Protein 1KV4 (pdb70)

Secondary structure (DSSP, 8-state):
---SHHHHHHHHHHHHHHHHHHHHHHHHHHHHHHT--S----

CATH classification: 1.20.5.750

Solvent-accessible surface area: 4359 Å² total; per-residue (Å²): 136,196,96,81,96,139,38,100,104,89,95,34,126,66,96,30,128,35,116,142,49,121,46,96,48,68,79,54,99,120,68,133,99,169,113,122,69,202,150,202,155,154

Radius of gyration: 18.61 Å; Cα contacts (8 Å, |Δi|>4): 1; chains: 1; bounding box: 63×12×10 Å

Organism: Bombyx mori (NCBI:txid7091)

InterPro domains:
  IPR009456 Moricin family [PF06451] (4-63)
  IPR037043 Moricin domain superfamily [G3DSA:1.20.5.750] (25-66)

Sequence (42 aa):
AKIPIKAIKTVGKAVGKGLRAINIASTANDVFNFLKPKKRKAAKIPIKAIKTVGKAVGKGLRAINIASTANDVFNFLKPKKRKAAKIPIKAIKTVGKAVGKGLRAINIASTANDVFNFLKPKKRKAAKIPIKAIKTVGKAVGKGLRAINIASTANDVFNFLKPKKRKAAKIPIKAIKTVGKAVGKGLRAINIASTANDVFNFLKPKKRKAAKIPIKAIKTVGKAVGKGLRAINIASTANDVFNFLKPKKRKAAKIPIKAIKTVGKAVGKGLRAINIASTANDVFNFLKPKKRKAAKIPIKAIKTVGKAVGKGLRAINIASTANDVFNFLKPKKRKAAKIPIKAIKTVGKAVGKGLRAINIASTANDVFNFLKPKKRKAAKIPIKAIKTVGKAVGKGLRAINIASTANDVFNFLKPKKRKAAKIPIKAIKTVGKAVGKGLRAINIASTANDVFNFLKPKKRKAAKIPIKAIKTVGKAVGKGLRAINIASTANDVFNFLKPKKRKAAKIPIKAIKTVGKAVGKGLRAINIASTANDVFNFLKPKKRKAAKIPIKAIKTVGKAVGKGLRAINIASTANDVFNFLKPKKRKAAKIPIKAIKTVGKAVGKGLRAINIASTANDVFNFLKPKKRKAAKIPIKAIKTVGKAVGKGLRAINIASTANDVFNFLKPKKRKAAKIPIKAIKTVGKAVGKGLRAINIASTANDVFNFLKPKKRKAAKIPIKAIKTVGKAVGKGLRAINIASTANDVFNFLKPKKRKAAKIPIKAIKTVGKAVGKGLRAINIASTANDVFNFLKPKKRKAAKIPIKAIKTVGKAVGKGLRAINIASTANDVFNFLKPKKRKA

Foldseek 3Di:
DPCCPVVVVVVVVVCVVVVVVVVVVVCVVVVVVVCPDPPDHD

Structure (mmCIF, N/CA/C/O backbone):
data_1KV4
#
_entry.id   1KV4
#
loop_
_atom_site.group_PDB
_atom_site.id
_atom_site.type_symbol
_atom_site.label_atom_id
_atom_site.label_alt_id
_atom_site.label_comp_id
_atom_site.label_asym_id
_atom_site.label_entity_id
_atom_site.label_seq_id
_atom_site.pdbx_PDB_ins_code
_atom_site.Cartn_x
_atom_site.Cartn_y
_atom_site.Cartn_z
_atom_site.occupancy
_atom_site.B_iso_or_equiv
_atom_site.auth_seq_id
_atom_site.auth_comp_id
_atom_site.auth_asym_id
_atom_site.auth_atom_id
_atom_site.pdbx_PDB_model_num
ATOM 1 N N . ALA A 1 1 ? -31.589 6.843 0.213 1.00 0.00 1 ALA A N 1
ATOM 2 C CA . ALA A 1 1 ? -31.791 6.706 -1.252 1.00 0.00 1 ALA A CA 1
ATOM 3 C C . ALA A 1 1 ? -31.210 5.392 -1.763 1.00 0.00 1 ALA A C 1
ATOM 4 O O . ALA A 1 1 ? -30.325 4.809 -1.136 1.00 0.00 1 ALA A O 1
ATOM 13 N N . LYS A 1 2 ? -31.718 4.927 -2.900 1.00 0.00 2 LYS A N 1
ATOM 14 C CA . LYS A 1 2 ? -31.254 3.679 -3.491 1.00 0.00 2 LYS A CA 1
ATOM 15 C C . LYS A 1 2 ? -29.749 3.704 -3.730 1.00 0.00 2 LYS A C 1
ATOM 16 O O . LYS A 1 2 ? -29.290 3.968 -4.841 1.00 0.00 2 LYS A O 1
ATOM 35 N N . ILE A 1 3 ? -28.986 3.421 -2.681 1.00 0.00 3 ILE A N 1
ATOM 36 C CA . ILE A 1 3 ? -27.536 3.403 -2.774 1.00 0.00 3 ILE A CA 1
ATOM 37 C C . ILE A 1 3 ? -26.903 2.901 -1.482 1.00 0.00 3 ILE A C 1
ATOM 38 O O . ILE A 1 3 ? -26.114 3.607 -0.857 1.00 0.00 3 ILE A O 1
ATOM 54 N N . PRO A 1 4 ? -27.242 1.671 -1.064 1.00 0.00 4 PRO A N 1
ATOM 55 C CA . PRO A 1 4 ? -26.715 1.069 0.149 1.00 0.00 4 PRO A CA 1
ATOM 56 C C . PRO A 1 4 ? -25.476 0.220 -0.117 1.00 0.00 4 PRO A C 1
ATOM 57 O O . PRO A 1 4 ? -24.366 0.584 0.267 1.00 0.00 4 PRO A O 1
ATOM 68 N N . ILE A 1 5 ? -25.674 -0.913 -0.781 1.00 0.00 5 ILE A N 1
ATOM 69 C CA . ILE A 1 5 ? -24.572 -1.810 -1.102 1.00 0.00 5 ILE A CA 1
ATOM 70 C C . ILE A 1 5 ? -23.446 -1.047 -1.783 1.00 0.00 5 ILE A C 1
ATOM 71 O O . ILE A 1 5 ? -22.282 -1.161 -1.400 1.00 0.00 5 ILE A O 1
ATOM 87 N N . LYS A 1 6 ? -23.807 -0.259 -2.786 1.00 0.00 6 LYS A N 1
ATOM 88 C CA . LYS A 1 6 ? -22.834 0.539 -3.514 1.00 0.00 6 LYS A CA 1
ATOM 89 C C . LYS A 1 6 ? -22.284 1.640 -2.616 1.00 0.00 6 LYS A C 1
ATOM 90 O O . LYS A 1 6 ? -21.217 2.197 -2.876 1.00 0.00 6 LYS A O 1
ATOM 109 N N . ALA A 1 7 ? -23.023 1.942 -1.552 1.00 0.00 7 ALA A N 1
ATOM 110 C CA . ALA A 1 7 ? -22.617 2.969 -0.603 1.00 0.00 7 ALA A CA 1
ATOM 111 C C . ALA A 1 7 ? -21.510 2.457 0.305 1.00 0.00 7 ALA A C 1
ATOM 112 O O . ALA A 1 7 ? -20.492 3.123 0.498 1.00 0.00 7 ALA A O 1
ATOM 119 N N . ILE A 1 8 ? -21.712 1.265 0.851 1.00 0.00 8 ILE A N 1
ATOM 120 C CA . ILE A 1 8 ? -20.725 0.656 1.729 1.00 0.00 8 ILE A CA 1
ATOM 121 C C . ILE A 1 8 ? -19.504 0.232 0.928 1.00 0.00 8 ILE A C 1
ATOM 122 O O . ILE A 1 8 ? -18.369 0.347 1.391 1.00 0.00 8 ILE A O 1
ATOM 138 N N . LYS A 1 9 ? -19.751 -0.247 -0.286 1.00 0.00 9 LYS A N 1
ATOM 139 C CA . LYS A 1 9 ? -18.682 -0.678 -1.171 1.00 0.00 9 LYS A CA 1
ATOM 140 C C . LYS A 1 9 ? -17.857 0.517 -1.632 1.00 0.00 9 LYS A C 1
ATOM 141 O O . LYS A 1 9 ? -16.642 0.418 -1.792 1.00 0.00 9 LYS A O 1
ATOM 160 N N . THR A 1 10 ? -18.524 1.650 -1.837 1.00 0.00 10 THR A N 1
ATOM 161 C CA . THR A 1 10 ? -17.842 2.863 -2.270 1.00 0.00 10 THR A CA 1
ATOM 162 C C . THR A 1 10 ? -16.882 3.344 -1.192 1.00 0.00 10 THR A C 1
ATOM 163 O O . THR A 1 10 ? -15.731 3.681 -1.473 1.00 0.00 10 THR A O 1
ATOM 174 N N . VAL A 1 11 ? -17.356 3.356 0.048 1.00 0.00 11 VAL A N 1
ATOM 175 C CA . VAL A 1 11 ? -16.531 3.776 1.170 1.00 0.00 11 VAL A CA 1
ATOM 176 C C . VAL A 1 11 ? -15.462 2.731 1.448 1.00 0.00 11 VAL A C 1
ATOM 177 O O . VAL A 1 11 ? -14.321 3.061 1.769 1.00 0.00 11 VAL A O 1
ATOM 190 N N . GLY A 1 12 ? -15.839 1.466 1.300 1.00 0.00 12 GLY A N 1
ATOM 191 C CA . GLY A 1 12 ? -14.898 0.388 1.516 1.00 0.00 12 GLY A CA 1
ATOM 192 C C . GLY A 1 12 ? -13.761 0.449 0.521 1.00 0.00 12 GLY A C 1
ATOM 193 O O . GLY A 1 12 ? -12.637 0.045 0.818 1.00 0.00 12 GLY A O 1
ATOM 197 N N . LYS A 1 13 ? -14.059 0.971 -0.665 1.00 0.00 13 LYS A N 1
ATOM 198 C CA . LYS A 1 13 ? -13.064 1.105 -1.715 1.00 0.00 13 LYS A CA 1
ATOM 199 C C . LYS A 1 13 ? -12.077 2.215 -1.377 1.00 0.00 13 LYS A C 1
ATOM 200 O O . LYS A 1 13 ? -10.889 2.117 -1.681 1.00 0.00 13 LYS A O 1
ATOM 219 N N . ALA A 1 14 ? -12.576 3.269 -0.739 1.00 0.00 14 ALA A N 1
ATOM 220 C CA . ALA A 1 14 ? -11.729 4.391 -0.356 1.00 0.00 14 ALA A CA 1
ATOM 221 C C . ALA A 1 14 ? -10.743 3.971 0.724 1.00 0.00 14 ALA A C 1
ATOM 222 O O . ALA A 1 14 ? -9.530 4.084 0.550 1.00 0.00 14 ALA A O 1
ATOM 229 N N . VAL A 1 15 ? -11.272 3.472 1.833 1.00 0.00 15 VAL A N 1
ATOM 230 C CA . VAL A 1 15 ? -10.432 3.017 2.932 1.00 0.00 15 VAL A CA 1
ATOM 231 C C . VAL A 1 15 ? -9.551 1.861 2.477 1.00 0.00 15 VAL A C 1
ATOM 232 O O . VAL A 1 15 ? -8.443 1.673 2.979 1.00 0.00 15 VAL A O 1
ATOM 245 N N . GLY A 1 16 ? -10.053 1.092 1.515 1.00 0.00 16 GLY A N 1
ATOM 246 C CA . GLY A 1 16 ? -9.300 -0.034 0.996 1.00 0.00 16 GLY A CA 1
ATOM 247 C C . GLY A 1 16 ? -8.086 0.405 0.202 1.00 0.00 16 GLY A C 1
ATOM 248 O O . GLY A 1 16 ? -7.003 -0.160 0.351 1.00 0.00 16 GLY A O 1
ATOM 252 N N . LYS A 1 17 ? -8.263 1.420 -0.639 1.00 0.00 17 LYS A N 1
ATOM 253 C CA . LYS A 1 17 ? -7.167 1.934 -1.451 1.00 0.00 17 LYS A CA 1
ATOM 254 C C . LYS A 1 17 ? -6.296 2.881 -0.634 1.00 0.00 17 LYS A C 1
ATOM 255 O O . LYS A 1 17 ? -5.103 3.032 -0.902 1.00 0.00 17 LYS A O 1
ATOM 274 N N . GLY A 1 18 ? -6.897 3.508 0.372 1.00 0.00 18 GLY A N 1
ATOM 275 C CA . GLY A 1 18 ? -6.158 4.422 1.221 1.00 0.00 18 GLY A CA 1
ATOM 276 C C . GLY A 1 18 ? -5.223 3.688 2.157 1.00 0.00 18 GLY A C 1
ATOM 277 O O . GLY A 1 18 ? -4.050 4.043 2.284 1.00 0.00 18 GLY A O 1
ATOM 281 N N . LEU A 1 19 ? -5.741 2.652 2.808 1.00 0.00 19 LEU A N 1
ATOM 282 C CA . LEU A 1 19 ? -4.945 1.855 3.729 1.00 0.00 19 LEU A CA 1
ATOM 283 C C . LEU A 1 19 ? -3.845 1.125 2.975 1.00 0.00 19 LEU A C 1
ATOM 284 O O . LEU A 1 19 ? -2.724 0.992 3.465 1.00 0.00 19 LEU A O 1
ATOM 300 N N . ARG A 1 20 ? -4.170 0.657 1.776 1.00 0.00 20 ARG A N 1
ATOM 301 C CA . ARG A 1 20 ? -3.199 -0.052 0.961 1.00 0.00 20 ARG A CA 1
ATOM 302 C C . ARG A 1 20 ? -2.130 0.904 0.467 1.00 0.00 20 ARG A C 1
ATOM 303 O O . ARG A 1 20 ? -0.941 0.597 0.518 1.00 0.00 20 ARG A O 1
ATOM 324 N N . ALA A 1 21 ? -2.548 2.075 0.011 1.00 0.00 21 ALA A N 1
ATOM 325 C CA . ALA A 1 21 ? -1.599 3.067 -0.459 1.00 0.00 21 ALA A CA 1
ATOM 326 C C . ALA A 1 21 ? -0.527 3.280 0.595 1.00 0.00 21 ALA A C 1
ATOM 327 O O . ALA A 1 21 ? 0.645 3.479 0.279 1.00 0.00 21 ALA A O 1
ATOM 334 N N . ILE A 1 22 ? -0.930 3.205 1.858 1.00 0.00 22 ILE A N 1
ATOM 335 C CA . ILE A 1 22 ? 0.009 3.359 2.952 1.00 0.00 22 ILE A CA 1
ATOM 336 C C . ILE A 1 22 ? 0.827 2.085 3.109 1.00 0.00 22 ILE A C 1
ATOM 337 O O . ILE A 1 22 ? 1.954 2.110 3.602 1.00 0.00 22 ILE A O 1
ATOM 353 N N . ASN A 1 23 ? 0.246 0.971 2.671 1.00 0.00 23 ASN A N 1
ATOM 354 C CA . ASN A 1 23 ? 0.913 -0.321 2.744 1.00 0.00 23 ASN A CA 1
ATOM 355 C C . ASN A 1 23 ? 1.989 -0.432 1.681 1.00 0.00 23 ASN A C 1
ATOM 356 O O . ASN A 1 23 ? 3.147 -0.704 1.979 1.00 0.00 23 ASN A O 1
ATOM 367 N N . ILE A 1 24 ? 1.591 -0.210 0.439 1.00 0.00 24 ILE A N 1
ATOM 368 C CA . ILE A 1 24 ? 2.526 -0.276 -0.671 1.00 0.00 24 ILE A CA 1
ATOM 369 C C . ILE A 1 24 ? 3.621 0.745 -0.437 1.00 0.00 24 ILE A C 1
ATOM 370 O O . ILE A 1 24 ? 4.740 0.606 -0.930 1.00 0.00 24 ILE A O 1
ATOM 386 N N . ALA A 1 25 ? 3.289 1.762 0.354 1.00 0.00 25 ALA A N 1
ATOM 387 C CA . ALA A 1 25 ? 4.247 2.790 0.691 1.00 0.00 25 ALA A CA 1
ATOM 388 C C . ALA A 1 25 ? 5.066 2.355 1.899 1.00 0.00 25 ALA A C 1
ATOM 389 O O . ALA A 1 25 ? 6.191 2.814 2.100 1.00 0.00 25 ALA A O 1
ATOM 396 N N . SER A 1 26 ? 4.495 1.452 2.699 1.00 0.00 26 SER A N 1
ATOM 397 C CA . SER A 1 26 ? 5.181 0.944 3.882 1.00 0.00 26 SER A CA 1
ATOM 398 C C . SER A 1 26 ? 6.134 -0.182 3.499 1.00 0.00 26 SER A C 1
ATOM 399 O O . SER A 1 26 ? 7.239 -0.286 4.033 1.00 0.00 26 SER A O 1
ATOM 407 N N . THR A 1 27 ? 5.700 -1.016 2.560 1.00 0.00 27 THR A N 1
ATOM 408 C CA . THR A 1 27 ? 6.511 -2.128 2.088 1.00 0.00 27 THR A CA 1
ATOM 409 C C . THR A 1 27 ? 7.656 -1.611 1.230 1.00 0.00 27 THR A C 1
ATOM 410 O O . THR A 1 27 ? 8.756 -2.164 1.240 1.00 0.00 27 THR A O 1
ATOM 421 N N . ALA A 1 28 ? 7.390 -0.534 0.497 1.00 0.00 28 ALA A N 1
ATOM 422 C CA . ALA A 1 28 ? 8.398 0.072 -0.359 1.00 0.00 28 ALA A CA 1
ATOM 423 C C . ALA A 1 28 ? 9.541 0.627 0.481 1.00 0.00 28 ALA A C 1
ATOM 424 O O . ALA A 1 28 ? 10.678 0.721 0.019 1.00 0.00 28 ALA A O 1
ATOM 431 N N . ASN A 1 29 ? 9.228 0.986 1.723 1.00 0.00 29 ASN A N 1
ATOM 432 C CA . ASN A 1 29 ? 10.227 1.525 2.637 1.00 0.00 29 ASN A CA 1
ATOM 433 C C . ASN A 1 29 ? 11.209 0.439 3.058 1.00 0.00 29 ASN A C 1
ATOM 434 O O . ASN A 1 29 ? 12.357 0.419 2.612 1.00 0.00 29 ASN A O 1
ATOM 445 N N . ASP A 1 30 ? 10.749 -0.465 3.914 1.00 0.00 30 ASP A N 1
ATOM 446 C CA . ASP A 1 30 ? 11.587 -1.559 4.387 1.00 0.00 30 ASP A CA 1
ATOM 447 C C . ASP A 1 30 ? 12.305 -2.219 3.218 1.00 0.00 30 ASP A C 1
ATOM 448 O O . ASP A 1 30 ? 13.492 -2.536 3.300 1.00 0.00 30 ASP A O 1
ATOM 457 N N . VAL A 1 31 ? 11.578 -2.410 2.123 1.00 0.00 31 VAL A N 1
ATOM 458 C CA . VAL A 1 31 ? 12.144 -3.017 0.927 1.00 0.00 31 VAL A CA 1
ATOM 459 C C . VAL A 1 31 ? 13.230 -2.126 0.346 1.00 0.00 31 VAL A C 1
ATOM 460 O O . VAL A 1 31 ? 14.332 -2.581 0.038 1.00 0.00 31 VAL A O 1
ATOM 473 N N . PHE A 1 32 ? 12.906 -0.847 0.208 1.00 0.00 32 PHE A N 1
ATOM 474 C CA . PHE A 1 32 ? 13.845 0.131 -0.327 1.00 0.00 32 PHE A CA 1
ATOM 475 C C . PHE A 1 32 ? 15.177 0.059 0.412 1.00 0.00 32 PHE A C 1
ATOM 476 O O . PHE A 1 32 ? 16.211 0.478 -0.107 1.00 0.00 32 PHE A O 1
ATOM 493 N N . ASN A 1 33 ? 15.142 -0.480 1.627 1.00 0.00 33 ASN A N 1
ATOM 494 C CA . ASN A 1 33 ? 16.344 -0.612 2.442 1.00 0.00 33 ASN A CA 1
ATOM 495 C C . ASN A 1 33 ? 16.785 -2.072 2.530 1.00 0.00 33 ASN A C 1
ATOM 496 O O . ASN A 1 33 ? 17.876 -2.373 3.014 1.00 0.00 33 ASN A O 1
ATOM 507 N N . PHE A 1 34 ? 15.929 -2.974 2.058 1.00 0.00 34 PHE A N 1
ATOM 508 C CA . PHE A 1 34 ? 16.227 -4.403 2.083 1.00 0.00 34 PHE A CA 1
ATOM 509 C C . PHE A 1 34 ? 17.282 -4.758 1.040 1.00 0.00 34 PHE A C 1
ATOM 510 O O . PHE A 1 34 ? 18.095 -5.659 1.247 1.00 0.00 34 PHE A O 1
ATOM 527 N N . LEU A 1 35 ? 17.264 -4.045 -0.081 1.00 0.00 35 LEU A N 1
ATOM 528 C CA . LEU A 1 35 ? 18.221 -4.287 -1.154 1.00 0.00 35 LEU A CA 1
ATOM 529 C C . LEU A 1 35 ? 19.464 -3.419 -0.981 1.00 0.00 35 LEU A C 1
ATOM 530 O O . LEU A 1 35 ? 20.070 -2.982 -1.959 1.00 0.00 35 LEU A O 1
ATOM 546 N N . LYS A 1 36 ? 19.840 -3.178 0.271 1.00 0.00 36 LYS A N 1
ATOM 547 C CA . LYS A 1 36 ? 21.013 -2.368 0.577 1.00 0.00 36 LYS A CA 1
ATOM 548 C C . LYS A 1 36 ? 22.027 -3.169 1.386 1.00 0.00 36 LYS A C 1
ATOM 549 O O . LYS A 1 36 ? 22.208 -2.937 2.581 1.00 0.00 36 LYS A O 1
ATOM 568 N N . PRO A 1 37 ? 22.702 -4.127 0.733 1.00 0.00 37 PRO A N 1
ATOM 569 C CA . PRO A 1 37 ? 23.709 -4.978 1.377 1.00 0.00 37 PRO A CA 1
ATOM 570 C C . PRO A 1 37 ? 24.794 -4.166 2.078 1.00 0.00 37 PRO A C 1
ATOM 571 O O . PRO A 1 37 ? 24.793 -2.936 2.027 1.00 0.00 37 PRO A O 1
ATOM 582 N N . LYS A 1 38 ? 25.719 -4.862 2.734 1.00 0.00 38 LYS A N 1
ATOM 583 C CA . LYS A 1 38 ? 26.810 -4.203 3.447 1.00 0.00 38 LYS A CA 1
ATOM 584 C C . LYS A 1 38 ? 27.766 -3.523 2.473 1.00 0.00 38 LYS A C 1
ATOM 585 O O . LYS A 1 38 ? 28.619 -2.733 2.878 1.00 0.00 38 LYS A O 1
ATOM 604 N N . LYS A 1 39 ? 27.620 -3.838 1.189 1.00 0.00 39 LYS A N 1
ATOM 605 C CA . LYS A 1 39 ? 28.474 -3.259 0.159 1.00 0.00 39 LYS A CA 1
ATOM 606 C C . LYS A 1 39 ? 28.832 -1.816 0.495 1.00 0.00 39 LYS A C 1
ATOM 607 O O . LYS A 1 39 ? 29.958 -1.522 0.895 1.00 0.00 39 LYS A O 1
ATOM 626 N N . ARG A 1 40 ? 27.865 -0.921 0.331 1.00 0.00 40 ARG A N 1
ATOM 627 C CA . ARG A 1 40 ? 28.077 0.492 0.617 1.00 0.00 40 ARG A CA 1
ATOM 628 C C . ARG A 1 40 ? 28.862 1.156 -0.512 1.00 0.00 40 ARG A C 1
ATOM 629 O O . ARG A 1 40 ? 28.397 2.118 -1.122 1.00 0.00 40 ARG A O 1
ATOM 650 N N . LYS A 1 41 ? 30.053 0.634 -0.783 1.00 0.00 41 LYS A N 1
ATOM 651 C CA . LYS A 1 41 ? 30.902 1.175 -1.838 1.00 0.00 41 LYS A CA 1
ATOM 652 C C . LYS A 1 41 ? 30.357 0.811 -3.215 1.00 0.00 41 LYS A C 1
ATOM 653 O O . LYS A 1 41 ? 30.293 -0.364 -3.577 1.00 0.00 41 LYS A O 1
ATOM 672 N N . ALA A 1 42 ? 29.966 1.826 -3.979 1.00 0.00 42 ALA A N 1
ATOM 673 C CA . ALA A 1 42 ? 29.428 1.612 -5.317 1.00 0.00 42 ALA A CA 1
ATOM 674 C C . ALA A 1 42 ? 28.233 0.665 -5.287 1.00 0.00 42 ALA A C 1
ATOM 675 O O . ALA A 1 42 ? 27.311 0.899 -4.477 1.00 0.00 42 ALA A O 1
ATOM 683 N N . ALA A 1 1 ? 29.790 -7.089 2.902 1.00 0.00 1 ALA A N 2
ATOM 684 C CA . ALA A 1 1 ? 29.353 -6.051 1.932 1.00 0.00 1 ALA A CA 2
ATOM 685 C C . ALA A 1 1 ? 27.833 -5.948 1.893 1.00 0.00 1 ALA A C 2
ATOM 686 O O . ALA A 1 1 ? 27.192 -6.424 0.955 1.00 0.00 1 ALA A O 2
ATOM 695 N N . LYS A 1 2 ? 27.262 -5.327 2.919 1.00 0.00 2 LYS A N 2
ATOM 696 C CA . LYS A 1 2 ? 25.816 -5.163 3.004 1.00 0.00 2 LYS A CA 2
ATOM 697 C C . LYS A 1 2 ? 25.452 -3.996 3.917 1.00 0.00 2 LYS A C 2
ATOM 698 O O . LYS A 1 2 ? 24.726 -4.167 4.896 1.00 0.00 2 LYS A O 2
ATOM 717 N N . I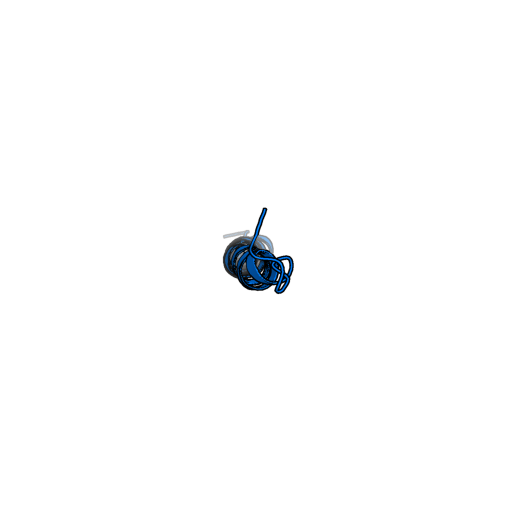LE A 1 3 ? 25.957 -2.808 3.593 1.00 0.00 3 ILE A N 2
ATOM 718 C CA . ILE A 1 3 ? 25.673 -1.621 4.397 1.00 0.00 3 ILE A CA 2
ATOM 719 C C . ILE A 1 3 ? 25.359 -0.393 3.537 1.00 0.00 3 ILE A C 2
ATOM 720 O O . ILE A 1 3 ? 24.348 0.271 3.761 1.00 0.00 3 ILE A O 2
ATOM 736 N N . PRO A 1 4 ? 26.217 -0.055 2.551 1.00 0.00 4 PRO A N 2
ATOM 737 C CA . PRO A 1 4 ? 26.017 1.098 1.688 1.00 0.00 4 PRO A CA 2
ATOM 738 C C . PRO A 1 4 ? 25.377 0.731 0.355 1.00 0.00 4 PRO A C 2
ATOM 739 O O . PRO A 1 4 ? 24.185 0.949 0.144 1.00 0.00 4 PRO A O 2
ATOM 750 N N . ILE A 1 5 ? 26.173 0.171 -0.544 1.00 0.00 5 ILE A N 2
ATOM 751 C CA . ILE A 1 5 ? 25.677 -0.230 -1.850 1.00 0.00 5 ILE A CA 2
ATOM 752 C C . ILE A 1 5 ? 24.287 -0.832 -1.727 1.00 0.00 5 ILE A C 2
ATOM 753 O O . ILE A 1 5 ? 23.312 -0.298 -2.255 1.00 0.00 5 ILE A O 2
ATOM 769 N N . LYS A 1 6 ? 24.211 -1.947 -1.016 1.00 0.00 6 LYS A N 2
ATOM 770 C CA . LYS A 1 6 ? 22.947 -2.638 -0.802 1.00 0.00 6 LYS A CA 2
ATOM 771 C C . LYS A 1 6 ? 21.920 -1.699 -0.181 1.00 0.00 6 LYS A C 2
ATOM 772 O O . LYS A 1 6 ? 20.714 -1.917 -0.295 1.00 0.00 6 LYS A O 2
ATOM 791 N N . ALA A 1 7 ? 22.407 -0.652 0.476 1.00 0.00 7 ALA A N 2
ATOM 792 C CA . ALA A 1 7 ? 21.531 0.319 1.113 1.00 0.00 7 ALA A CA 2
ATOM 793 C C . ALA A 1 7 ? 20.847 1.200 0.077 1.00 0.00 7 ALA A C 2
ATOM 794 O O . ALA A 1 7 ? 19.655 1.486 0.180 1.00 0.00 7 ALA A O 2
ATOM 801 N N . ILE A 1 8 ? 21.610 1.629 -0.922 1.00 0.00 8 ILE A N 2
ATOM 802 C CA . ILE A 1 8 ? 21.076 2.480 -1.977 1.00 0.00 8 ILE A CA 2
ATOM 803 C C . ILE A 1 8 ? 20.082 1.722 -2.849 1.00 0.00 8 ILE A C 2
ATOM 804 O O . ILE A 1 8 ? 19.108 2.295 -3.336 1.00 0.00 8 ILE A O 2
ATOM 820 N N . LYS A 1 9 ? 20.323 0.429 -3.032 1.00 0.00 9 LYS A N 2
ATOM 821 C CA . LYS A 1 9 ? 19.434 -0.400 -3.833 1.00 0.00 9 LYS A CA 2
ATOM 822 C C . LYS A 1 9 ? 18.191 -0.752 -3.029 1.00 0.00 9 LYS A C 2
ATOM 823 O O . LYS A 1 9 ? 17.071 -0.708 -3.539 1.00 0.00 9 LYS A O 2
ATOM 842 N N . THR A 1 10 ? 18.401 -1.086 -1.761 1.00 0.00 10 THR A N 2
ATOM 843 C CA . THR A 1 10 ? 17.304 -1.433 -0.868 1.00 0.00 10 THR A CA 2
ATOM 844 C C . THR A 1 10 ? 16.387 -0.234 -0.650 1.00 0.00 10 THR A C 2
ATOM 845 O O . THR A 1 10 ? 15.178 -0.390 -0.478 1.00 0.00 10 THR A O 2
ATOM 856 N N . VAL A 1 11 ? 16.967 0.963 -0.663 1.00 0.00 11 VAL A N 2
ATOM 857 C CA . VAL A 1 11 ? 16.195 2.185 -0.472 1.00 0.00 11 VAL A CA 2
ATOM 858 C C . VAL A 1 11 ? 15.277 2.428 -1.664 1.00 0.00 11 VAL A C 2
ATOM 859 O O . VAL A 1 11 ? 14.103 2.765 -1.501 1.00 0.00 11 VAL A O 2
ATOM 872 N N . GLY A 1 12 ? 15.819 2.246 -2.861 1.00 0.00 12 GLY A N 2
ATOM 873 C CA . GLY A 1 12 ? 15.037 2.438 -4.068 1.00 0.00 12 GLY A CA 2
ATOM 874 C C . GLY A 1 12 ? 13.834 1.519 -4.122 1.00 0.00 12 GLY A C 2
ATOM 875 O O . GLY A 1 12 ? 12.793 1.875 -4.675 1.00 0.00 12 GLY A O 2
ATOM 879 N N . LYS A 1 13 ? 13.979 0.332 -3.543 1.00 0.00 13 LYS A N 2
ATOM 880 C CA . LYS A 1 13 ? 12.895 -0.644 -3.524 1.00 0.00 13 LYS A CA 2
ATOM 881 C C . LYS A 1 13 ? 11.890 -0.311 -2.427 1.00 0.00 13 LYS A C 2
ATOM 882 O O . LYS A 1 13 ? 10.704 -0.618 -2.544 1.00 0.00 13 LYS A O 2
ATOM 901 N N . ALA A 1 14 ? 12.373 0.319 -1.361 1.00 0.00 14 ALA A N 2
ATOM 902 C CA . ALA A 1 14 ? 11.516 0.694 -0.244 1.00 0.00 14 ALA A CA 2
ATOM 903 C C . ALA A 1 14 ? 10.652 1.898 -0.595 1.00 0.00 14 ALA A C 2
ATOM 904 O O . ALA A 1 14 ? 9.518 2.014 -0.133 1.00 0.00 14 ALA A O 2
ATOM 911 N N . VAL A 1 15 ? 11.191 2.790 -1.418 1.00 0.00 15 VAL A N 2
ATOM 912 C CA . VAL A 1 15 ? 10.458 3.979 -1.832 1.00 0.00 15 VAL A CA 2
ATOM 913 C C . VAL A 1 15 ? 9.376 3.614 -2.839 1.00 0.00 15 VAL A C 2
ATOM 914 O O . VAL A 1 15 ? 8.258 4.128 -2.782 1.00 0.00 15 VAL A O 2
ATOM 927 N N . GLY A 1 16 ? 9.713 2.712 -3.753 1.00 0.00 16 GLY A N 2
ATOM 928 C CA . GLY A 1 16 ? 8.759 2.279 -4.755 1.00 0.00 16 GLY A CA 2
ATOM 929 C C . GLY A 1 16 ? 7.625 1.474 -4.152 1.00 0.00 16 GLY A C 2
ATOM 930 O O . GLY A 1 16 ? 6.475 1.597 -4.573 1.00 0.00 16 GLY A O 2
ATOM 934 N N . LYS A 1 17 ? 7.950 0.652 -3.158 1.00 0.00 17 LYS A N 2
ATOM 935 C CA . LYS A 1 17 ? 6.947 -0.171 -2.493 1.00 0.00 17 LYS A CA 2
ATOM 936 C C . LYS A 1 17 ? 6.221 0.629 -1.421 1.00 0.00 17 LYS A C 2
ATOM 937 O O . LYS A 1 17 ? 5.011 0.492 -1.241 1.00 0.00 17 LYS A O 2
ATOM 956 N N . GLY A 1 18 ? 6.966 1.473 -0.717 1.00 0.00 18 GLY A N 2
ATOM 957 C CA . GLY A 1 18 ? 6.373 2.291 0.321 1.00 0.00 18 GLY A CA 2
ATOM 958 C C . GLY A 1 18 ? 5.276 3.180 -0.225 1.00 0.00 18 GLY A C 2
ATOM 959 O O . GLY A 1 18 ? 4.258 3.404 0.430 1.00 0.00 18 GLY A O 2
ATOM 963 N N . LEU A 1 19 ? 5.485 3.679 -1.439 1.00 0.00 19 LEU A N 2
ATOM 964 C CA . LEU A 1 19 ? 4.511 4.542 -2.091 1.00 0.00 19 LEU A CA 2
ATOM 965 C C . LEU A 1 19 ? 3.296 3.740 -2.530 1.00 0.00 19 LEU A C 2
ATOM 966 O O . LEU A 1 19 ? 2.162 4.038 -2.145 1.00 0.00 19 LEU A O 2
ATOM 982 N N . ARG A 1 20 ? 3.539 2.724 -3.346 1.00 0.00 20 ARG A N 2
ATOM 983 C CA . ARG A 1 20 ? 2.464 1.885 -3.846 1.00 0.00 20 ARG A CA 2
ATOM 984 C C . ARG A 1 20 ? 1.713 1.223 -2.699 1.00 0.00 20 ARG A C 2
ATOM 985 O O . ARG A 1 20 ? 0.539 0.878 -2.830 1.00 0.00 20 ARG A O 2
ATOM 1006 N N . ALA A 1 21 ? 2.394 1.051 -1.570 1.00 0.00 21 ALA A N 2
ATOM 1007 C CA . ALA A 1 21 ? 1.779 0.437 -0.404 1.00 0.00 21 ALA A CA 2
ATOM 1008 C C . ALA A 1 21 ? 0.819 1.409 0.264 1.00 0.00 21 ALA A C 2
ATOM 1009 O O . ALA A 1 21 ? -0.208 1.009 0.810 1.00 0.00 21 ALA A O 2
ATOM 1016 N N . ILE A 1 22 ? 1.144 2.693 0.199 1.00 0.00 22 ILE A N 2
ATOM 1017 C CA . ILE A 1 22 ? 0.283 3.710 0.776 1.00 0.00 22 ILE A CA 2
ATOM 1018 C C . ILE A 1 22 ? -0.979 3.838 -0.062 1.00 0.00 22 ILE A C 2
ATOM 1019 O O . ILE A 1 22 ? -2.011 4.317 0.409 1.00 0.00 22 ILE A O 2
ATOM 1035 N N . ASN A 1 23 ? -0.882 3.393 -1.313 1.00 0.00 23 ASN A N 2
ATOM 1036 C CA . ASN A 1 23 ? -2.007 3.439 -2.234 1.00 0.00 23 ASN A CA 2
ATOM 1037 C C . ASN A 1 23 ? -3.047 2.400 -1.854 1.00 0.00 23 ASN A C 2
ATOM 1038 O O . ASN A 1 23 ? -4.167 2.734 -1.476 1.00 0.00 23 ASN A O 2
ATOM 1049 N N . ILE A 1 24 ? -2.661 1.136 -1.950 1.00 0.00 24 ILE A N 2
ATOM 1050 C CA . ILE A 1 24 ? -3.560 0.054 -1.607 1.00 0.00 24 ILE A CA 2
ATOM 1051 C C . ILE A 1 24 ? -4.063 0.268 -0.195 1.00 0.00 24 ILE A C 2
ATOM 1052 O O . ILE A 1 24 ? -5.115 -0.241 0.194 1.00 0.00 24 ILE A O 2
ATOM 1068 N N . ALA A 1 25 ? -3.303 1.053 0.564 1.00 0.00 25 ALA A N 2
ATOM 1069 C CA . ALA A 1 25 ? -3.667 1.365 1.923 1.00 0.00 25 ALA A CA 2
ATOM 1070 C C . ALA A 1 25 ? -4.634 2.540 1.952 1.00 0.00 25 ALA A C 2
ATOM 1071 O O . ALA A 1 25 ? -5.438 2.672 2.875 1.00 0.00 25 ALA A O 2
ATOM 1078 N N . SER A 1 26 ? -4.560 3.392 0.929 1.00 0.00 26 SER A N 2
ATOM 1079 C CA . SER A 1 26 ? -5.446 4.548 0.848 1.00 0.00 26 SER A CA 2
ATOM 1080 C C . SER A 1 26 ? -6.726 4.190 0.103 1.00 0.00 26 SER A C 2
ATOM 1081 O O . SER A 1 26 ? -7.747 4.864 0.239 1.00 0.00 26 SER A O 2
ATOM 1089 N N . THR A 1 27 ? -6.665 3.115 -0.672 1.00 0.00 27 THR A N 2
ATOM 1090 C CA . THR A 1 27 ? -7.817 2.650 -1.427 1.00 0.00 27 THR A CA 2
ATOM 1091 C C . THR A 1 27 ? -8.687 1.759 -0.550 1.00 0.00 27 THR A C 2
ATOM 1092 O O . THR A 1 27 ? -9.905 1.708 -0.710 1.00 0.00 27 THR A O 2
ATOM 1103 N N . ALA A 1 28 ? -8.048 1.066 0.388 1.00 0.00 28 ALA A N 2
ATOM 1104 C CA . ALA A 1 28 ? -8.762 0.187 1.301 1.00 0.00 28 ALA A CA 2
ATOM 1105 C C . ALA A 1 28 ? -9.714 0.986 2.179 1.00 0.00 28 ALA A C 2
ATOM 1106 O O . ALA A 1 28 ? -10.789 0.508 2.541 1.00 0.00 28 ALA A O 2
ATOM 1113 N N . ASN A 1 29 ? -9.319 2.212 2.512 1.00 0.00 29 ASN A N 2
ATOM 1114 C CA . ASN A 1 29 ? -10.152 3.074 3.342 1.00 0.00 29 ASN A CA 2
ATOM 1115 C C . ASN A 1 29 ? -11.263 3.701 2.511 1.00 0.00 29 ASN A C 2
ATOM 1116 O O . ASN A 1 29 ? -12.447 3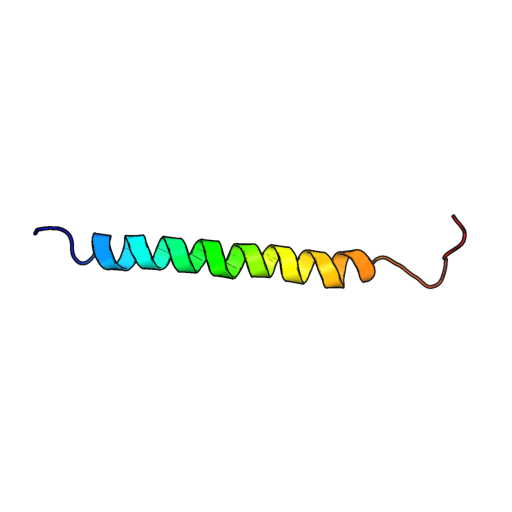.540 2.811 1.00 0.00 29 ASN A O 2
ATOM 1127 N N . ASP A 1 30 ? -10.874 4.409 1.459 1.00 0.00 30 ASP A N 2
ATOM 1128 C CA . ASP A 1 30 ? -11.839 5.052 0.577 1.00 0.00 30 ASP A CA 2
ATOM 1129 C C . ASP A 1 30 ? -12.875 4.040 0.102 1.00 0.00 30 ASP A C 2
ATOM 1130 O O . ASP A 1 30 ? -14.052 4.363 -0.050 1.00 0.00 30 ASP A O 2
ATOM 1139 N N . VAL A 1 31 ? -12.425 2.808 -0.116 1.00 0.00 31 VAL A N 2
ATOM 1140 C CA . VAL A 1 31 ? -13.308 1.736 -0.555 1.00 0.00 31 VAL A CA 2
ATOM 1141 C C . VAL A 1 31 ? -14.359 1.450 0.508 1.00 0.00 31 VAL A C 2
ATOM 1142 O O . VAL A 1 31 ? -15.561 1.528 0.254 1.00 0.00 31 VAL A O 2
ATOM 1155 N N . PHE A 1 32 ? -13.887 1.121 1.701 1.00 0.00 32 PHE A N 2
ATOM 1156 C CA . PHE A 1 32 ? -14.768 0.822 2.823 1.00 0.00 32 PHE A CA 2
ATOM 1157 C C . PHE A 1 32 ? -15.966 1.762 2.845 1.00 0.00 32 PHE A C 2
ATOM 1158 O O . PHE A 1 32 ? -17.085 1.353 3.155 1.00 0.00 32 PHE A O 2
ATOM 1175 N N . ASN A 1 33 ? -15.720 3.023 2.523 1.00 0.00 33 ASN A N 2
ATOM 1176 C CA . ASN A 1 33 ? -16.773 4.029 2.514 1.00 0.00 33 ASN A CA 2
ATOM 1177 C C . ASN A 1 33 ? -17.685 3.877 1.299 1.00 0.00 33 ASN A C 2
ATOM 1178 O O . ASN A 1 33 ? -18.908 3.944 1.418 1.00 0.00 33 ASN A O 2
ATOM 1189 N N . PHE A 1 34 ? -17.084 3.679 0.132 1.00 0.00 34 PHE A N 2
ATOM 1190 C CA . PHE A 1 34 ? -17.845 3.527 -1.103 1.00 0.00 34 PHE A CA 2
ATOM 1191 C C . PHE A 1 34 ? -18.723 2.281 -1.059 1.00 0.00 34 PHE A C 2
ATOM 1192 O O . PHE A 1 34 ? -19.848 2.285 -1.559 1.00 0.00 34 PHE A O 2
ATOM 1209 N N . LEU A 1 35 ? -18.200 1.217 -0.463 1.00 0.00 35 LEU A N 2
ATOM 1210 C CA . LEU A 1 35 ? -18.936 -0.038 -0.357 1.00 0.00 35 LEU A CA 2
ATOM 1211 C C . LEU A 1 35 ? -19.029 -0.496 1.094 1.00 0.00 35 LEU A C 2
ATOM 1212 O O . LEU A 1 35 ? -18.631 -1.611 1.431 1.00 0.00 35 LEU A O 2
ATOM 1228 N N . LYS A 1 36 ? -19.556 0.372 1.950 1.00 0.00 36 LYS A N 2
ATOM 1229 C CA . LYS A 1 36 ? -19.702 0.061 3.364 1.00 0.00 36 LYS A CA 2
ATOM 1230 C C . LYS A 1 36 ? -20.915 -0.834 3.598 1.00 0.00 36 LYS A C 2
ATOM 1231 O O . LYS A 1 36 ? -20.782 -1.974 4.041 1.00 0.00 36 LYS A O 2
ATOM 1250 N N . PRO A 1 37 ? -22.115 -0.323 3.305 1.00 0.00 37 PRO A N 2
ATOM 1251 C CA . PRO A 1 37 ? -23.356 -1.070 3.485 1.00 0.00 37 PRO A CA 2
ATOM 1252 C C . PRO A 1 37 ? -23.652 -1.996 2.311 1.00 0.00 37 PRO A C 2
ATOM 1253 O O . PRO A 1 37 ? -24.734 -1.949 1.727 1.00 0.00 37 PRO A O 2
ATOM 1264 N N . LYS A 1 38 ? -22.682 -2.839 1.973 1.00 0.00 38 LYS A N 2
ATOM 1265 C CA . LYS A 1 38 ? -22.836 -3.778 0.869 1.00 0.00 38 LYS A CA 2
ATOM 1266 C C . LYS A 1 38 ? -24.159 -4.529 0.975 1.00 0.00 38 LYS A C 2
ATOM 1267 O O . LYS A 1 38 ? -24.677 -5.039 -0.019 1.00 0.00 38 LYS A O 2
ATOM 1286 N N . LYS A 1 39 ? -24.700 -4.596 2.187 1.00 0.00 39 LYS A N 2
ATOM 1287 C CA . LYS A 1 39 ? -25.961 -5.288 2.424 1.00 0.00 39 LYS A CA 2
ATOM 1288 C C . LYS A 1 39 ? -27.142 -4.471 1.910 1.00 0.00 39 LYS A C 2
ATOM 1289 O O . LYS A 1 39 ? -28.127 -5.027 1.424 1.00 0.00 39 LYS A O 2
ATOM 1308 N N . ARG A 1 40 ? -27.042 -3.150 2.022 1.00 0.00 40 ARG A N 2
ATOM 1309 C CA . ARG A 1 40 ? -28.110 -2.268 1.568 1.00 0.00 40 ARG A CA 2
ATOM 1310 C C . ARG A 1 40 ? -29.420 -2.604 2.275 1.00 0.00 40 ARG A C 2
ATOM 1311 O O . ARG A 1 40 ? -29.480 -3.535 3.077 1.00 0.00 40 ARG A O 2
ATOM 1332 N N . LYS A 1 41 ? -30.468 -1.843 1.973 1.00 0.00 41 LYS A N 2
ATOM 1333 C CA . LYS A 1 41 ? -31.774 -2.068 2.583 1.00 0.00 41 LYS A CA 2
ATOM 1334 C C . LYS A 1 41 ? -32.897 -1.668 1.633 1.00 0.00 41 LYS A C 2
ATOM 1335 O O . LYS A 1 41 ? -33.764 -2.478 1.305 1.00 0.00 41 LYS A O 2
ATOM 1354 N N . ALA A 1 42 ? -32.876 -0.414 1.196 1.00 0.00 42 ALA A N 2
ATOM 1355 C CA . ALA A 1 42 ? -33.895 0.094 0.287 1.00 0.00 42 ALA A CA 2
ATOM 1356 C C . ALA A 1 42 ? -35.270 -0.458 0.643 1.00 0.00 42 ALA A C 2
ATOM 1357 O O . ALA A 1 42 ? -35.875 0.043 1.614 1.00 0.00 42 ALA A O 2
ATOM 1365 N N . ALA A 1 1 ? -32.643 5.168 3.034 1.00 0.00 1 ALA A N 3
ATOM 1366 C CA . ALA A 1 1 ? -32.024 3.917 3.541 1.00 0.00 1 ALA A CA 3
ATOM 1367 C C . ALA A 1 1 ? -32.595 2.697 2.828 1.00 0.00 1 ALA A C 3
ATOM 1368 O O . ALA A 1 1 ? -33.657 2.193 3.192 1.00 0.00 1 ALA A O 3
ATOM 1377 N N . LYS A 1 2 ? -31.882 2.226 1.810 1.00 0.00 2 LYS A N 3
ATOM 1378 C CA . LYS A 1 2 ? -32.317 1.064 1.044 1.00 0.00 2 LYS A CA 3
ATOM 1379 C C . LYS A 1 2 ? -31.454 -0.154 1.370 1.00 0.00 2 LYS A C 3
ATOM 1380 O O . LYS A 1 2 ? -31.681 -0.830 2.374 1.00 0.00 2 LYS A O 3
ATOM 1399 N N . ILE A 1 3 ? -30.466 -0.432 0.523 1.00 0.00 3 ILE A N 3
ATOM 1400 C CA . ILE A 1 3 ? -29.581 -1.567 0.734 1.00 0.00 3 ILE A CA 3
ATOM 1401 C C . ILE A 1 3 ? -28.156 -1.255 0.277 1.00 0.00 3 ILE A C 3
ATOM 1402 O O . ILE A 1 3 ? -27.497 -2.095 -0.336 1.00 0.00 3 ILE A O 3
ATOM 1418 N N . PRO A 1 4 ? -27.659 -0.039 0.566 1.00 0.00 4 PRO A N 3
ATOM 1419 C CA . PRO A 1 4 ? -26.309 0.375 0.177 1.00 0.00 4 PRO A CA 3
ATOM 1420 C C . PRO A 1 4 ? -25.238 -0.123 1.144 1.00 0.00 4 PRO A C 3
ATOM 1421 O O . PRO A 1 4 ? -24.047 -0.098 0.834 1.00 0.00 4 PRO A O 3
ATOM 1432 N N . ILE A 1 5 ? -25.669 -0.566 2.320 1.00 0.00 5 ILE A N 3
ATOM 1433 C CA . ILE A 1 5 ? -24.748 -1.062 3.338 1.00 0.00 5 ILE A CA 3
ATOM 1434 C C . ILE A 1 5 ? -23.567 -1.805 2.719 1.00 0.00 5 ILE A C 3
ATOM 1435 O O . ILE A 1 5 ? -22.459 -1.277 2.637 1.00 0.00 5 ILE A O 3
ATOM 1451 N N . LYS A 1 6 ? -23.809 -3.038 2.293 1.00 0.00 6 LYS A N 3
ATOM 1452 C CA . LYS A 1 6 ? -22.766 -3.863 1.691 1.00 0.00 6 LYS A CA 3
ATOM 1453 C C . LYS A 1 6 ? -21.877 -3.048 0.755 1.00 0.00 6 LYS A C 3
ATOM 1454 O O . LYS A 1 6 ? -20.702 -3.365 0.573 1.00 0.00 6 LYS A O 3
ATOM 1473 N N . ALA A 1 7 ? -22.441 -2.004 0.158 1.00 0.00 7 ALA A N 3
ATOM 1474 C CA . ALA A 1 7 ? -21.688 -1.159 -0.762 1.00 0.00 7 ALA A CA 3
ATOM 1475 C C . ALA A 1 7 ? -20.690 -0.279 -0.019 1.00 0.00 7 ALA A C 3
ATOM 1476 O O . ALA A 1 7 ? -19.538 -0.147 -0.432 1.00 0.00 7 ALA A O 3
ATOM 1483 N N . ILE A 1 8 ? -21.137 0.321 1.077 1.00 0.00 8 ILE A N 3
ATOM 1484 C CA . ILE A 1 8 ? -20.281 1.186 1.872 1.00 0.00 8 ILE A CA 3
ATOM 1485 C C . ILE A 1 8 ? -19.164 0.389 2.535 1.00 0.00 8 ILE A C 3
ATOM 1486 O O . ILE A 1 8 ? -18.114 0.937 2.872 1.00 0.00 8 ILE A O 3
ATOM 1502 N N . LYS A 1 9 ? -19.391 -0.908 2.715 1.00 0.00 9 LYS A N 3
ATOM 1503 C CA . LYS A 1 9 ? -18.395 -1.774 3.332 1.00 0.00 9 LYS A CA 3
ATOM 1504 C C . LYS A 1 9 ? -17.255 -2.056 2.364 1.00 0.00 9 LYS A C 3
ATOM 1505 O O . LYS A 1 9 ? -16.083 -1.998 2.734 1.00 0.00 9 LYS A O 3
ATOM 1524 N N . THR A 1 10 ? -17.605 -2.351 1.118 1.00 0.00 10 THR A N 3
ATOM 1525 C CA . THR A 1 10 ? -16.606 -2.630 0.096 1.00 0.00 10 THR A CA 3
ATOM 1526 C C . THR A 1 10 ? -15.818 -1.369 -0.228 1.00 0.00 10 THR A C 3
ATOM 1527 O O . THR A 1 10 ? -14.635 -1.430 -0.564 1.00 0.00 10 THR A O 3
ATOM 1538 N N . VAL A 1 11 ? -16.483 -0.225 -0.116 1.00 0.00 11 VAL A N 3
ATOM 1539 C CA . VAL A 1 11 ? -15.849 1.055 -0.389 1.00 0.00 11 VAL A CA 3
ATOM 1540 C C . VAL A 1 11 ? -14.796 1.369 0.662 1.00 0.00 11 VAL A C 3
ATOM 1541 O O . VAL A 1 11 ? -13.676 1.765 0.337 1.00 0.00 11 VAL A O 3
ATOM 1554 N N . GLY A 1 12 ? -15.159 1.182 1.924 1.00 0.00 12 GLY A N 3
ATOM 1555 C CA . GLY A 1 12 ? -14.228 1.442 3.002 1.00 0.00 12 GLY A CA 3
ATOM 1556 C C . GLY A 1 12 ? -12.972 0.606 2.875 1.00 0.00 12 GLY A C 3
ATOM 1557 O O . GLY A 1 12 ? -11.874 1.064 3.194 1.00 0.00 12 GLY A O 3
ATOM 1561 N N . LYS A 1 13 ? -13.135 -0.623 2.397 1.00 0.00 13 LYS A N 3
ATOM 1562 C CA . LYS A 1 13 ? -12.007 -1.528 2.218 1.00 0.00 13 LYS A CA 3
ATOM 1563 C C . LYS A 1 13 ? -11.286 -1.230 0.910 1.00 0.00 13 LYS A C 3
ATOM 1564 O O . LYS A 1 13 ? -10.103 -1.537 0.757 1.00 0.00 13 LYS A O 3
ATOM 1583 N N . ALA A 1 14 ? -12.005 -0.626 -0.032 1.00 0.00 14 ALA A N 3
ATOM 1584 C CA . ALA A 1 14 ? -11.429 -0.283 -1.324 1.00 0.00 14 ALA A CA 3
ATOM 1585 C C . ALA A 1 14 ? -10.427 0.853 -1.183 1.00 0.00 14 ALA A C 3
ATOM 1586 O O . ALA A 1 14 ? -9.324 0.793 -1.726 1.00 0.00 14 ALA A O 3
ATOM 1593 N N . VAL A 1 15 ? -10.813 1.883 -0.438 1.00 0.00 15 VAL A N 3
ATOM 1594 C CA . VAL A 1 15 ? -9.942 3.024 -0.212 1.00 0.00 15 VAL A CA 3
ATOM 1595 C C . VAL A 1 15 ? -8.775 2.626 0.680 1.00 0.00 15 VAL A C 3
ATOM 1596 O O . VAL A 1 15 ? -7.651 3.095 0.500 1.00 0.00 15 VAL A O 3
ATOM 1609 N N . GLY A 1 16 ? -9.052 1.746 1.638 1.00 0.00 16 GLY A N 3
ATOM 1610 C CA . GLY A 1 16 ? -8.017 1.283 2.542 1.00 0.00 16 GLY A CA 3
ATOM 1611 C C . GLY A 1 16 ? -6.993 0.415 1.839 1.00 0.00 16 GLY A C 3
ATOM 1612 O O . GLY A 1 16 ? -5.800 0.487 2.134 1.00 0.00 16 GLY A O 3
ATOM 1616 N N . LYS A 1 17 ? -7.460 -0.405 0.902 1.00 0.00 17 LYS A N 3
ATOM 1617 C CA . LYS A 1 17 ? -6.575 -1.285 0.152 1.00 0.00 17 LYS A CA 3
ATOM 1618 C C . LYS A 1 17 ? -5.677 -0.477 -0.777 1.00 0.00 17 LYS A C 3
ATOM 1619 O O . LYS A 1 17 ? -4.513 -0.819 -0.983 1.00 0.00 17 LYS A O 3
ATOM 1638 N N . GLY A 1 18 ? -6.224 0.601 -1.328 1.00 0.00 18 GLY A N 3
ATOM 1639 C CA . GLY A 1 18 ? -5.456 1.446 -2.221 1.00 0.00 18 GLY A CA 3
ATOM 1640 C C . GLY A 1 18 ? -4.273 2.085 -1.521 1.00 0.00 18 GLY A C 3
ATOM 1641 O O . GLY A 1 18 ? -3.164 2.109 -2.055 1.00 0.00 18 GLY A O 3
ATOM 1645 N N . LEU A 1 19 ? -4.512 2.597 -0.318 1.00 0.00 19 LEU A N 3
ATOM 1646 C CA . LEU A 1 19 ? -3.461 3.234 0.466 1.00 0.00 19 LEU A CA 3
ATOM 1647 C C . LEU A 1 19 ? -2.348 2.241 0.771 1.00 0.00 19 LEU A C 3
ATOM 1648 O O . LEU A 1 19 ? -1.160 2.544 0.628 1.00 0.00 19 LEU A O 3
ATOM 1664 N N . ARG A 1 20 ? -2.745 1.047 1.185 1.00 0.00 20 ARG A N 3
ATOM 1665 C CA . ARG A 1 20 ? -1.792 0.006 1.505 1.00 0.00 20 ARG A CA 3
ATOM 1666 C C . ARG A 1 20 ? -0.959 -0.315 0.277 1.00 0.00 20 ARG A C 3
ATOM 1667 O O . ARG A 1 20 ? 0.267 -0.395 0.348 1.00 0.00 20 ARG A O 3
ATOM 1688 N N . ALA A 1 21 ? -1.627 -0.490 -0.854 1.00 0.00 21 ALA A N 3
ATOM 1689 C CA . ALA A 1 21 ? -0.936 -0.791 -2.095 1.00 0.00 21 ALA A CA 3
ATOM 1690 C C . ALA A 1 21 ? 0.128 0.258 -2.362 1.00 0.00 21 ALA A C 3
ATOM 1691 O O . ALA A 1 21 ? 1.171 -0.028 -2.947 1.00 0.00 21 ALA A O 3
ATOM 1698 N N . ILE A 1 22 ? -0.135 1.475 -1.907 1.00 0.00 22 ILE A N 3
ATOM 1699 C CA . ILE A 1 22 ? 0.811 2.560 -2.077 1.00 0.00 22 ILE A CA 3
ATOM 1700 C C . ILE A 1 22 ? 1.933 2.429 -1.059 1.00 0.00 22 ILE A C 3
ATOM 1701 O O . ILE A 1 22 ? 2.997 3.028 -1.213 1.00 0.00 22 ILE A O 3
ATOM 1717 N N . ASN A 1 23 ? 1.699 1.621 -0.023 1.00 0.00 23 ASN A N 3
ATOM 1718 C CA . ASN A 1 23 ? 2.713 1.406 0.999 1.00 0.00 23 ASN A CA 3
ATOM 1719 C C . ASN A 1 23 ? 3.663 0.308 0.567 1.00 0.00 23 ASN A C 3
ATOM 1720 O O . ASN A 1 23 ? 4.874 0.512 0.483 1.00 0.00 23 ASN A O 3
ATOM 1731 N N . ILE A 1 24 ? 3.102 -0.848 0.263 1.00 0.00 24 ILE A N 3
ATOM 1732 C CA . ILE A 1 24 ? 3.893 -1.962 -0.198 1.00 0.00 24 ILE A CA 3
ATOM 1733 C C . ILE A 1 24 ? 4.707 -1.497 -1.386 1.00 0.00 24 ILE A C 3
ATOM 1734 O O . ILE A 1 24 ? 5.800 -1.999 -1.655 1.00 0.00 24 ILE A O 3
ATOM 1750 N N . ALA A 1 25 ? 4.163 -0.499 -2.079 1.00 0.00 25 ALA A N 3
ATOM 1751 C CA . ALA A 1 25 ? 4.830 0.079 -3.222 1.00 0.00 25 ALA A CA 3
ATOM 1752 C C . ALA A 1 25 ? 5.857 1.100 -2.755 1.00 0.00 25 ALA A C 3
ATOM 1753 O O . ALA A 1 25 ? 6.904 1.277 -3.378 1.00 0.00 25 ALA A O 3
ATOM 1760 N N . SER A 1 26 ? 5.553 1.758 -1.636 1.00 0.00 26 SER A N 3
ATOM 1761 C CA . SER A 1 26 ? 6.453 2.750 -1.065 1.00 0.00 26 SER A CA 3
ATOM 1762 C C . SER A 1 26 ? 7.695 2.067 -0.509 1.00 0.00 26 SER A C 3
ATOM 1763 O O . SER A 1 26 ? 8.800 2.606 -0.578 1.00 0.00 26 SER A O 3
ATOM 1771 N N . THR A 1 27 ? 7.503 0.868 0.028 1.00 0.00 27 THR A N 3
ATOM 1772 C CA . THR A 1 27 ? 8.602 0.094 0.583 1.00 0.00 27 THR A CA 3
ATOM 1773 C C . THR A 1 27 ? 9.516 -0.388 -0.535 1.00 0.00 27 THR A C 3
ATOM 1774 O O . THR A 1 27 ? 10.740 -0.356 -0.412 1.00 0.00 27 THR A O 3
ATOM 1785 N N . ALA A 1 28 ? 8.906 -0.825 -1.632 1.00 0.00 28 ALA A N 3
ATOM 1786 C CA . ALA A 1 28 ? 9.659 -1.305 -2.782 1.00 0.00 28 ALA A CA 3
ATOM 1787 C C . ALA A 1 28 ? 10.632 -0.240 -3.272 1.00 0.00 28 ALA A C 3
ATOM 1788 O O . ALA A 1 28 ? 11.745 -0.549 -3.697 1.00 0.00 28 ALA A O 3
ATOM 1795 N N . ASN A 1 29 ? 10.207 1.018 -3.205 1.00 0.00 29 ASN A N 3
ATOM 1796 C CA . ASN A 1 29 ? 11.048 2.128 -3.636 1.00 0.00 29 ASN A CA 3
ATOM 1797 C C . ASN A 1 29 ? 12.320 2.186 -2.803 1.00 0.00 29 ASN A C 3
ATOM 1798 O O . ASN A 1 29 ? 13.418 1.951 -3.308 1.00 0.00 29 ASN A O 3
ATOM 1809 N N . ASP A 1 30 ? 12.164 2.488 -1.521 1.00 0.00 30 ASP A N 3
ATOM 1810 C CA . ASP A 1 30 ? 13.301 2.563 -0.616 1.00 0.00 30 ASP A CA 3
ATOM 1811 C C . ASP A 1 30 ? 14.193 1.340 -0.792 1.00 0.00 30 ASP A C 3
ATOM 1812 O O . ASP A 1 30 ? 15.409 1.412 -0.614 1.00 0.00 30 ASP A O 3
ATOM 1821 N N . VAL A 1 31 ? 13.576 0.219 -1.155 1.00 0.00 31 VAL A N 3
ATOM 1822 C CA . VAL A 1 31 ? 14.307 -1.023 -1.370 1.00 0.00 31 VAL A CA 3
ATOM 1823 C C . VAL A 1 31 ? 15.147 -0.935 -2.637 1.00 0.00 31 VAL A C 3
ATOM 1824 O O . VAL A 1 31 ? 16.371 -1.064 -2.596 1.00 0.00 31 VAL A O 3
ATOM 1837 N N . PHE A 1 32 ? 14.479 -0.708 -3.760 1.00 0.00 32 PHE A N 3
ATOM 1838 C CA . PHE A 1 32 ? 15.159 -0.594 -5.043 1.00 0.00 32 PHE A CA 3
ATOM 1839 C C . PHE A 1 32 ? 16.379 0.311 -4.921 1.00 0.00 32 PHE A C 3
ATOM 1840 O O . PHE A 1 32 ? 17.397 0.094 -5.579 1.00 0.00 32 PHE A O 3
ATOM 1857 N N . ASN A 1 33 ? 16.269 1.325 -4.070 1.00 0.00 33 ASN A N 3
ATOM 1858 C CA . ASN A 1 33 ? 17.361 2.265 -3.852 1.00 0.00 33 ASN A CA 3
ATOM 1859 C C . ASN A 1 33 ? 18.401 1.673 -2.907 1.00 0.00 33 ASN A C 3
ATOM 1860 O O . ASN A 1 33 ? 19.573 2.050 -2.940 1.00 0.00 33 ASN A O 3
ATOM 1871 N N . PHE A 1 34 ? 17.963 0.742 -2.066 1.00 0.00 34 PHE A N 3
ATOM 1872 C CA . PHE A 1 34 ? 18.851 0.092 -1.111 1.00 0.00 34 PHE A CA 3
ATOM 1873 C C . PHE A 1 34 ? 19.909 -0.737 -1.832 1.00 0.00 34 PHE A C 3
ATOM 1874 O O . PHE A 1 34 ? 21.031 -0.888 -1.350 1.00 0.00 34 PHE A O 3
ATOM 1891 N N . LEU A 1 35 ? 19.539 -1.277 -2.990 1.00 0.00 35 LEU A N 3
ATOM 1892 C CA . LEU A 1 35 ? 20.451 -2.097 -3.778 1.00 0.00 35 LEU A CA 3
ATOM 1893 C C . LEU A 1 35 ? 21.281 -1.240 -4.731 1.00 0.00 35 LEU A C 3
ATOM 1894 O O . LEU A 1 35 ? 21.939 -1.761 -5.633 1.00 0.00 35 LEU A O 3
ATOM 1910 N N . LYS A 1 36 ? 21.253 0.073 -4.525 1.00 0.00 36 LYS A N 3
ATOM 1911 C CA . LYS A 1 36 ? 22.010 0.992 -5.367 1.00 0.00 36 LYS A CA 3
ATOM 1912 C C . LYS A 1 36 ? 23.413 1.198 -4.815 1.00 0.00 36 LYS A C 3
ATOM 1913 O O . LYS A 1 36 ? 24.406 0.927 -5.491 1.00 0.00 36 LYS A O 3
ATOM 1932 N N . PRO A 1 37 ? 23.510 1.686 -3.572 1.00 0.00 37 PRO A N 3
ATOM 1933 C CA . PRO A 1 37 ? 24.785 1.938 -2.914 1.00 0.00 37 PRO A CA 3
ATOM 1934 C C . PRO A 1 37 ? 25.286 0.725 -2.137 1.00 0.00 37 PRO A C 3
ATOM 1935 O O . PRO A 1 37 ? 25.968 0.864 -1.122 1.00 0.00 37 PRO A O 3
ATOM 1946 N N . LYS A 1 38 ? 24.941 -0.464 -2.620 1.00 0.00 38 LYS A N 3
ATOM 1947 C CA . LYS A 1 38 ? 25.352 -1.701 -1.970 1.00 0.00 38 LYS A CA 3
ATOM 1948 C C . LYS A 1 38 ? 24.701 -1.840 -0.598 1.00 0.00 38 LYS A C 3
ATOM 1949 O O . LYS A 1 38 ? 23.783 -2.640 -0.414 1.00 0.00 38 LYS A O 3
ATOM 1968 N N . LYS A 1 39 ? 25.181 -1.058 0.360 1.00 0.00 39 LYS A N 3
ATOM 1969 C CA . LYS A 1 39 ? 24.646 -1.093 1.716 1.00 0.00 39 LYS A CA 3
ATOM 1970 C C . LYS A 1 39 ? 23.629 0.024 1.931 1.00 0.00 39 LYS A C 3
ATOM 1971 O O . LYS A 1 39 ? 22.423 -0.223 1.974 1.00 0.00 39 LYS A O 3
ATOM 1990 N N . ARG A 1 40 ? 24.120 1.252 2.060 1.00 0.00 40 ARG A N 3
ATOM 1991 C CA . ARG A 1 40 ? 23.249 2.404 2.264 1.00 0.00 40 ARG A CA 3
ATOM 1992 C C . ARG A 1 40 ? 24.066 3.685 2.403 1.00 0.00 40 ARG A C 3
ATOM 1993 O O . ARG A 1 40 ? 23.716 4.581 3.171 1.00 0.00 40 ARG A O 3
ATOM 2014 N N . LYS A 1 41 ? 25.155 3.765 1.646 1.00 0.00 41 LYS A N 3
ATOM 2015 C CA . LYS A 1 41 ? 26.024 4.935 1.674 1.00 0.00 41 LYS A CA 3
ATOM 2016 C C . LYS A 1 41 ? 26.899 4.934 2.922 1.00 0.00 41 LYS A C 3
ATOM 2017 O O . LYS A 1 41 ? 27.117 5.977 3.539 1.00 0.00 41 LYS A O 3
ATOM 2036 N N . ALA A 1 42 ? 27.398 3.758 3.288 1.00 0.00 42 ALA A N 3
ATOM 2037 C CA . ALA A 1 42 ? 28.251 3.624 4.463 1.00 0.00 42 ALA A CA 3
ATOM 2038 C C . ALA A 1 42 ? 29.271 4.755 4.531 1.00 0.00 42 ALA A C 3
ATOM 2039 O O . ALA A 1 42 ? 29.158 5.597 5.448 1.00 0.00 42 ALA A O 3
ATOM 2047 N N . ALA A 1 1 ? -32.573 6.559 -0.235 1.00 0.00 1 ALA A N 4
ATOM 2048 C CA . ALA A 1 1 ? -31.157 6.323 0.152 1.00 0.00 1 ALA A CA 4
ATOM 2049 C C . ALA A 1 1 ? -30.907 4.848 0.445 1.00 0.00 1 ALA A C 4
ATOM 2050 O O . ALA A 1 1 ? -30.715 4.457 1.597 1.00 0.00 1 ALA A O 4
ATOM 2059 N N . LYS A 1 2 ? -30.907 4.033 -0.605 1.00 0.00 2 LYS A N 4
ATOM 2060 C CA . LYS A 1 2 ? -30.677 2.600 -0.464 1.00 0.00 2 LYS A CA 4
ATOM 2061 C C . LYS A 1 2 ? -29.353 2.199 -1.102 1.00 0.00 2 LYS A C 4
ATOM 2062 O O . LYS A 1 2 ? -28.757 1.185 -0.739 1.00 0.00 2 LYS A O 4
ATOM 2081 N N . ILE A 1 3 ? -28.900 3.000 -2.060 1.00 0.00 3 ILE A N 4
ATOM 2082 C CA . ILE A 1 3 ? -27.649 2.729 -2.755 1.00 0.00 3 ILE A CA 4
ATOM 2083 C C . ILE A 1 3 ? -26.458 3.317 -2.007 1.00 0.00 3 ILE A C 4
ATOM 2084 O O . ILE A 1 3 ? -25.423 2.666 -1.859 1.00 0.00 3 ILE A O 4
ATOM 2100 N N . PRO A 1 4 ? -26.587 4.564 -1.531 1.00 0.00 4 PRO A N 4
ATOM 2101 C CA . PRO A 1 4 ? -25.517 5.248 -0.799 1.00 0.00 4 PRO A CA 4
ATOM 2102 C C . PRO A 1 4 ? -24.909 4.381 0.298 1.00 0.00 4 PRO A C 4
ATOM 2103 O O . PRO A 1 4 ? -23.716 4.475 0.585 1.00 0.00 4 PRO A O 4
ATOM 2114 N N . ILE A 1 5 ? -25.732 3.535 0.906 1.00 0.00 5 ILE A N 4
ATOM 2115 C CA . ILE A 1 5 ? -25.263 2.652 1.966 1.00 0.00 5 ILE A CA 4
ATOM 2116 C C . ILE A 1 5 ? -24.400 1.536 1.397 1.00 0.00 5 ILE A C 4
ATOM 2117 O O . ILE A 1 5 ? -23.306 1.267 1.892 1.00 0.00 5 ILE A O 4
ATOM 2133 N N . LYS A 1 6 ? -24.897 0.896 0.348 1.00 0.00 6 LYS A N 4
ATOM 2134 C CA . LYS A 1 6 ? -24.169 -0.185 -0.299 1.00 0.00 6 LYS A CA 4
ATOM 2135 C C . LYS A 1 6 ? -22.975 0.371 -1.065 1.00 0.00 6 LYS A C 4
ATOM 2136 O O . LYS A 1 6 ? -22.040 -0.358 -1.397 1.00 0.00 6 LYS A O 4
ATOM 2155 N N . ALA A 1 7 ? -23.014 1.674 -1.337 1.00 0.00 7 ALA A N 4
ATOM 2156 C CA . ALA A 1 7 ? -21.936 2.337 -2.057 1.00 0.00 7 ALA A CA 4
ATOM 2157 C C . ALA A 1 7 ? -20.755 2.609 -1.135 1.00 0.00 7 ALA A C 4
ATOM 2158 O O . ALA A 1 7 ? -19.598 2.451 -1.529 1.00 0.00 7 ALA A O 4
ATOM 2165 N N . ILE A 1 8 ? -21.052 3.011 0.096 1.00 0.00 8 ILE A N 4
ATOM 2166 C CA . ILE A 1 8 ? -20.011 3.294 1.075 1.00 0.00 8 ILE A CA 4
ATOM 2167 C C . ILE A 1 8 ? -19.287 2.012 1.464 1.00 0.00 8 ILE A C 4
ATOM 2168 O O . ILE A 1 8 ? -18.074 2.008 1.677 1.00 0.00 8 ILE A O 4
ATOM 2184 N N . LYS A 1 9 ? -20.044 0.924 1.545 1.00 0.00 9 LYS A N 4
ATOM 2185 C CA . LYS A 1 9 ? -19.483 -0.373 1.896 1.00 0.00 9 LYS A CA 4
ATOM 2186 C C . LYS A 1 9 ? -18.492 -0.829 0.833 1.00 0.00 9 LYS A C 4
ATOM 2187 O O . LYS A 1 9 ? -17.396 -1.294 1.148 1.00 0.00 9 LYS A O 4
ATOM 2206 N N . THR A 1 10 ? -18.883 -0.683 -0.428 1.00 0.00 10 THR A N 4
ATOM 2207 C CA . THR A 1 10 ? -18.025 -1.073 -1.540 1.00 0.00 10 THR A CA 4
ATOM 2208 C C . THR A 1 10 ? -16.681 -0.363 -1.446 1.00 0.00 10 THR A C 4
ATOM 2209 O O . THR A 1 10 ? -15.635 -0.954 -1.715 1.00 0.00 10 THR A O 4
ATOM 2220 N N . VAL A 1 11 ? -16.716 0.906 -1.051 1.00 0.00 11 VAL A N 4
ATOM 2221 C CA . VAL A 1 11 ? -15.496 1.688 -0.907 1.00 0.00 11 VAL A CA 4
ATOM 2222 C C . VAL A 1 11 ? -14.582 1.054 0.132 1.00 0.00 11 VAL A C 4
ATOM 2223 O O . VAL A 1 11 ? -13.395 0.839 -0.115 1.00 0.00 11 VAL A O 4
ATOM 2236 N N . GLY A 1 12 ? -15.148 0.745 1.292 1.00 0.00 12 GLY A N 4
ATOM 2237 C CA . GLY A 1 12 ? -14.372 0.124 2.346 1.00 0.00 12 GLY A CA 4
ATOM 2238 C C . GLY A 1 12 ? -13.591 -1.067 1.834 1.00 0.00 12 GLY A C 4
ATOM 2239 O O . GLY A 1 12 ? -12.476 -1.331 2.285 1.00 0.00 12 GLY A O 4
ATOM 2243 N N . LYS A 1 13 ? -14.178 -1.781 0.878 1.00 0.00 13 LYS A N 4
ATOM 2244 C CA . LYS A 1 13 ? -13.530 -2.945 0.289 1.00 0.00 13 LYS A CA 4
ATOM 2245 C C . LYS A 1 13 ? -12.343 -2.516 -0.565 1.00 0.00 13 LYS A C 4
ATOM 2246 O O . LYS A 1 13 ? -11.292 -3.157 -0.553 1.00 0.00 13 LYS A O 4
ATOM 2265 N N . ALA A 1 14 ? -12.514 -1.418 -1.297 1.00 0.00 14 ALA A N 4
ATOM 2266 C CA . ALA A 1 14 ? -11.451 -0.896 -2.146 1.00 0.00 14 ALA A CA 4
ATOM 2267 C C . ALA A 1 14 ? -10.279 -0.427 -1.297 1.00 0.00 14 ALA A C 4
ATOM 2268 O O . ALA A 1 14 ? -9.136 -0.821 -1.523 1.00 0.00 14 ALA A O 4
ATOM 2275 N N . VAL A 1 15 ? -10.576 0.403 -0.305 1.00 0.00 15 VAL A N 4
ATOM 2276 C CA . VAL A 1 15 ? -9.548 0.909 0.592 1.00 0.00 15 VAL A CA 4
ATOM 2277 C C . VAL A 1 15 ? -8.839 -0.251 1.279 1.00 0.00 15 VAL A C 4
ATOM 2278 O O . VAL A 1 15 ? -7.671 -0.149 1.653 1.00 0.00 15 VAL A O 4
ATOM 2291 N N . GLY A 1 16 ? -9.558 -1.362 1.428 1.00 0.00 16 GLY A N 4
ATOM 2292 C CA . GLY A 1 16 ? -8.987 -2.539 2.054 1.00 0.00 16 GLY A CA 4
ATOM 2293 C C . GLY A 1 16 ? -7.941 -3.191 1.175 1.00 0.00 16 GLY A C 4
ATOM 2294 O O . GLY A 1 16 ? -6.793 -3.361 1.587 1.00 0.00 16 GLY A O 4
ATOM 2298 N N . LYS A 1 17 ? -8.331 -3.542 -0.048 1.00 0.00 17 LYS A N 4
ATOM 2299 C CA . LYS A 1 17 ? -7.405 -4.158 -0.985 1.00 0.00 17 LYS A CA 4
ATOM 2300 C C . LYS A 1 17 ? -6.260 -3.197 -1.276 1.00 0.00 17 LYS A C 4
ATOM 2301 O O . LYS A 1 17 ? -5.141 -3.616 -1.574 1.00 0.00 17 LYS A O 4
ATOM 2320 N N . GLY A 1 18 ? -6.548 -1.903 -1.166 1.00 0.00 18 GLY A N 4
ATOM 2321 C CA . GLY A 1 18 ? -5.533 -0.895 -1.396 1.00 0.00 18 GLY A CA 4
ATOM 2322 C C . GLY A 1 18 ? -4.507 -0.877 -0.283 1.00 0.00 18 GLY A C 4
ATOM 2323 O O . GLY A 1 18 ? -3.350 -0.518 -0.498 1.00 0.00 18 GLY A O 4
ATOM 2327 N N . LEU A 1 19 ? -4.935 -1.283 0.910 1.00 0.00 19 LEU A N 4
ATOM 2328 C CA . LEU A 1 19 ? -4.049 -1.333 2.064 1.00 0.00 19 LEU A CA 4
ATOM 2329 C C . LEU A 1 19 ? -3.024 -2.440 1.870 1.00 0.00 19 LEU A C 4
ATOM 2330 O O . LEU A 1 19 ? -1.822 -2.231 2.035 1.00 0.00 19 LEU A O 4
ATOM 2346 N N . ARG A 1 20 ? -3.516 -3.615 1.500 1.00 0.00 20 ARG A N 4
ATOM 2347 C CA . ARG A 1 20 ? -2.652 -4.758 1.259 1.00 0.00 20 ARG A CA 4
ATOM 2348 C C . ARG A 1 20 ? -1.502 -4.341 0.355 1.00 0.00 20 ARG A C 4
ATOM 2349 O O . ARG A 1 20 ? -0.332 -4.469 0.715 1.00 0.00 20 ARG A O 4
ATOM 2370 N N . ALA A 1 21 ? -1.847 -3.831 -0.818 1.00 0.00 21 ALA A N 4
ATOM 2371 C CA . ALA A 1 21 ? -0.848 -3.383 -1.775 1.00 0.00 21 ALA A CA 4
ATOM 2372 C C . ALA A 1 21 ? 0.151 -2.450 -1.108 1.00 0.00 21 ALA A C 4
ATOM 2373 O O . ALA A 1 21 ? 1.344 -2.485 -1.404 1.00 0.00 21 ALA A O 4
ATOM 2380 N N . ILE A 1 22 ? -0.342 -1.628 -0.192 1.00 0.00 22 ILE A N 4
ATOM 2381 C CA . ILE A 1 22 ? 0.511 -0.703 0.533 1.00 0.00 22 ILE A CA 4
ATOM 2382 C C . ILE A 1 22 ? 1.416 -1.469 1.485 1.00 0.00 22 ILE A C 4
ATOM 2383 O O . ILE A 1 22 ? 2.399 -0.934 1.998 1.00 0.00 22 ILE A O 4
ATOM 2399 N N . ASN A 1 23 ? 1.074 -2.732 1.713 1.00 0.00 23 ASN A N 4
ATOM 2400 C CA . ASN A 1 23 ? 1.845 -3.588 2.595 1.00 0.00 23 ASN A CA 4
ATOM 2401 C C . ASN A 1 23 ? 3.084 -4.102 1.884 1.00 0.00 23 ASN A C 4
ATOM 2402 O O . ASN A 1 23 ? 4.211 -3.782 2.262 1.00 0.00 23 ASN A O 4
ATOM 2413 N N . ILE A 1 24 ? 2.866 -4.880 0.836 1.00 0.00 24 ILE A N 4
ATOM 2414 C CA . ILE A 1 24 ? 3.970 -5.408 0.063 1.00 0.00 24 ILE A CA 4
ATOM 2415 C C . ILE A 1 24 ? 4.745 -4.243 -0.522 1.00 0.00 24 ILE A C 4
ATOM 2416 O O . ILE A 1 24 ? 5.931 -4.354 -0.838 1.00 0.00 24 ILE A O 4
ATOM 2432 N N . ALA A 1 25 ? 4.060 -3.106 -0.625 1.00 0.00 25 ALA A N 4
ATOM 2433 C CA . ALA A 1 25 ? 4.668 -1.895 -1.127 1.00 0.00 25 ALA A CA 4
ATOM 2434 C C . ALA A 1 25 ? 5.387 -1.178 0.007 1.00 0.00 25 ALA A C 4
ATOM 2435 O O . ALA A 1 25 ? 6.334 -0.425 -0.219 1.00 0.00 25 ALA A O 4
ATOM 2442 N N . SER A 1 26 ? 4.933 -1.432 1.237 1.00 0.00 26 SER A N 4
ATOM 2443 C CA . SER A 1 26 ? 5.541 -0.819 2.413 1.00 0.00 26 SER A CA 4
ATOM 2444 C C . SER A 1 26 ? 6.864 -1.496 2.740 1.00 0.00 26 SER A C 4
ATOM 2445 O O . SER A 1 26 ? 7.762 -0.885 3.320 1.00 0.00 26 SER A O 4
ATOM 2453 N N . THR A 1 27 ? 6.982 -2.760 2.350 1.00 0.00 27 THR A N 4
ATOM 2454 C CA . THR A 1 27 ? 8.200 -3.520 2.584 1.00 0.00 27 THR A CA 4
ATOM 2455 C C . THR A 1 27 ? 9.159 -3.326 1.417 1.00 0.00 27 THR A C 4
ATOM 2456 O O . THR A 1 27 ? 10.375 -3.446 1.566 1.00 0.00 27 THR A O 4
ATOM 2467 N N . ALA A 1 28 ? 8.593 -3.017 0.255 1.00 0.00 28 ALA A N 4
ATOM 2468 C CA . ALA A 1 28 ? 9.382 -2.795 -0.947 1.00 0.00 28 ALA A CA 4
ATOM 2469 C C . ALA A 1 28 ? 10.055 -1.427 -0.915 1.00 0.00 28 ALA A C 4
ATOM 2470 O O . ALA A 1 28 ? 11.124 -1.240 -1.496 1.00 0.00 28 ALA A O 4
ATOM 2477 N N . ASN A 1 29 ? 9.429 -0.469 -0.231 1.00 0.00 29 ASN A N 4
ATOM 2478 C CA . ASN A 1 29 ? 9.990 0.874 -0.135 1.00 0.00 29 ASN A CA 4
ATOM 2479 C C . ASN A 1 29 ? 11.225 0.872 0.759 1.00 0.00 29 ASN A C 4
ATOM 2480 O O . ASN A 1 29 ? 12.247 1.475 0.428 1.00 0.00 29 ASN A O 4
ATOM 2491 N N . ASP A 1 30 ? 11.129 0.175 1.884 1.00 0.00 30 ASP A N 4
ATOM 2492 C CA . ASP A 1 30 ? 12.244 0.079 2.817 1.00 0.00 30 ASP A CA 4
ATOM 2493 C C . ASP A 1 30 ? 13.398 -0.669 2.167 1.00 0.00 30 ASP A C 4
ATOM 2494 O O . ASP A 1 30 ? 14.560 -0.281 2.295 1.00 0.00 30 ASP A O 4
ATOM 2503 N N . VAL A 1 31 ? 13.060 -1.734 1.451 1.00 0.00 31 VAL A N 4
ATOM 2504 C CA . VAL A 1 31 ? 14.051 -2.537 0.753 1.00 0.00 31 VAL A CA 4
ATOM 2505 C C . VAL A 1 31 ? 14.739 -1.702 -0.315 1.00 0.00 31 VAL A C 4
ATOM 2506 O O . VAL A 1 31 ? 15.966 -1.679 -0.419 1.00 0.00 31 VAL A O 4
ATOM 2519 N N . PHE A 1 32 ? 13.925 -1.011 -1.101 1.00 0.00 32 PHE A N 4
ATOM 2520 C CA . PHE A 1 32 ? 14.422 -0.154 -2.169 1.00 0.00 32 PHE A CA 4
ATOM 2521 C C . PHE A 1 32 ? 15.572 0.715 -1.677 1.00 0.00 32 PHE A C 4
ATOM 2522 O O . PHE A 1 32 ? 16.568 0.900 -2.375 1.00 0.00 32 PHE A O 4
ATOM 2539 N N . ASN A 1 33 ? 15.422 1.250 -0.471 1.00 0.00 33 ASN A N 4
ATOM 2540 C CA . ASN A 1 33 ? 16.445 2.105 0.119 1.00 0.00 33 ASN A CA 4
ATOM 2541 C C . ASN A 1 33 ? 17.532 1.276 0.796 1.00 0.00 33 ASN A C 4
ATOM 2542 O O . ASN A 1 33 ? 18.699 1.668 0.820 1.00 0.00 33 ASN A O 4
ATOM 2553 N N . PHE A 1 34 ? 17.142 0.133 1.352 1.00 0.00 34 PHE A N 4
ATOM 2554 C CA . PHE A 1 34 ? 18.085 -0.746 2.036 1.00 0.00 34 PHE A CA 4
ATOM 2555 C C . PHE A 1 34 ? 19.202 -1.199 1.100 1.00 0.00 34 PHE A C 4
ATOM 2556 O O . PHE A 1 34 ? 20.239 -1.686 1.550 1.00 0.00 34 PHE A O 4
ATOM 2573 N N . LEU A 1 35 ? 18.986 -1.039 -0.202 1.00 0.00 35 LEU A N 4
ATOM 2574 C CA . LEU A 1 35 ? 19.984 -1.437 -1.191 1.00 0.00 35 LEU A CA 4
ATOM 2575 C C . LEU A 1 35 ? 19.712 -0.781 -2.540 1.00 0.00 35 LEU A C 4
ATOM 2576 O O . LEU A 1 35 ? 18.974 -1.319 -3.365 1.00 0.00 35 LEU A O 4
ATOM 2592 N N . LYS A 1 36 ? 20.312 0.385 -2.758 1.00 0.00 36 LYS A N 4
ATOM 2593 C CA . LYS A 1 36 ? 20.132 1.111 -4.009 1.00 0.00 36 LYS A CA 4
ATOM 2594 C C . LYS A 1 36 ? 21.470 1.392 -4.687 1.00 0.00 36 LYS A C 4
ATOM 2595 O O . LYS A 1 36 ? 21.744 0.867 -5.767 1.00 0.00 36 LYS A O 4
ATOM 2614 N N . PRO A 1 37 ? 22.322 2.227 -4.074 1.00 0.00 37 PRO A N 4
ATOM 2615 C CA . PRO A 1 37 ? 23.625 2.568 -4.638 1.00 0.00 37 PRO A CA 4
ATOM 2616 C C . PRO A 1 37 ? 24.704 1.555 -4.271 1.00 0.00 37 PRO A C 4
ATOM 2617 O O . PRO A 1 37 ? 24.416 0.508 -3.692 1.00 0.00 37 PRO A O 4
ATOM 2628 N N . LYS A 1 38 ? 25.947 1.876 -4.611 1.00 0.00 38 LYS A N 4
ATOM 2629 C CA . LYS A 1 38 ? 27.072 0.996 -4.316 1.00 0.00 38 LYS A CA 4
ATOM 2630 C C . LYS A 1 38 ? 28.122 1.716 -3.475 1.00 0.00 38 LYS A C 4
ATOM 2631 O O . LYS A 1 38 ? 29.198 1.177 -3.215 1.00 0.00 38 LYS A O 4
ATOM 2650 N N . LYS A 1 39 ? 27.804 2.935 -3.053 1.00 0.00 39 LYS A N 4
ATOM 2651 C CA . LYS A 1 39 ? 28.723 3.726 -2.243 1.00 0.00 39 LYS A CA 4
ATOM 2652 C C . LYS A 1 39 ? 28.987 3.048 -0.904 1.00 0.00 39 LYS A C 4
ATOM 2653 O O . LYS A 1 39 ? 30.058 2.481 -0.684 1.00 0.00 39 LYS A O 4
ATOM 2672 N N . ARG A 1 40 ? 28.006 3.109 -0.011 1.00 0.00 40 ARG A N 4
ATOM 2673 C CA . ARG A 1 40 ? 28.134 2.499 1.307 1.00 0.00 40 ARG A CA 4
ATOM 2674 C C . ARG A 1 40 ? 29.079 3.308 2.190 1.00 0.00 40 ARG A C 4
ATOM 2675 O O . ARG A 1 40 ? 30.145 3.735 1.748 1.00 0.00 40 ARG A O 4
ATOM 2696 N N . LYS A 1 41 ? 28.680 3.515 3.440 1.00 0.00 41 LYS A N 4
ATOM 2697 C CA . LYS A 1 41 ? 29.490 4.273 4.385 1.00 0.00 41 LYS A CA 4
ATOM 2698 C C . LYS A 1 41 ? 30.795 3.545 4.693 1.00 0.00 41 LYS A C 4
ATOM 2699 O O . LYS A 1 41 ? 31.750 4.145 5.186 1.00 0.00 41 LYS A O 4
ATOM 2718 N N . ALA A 1 42 ? 30.828 2.249 4.400 1.00 0.00 42 ALA A N 4
ATOM 2719 C CA . ALA A 1 42 ? 32.018 1.442 4.647 1.00 0.00 42 ALA A CA 4
ATOM 2720 C C . ALA A 1 42 ? 33.233 2.023 3.935 1.00 0.00 42 ALA A C 4
ATOM 2721 O O . ALA A 1 42 ? 33.114 2.353 2.736 1.00 0.00 42 ALA A O 4
ATOM 2729 N N . ALA A 1 1 ? 27.881 5.006 -5.882 1.00 0.00 1 ALA A N 5
ATOM 2730 C CA . ALA A 1 1 ? 27.392 3.619 -5.669 1.00 0.00 1 ALA A CA 5
ATOM 2731 C C . ALA A 1 1 ? 28.432 2.782 -4.934 1.00 0.00 1 ALA A C 5
ATOM 2732 O O . ALA A 1 1 ? 29.177 2.018 -5.549 1.00 0.00 1 ALA A O 5
ATOM 2741 N N . LYS A 1 2 ? 28.482 2.934 -3.614 1.00 0.00 2 LYS A N 5
ATOM 2742 C CA . LYS A 1 2 ? 29.436 2.195 -2.795 1.00 0.00 2 LYS A CA 5
ATOM 2743 C C . LYS A 1 2 ? 28.998 2.161 -1.334 1.00 0.00 2 LYS A C 5
ATOM 2744 O O . LYS A 1 2 ? 28.839 1.092 -0.745 1.00 0.00 2 LYS A O 5
ATOM 2763 N N . ILE A 1 3 ? 28.823 3.339 -0.747 1.00 0.00 3 ILE A N 5
ATOM 2764 C CA . ILE A 1 3 ? 28.423 3.441 0.651 1.00 0.00 3 ILE A CA 5
ATOM 2765 C C . ILE A 1 3 ? 26.902 3.416 0.826 1.00 0.00 3 ILE A C 5
ATOM 2766 O O . ILE A 1 3 ? 26.372 2.559 1.532 1.00 0.00 3 ILE A O 5
ATOM 2782 N N . PRO A 1 4 ? 26.177 4.365 0.205 1.00 0.00 4 PRO A N 5
ATOM 2783 C CA . PRO A 1 4 ? 24.714 4.446 0.325 1.00 0.00 4 PRO A CA 5
ATOM 2784 C C . PRO A 1 4 ? 23.988 3.257 -0.297 1.00 0.00 4 PRO A C 5
ATOM 2785 O O . PRO A 1 4 ? 22.819 3.013 0.004 1.00 0.00 4 PRO A O 5
ATOM 2796 N N . ILE A 1 5 ? 24.671 2.522 -1.168 1.00 0.00 5 ILE A N 5
ATOM 2797 C CA . ILE A 1 5 ? 24.060 1.371 -1.821 1.00 0.00 5 ILE A CA 5
ATOM 2798 C C . ILE A 1 5 ? 23.334 0.489 -0.813 1.00 0.00 5 ILE A C 5
ATOM 2799 O O . ILE A 1 5 ? 22.104 0.473 -0.757 1.00 0.00 5 ILE A O 5
ATOM 2815 N N . LYS A 1 6 ? 24.104 -0.245 -0.021 1.00 0.00 6 LYS A N 5
ATOM 2816 C CA . LYS A 1 6 ? 23.540 -1.135 0.987 1.00 0.00 6 LYS A CA 5
ATOM 2817 C C . LYS A 1 6 ? 22.513 -0.404 1.845 1.00 0.00 6 LYS A C 5
ATOM 2818 O O . LYS A 1 6 ? 21.632 -1.026 2.439 1.00 0.00 6 LYS A O 5
ATOM 2837 N N . ALA A 1 7 ? 22.629 0.918 1.905 1.00 0.00 7 ALA A N 5
ATOM 2838 C CA . ALA A 1 7 ? 21.707 1.729 2.690 1.00 0.00 7 ALA A CA 5
ATOM 2839 C C . ALA A 1 7 ? 20.351 1.830 2.003 1.00 0.00 7 ALA A C 5
ATOM 2840 O O . ALA A 1 7 ? 19.307 1.704 2.643 1.00 0.00 7 ALA A O 5
ATOM 2847 N N . ILE A 1 8 ? 20.377 2.053 0.695 1.00 0.00 8 ILE A N 5
ATOM 2848 C CA . ILE A 1 8 ? 19.152 2.166 -0.086 1.00 0.00 8 ILE A CA 5
ATOM 2849 C C . ILE A 1 8 ? 18.402 0.841 -0.113 1.00 0.00 8 ILE A C 5
ATOM 2850 O O . ILE A 1 8 ? 17.189 0.805 -0.318 1.00 0.00 8 ILE A O 5
ATOM 2866 N N . LYS A 1 9 ? 19.133 -0.247 0.104 1.00 0.00 9 LYS A N 5
ATOM 2867 C CA . LYS A 1 9 ? 18.537 -1.576 0.114 1.00 0.00 9 LYS A CA 5
ATOM 2868 C C . LYS A 1 9 ? 17.747 -1.799 1.397 1.00 0.00 9 LYS A C 5
ATOM 2869 O O . LYS A 1 9 ? 16.612 -2.270 1.367 1.00 0.00 9 LYS A O 5
ATOM 2888 N N . THR A 1 10 ? 18.358 -1.452 2.522 1.00 0.00 10 THR A N 5
ATOM 2889 C CA . THR A 1 10 ? 17.715 -1.610 3.820 1.00 0.00 10 THR A CA 5
ATOM 2890 C C . THR A 1 10 ? 16.475 -0.730 3.922 1.00 0.00 10 THR A C 5
ATOM 2891 O O . THR A 1 10 ? 15.458 -1.139 4.481 1.00 0.00 10 THR A O 5
ATOM 2902 N N . VAL A 1 11 ? 16.562 0.475 3.372 1.00 0.00 11 VAL A N 5
ATOM 2903 C CA . VAL A 1 11 ? 15.438 1.399 3.398 1.00 0.00 11 VAL A CA 5
ATOM 2904 C C . VAL A 1 11 ? 14.387 0.984 2.377 1.00 0.00 11 VAL A C 5
ATOM 2905 O O . VAL A 1 11 ? 13.206 1.299 2.520 1.00 0.00 11 VAL A O 5
ATOM 2918 N N . GLY A 1 12 ? 14.827 0.261 1.353 1.00 0.00 12 GLY A N 5
ATOM 2919 C CA . GLY A 1 12 ? 13.913 -0.201 0.331 1.00 0.00 12 GLY A CA 5
ATOM 2920 C C . GLY A 1 12 ? 13.019 -1.311 0.841 1.00 0.00 12 GLY A C 5
ATOM 2921 O O . GLY A 1 12 ? 11.900 -1.490 0.359 1.00 0.00 12 GLY A O 5
ATOM 2925 N N . LYS A 1 13 ? 13.515 -2.058 1.825 1.00 0.00 13 LYS A N 5
ATOM 2926 C CA . LYS A 1 13 ? 12.752 -3.155 2.405 1.00 0.00 13 LYS A CA 5
ATOM 2927 C C . LYS A 1 13 ? 11.826 -2.649 3.503 1.00 0.00 13 LYS A C 5
ATOM 2928 O O . LYS A 1 13 ? 10.709 -3.144 3.661 1.00 0.00 13 LYS A O 5
ATOM 2947 N N . ALA A 1 14 ? 12.288 -1.658 4.258 1.00 0.00 14 ALA A N 5
ATOM 2948 C CA . ALA A 1 14 ? 11.485 -1.093 5.333 1.00 0.00 14 ALA A CA 5
ATOM 2949 C C . ALA A 1 14 ? 10.435 -0.151 4.771 1.00 0.00 14 ALA A C 5
ATOM 2950 O O . ALA A 1 14 ? 9.256 -0.242 5.110 1.00 0.00 14 ALA A O 5
ATOM 2957 N N . VAL A 1 15 ? 10.869 0.741 3.895 1.00 0.00 15 VAL A N 5
ATOM 2958 C CA . VAL A 1 15 ? 9.962 1.686 3.268 1.00 0.00 15 VAL A CA 5
ATOM 2959 C C . VAL A 1 15 ? 9.167 0.995 2.170 1.00 0.00 15 VAL A C 5
ATOM 2960 O O . VAL A 1 15 ? 8.101 1.462 1.769 1.00 0.00 15 VAL A O 5
ATOM 2973 N N . GLY A 1 16 ? 9.690 -0.134 1.697 1.00 0.00 16 GLY A N 5
ATOM 2974 C CA . GLY A 1 16 ? 9.013 -0.885 0.661 1.00 0.00 16 GLY A CA 5
ATOM 2975 C C . GLY A 1 16 ? 7.881 -1.723 1.216 1.00 0.00 16 GLY A C 5
ATOM 2976 O O . GLY A 1 16 ? 6.880 -1.956 0.538 1.00 0.00 16 GLY A O 5
ATOM 2980 N N . LYS A 1 17 ? 8.037 -2.174 2.459 1.00 0.00 17 LYS A N 5
ATOM 2981 C CA . LYS A 1 17 ? 7.016 -2.987 3.104 1.00 0.00 17 LYS A CA 5
ATOM 2982 C C . LYS A 1 17 ? 5.840 -2.127 3.544 1.00 0.00 17 LYS A C 5
ATOM 2983 O O . LYS A 1 17 ? 4.682 -2.494 3.346 1.00 0.00 17 LYS A O 5
ATOM 3002 N N . GLY A 1 18 ? 6.141 -0.976 4.130 1.00 0.00 18 GLY A N 5
ATOM 3003 C CA . GLY A 1 18 ? 5.090 -0.083 4.571 1.00 0.00 18 GLY A CA 5
ATOM 3004 C C . GLY A 1 18 ? 4.301 0.469 3.404 1.00 0.00 18 GLY A C 5
ATOM 3005 O O . GLY A 1 18 ? 3.090 0.677 3.500 1.00 0.00 18 GLY A O 5
ATOM 3009 N N . LEU A 1 19 ? 4.994 0.700 2.294 1.00 0.00 19 LEU A N 5
ATOM 3010 C CA . LEU A 1 19 ? 4.364 1.226 1.091 1.00 0.00 19 LEU A CA 5
ATOM 3011 C C . LEU A 1 19 ? 3.319 0.254 0.562 1.00 0.00 19 LEU A C 5
ATOM 3012 O O . LEU A 1 19 ? 2.210 0.655 0.210 1.00 0.00 19 LEU A O 5
ATOM 3028 N N . ARG A 1 20 ? 3.674 -1.024 0.512 1.00 0.00 20 ARG A N 5
ATOM 3029 C CA . ARG A 1 20 ? 2.750 -2.037 0.028 1.00 0.00 20 ARG A CA 5
ATOM 3030 C C . ARG A 1 20 ? 1.518 -2.090 0.913 1.00 0.00 20 ARG A C 5
ATOM 3031 O O . ARG A 1 20 ? 0.388 -1.996 0.435 1.00 0.00 20 ARG A O 5
ATOM 3052 N N . ALA A 1 21 ? 1.736 -2.222 2.210 1.00 0.00 21 ALA A N 5
ATOM 3053 C CA . ALA A 1 21 ? 0.631 -2.265 3.149 1.00 0.00 21 ALA A CA 5
ATOM 3054 C C . ALA A 1 21 ? -0.334 -1.125 2.862 1.00 0.00 21 ALA A C 5
ATOM 3055 O O . ALA A 1 21 ? -1.538 -1.242 3.091 1.00 0.00 21 ALA A O 5
ATOM 3062 N N . ILE A 1 22 ? 0.203 -0.025 2.340 1.00 0.00 22 ILE A N 5
ATOM 3063 C CA . ILE A 1 22 ? -0.613 1.129 2.002 1.00 0.00 22 ILE A CA 5
ATOM 3064 C C . ILE A 1 22 ? -1.321 0.906 0.670 1.00 0.00 22 ILE A C 5
ATOM 3065 O O . ILE A 1 22 ? -2.383 1.477 0.417 1.00 0.00 22 ILE A O 5
ATOM 3081 N N . ASN A 1 23 ? -0.737 0.058 -0.176 1.00 0.00 23 ASN A N 5
ATOM 3082 C CA . ASN A 1 23 ? -1.329 -0.244 -1.467 1.00 0.00 23 ASN A CA 5
ATOM 3083 C C . ASN A 1 23 ? -2.434 -1.249 -1.299 1.00 0.00 23 ASN A C 5
ATOM 3084 O O . ASN A 1 23 ? -3.552 -1.066 -1.781 1.00 0.00 23 ASN A O 5
ATOM 3095 N N . ILE A 1 24 ? -2.115 -2.292 -0.577 1.00 0.00 24 ILE A N 5
ATOM 3096 C CA . ILE A 1 24 ? -3.071 -3.325 -0.292 1.00 0.00 24 ILE A CA 5
ATOM 3097 C C . ILE A 1 24 ? -4.274 -2.691 0.381 1.00 0.00 24 ILE A C 5
ATOM 3098 O O . ILE A 1 24 ? -5.416 -3.112 0.191 1.00 0.00 24 ILE A O 5
ATOM 3114 N N . ALA A 1 25 ? -3.993 -1.653 1.156 1.00 0.00 25 ALA A N 5
ATOM 3115 C CA . ALA A 1 25 ? -5.027 -0.925 1.851 1.00 0.00 25 ALA A CA 5
ATOM 3116 C C . ALA A 1 25 ? -5.670 0.089 0.917 1.00 0.00 25 ALA A C 5
ATOM 3117 O O . ALA A 1 25 ? -6.759 0.595 1.185 1.00 0.00 25 ALA A O 5
ATOM 3124 N N . SER A 1 26 ? -4.985 0.378 -0.189 1.00 0.00 26 SER A N 5
ATOM 3125 C CA . SER A 1 26 ? -5.490 1.330 -1.170 1.00 0.00 26 SER A CA 5
ATOM 3126 C C . SER A 1 26 ? -6.404 0.636 -2.172 1.00 0.00 26 SER A C 5
ATOM 3127 O O . SER A 1 26 ? -7.322 1.248 -2.718 1.00 0.00 26 SER A O 5
ATOM 3135 N N . THR A 1 27 ? -6.150 -0.647 -2.406 1.00 0.00 27 THR A N 5
ATOM 3136 C CA . THR A 1 27 ? -6.955 -1.425 -3.339 1.00 0.00 27 THR A CA 5
ATOM 3137 C C . THR A 1 27 ? -8.258 -1.864 -2.682 1.00 0.00 27 THR A C 5
ATOM 3138 O O . THR A 1 27 ? -9.303 -1.928 -3.331 1.00 0.00 27 THR A O 5
ATOM 3149 N N . ALA A 1 28 ? -8.188 -2.161 -1.388 1.00 0.00 28 ALA A N 5
ATOM 3150 C CA . ALA A 1 28 ? -9.363 -2.589 -0.639 1.00 0.00 28 ALA A CA 5
ATOM 3151 C C . ALA A 1 28 ? -10.325 -1.425 -0.425 1.00 0.00 28 ALA A C 5
ATOM 3152 O O . ALA A 1 28 ? -11.530 -1.623 -0.269 1.00 0.00 28 ALA A O 5
ATOM 3159 N N . ASN A 1 29 ? -9.784 -0.210 -0.421 1.00 0.00 29 ASN A N 5
ATOM 3160 C CA . ASN A 1 29 ? -10.595 0.985 -0.227 1.00 0.00 29 ASN A CA 5
ATOM 3161 C C . ASN A 1 29 ? -11.553 1.183 -1.395 1.00 0.00 29 ASN A C 5
ATOM 3162 O O . ASN A 1 29 ? -12.769 1.249 -1.211 1.00 0.00 29 ASN A O 5
ATOM 3173 N N . ASP A 1 30 ? -10.997 1.272 -2.596 1.00 0.00 30 ASP A N 5
ATOM 3174 C CA . ASP A 1 30 ? -11.801 1.456 -3.798 1.00 0.00 30 ASP A CA 5
ATOM 3175 C C . ASP A 1 30 ? -12.778 0.298 -3.969 1.00 0.00 30 ASP A C 5
ATOM 3176 O O . ASP A 1 30 ? -13.864 0.463 -4.524 1.00 0.00 30 ASP A O 5
ATOM 3185 N N . VAL A 1 31 ? -12.385 -0.873 -3.478 1.00 0.00 31 VAL A N 5
ATOM 3186 C CA . VAL A 1 31 ? -13.225 -2.060 -3.565 1.00 0.00 31 VAL A CA 5
ATOM 3187 C C . VAL A 1 31 ? -14.377 -1.980 -2.575 1.00 0.00 31 VAL A C 5
ATOM 3188 O O . VAL A 1 31 ? -15.534 -2.207 -2.929 1.00 0.00 31 VAL A O 5
ATOM 3201 N N . PHE A 1 32 ? -14.051 -1.649 -1.332 1.00 0.00 32 PHE A N 5
ATOM 3202 C CA . PHE A 1 32 ? -15.058 -1.529 -0.285 1.00 0.00 32 PHE A CA 5
ATOM 3203 C C . PHE A 1 32 ? -16.020 -0.393 -0.602 1.00 0.00 32 PHE A C 5
ATOM 3204 O O . PHE A 1 32 ? -17.126 -0.330 -0.065 1.00 0.00 32 PHE A O 5
ATOM 3221 N N . ASN A 1 33 ? -15.589 0.502 -1.484 1.00 0.00 33 ASN A N 5
ATOM 3222 C CA . ASN A 1 33 ? -16.406 1.639 -1.883 1.00 0.00 33 ASN A CA 5
ATOM 3223 C C . ASN A 1 33 ? -17.276 1.280 -3.083 1.00 0.00 33 ASN A C 5
ATOM 3224 O O . ASN A 1 33 ? -18.390 1.784 -3.228 1.00 0.00 33 ASN A O 5
ATOM 3235 N N . PHE A 1 34 ? -16.760 0.404 -3.940 1.00 0.00 34 PHE A N 5
ATOM 3236 C CA . PHE A 1 34 ? -17.492 -0.024 -5.126 1.00 0.00 34 PHE A CA 5
ATOM 3237 C C . PHE A 1 34 ? -18.659 -0.925 -4.742 1.00 0.00 34 PHE A C 5
ATOM 3238 O O . PHE A 1 34 ? -19.654 -1.012 -5.461 1.00 0.00 34 PHE A O 5
ATOM 3255 N N . LEU A 1 35 ? -18.531 -1.593 -3.600 1.00 0.00 35 LEU A N 5
ATOM 3256 C CA . LEU A 1 35 ? -19.576 -2.487 -3.116 1.00 0.00 35 LEU A CA 5
ATOM 3257 C C . LEU A 1 35 ? -20.713 -1.697 -2.477 1.00 0.00 35 LEU A C 5
ATOM 3258 O O . LEU A 1 35 ? -21.710 -1.397 -3.134 1.00 0.00 35 LEU A O 5
ATOM 3274 N N . LYS A 1 36 ? -20.542 -1.365 -1.194 1.00 0.00 36 LYS A N 5
ATOM 3275 C CA . LYS A 1 36 ? -21.534 -0.605 -0.428 1.00 0.00 36 LYS A CA 5
ATOM 3276 C C . LYS A 1 36 ? -22.907 -0.624 -1.092 1.00 0.00 36 LYS A C 5
ATOM 3277 O O . LYS A 1 36 ? -23.411 0.411 -1.529 1.00 0.00 36 LYS A O 5
ATOM 3296 N N . PRO A 1 37 ? -23.531 -1.807 -1.171 1.00 0.00 37 PRO A N 5
ATOM 3297 C CA . PRO A 1 37 ? -24.854 -1.966 -1.782 1.00 0.00 37 PRO A CA 5
ATOM 3298 C C . PRO A 1 37 ? -25.913 -1.129 -1.074 1.00 0.00 37 PRO A C 5
ATOM 3299 O O . PRO A 1 37 ? -26.262 -1.395 0.076 1.00 0.00 37 PRO A O 5
ATOM 3310 N N . LYS A 1 38 ? -26.417 -0.113 -1.767 1.00 0.00 38 LYS A N 5
ATOM 3311 C CA . LYS A 1 38 ? -27.431 0.766 -1.200 1.00 0.00 38 LYS A CA 5
ATOM 3312 C C . LYS A 1 38 ? -26.867 1.544 -0.015 1.00 0.00 38 LYS A C 5
ATOM 3313 O O . LYS A 1 38 ? -27.537 1.717 1.003 1.00 0.00 38 LYS A O 5
ATOM 3332 N N . LYS A 1 39 ? -25.630 2.009 -0.156 1.00 0.00 39 LYS A N 5
ATOM 3333 C CA . LYS A 1 39 ? -24.971 2.767 0.902 1.00 0.00 39 LYS A CA 5
ATOM 3334 C C . LYS A 1 39 ? -25.266 2.161 2.270 1.00 0.00 39 LYS A C 5
ATOM 3335 O O . LYS A 1 39 ? -25.344 2.872 3.272 1.00 0.00 39 LYS A O 5
ATOM 3354 N N . ARG A 1 40 ? -25.430 0.842 2.303 1.00 0.00 40 ARG A N 5
ATOM 3355 C CA . ARG A 1 40 ? -25.717 0.138 3.547 1.00 0.00 40 ARG A CA 5
ATOM 3356 C C . ARG A 1 40 ? -27.138 0.425 4.020 1.00 0.00 40 ARG A C 5
ATOM 3357 O O . ARG A 1 40 ? -27.951 -0.488 4.164 1.00 0.00 40 ARG A O 5
ATOM 3378 N N . LYS A 1 41 ? -27.432 1.699 4.258 1.00 0.00 41 LYS A N 5
ATOM 3379 C CA . LYS A 1 41 ? -28.757 2.104 4.713 1.00 0.00 41 LYS A CA 5
ATOM 3380 C C . LYS A 1 41 ? -29.241 3.338 3.957 1.00 0.00 41 LYS A C 5
ATOM 3381 O O . LYS A 1 41 ? -30.272 3.919 4.295 1.00 0.00 41 LYS A O 5
ATOM 3400 N N . ALA A 1 42 ? -28.489 3.733 2.934 1.00 0.00 42 ALA A N 5
ATOM 3401 C CA . ALA A 1 42 ? -28.841 4.897 2.131 1.00 0.00 42 ALA A CA 5
ATOM 3402 C C . ALA A 1 42 ? -28.912 4.542 0.650 1.00 0.00 42 ALA A C 5
ATOM 3403 O O . ALA A 1 42 ? -29.831 3.787 0.267 1.00 0.00 42 ALA A O 5
ATOM 3411 N N . ALA A 1 1 ? -31.525 -3.282 4.752 1.00 0.00 1 ALA A N 6
ATOM 3412 C CA . ALA A 1 1 ? -31.963 -3.613 3.371 1.00 0.00 1 ALA A CA 6
ATOM 3413 C C . ALA A 1 1 ? -31.620 -2.488 2.402 1.00 0.00 1 ALA A C 6
ATOM 3414 O O . ALA A 1 1 ? -32.503 -1.911 1.768 1.00 0.00 1 ALA A O 6
ATOM 3423 N N . LYS A 1 2 ? -30.332 -2.181 2.288 1.00 0.00 2 LYS A N 6
ATOM 3424 C CA . LYS A 1 2 ? -29.877 -1.124 1.392 1.00 0.00 2 LYS A CA 6
ATOM 3425 C C . LYS A 1 2 ? -29.337 -1.709 0.092 1.00 0.00 2 LYS A C 6
ATOM 3426 O O . LYS A 1 2 ? -28.742 -2.787 0.082 1.00 0.00 2 LYS A O 6
ATOM 3445 N N . ILE A 1 3 ? -29.553 -0.992 -1.005 1.00 0.00 3 ILE A N 6
ATOM 3446 C CA . ILE A 1 3 ? -29.094 -1.437 -2.314 1.00 0.00 3 ILE A CA 6
ATOM 3447 C C . ILE A 1 3 ? -27.675 -0.955 -2.608 1.00 0.00 3 ILE A C 6
ATOM 3448 O O . ILE A 1 3 ? -26.857 -1.701 -3.147 1.00 0.00 3 ILE A O 6
ATOM 3464 N N . PRO A 1 4 ? -27.365 0.306 -2.265 1.00 0.00 4 PRO A N 6
ATOM 3465 C CA . PRO A 1 4 ? -26.044 0.887 -2.501 1.00 0.00 4 PRO A CA 6
ATOM 3466 C C . PRO A 1 4 ? -25.033 0.518 -1.419 1.00 0.00 4 PRO A C 6
ATOM 3467 O O . PRO A 1 4 ? -23.860 0.882 -1.506 1.00 0.00 4 PRO A O 6
ATOM 3478 N N . ILE A 1 5 ? -25.490 -0.203 -0.400 1.00 0.00 5 ILE A N 6
ATOM 3479 C CA . ILE A 1 5 ? -24.614 -0.613 0.693 1.00 0.00 5 ILE A CA 6
ATOM 3480 C C . ILE A 1 5 ? -23.381 -1.336 0.165 1.00 0.00 5 ILE A C 6
ATOM 3481 O O . ILE A 1 5 ? -22.279 -1.168 0.686 1.00 0.00 5 ILE A O 6
ATOM 3497 N N . LYS A 1 6 ? -23.574 -2.139 -0.875 1.00 0.00 6 LYS A N 6
ATOM 3498 C CA . LYS A 1 6 ? -22.475 -2.883 -1.477 1.00 0.00 6 LYS A CA 6
ATOM 3499 C C . LYS A 1 6 ? -21.577 -1.954 -2.286 1.00 0.00 6 LYS A C 6
ATOM 3500 O O . LYS A 1 6 ? -20.367 -2.164 -2.373 1.00 0.00 6 LYS A O 6
ATOM 3519 N N . ALA A 1 7 ? -22.178 -0.923 -2.873 1.00 0.00 7 ALA A N 6
ATOM 3520 C CA . ALA A 1 7 ? -21.432 0.041 -3.672 1.00 0.00 7 ALA A CA 6
ATOM 3521 C C . ALA A 1 7 ? -20.580 0.943 -2.787 1.00 0.00 7 ALA A C 6
ATOM 3522 O O . ALA A 1 7 ? -19.472 1.329 -3.160 1.00 0.00 7 ALA A O 6
ATOM 3529 N N . ILE A 1 8 ? -21.103 1.273 -1.611 1.00 0.00 8 ILE A N 6
ATOM 3530 C CA . ILE A 1 8 ? -20.388 2.126 -0.670 1.00 0.00 8 ILE A CA 6
ATOM 3531 C C . ILE A 1 8 ? -19.207 1.383 -0.057 1.00 0.00 8 ILE A C 6
ATOM 3532 O O . ILE A 1 8 ? -18.161 1.972 0.217 1.00 0.00 8 ILE A O 6
ATOM 3548 N N . LYS A 1 9 ? -19.384 0.084 0.153 1.00 0.00 9 LYS A N 6
ATOM 3549 C CA . LYS A 1 9 ? -18.337 -0.748 0.732 1.00 0.00 9 LYS A CA 6
ATOM 3550 C C . LYS A 1 9 ? -17.230 -1.010 -0.282 1.00 0.00 9 LYS A C 6
ATOM 3551 O O . LYS A 1 9 ? -16.072 -1.208 0.085 1.00 0.00 9 LYS A O 6
ATOM 3570 N N . THR A 1 10 ? -17.594 -1.011 -1.560 1.00 0.00 10 THR A N 6
ATOM 3571 C CA . THR A 1 10 ? -16.631 -1.249 -2.628 1.00 0.00 10 THR A CA 6
ATOM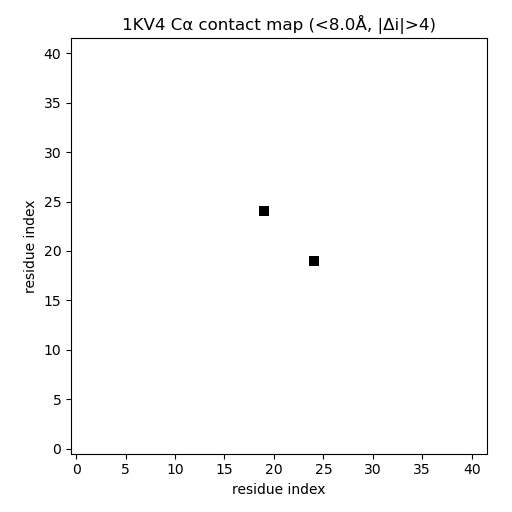 3572 C C . THR A 1 10 ? -15.724 -0.039 -2.824 1.00 0.00 10 THR A C 6
ATOM 3573 O O . THR A 1 10 ? -14.547 -0.180 -3.153 1.00 0.00 10 THR A O 6
ATOM 3584 N N . VAL A 1 11 ? -16.279 1.151 -2.621 1.00 0.00 11 VAL A N 6
ATOM 3585 C CA . VAL A 1 11 ? -15.516 2.382 -2.775 1.00 0.00 11 VAL A CA 6
ATOM 3586 C C . VAL A 1 11 ? -14.535 2.558 -1.618 1.00 0.00 11 VAL A C 6
ATOM 3587 O O . VAL A 1 11 ? -13.435 3.081 -1.795 1.00 0.00 11 VAL A O 6
ATOM 3600 N N . GLY A 1 12 ? -14.947 2.115 -0.436 1.00 0.00 12 GLY A N 6
ATOM 3601 C CA . GLY A 1 12 ? -14.101 2.227 0.737 1.00 0.00 12 GLY A CA 6
ATOM 3602 C C . GLY A 1 12 ? -12.924 1.268 0.706 1.00 0.00 12 GLY A C 6
ATOM 3603 O O . GLY A 1 12 ? -11.842 1.591 1.196 1.00 0.00 12 GLY A O 6
ATOM 3607 N N . LYS A 1 13 ? -13.133 0.087 0.132 1.00 0.00 13 LYS A N 6
ATOM 3608 C CA . LYS A 1 13 ? -12.075 -0.916 0.046 1.00 0.00 13 LYS A CA 6
ATOM 3609 C C . LYS A 1 13 ? -11.103 -0.593 -1.084 1.00 0.00 13 LYS A C 6
ATOM 3610 O O . LYS A 1 13 ? -9.918 -0.919 -1.008 1.00 0.00 13 LYS A O 6
ATOM 3629 N N . ALA A 1 14 ? -11.607 0.051 -2.133 1.00 0.00 14 ALA A N 6
ATOM 3630 C CA . ALA A 1 14 ? -10.774 0.416 -3.273 1.00 0.00 14 ALA A CA 6
ATOM 3631 C C . ALA A 1 14 ? -9.809 1.534 -2.906 1.00 0.00 14 ALA A C 6
ATOM 3632 O O . ALA A 1 14 ? -8.616 1.462 -3.202 1.00 0.00 14 ALA A O 6
ATOM 3639 N N . VAL A 1 15 ? -10.331 2.564 -2.255 1.00 0.00 15 VAL A N 6
ATOM 3640 C CA . VAL A 1 15 ? -9.514 3.697 -1.840 1.00 0.00 15 VAL A CA 6
ATOM 3641 C C . VAL A 1 15 ? -8.613 3.312 -0.674 1.00 0.00 15 VAL A C 6
ATOM 3642 O O . VAL A 1 15 ? -7.560 3.915 -0.461 1.00 0.00 15 VAL A O 6
ATOM 3655 N N . GLY A 1 16 ? -9.035 2.300 0.076 1.00 0.00 16 GLY A N 6
ATOM 3656 C CA . GLY A 1 16 ? -8.258 1.842 1.211 1.00 0.00 16 GLY A CA 6
ATOM 3657 C C . GLY A 1 16 ? -7.100 0.959 0.796 1.00 0.00 16 GLY A C 6
ATOM 3658 O O . GLY A 1 16 ? -6.079 0.900 1.482 1.00 0.00 16 GLY A O 6
ATOM 3662 N N . LYS A 1 17 ? -7.255 0.272 -0.332 1.00 0.00 17 LYS A N 6
ATOM 3663 C CA . LYS A 1 17 ? -6.208 -0.608 -0.835 1.00 0.00 17 LYS A CA 6
ATOM 3664 C C . LYS A 1 17 ? -5.194 0.179 -1.654 1.00 0.00 17 LYS A C 6
ATOM 3665 O O . LYS A 1 17 ? -3.992 -0.080 -1.589 1.00 0.00 17 LYS A O 6
ATOM 3684 N N . GLY A 1 18 ? -5.685 1.148 -2.419 1.00 0.00 18 GLY A N 6
ATOM 3685 C CA . GLY A 1 18 ? -4.807 1.966 -3.232 1.00 0.00 18 GLY A CA 6
ATOM 3686 C C . GLY A 1 18 ? -3.871 2.807 -2.388 1.00 0.00 18 GLY A C 6
ATOM 3687 O O . GLY A 1 18 ? -2.689 2.939 -2.700 1.00 0.00 18 GLY A O 6
ATOM 3691 N N . LEU A 1 19 ? -4.402 3.372 -1.309 1.00 0.00 19 LEU A N 6
ATOM 3692 C CA . LEU A 1 19 ? -3.608 4.199 -0.409 1.00 0.00 19 LEU A CA 6
ATOM 3693 C C . LEU A 1 19 ? -2.723 3.328 0.474 1.00 0.00 19 LEU A C 6
ATOM 3694 O O . LEU A 1 19 ? -1.547 3.627 0.681 1.00 0.00 19 LEU A O 6
ATOM 3710 N N . ARG A 1 20 ? -3.297 2.247 0.990 1.00 0.00 20 ARG A N 6
ATOM 3711 C CA . ARG A 1 20 ? -2.558 1.331 1.848 1.00 0.00 20 ARG A CA 6
ATOM 3712 C C . ARG A 1 20 ? -1.415 0.680 1.081 1.00 0.00 20 ARG A C 6
ATOM 3713 O O . ARG A 1 20 ? -0.280 0.635 1.555 1.00 0.00 20 ARG A O 6
ATOM 3734 N N . ALA A 1 21 ? -1.723 0.182 -0.110 1.00 0.00 21 ALA A N 6
ATOM 3735 C CA . ALA A 1 21 ? -0.721 -0.462 -0.947 1.00 0.00 21 ALA A CA 6
ATOM 3736 C C . ALA A 1 21 ? 0.377 0.521 -1.324 1.00 0.00 21 ALA A C 6
ATOM 3737 O O . ALA A 1 21 ? 1.552 0.161 -1.387 1.00 0.00 21 ALA A O 6
ATOM 3744 N N . ILE A 1 22 ? -0.004 1.772 -1.550 1.00 0.00 22 ILE A N 6
ATOM 3745 C CA . ILE A 1 22 ? 0.964 2.800 -1.890 1.00 0.00 22 ILE A CA 6
ATOM 3746 C C . ILE A 1 22 ? 1.833 3.096 -0.679 1.00 0.00 22 ILE A C 6
ATOM 3747 O O . ILE A 1 22 ? 2.931 3.638 -0.802 1.00 0.00 22 ILE A O 6
ATOM 3763 N N . ASN A 1 23 ? 1.332 2.718 0.492 1.00 0.00 23 ASN A N 6
ATOM 3764 C CA . ASN A 1 23 ? 2.057 2.919 1.733 1.00 0.00 23 ASN A CA 6
ATOM 3765 C C . ASN A 1 23 ? 3.150 1.876 1.860 1.00 0.00 23 ASN A C 6
ATOM 3766 O O . ASN A 1 23 ? 4.338 2.189 1.837 1.00 0.00 23 ASN A O 6
ATOM 3777 N N . ILE A 1 24 ? 2.728 0.630 1.971 1.00 0.00 24 ILE A N 6
ATOM 3778 C CA . ILE A 1 24 ? 3.655 -0.472 2.074 1.00 0.00 24 ILE A CA 6
ATOM 3779 C C . ILE A 1 24 ? 4.605 -0.424 0.896 1.00 0.00 24 ILE A C 6
ATOM 3780 O O . ILE A 1 24 ? 5.718 -0.951 0.947 1.00 0.00 24 ILE A O 6
ATOM 3796 N N . ALA A 1 25 ? 4.157 0.240 -0.166 1.00 0.00 25 ALA A N 6
ATOM 3797 C CA . ALA A 1 25 ? 4.961 0.385 -1.358 1.00 0.00 25 ALA A CA 6
ATOM 3798 C C . ALA A 1 25 ? 5.825 1.635 -1.268 1.00 0.00 25 ALA A C 6
ATOM 3799 O O . ALA A 1 25 ? 6.874 1.725 -1.905 1.00 0.00 25 ALA A O 6
ATOM 3806 N N . SER A 1 26 ? 5.380 2.597 -0.462 1.00 0.00 26 SER A N 6
ATOM 3807 C CA . SER A 1 26 ? 6.123 3.838 -0.281 1.00 0.00 26 SER A CA 6
ATOM 3808 C C . SER A 1 26 ? 7.213 3.654 0.766 1.00 0.00 26 SER A C 6
ATOM 3809 O O . SER A 1 26 ? 8.291 4.241 0.669 1.00 0.00 26 SER A O 6
ATOM 3817 N N . THR A 1 27 ? 6.925 2.825 1.763 1.00 0.00 27 THR A N 6
ATOM 3818 C CA . THR A 1 27 ? 7.879 2.549 2.826 1.00 0.00 27 THR A CA 6
ATOM 3819 C C . THR A 1 27 ? 8.964 1.603 2.329 1.00 0.00 27 THR A C 6
ATOM 3820 O O . THR A 1 27 ? 10.135 1.744 2.681 1.00 0.00 27 THR A O 6
ATOM 3831 N N . ALA A 1 28 ? 8.564 0.641 1.504 1.00 0.00 28 ALA A N 6
ATOM 3832 C CA . ALA A 1 28 ? 9.501 -0.325 0.952 1.00 0.00 28 ALA A CA 6
ATOM 3833 C C . ALA A 1 28 ? 10.463 0.343 -0.025 1.00 0.00 28 ALA A C 6
ATOM 3834 O O . ALA A 1 28 ? 11.564 -0.153 -0.262 1.00 0.00 28 ALA A O 6
ATOM 3841 N N . ASN A 1 29 ? 10.043 1.474 -0.589 1.00 0.00 29 ASN A N 6
ATOM 3842 C CA . ASN A 1 29 ? 10.876 2.205 -1.537 1.00 0.00 29 ASN A CA 6
ATOM 3843 C C . ASN A 1 29 ? 11.992 2.948 -0.805 1.00 0.00 29 ASN A C 6
ATOM 3844 O O . ASN A 1 29 ? 13.175 2.713 -1.052 1.00 0.00 29 ASN A O 6
ATOM 3855 N N . ASP A 1 30 ? 11.604 3.837 0.101 1.00 0.00 30 ASP A N 6
ATOM 3856 C CA . ASP A 1 30 ? 12.567 4.607 0.878 1.00 0.00 30 ASP A CA 6
ATOM 3857 C C . ASP A 1 30 ? 13.461 3.672 1.682 1.00 0.00 30 ASP A C 6
ATOM 3858 O O . ASP A 1 30 ? 14.659 3.914 1.834 1.00 0.00 30 ASP A O 6
ATOM 3867 N N . VAL A 1 31 ? 12.867 2.596 2.184 1.00 0.00 31 VAL A N 6
ATOM 3868 C CA . VAL A 1 31 ? 13.601 1.607 2.960 1.00 0.00 31 VAL A CA 6
ATOM 3869 C C . VAL A 1 31 ? 14.510 0.790 2.055 1.00 0.00 31 VAL A C 6
ATOM 3870 O O . VAL A 1 31 ? 15.679 0.563 2.364 1.00 0.00 31 VAL A O 6
ATOM 3883 N N . PHE A 1 32 ? 13.957 0.355 0.929 1.00 0.00 32 PHE A N 6
ATOM 3884 C CA . PHE A 1 32 ? 14.707 -0.435 -0.038 1.00 0.00 32 PHE A CA 6
ATOM 3885 C C . PHE A 1 32 ? 16.018 0.255 -0.394 1.00 0.00 32 PHE A C 6
ATOM 3886 O O . PHE A 1 32 ? 17.015 -0.401 -0.699 1.00 0.00 32 PHE A O 6
ATOM 3903 N N . ASN A 1 33 ? 16.010 1.583 -0.350 1.00 0.00 33 ASN A N 6
ATOM 3904 C CA . ASN A 1 33 ? 17.199 2.366 -0.663 1.00 0.00 33 ASN A CA 6
ATOM 3905 C C . ASN A 1 33 ? 18.171 2.360 0.512 1.00 0.00 33 ASN A C 6
ATOM 3906 O O . ASN A 1 33 ? 19.382 2.234 0.330 1.00 0.00 33 ASN A O 6
ATOM 3917 N N . PHE A 1 34 ? 17.629 2.490 1.718 1.00 0.00 34 PHE A N 6
ATOM 3918 C CA . PHE A 1 34 ? 18.443 2.492 2.927 1.00 0.00 34 PHE A CA 6
ATOM 3919 C C . PHE A 1 34 ? 18.800 1.067 3.342 1.00 0.00 34 PHE A C 6
ATOM 3920 O O . PHE A 1 34 ? 19.416 0.849 4.385 1.00 0.00 34 PHE A O 6
ATOM 3937 N N . LEU A 1 35 ? 18.408 0.099 2.517 1.00 0.00 35 LEU A N 6
ATOM 3938 C CA . LEU A 1 35 ? 18.684 -1.305 2.794 1.00 0.00 35 LEU A CA 6
ATOM 3939 C C . LEU A 1 35 ? 18.968 -2.064 1.501 1.00 0.00 35 LEU A C 6
ATOM 3940 O O . LEU A 1 35 ? 18.204 -2.945 1.106 1.00 0.00 35 LEU A O 6
ATOM 3956 N N . LYS A 1 36 ? 20.069 -1.711 0.843 1.00 0.00 36 LYS A N 6
ATOM 3957 C CA . LYS A 1 36 ? 20.452 -2.354 -0.410 1.00 0.00 36 LYS A CA 6
ATOM 3958 C C . LYS A 1 36 ? 21.788 -3.080 -0.273 1.00 0.00 36 LYS A C 6
ATOM 3959 O O . LYS A 1 36 ? 22.752 -2.764 -0.970 1.00 0.00 36 LYS A O 6
ATOM 3978 N N . PRO A 1 37 ? 21.857 -4.071 0.629 1.00 0.00 37 PRO A N 6
ATOM 3979 C CA . PRO A 1 37 ? 23.073 -4.849 0.858 1.00 0.00 37 PRO A CA 6
ATOM 3980 C C . PRO A 1 37 ? 23.800 -5.191 -0.437 1.00 0.00 37 PRO A C 6
ATOM 3981 O O . PRO A 1 37 ? 25.019 -5.050 -0.534 1.00 0.00 37 PRO A O 6
ATOM 3992 N N . LYS A 1 38 ? 23.042 -5.645 -1.426 1.00 0.00 38 LYS A N 6
ATOM 3993 C CA . LYS A 1 38 ? 23.607 -6.014 -2.719 1.00 0.00 38 LYS A CA 6
ATOM 3994 C C . LYS A 1 38 ? 24.657 -5.007 -3.171 1.00 0.00 38 LYS A C 6
ATOM 3995 O O . LYS A 1 38 ? 25.706 -5.382 -3.694 1.00 0.00 38 LYS A O 6
ATOM 4014 N N . LYS A 1 39 ? 24.365 -3.727 -2.975 1.00 0.00 39 LYS A N 6
ATOM 4015 C CA . LYS A 1 39 ? 25.282 -2.666 -3.372 1.00 0.00 39 LYS A CA 6
ATOM 4016 C C . LYS A 1 39 ? 25.834 -1.931 -2.154 1.00 0.00 39 LYS A C 6
ATOM 4017 O O . LYS A 1 39 ? 26.853 -1.246 -2.240 1.00 0.00 39 LYS A O 6
ATOM 4036 N N . ARG A 1 40 ? 25.155 -2.078 -1.022 1.00 0.00 40 ARG A N 6
ATOM 4037 C CA . ARG A 1 40 ? 25.577 -1.428 0.213 1.00 0.00 40 ARG A CA 6
ATOM 4038 C C . ARG A 1 40 ? 26.827 -2.092 0.783 1.00 0.00 40 ARG A C 6
ATOM 4039 O O . ARG A 1 40 ? 26.765 -3.201 1.314 1.00 0.00 40 ARG A O 6
ATOM 4060 N N . LYS A 1 41 ? 27.961 -1.407 0.670 1.00 0.00 41 LYS A N 6
ATOM 4061 C CA . LYS A 1 41 ? 29.225 -1.932 1.175 1.00 0.00 41 LYS A CA 6
ATOM 4062 C C . LYS A 1 41 ? 29.338 -1.725 2.682 1.00 0.00 41 LYS A C 6
ATOM 4063 O O . LYS A 1 41 ? 29.629 -0.623 3.146 1.00 0.00 41 LYS A O 6
ATOM 4082 N N . ALA A 1 42 ? 29.110 -2.792 3.440 1.00 0.00 42 ALA A N 6
ATOM 4083 C CA . ALA A 1 42 ? 29.191 -2.725 4.894 1.00 0.00 42 ALA A CA 6
ATOM 4084 C C . ALA A 1 42 ? 30.569 -3.156 5.385 1.00 0.00 42 ALA A C 6
ATOM 4085 O O . ALA A 1 42 ? 30.635 -4.074 6.229 1.00 0.00 42 ALA A O 6
ATOM 4093 N N . ALA A 1 1 ? 31.799 5.028 4.961 1.00 0.00 1 ALA A N 7
ATOM 4094 C CA . ALA A 1 1 ? 30.928 3.888 4.574 1.00 0.00 1 ALA A CA 7
ATOM 4095 C C . ALA A 1 1 ? 30.847 2.855 5.692 1.00 0.00 1 ALA A C 7
ATOM 4096 O O . ALA A 1 1 ? 31.810 2.136 5.958 1.00 0.00 1 ALA A O 7
ATOM 4105 N N . LYS A 1 2 ? 29.691 2.783 6.344 1.00 0.00 2 LYS A N 7
ATOM 4106 C CA . LYS A 1 2 ? 29.482 1.838 7.429 1.00 0.00 2 LYS A CA 7
ATOM 4107 C C . LYS A 1 2 ? 28.265 0.962 7.155 1.00 0.00 2 LYS A C 7
ATOM 4108 O O . LYS A 1 2 ? 27.204 1.151 7.751 1.00 0.00 2 LYS A O 7
ATOM 4127 N N . ILE A 1 3 ? 28.423 0.005 6.247 1.00 0.00 3 ILE A N 7
ATOM 4128 C CA . ILE A 1 3 ? 27.336 -0.895 5.891 1.00 0.00 3 ILE A CA 7
ATOM 4129 C C . ILE A 1 3 ? 26.152 -0.113 5.336 1.00 0.00 3 ILE A C 7
ATOM 4130 O O . ILE A 1 3 ? 25.021 -0.258 5.801 1.00 0.00 3 ILE A O 7
ATOM 4146 N N . PRO A 1 4 ? 26.410 0.739 4.333 1.00 0.00 4 PRO A N 7
ATOM 4147 C CA . PRO A 1 4 ? 25.378 1.569 3.700 1.00 0.00 4 PRO A CA 7
ATOM 4148 C C . PRO A 1 4 ? 24.412 0.757 2.845 1.00 0.00 4 PRO A C 7
ATOM 4149 O O . PRO A 1 4 ? 23.356 1.252 2.447 1.00 0.00 4 PRO A O 7
ATOM 4160 N N . ILE A 1 5 ? 24.775 -0.489 2.561 1.00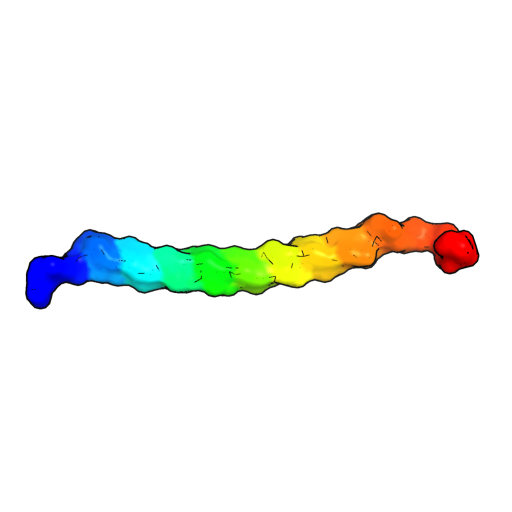 0.00 5 ILE A N 7
ATOM 4161 C CA . ILE A 1 5 ? 23.930 -1.357 1.749 1.00 0.00 5 ILE A CA 7
ATOM 4162 C C . ILE A 1 5 ? 22.483 -1.287 2.214 1.00 0.00 5 ILE A C 7
ATOM 4163 O O . ILE A 1 5 ? 21.567 -1.117 1.408 1.00 0.00 5 ILE A O 7
ATOM 4179 N N . LYS A 1 6 ? 22.285 -1.415 3.520 1.00 0.00 6 LYS A N 7
ATOM 4180 C CA . LYS A 1 6 ? 20.948 -1.361 4.097 1.00 0.00 6 LYS A CA 7
ATOM 4181 C C . LYS A 1 6 ? 20.271 -0.037 3.757 1.00 0.00 6 LYS A C 7
ATOM 4182 O O . LYS A 1 6 ? 19.046 0.076 3.801 1.00 0.00 6 LYS A O 7
ATOM 4201 N N . ALA A 1 7 ? 21.080 0.961 3.413 1.00 0.00 7 ALA A N 7
ATOM 4202 C CA . ALA A 1 7 ? 20.562 2.278 3.060 1.00 0.00 7 ALA A CA 7
ATOM 4203 C C . ALA A 1 7 ? 19.899 2.251 1.690 1.00 0.00 7 ALA A C 7
ATOM 4204 O O . ALA A 1 7 ? 18.766 2.704 1.526 1.00 0.00 7 ALA A O 7
ATOM 4211 N N . ILE A 1 8 ? 20.613 1.713 0.709 1.00 0.00 8 ILE A N 7
ATOM 4212 C CA . ILE A 1 8 ? 20.097 1.620 -0.651 1.00 0.00 8 ILE A CA 7
ATOM 4213 C C . ILE A 1 8 ? 18.833 0.769 -0.696 1.00 0.00 8 ILE A C 7
ATOM 4214 O O . ILE A 1 8 ? 17.961 0.978 -1.539 1.00 0.00 8 ILE A O 7
ATOM 4230 N N . LYS A 1 9 ? 18.740 -0.189 0.221 1.00 0.00 9 LYS A N 7
ATOM 4231 C CA . LYS A 1 9 ? 17.581 -1.070 0.291 1.00 0.00 9 LYS A CA 7
ATOM 4232 C C . LYS A 1 9 ? 16.355 -0.303 0.770 1.00 0.00 9 LYS A C 7
ATOM 4233 O O . LYS A 1 9 ? 15.249 -0.496 0.264 1.00 0.00 9 LYS A O 7
ATOM 4252 N N . THR A 1 10 ? 16.561 0.574 1.746 1.00 0.00 10 THR A N 7
ATOM 4253 C CA . THR A 1 10 ? 15.474 1.377 2.289 1.00 0.00 10 THR A CA 7
ATOM 4254 C C . THR A 1 10 ? 14.843 2.227 1.194 1.00 0.00 10 THR A C 7
ATOM 4255 O O . THR A 1 10 ? 13.623 2.378 1.136 1.00 0.00 10 THR A O 7
ATOM 4266 N N . VAL A 1 11 ? 15.683 2.771 0.321 1.00 0.00 11 VAL A N 7
ATOM 4267 C CA . VAL A 1 11 ? 15.207 3.594 -0.782 1.00 0.00 11 VAL A CA 7
ATOM 4268 C C . VAL A 1 11 ? 14.421 2.749 -1.771 1.00 0.00 11 VAL A C 7
ATOM 4269 O O . VAL A 1 11 ? 13.269 3.049 -2.085 1.00 0.00 11 VAL A O 7
ATOM 4282 N N . GLY A 1 12 ? 15.048 1.681 -2.244 1.00 0.00 12 GLY A N 7
ATOM 4283 C CA . GLY A 1 12 ? 14.390 0.792 -3.178 1.00 0.00 12 GLY A CA 7
ATOM 4284 C C . GLY A 1 12 ? 13.135 0.190 -2.583 1.00 0.00 12 GLY A C 7
ATOM 4285 O O . GLY A 1 12 ? 12.223 -0.211 -3.306 1.00 0.00 12 GLY A O 7
ATOM 4289 N N . LYS A 1 13 ? 13.087 0.136 -1.254 1.00 0.00 13 LYS A N 7
ATOM 4290 C CA . LYS A 1 13 ? 11.934 -0.411 -0.553 1.00 0.00 13 LYS A CA 7
ATOM 4291 C C . LYS A 1 13 ? 10.853 0.650 -0.394 1.00 0.00 13 LYS A C 7
ATOM 4292 O O . LYS A 1 13 ? 9.666 0.335 -0.312 1.00 0.00 13 LYS A O 7
ATOM 4311 N N . ALA A 1 14 ? 11.271 1.913 -0.360 1.00 0.00 14 ALA A N 7
ATOM 4312 C CA . ALA A 1 14 ? 10.334 3.020 -0.221 1.00 0.00 14 ALA A CA 7
ATOM 4313 C C . ALA A 1 14 ? 9.525 3.200 -1.497 1.00 0.00 14 ALA A C 7
ATOM 4314 O O . ALA A 1 14 ? 8.294 3.203 -1.472 1.00 0.00 14 ALA A O 7
ATOM 4321 N N . VAL A 1 15 ? 10.228 3.337 -2.614 1.00 0.00 15 VAL A N 7
ATOM 4322 C CA . VAL A 1 15 ? 9.582 3.503 -3.908 1.00 0.00 15 VAL A CA 7
ATOM 4323 C C . VAL A 1 15 ? 8.842 2.232 -4.300 1.00 0.00 15 VAL A C 7
ATOM 4324 O O . VAL A 1 15 ? 7.797 2.283 -4.950 1.00 0.00 15 VAL A O 7
ATOM 4337 N N . GLY A 1 16 ? 9.388 1.093 -3.889 1.00 0.00 16 GLY A N 7
ATOM 4338 C CA . GLY A 1 16 ? 8.764 -0.179 -4.194 1.00 0.00 16 GLY A CA 7
ATOM 4339 C C . GLY A 1 16 ? 7.523 -0.420 -3.358 1.00 0.00 16 GLY A C 7
ATOM 4340 O O . GLY A 1 16 ? 6.601 -1.111 -3.789 1.00 0.00 16 GLY A O 7
ATOM 4344 N N . LYS A 1 17 ? 7.498 0.160 -2.161 1.00 0.00 17 LYS A N 7
ATOM 4345 C CA . LYS A 1 17 ? 6.356 0.012 -1.266 1.00 0.00 17 LYS A CA 7
ATOM 4346 C C . LYS A 1 17 ? 5.256 1.000 -1.639 1.00 0.00 17 LYS A C 7
ATOM 4347 O O . LYS A 1 17 ? 4.069 0.690 -1.546 1.00 0.00 17 LYS A O 7
ATOM 4366 N N . GLY A 1 18 ? 5.664 2.191 -2.065 1.00 0.00 18 GLY A N 7
ATOM 4367 C CA . GLY A 1 18 ? 4.707 3.210 -2.449 1.00 0.00 18 GLY A CA 7
ATOM 4368 C C . GLY A 1 18 ? 3.870 2.798 -3.643 1.00 0.00 18 GLY A C 7
ATOM 4369 O O . GLY A 1 18 ? 2.664 3.041 -3.678 1.00 0.00 18 GLY A O 7
ATOM 4373 N N . LEU A 1 19 ? 4.509 2.168 -4.625 1.00 0.00 19 LEU A N 7
ATOM 4374 C CA . LEU A 1 19 ? 3.811 1.718 -5.822 1.00 0.00 19 LEU A CA 7
ATOM 4375 C C . LEU A 1 19 ? 2.943 0.506 -5.507 1.00 0.00 19 LEU A C 7
ATOM 4376 O O . LEU A 1 19 ? 1.774 0.436 -5.900 1.00 0.00 19 LEU A O 7
ATOM 4392 N N . ARG A 1 20 ? 3.510 -0.441 -4.774 1.00 0.00 20 ARG A N 7
ATOM 4393 C CA . ARG A 1 20 ? 2.775 -1.632 -4.399 1.00 0.00 20 ARG A CA 7
ATOM 4394 C C . ARG A 1 20 ? 1.574 -1.239 -3.560 1.00 0.00 20 ARG A C 7
ATOM 4395 O O . ARG A 1 20 ? 0.446 -1.642 -3.843 1.00 0.00 20 ARG A O 7
ATOM 4416 N N . ALA A 1 21 ? 1.815 -0.439 -2.532 1.00 0.00 21 ALA A N 7
ATOM 4417 C CA . ALA A 1 21 ? 0.739 0.012 -1.665 1.00 0.00 21 ALA A CA 7
ATOM 4418 C C . ALA A 1 21 ? -0.343 0.675 -2.493 1.00 0.00 21 ALA A C 7
ATOM 4419 O O . ALA A 1 21 ? -1.534 0.527 -2.219 1.00 0.00 21 ALA A O 7
ATOM 4426 N N . ILE A 1 22 ? 0.083 1.384 -3.529 1.00 0.00 22 ILE A N 7
ATOM 4427 C CA . ILE A 1 22 ? -0.846 2.046 -4.423 1.00 0.00 22 ILE A CA 7
ATOM 4428 C C . ILE A 1 22 ? -1.565 1.005 -5.274 1.00 0.00 22 ILE A C 7
ATOM 4429 O O . ILE A 1 22 ? -2.547 1.313 -5.950 1.00 0.00 22 ILE A O 7
ATOM 4445 N N . ASN A 1 23 ? -1.071 -0.235 -5.233 1.00 0.00 23 ASN A N 7
ATOM 4446 C CA . ASN A 1 23 ? -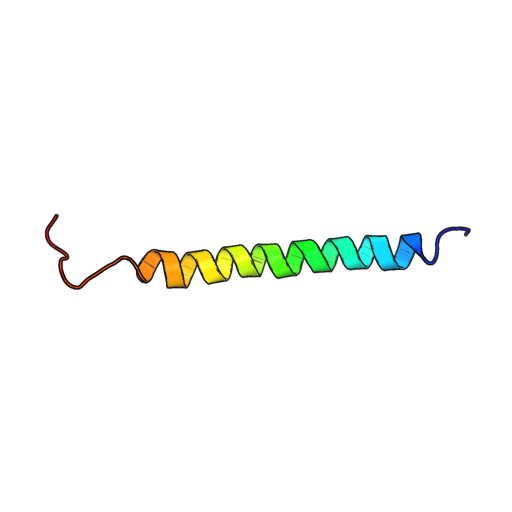1.677 -1.316 -5.998 1.00 0.00 23 ASN A CA 7
ATOM 4447 C C . ASN A 1 23 ? -2.906 -1.857 -5.288 1.00 0.00 23 ASN A C 7
ATOM 4448 O O . ASN A 1 23 ? -4.017 -1.794 -5.816 1.00 0.00 23 ASN A O 7
ATOM 4459 N N . ILE A 1 24 ? -2.711 -2.364 -4.080 1.00 0.00 24 ILE A N 7
ATOM 4460 C CA . ILE A 1 24 ? -3.819 -2.880 -3.305 1.00 0.00 24 ILE A CA 7
ATOM 4461 C C . ILE A 1 24 ? -4.764 -1.737 -3.004 1.00 0.00 24 ILE A C 7
ATOM 4462 O O . ILE A 1 24 ? -5.963 -1.929 -2.799 1.00 0.00 24 ILE A O 7
ATOM 4478 N N . ALA A 1 25 ? -4.200 -0.533 -3.016 1.00 0.00 25 ALA A N 7
ATOM 4479 C CA . ALA A 1 25 ? -4.963 0.671 -2.784 1.00 0.00 25 ALA A CA 7
ATOM 4480 C C . ALA A 1 25 ? -5.670 1.073 -4.068 1.00 0.00 25 ALA A C 7
ATOM 4481 O O . ALA A 1 25 ? -6.739 1.683 -4.038 1.00 0.00 25 ALA A O 7
ATOM 4488 N N . SER A 1 26 ? -5.066 0.713 -5.201 1.00 0.00 26 SER A N 7
ATOM 4489 C CA . SER A 1 26 ? -5.647 1.023 -6.499 1.00 0.00 26 SER A CA 7
ATOM 4490 C C . SER A 1 26 ? -6.844 0.122 -6.767 1.00 0.00 26 SER A C 7
ATOM 4491 O O . SER A 1 26 ? -7.921 0.594 -7.130 1.00 0.00 26 SER A O 7
ATOM 4499 N N . THR A 1 27 ? -6.652 -1.179 -6.568 1.00 0.00 27 THR A N 7
ATOM 4500 C CA . THR A 1 27 ? -7.724 -2.144 -6.769 1.00 0.00 27 THR A CA 7
ATOM 4501 C C . THR A 1 27 ? -8.816 -1.933 -5.730 1.00 0.00 27 THR A C 7
ATOM 4502 O O . THR A 1 27 ? -9.993 -2.192 -5.983 1.00 0.00 27 THR A O 7
ATOM 4513 N N . ALA A 1 28 ? -8.414 -1.450 -4.558 1.00 0.00 28 ALA A N 7
ATOM 4514 C CA . ALA A 1 28 ? -9.353 -1.190 -3.479 1.00 0.00 28 ALA A CA 7
ATOM 4515 C C . ALA A 1 28 ? -10.311 -0.071 -3.864 1.00 0.00 28 ALA A C 7
ATOM 4516 O O . ALA A 1 28 ? -11.429 0.007 -3.357 1.00 0.00 28 ALA A O 7
ATOM 4523 N N . ASN A 1 29 ? -9.864 0.794 -4.771 1.00 0.00 29 ASN A N 7
ATOM 4524 C CA . ASN A 1 29 ? -10.686 1.908 -5.230 1.00 0.00 29 ASN A CA 7
ATOM 4525 C C . ASN A 1 29 ? -12.028 1.409 -5.748 1.00 0.00 29 ASN A C 7
ATOM 4526 O O . ASN A 1 29 ? -13.048 1.517 -5.068 1.00 0.00 29 ASN A O 7
ATOM 4537 N N . ASP A 1 30 ? -12.020 0.859 -6.956 1.00 0.00 30 ASP A N 7
ATOM 4538 C CA . ASP A 1 30 ? -13.237 0.340 -7.565 1.00 0.00 30 ASP A CA 7
ATOM 4539 C C . ASP A 1 30 ? -14.058 -0.444 -6.548 1.00 0.00 30 ASP A C 7
ATOM 4540 O O . ASP A 1 30 ? -15.287 -0.408 -6.567 1.00 0.00 30 ASP A O 7
ATOM 4549 N N . VAL A 1 31 ? -13.367 -1.149 -5.659 1.00 0.00 31 VAL A N 7
ATOM 4550 C CA . VAL A 1 31 ? -14.030 -1.939 -4.630 1.00 0.00 31 VAL A CA 7
ATOM 4551 C C . VAL A 1 31 ? -14.785 -1.042 -3.658 1.00 0.00 31 VAL A C 7
ATOM 4552 O O . VAL A 1 31 ? -15.948 -1.289 -3.340 1.00 0.00 31 VAL A O 7
ATOM 4565 N N . PHE A 1 32 ? -14.112 0.003 -3.193 1.00 0.00 32 PHE A N 7
ATOM 4566 C CA . PHE A 1 32 ? -14.710 0.949 -2.257 1.00 0.00 32 PHE A CA 7
ATOM 4567 C C . PHE A 1 32 ? -15.903 1.658 -2.891 1.00 0.00 32 PHE A C 7
ATOM 4568 O O . PHE A 1 32 ? -16.854 2.030 -2.204 1.00 0.00 32 PHE A O 7
ATOM 4585 N N . ASN A 1 33 ? -15.843 1.839 -4.207 1.00 0.00 33 ASN A N 7
ATOM 4586 C CA . ASN A 1 33 ? -16.917 2.501 -4.941 1.00 0.00 33 ASN A CA 7
ATOM 4587 C C . ASN A 1 33 ? -17.984 1.498 -5.372 1.00 0.00 33 ASN A C 7
ATOM 4588 O O . ASN A 1 33 ? -19.040 1.881 -5.875 1.00 0.00 33 ASN A O 7
ATOM 4599 N N . PHE A 1 34 ? -17.699 0.214 -5.178 1.00 0.00 34 PHE A N 7
ATOM 4600 C CA . PHE A 1 34 ? -18.635 -0.841 -5.553 1.00 0.00 34 PHE A CA 7
ATOM 4601 C C . PHE A 1 34 ? -19.634 -1.117 -4.432 1.00 0.00 34 PHE A C 7
ATOM 4602 O O . PHE A 1 34 ? -20.794 -1.440 -4.688 1.00 0.00 34 PHE A O 7
ATOM 4619 N N . LEU A 1 35 ? -19.176 -0.991 -3.190 1.00 0.00 35 LEU A N 7
ATOM 4620 C CA . LEU A 1 35 ? -20.031 -1.232 -2.032 1.00 0.00 35 LEU A CA 7
ATOM 4621 C C . LEU A 1 35 ? -19.948 -0.079 -1.036 1.00 0.00 35 LEU A C 7
ATOM 4622 O O . LEU A 1 35 ? -19.280 -0.180 -0.008 1.00 0.00 35 LEU A O 7
ATOM 4638 N N . LYS A 1 36 ? -20.634 1.014 -1.348 1.00 0.00 36 LYS A N 7
ATOM 4639 C CA . LYS A 1 36 ? -20.641 2.188 -0.481 1.00 0.00 36 LYS A CA 7
ATOM 4640 C C . LYS A 1 36 ? -22.068 2.584 -0.111 1.00 0.00 36 LYS A C 7
ATOM 4641 O O . LYS A 1 36 ? -22.449 3.750 -0.219 1.00 0.00 36 LYS A O 7
ATOM 4660 N N . PRO A 1 37 ? -22.876 1.608 0.331 1.00 0.00 37 PRO A N 7
ATOM 4661 C CA . PRO A 1 37 ? -24.269 1.846 0.721 1.00 0.00 37 PRO A CA 7
ATOM 4662 C C . PRO A 1 37 ? -24.385 2.573 2.057 1.00 0.00 37 PRO A C 7
ATOM 4663 O O . PRO A 1 37 ? -25.279 3.397 2.248 1.00 0.00 37 PRO A O 7
ATOM 4674 N N . LYS A 1 38 ? -23.476 2.261 2.975 1.00 0.00 38 LYS A N 7
ATOM 4675 C CA . LYS A 1 38 ? -23.466 2.881 4.300 1.00 0.00 38 LYS A CA 7
ATOM 4676 C C . LYS A 1 38 ? -24.415 2.163 5.256 1.00 0.00 38 LYS A C 7
ATOM 4677 O O . LYS A 1 38 ? -24.080 1.933 6.418 1.00 0.00 38 LYS A O 7
ATOM 4696 N N . LYS A 1 39 ? -25.597 1.816 4.756 1.00 0.00 39 LYS A N 7
ATOM 4697 C CA . LYS A 1 39 ? -26.608 1.125 5.552 1.00 0.00 39 LYS A CA 7
ATOM 4698 C C . LYS A 1 39 ? -25.973 0.247 6.628 1.00 0.00 39 LYS A C 7
ATOM 4699 O O . LYS A 1 39 ? -26.261 0.399 7.815 1.00 0.00 39 LYS A O 7
ATOM 4718 N N . ARG A 1 40 ? -25.113 -0.672 6.204 1.00 0.00 40 ARG A N 7
ATOM 4719 C CA . ARG A 1 40 ? -24.442 -1.577 7.130 1.00 0.00 40 ARG A CA 7
ATOM 4720 C C . ARG A 1 40 ? -23.023 -1.104 7.434 1.00 0.00 40 ARG A C 7
ATOM 4721 O O . ARG A 1 40 ? -22.288 -0.695 6.536 1.00 0.00 40 ARG A O 7
ATOM 4742 N N . LYS A 1 41 ? -22.643 -1.170 8.708 1.00 0.00 41 LYS A N 7
ATOM 4743 C CA . LYS A 1 41 ? -21.310 -0.756 9.131 1.00 0.00 41 LYS A CA 7
ATOM 4744 C C . LYS A 1 41 ? -20.289 -1.844 8.816 1.00 0.00 41 LYS A C 7
ATOM 4745 O O . LYS A 1 41 ? -19.883 -2.605 9.694 1.00 0.00 41 LYS A O 7
ATOM 4764 N N . ALA A 1 42 ? -19.885 -1.915 7.551 1.00 0.00 42 ALA A N 7
ATOM 4765 C CA . ALA A 1 42 ? -18.917 -2.911 7.108 1.00 0.00 42 ALA A CA 7
ATOM 4766 C C . ALA A 1 42 ? -17.491 -2.485 7.441 1.00 0.00 42 ALA A C 7
ATOM 4767 O O . ALA A 1 42 ? -16.634 -2.534 6.534 1.00 0.00 42 ALA A O 7
ATOM 4775 N N . ALA A 1 1 ? -28.940 -7.375 -2.566 1.00 0.00 1 ALA A N 8
ATOM 4776 C CA . ALA A 1 1 ? -28.497 -6.025 -3.003 1.00 0.00 1 ALA A CA 8
ATOM 4777 C C . ALA A 1 1 ? -29.693 -5.146 -3.358 1.00 0.00 1 ALA A C 8
ATOM 4778 O O . ALA A 1 1 ? -30.806 -5.640 -3.538 1.00 0.00 1 ALA A O 8
ATOM 4787 N N . LYS A 1 2 ? -29.458 -3.841 -3.456 1.00 0.00 2 LYS A N 8
ATOM 4788 C CA . LYS A 1 2 ? -30.520 -2.898 -3.790 1.00 0.00 2 LYS A CA 8
ATOM 4789 C C . LYS A 1 2 ? -29.973 -1.704 -4.568 1.00 0.00 2 LYS A C 8
ATOM 4790 O O . LYS A 1 2 ? -30.085 -1.651 -5.793 1.00 0.00 2 LYS A O 8
ATOM 4809 N N . ILE A 1 3 ? -29.385 -0.745 -3.856 1.00 0.00 3 ILE A N 8
ATOM 4810 C CA . ILE A 1 3 ? -28.833 0.442 -4.501 1.00 0.00 3 ILE A CA 8
ATOM 4811 C C . ILE A 1 3 ? -27.702 1.065 -3.681 1.00 0.00 3 ILE A C 8
ATOM 4812 O O . ILE A 1 3 ? -26.546 1.067 -4.106 1.00 0.00 3 ILE A O 8
ATOM 4828 N N . PRO A 1 4 ? -28.022 1.616 -2.498 1.00 0.00 4 PRO A N 8
ATOM 4829 C CA . PRO A 1 4 ? -27.030 2.260 -1.625 1.00 0.00 4 PRO A CA 8
ATOM 4830 C C . PRO A 1 4 ? -26.000 1.284 -1.060 1.00 0.00 4 PRO A C 8
ATOM 4831 O O . PRO A 1 4 ? -24.946 1.698 -0.577 1.00 0.00 4 PRO A O 8
ATOM 4842 N N . ILE A 1 5 ? -26.306 -0.007 -1.117 1.00 0.00 5 ILE A N 8
ATOM 4843 C CA . ILE A 1 5 ? -25.403 -1.026 -0.605 1.00 0.00 5 ILE A CA 8
ATOM 4844 C C . ILE A 1 5 ? -24.018 -0.903 -1.227 1.00 0.00 5 ILE A C 8
ATOM 4845 O O . ILE A 1 5 ? -23.005 -0.995 -0.535 1.00 0.00 5 ILE A O 8
ATOM 4861 N N . LYS A 1 6 ? -23.983 -0.690 -2.535 1.00 0.00 6 LYS A N 8
ATOM 4862 C CA . LYS A 1 6 ? -22.723 -0.549 -3.251 1.00 0.00 6 LYS A CA 8
ATOM 4863 C C . LYS A 1 6 ? -22.006 0.729 -2.828 1.00 0.00 6 LYS A C 8
ATOM 4864 O O . LYS A 1 6 ? -20.810 0.892 -3.068 1.00 0.00 6 LYS A O 8
ATOM 4883 N N . ALA A 1 7 ? -22.749 1.631 -2.193 1.00 0.00 7 ALA A N 8
ATOM 4884 C CA . ALA A 1 7 ? -22.189 2.894 -1.732 1.00 0.00 7 ALA A CA 8
ATOM 4885 C C . ALA A 1 7 ? -21.380 2.697 -0.457 1.00 0.00 7 ALA A C 8
ATOM 4886 O O . ALA A 1 7 ? -20.257 3.186 -0.339 1.00 0.00 7 ALA A O 8
ATOM 4893 N N . ILE A 1 8 ? -21.958 1.970 0.492 1.00 0.00 8 ILE A N 8
ATOM 4894 C CA . ILE A 1 8 ? -21.289 1.698 1.757 1.00 0.00 8 ILE A CA 8
ATOM 4895 C C . ILE A 1 8 ? -20.063 0.820 1.538 1.00 0.00 8 ILE A C 8
ATOM 4896 O O . ILE A 1 8 ? -19.061 0.947 2.242 1.00 0.00 8 ILE A O 8
ATOM 4912 N N . LYS A 1 9 ? -20.148 -0.067 0.550 1.00 0.00 9 LYS A N 8
ATOM 4913 C CA . LYS A 1 9 ? -19.043 -0.962 0.228 1.00 0.00 9 LYS A CA 8
ATOM 4914 C C . LYS A 1 9 ? -17.882 -0.183 -0.375 1.00 0.00 9 LYS A C 8
ATOM 4915 O O . LYS A 1 9 ? -16.718 -0.453 -0.081 1.00 0.00 9 LYS A O 8
ATOM 4934 N N . THR A 1 10 ? -18.210 0.791 -1.217 1.00 0.00 10 THR A N 8
ATOM 4935 C CA . THR A 1 10 ? -17.196 1.617 -1.859 1.00 0.00 10 THR A CA 8
ATOM 4936 C C . THR A 1 10 ? -16.389 2.376 -0.814 1.00 0.00 10 THR A C 8
ATOM 4937 O O . THR A 1 10 ? -15.174 2.532 -0.945 1.00 0.00 10 THR A O 8
ATOM 4948 N N . VAL A 1 11 ? -17.071 2.841 0.227 1.00 0.00 11 VAL A N 8
ATOM 4949 C CA . VAL A 1 11 ? -16.416 3.576 1.300 1.00 0.00 11 VAL A CA 8
ATOM 4950 C C . VAL A 1 11 ? -15.541 2.647 2.129 1.00 0.00 11 VAL A C 8
ATOM 4951 O O . VAL A 1 11 ? -14.432 3.009 2.524 1.00 0.00 11 VAL A O 8
ATOM 4964 N N . GLY A 1 12 ? -16.041 1.442 2.375 1.00 0.00 12 GLY A N 8
ATOM 4965 C CA . GLY A 1 12 ? -15.284 0.471 3.139 1.00 0.00 12 GLY A CA 8
ATOM 4966 C C . GLY A 1 12 ? -14.071 -0.013 2.374 1.00 0.00 12 GLY A C 8
ATOM 4967 O O . GLY A 1 12 ? -13.052 -0.373 2.964 1.00 0.00 12 GLY A O 8
ATOM 4971 N N . LYS A 1 13 ? -14.183 -0.009 1.049 1.00 0.00 13 LYS A N 8
ATOM 4972 C CA . LYS A 1 13 ? -13.092 -0.437 0.186 1.00 0.00 13 LYS A CA 8
ATOM 4973 C C . LYS A 1 13 ? -12.111 0.707 -0.034 1.00 0.00 13 LYS A C 8
ATOM 4974 O O . LYS A 1 13 ? -10.923 0.485 -0.266 1.00 0.00 13 LYS A O 8
ATOM 4993 N N . ALA A 1 14 ? -12.617 1.936 0.046 1.00 0.00 14 ALA A N 8
ATOM 4994 C CA . ALA A 1 14 ? -11.783 3.115 -0.138 1.00 0.00 14 ALA A CA 8
ATOM 4995 C C . ALA A 1 14 ? -10.867 3.318 1.060 1.00 0.00 14 ALA A C 8
ATOM 4996 O O . ALA A 1 14 ? -9.669 3.555 0.908 1.00 0.00 14 ALA A O 8
ATOM 5003 N N . VAL A 1 15 ? -11.439 3.212 2.252 1.00 0.00 15 VAL A N 8
ATOM 5004 C CA . VAL A 1 15 ? -10.675 3.369 3.482 1.00 0.00 15 VAL A CA 8
ATOM 5005 C C . VAL A 1 15 ? -9.715 2.200 3.661 1.00 0.00 15 VAL A C 8
ATOM 5006 O O . VAL A 1 15 ? -8.605 2.362 4.172 1.00 0.00 15 VAL A O 8
ATOM 5019 N N . GLY A 1 16 ? -10.150 1.021 3.226 1.00 0.00 16 GLY A N 8
ATOM 5020 C CA . GLY A 1 16 ? -9.322 -0.163 3.336 1.00 0.00 16 GLY A CA 8
ATOM 5021 C C . GLY A 1 16 ? -8.139 -0.127 2.389 1.00 0.00 16 GLY A C 8
ATOM 5022 O O . GLY A 1 16 ? -7.052 -0.594 2.728 1.00 0.00 16 GLY A O 8
ATOM 5026 N N . LYS A 1 17 ? -8.348 0.433 1.200 1.00 0.00 17 LYS A N 8
ATOM 5027 C CA . LYS A 1 17 ? -7.283 0.527 0.209 1.00 0.00 17 LYS A CA 8
ATOM 5028 C C . LYS A 1 17 ? -6.250 1.566 0.631 1.00 0.00 17 LYS A C 8
ATOM 5029 O O . LYS A 1 17 ? -5.073 1.464 0.281 1.00 0.00 17 LYS A O 8
ATOM 5048 N N . GLY A 1 18 ? -6.695 2.560 1.393 1.00 0.00 18 GLY A N 8
ATOM 5049 C CA . GLY A 1 18 ? -5.792 3.594 1.859 1.00 0.00 18 GLY A CA 8
ATOM 5050 C C . GLY A 1 18 ? -4.752 3.042 2.810 1.00 0.00 18 GLY A C 8
ATOM 5051 O O . GLY A 1 18 ? -3.549 3.170 2.573 1.00 0.00 18 GLY A O 8
ATOM 5055 N N . LEU A 1 19 ? -5.215 2.415 3.886 1.00 0.00 19 LEU A N 8
ATOM 5056 C CA . LEU A 1 19 ? -4.313 1.830 4.866 1.00 0.00 19 LEU A CA 8
ATOM 5057 C C . LEU A 1 19 ? -3.349 0.867 4.181 1.00 0.00 19 LEU A C 8
ATOM 5058 O O . LEU A 1 19 ? -2.168 0.798 4.527 1.00 0.00 19 LEU A O 8
ATOM 5074 N N . ARG A 1 20 ? -3.861 0.129 3.202 1.00 0.00 20 ARG A N 8
ATOM 5075 C CA . ARG A 1 20 ? -3.043 -0.823 2.465 1.00 0.00 20 ARG A CA 8
ATOM 5076 C C . ARG A 1 20 ? -2.003 -0.089 1.631 1.00 0.00 20 ARG A C 8
ATOM 5077 O O . ARG A 1 20 ? -0.870 -0.544 1.487 1.00 0.00 20 ARG A O 8
ATOM 5098 N N . ALA A 1 21 ? -2.384 1.063 1.100 1.00 0.00 21 ALA A N 8
ATOM 5099 C CA . ALA A 1 21 ? -1.464 1.859 0.306 1.00 0.00 21 ALA A CA 8
ATOM 5100 C C . ALA A 1 21 ? -0.324 2.354 1.183 1.00 0.00 21 ALA A C 8
ATOM 5101 O O . ALA A 1 21 ? 0.741 2.726 0.691 1.00 0.00 21 ALA A O 8
ATOM 5108 N N . ILE A 1 22 ? -0.553 2.337 2.494 1.00 0.00 22 ILE A N 8
ATOM 5109 C CA . ILE A 1 22 ? 0.455 2.763 3.450 1.00 0.00 22 ILE A CA 8
ATOM 5110 C C . ILE A 1 22 ? 1.463 1.649 3.686 1.00 0.00 22 ILE A C 8
ATOM 5111 O O . ILE A 1 22 ? 2.663 1.898 3.815 1.00 0.00 22 ILE A O 8
ATOM 5127 N N . ASN A 1 23 ? 0.976 0.410 3.721 1.00 0.00 23 ASN A N 8
ATOM 5128 C CA . ASN A 1 23 ? 1.854 -0.728 3.921 1.00 0.00 23 ASN A CA 8
ATOM 5129 C C . ASN A 1 23 ? 2.591 -1.027 2.647 1.00 0.00 23 ASN A C 8
ATOM 5130 O O . ASN A 1 23 ? 3.810 -1.197 2.633 1.00 0.00 23 ASN A O 8
ATOM 5141 N N . ILE A 1 24 ? 1.842 -1.043 1.575 1.00 0.00 24 ILE A N 8
ATOM 5142 C CA . ILE A 1 24 ? 2.405 -1.267 0.273 1.00 0.00 24 ILE A CA 8
ATOM 5143 C C . ILE A 1 24 ? 3.494 -0.236 0.048 1.00 0.00 24 ILE A C 8
ATOM 5144 O O . ILE A 1 24 ? 4.514 -0.503 -0.587 1.00 0.00 24 ILE A O 8
ATOM 5160 N N . ALA A 1 25 ? 3.264 0.943 0.612 1.00 0.00 25 ALA A N 8
ATOM 5161 C CA . ALA A 1 25 ? 4.217 2.024 0.519 1.00 0.00 25 ALA A CA 8
ATOM 5162 C C . ALA A 1 25 ? 5.380 1.755 1.459 1.00 0.00 25 ALA A C 8
ATOM 5163 O O . ALA A 1 25 ? 6.476 2.288 1.287 1.00 0.00 25 ALA A O 8
ATOM 5170 N N . SER A 1 26 ? 5.127 0.907 2.455 1.00 0.00 26 SER A N 8
ATOM 5171 C CA . SER A 1 26 ? 6.145 0.542 3.429 1.00 0.00 26 SER A CA 8
ATOM 5172 C C . SER A 1 26 ? 7.076 -0.520 2.855 1.00 0.00 26 SER A C 8
ATOM 5173 O O . SER A 1 26 ? 8.264 -0.559 3.173 1.00 0.00 26 SER A O 8
ATOM 5181 N N . THR A 1 27 ? 6.525 -1.379 2.001 1.00 0.00 27 THR A N 8
ATOM 5182 C CA . THR A 1 27 ? 7.302 -2.441 1.375 1.00 0.00 27 THR A CA 8
ATOM 5183 C C . THR A 1 27 ? 8.221 -1.875 0.297 1.00 0.00 27 THR A C 8
ATOM 5184 O O . THR A 1 27 ? 9.316 -2.388 0.069 1.00 0.00 27 THR A O 8
ATOM 5195 N N . ALA A 1 28 ? 7.769 -0.810 -0.360 1.00 0.00 28 ALA A N 8
ATOM 5196 C CA . ALA A 1 28 ? 8.555 -0.170 -1.410 1.00 0.00 28 ALA A CA 8
ATOM 5197 C C . ALA A 1 28 ? 9.772 0.535 -0.826 1.00 0.00 28 ALA A C 8
ATOM 5198 O O . ALA A 1 28 ? 10.838 0.563 -1.441 1.00 0.00 28 ALA A O 8
ATOM 5205 N N . ASN A 1 29 ? 9.612 1.099 0.367 1.00 0.00 29 ASN A N 8
ATOM 5206 C CA . ASN A 1 29 ? 10.710 1.796 1.025 1.00 0.00 29 ASN A CA 8
ATOM 5207 C C . ASN A 1 29 ? 11.824 0.817 1.367 1.00 0.00 29 ASN A C 8
ATOM 5208 O O . ASN A 1 29 ? 13.004 1.136 1.238 1.00 0.00 29 ASN A O 8
ATOM 5219 N N . ASP A 1 30 ? 11.438 -0.383 1.788 1.00 0.00 30 ASP A N 8
ATOM 5220 C CA . ASP A 1 30 ? 12.405 -1.417 2.131 1.00 0.00 30 ASP A CA 8
ATOM 5221 C C . ASP A 1 30 ? 13.104 -1.915 0.873 1.00 0.00 30 ASP A C 8
ATOM 5222 O O . ASP A 1 30 ? 14.252 -2.356 0.915 1.00 0.00 30 ASP A O 8
ATOM 5231 N N . VAL A 1 31 ? 12.398 -1.827 -0.249 1.00 0.00 31 VAL A N 8
ATOM 5232 C CA . VAL A 1 31 ? 12.936 -2.250 -1.533 1.00 0.00 31 VAL A CA 8
ATOM 5233 C C . VAL A 1 31 ? 13.961 -1.244 -2.035 1.00 0.00 31 VAL A C 8
ATOM 5234 O O . VAL A 1 31 ? 15.103 -1.594 -2.343 1.00 0.00 31 VAL A O 8
ATOM 5247 N N . PHE A 1 32 ? 13.541 0.010 -2.105 1.00 0.00 32 PHE A N 8
ATOM 5248 C CA . PHE A 1 32 ? 14.408 1.087 -2.559 1.00 0.00 32 PHE A CA 8
ATOM 5249 C C . PHE A 1 32 ? 15.620 1.225 -1.642 1.00 0.00 32 PHE A C 8
ATOM 5250 O O . PHE A 1 32 ? 16.669 1.717 -2.055 1.00 0.00 32 PHE A O 8
ATOM 5267 N N . ASN A 1 33 ? 15.469 0.781 -0.396 1.00 0.00 33 ASN A N 8
ATOM 5268 C CA . ASN A 1 33 ? 16.556 0.849 0.575 1.00 0.00 33 ASN A CA 8
ATOM 5269 C C . ASN A 1 33 ? 17.543 -0.290 0.356 1.00 0.00 33 ASN A C 8
ATOM 5270 O O . ASN A 1 33 ? 18.756 -0.085 0.356 1.00 0.00 33 ASN A O 8
ATOM 5281 N N . PHE A 1 34 ? 17.015 -1.490 0.162 1.00 0.00 34 PHE A N 8
ATOM 5282 C CA . PHE A 1 34 ? 17.851 -2.659 -0.067 1.00 0.00 34 PHE A CA 8
ATOM 5283 C C . PHE A 1 34 ? 18.802 -2.403 -1.232 1.00 0.00 34 PHE A C 8
ATOM 5284 O O . PHE A 1 34 ? 19.900 -2.958 -1.288 1.00 0.00 34 PHE A O 8
ATOM 5301 N N . LEU A 1 35 ? 18.368 -1.555 -2.159 1.00 0.00 35 LEU A N 8
ATOM 5302 C CA . LEU A 1 35 ? 19.172 -1.216 -3.327 1.00 0.00 35 LEU A CA 8
ATOM 5303 C C . LEU A 1 35 ? 19.903 0.111 -3.130 1.00 0.00 35 LEU A C 8
ATOM 5304 O O . LEU A 1 35 ? 20.740 0.496 -3.947 1.00 0.00 35 LEU A O 8
ATOM 5320 N N . LYS A 1 36 ? 19.581 0.807 -2.043 1.00 0.00 36 LYS A N 8
ATOM 5321 C CA . LYS A 1 36 ? 20.208 2.092 -1.742 1.00 0.00 36 LYS A CA 8
ATOM 5322 C C . LYS A 1 36 ? 21.718 1.951 -1.612 1.00 0.00 36 LYS A C 8
ATOM 5323 O O . LYS A 1 36 ? 22.477 2.710 -2.215 1.00 0.00 36 LYS A O 8
ATOM 5342 N N . PRO A 1 37 ? 22.171 0.979 -0.816 1.00 0.00 37 PRO A N 8
ATOM 5343 C CA . PRO A 1 37 ? 23.595 0.740 -0.598 1.00 0.00 37 PRO A CA 8
ATOM 5344 C C . PRO A 1 37 ? 24.241 -0.027 -1.746 1.00 0.00 37 PRO A C 8
ATOM 5345 O O . PRO A 1 37 ? 24.261 -1.258 -1.751 1.00 0.00 37 PRO A O 8
ATOM 5356 N N . LYS A 1 38 ? 24.770 0.710 -2.717 1.00 0.00 38 LYS A N 8
ATOM 5357 C CA . LYS A 1 38 ? 25.421 0.103 -3.873 1.00 0.00 38 LYS A CA 8
ATOM 5358 C C . LYS A 1 38 ? 26.755 -0.520 -3.481 1.00 0.00 38 LYS A C 8
ATOM 5359 O O . LYS A 1 38 ? 27.330 -1.306 -4.235 1.00 0.00 38 LYS A O 8
ATOM 5378 N N . LYS A 1 39 ? 27.242 -0.166 -2.297 1.00 0.00 39 LYS A N 8
ATOM 5379 C CA . LYS A 1 39 ? 28.509 -0.691 -1.803 1.00 0.00 39 LYS A CA 8
ATOM 5380 C C . LYS A 1 39 ? 28.278 -1.817 -0.801 1.00 0.00 39 LYS A C 8
ATOM 5381 O O . LYS A 1 39 ? 29.215 -2.509 -0.403 1.00 0.00 39 LYS A O 8
ATOM 5400 N N . ARG A 1 40 ? 27.024 -1.998 -0.399 1.00 0.00 40 ARG A N 8
ATOM 5401 C CA . ARG A 1 40 ? 26.669 -3.042 0.553 1.00 0.00 40 ARG A CA 8
ATOM 5402 C C . ARG A 1 40 ? 27.143 -2.684 1.958 1.00 0.00 40 ARG A C 8
ATOM 5403 O O . ARG A 1 40 ? 26.334 -2.439 2.852 1.00 0.00 40 ARG A O 8
ATOM 5424 N N . LYS A 1 41 ? 28.459 -2.652 2.145 1.00 0.00 41 LYS A N 8
ATOM 5425 C CA . LYS A 1 41 ? 29.038 -2.321 3.441 1.00 0.00 41 LYS A CA 8
ATOM 5426 C C . LYS A 1 41 ? 28.228 -1.230 4.134 1.00 0.00 41 LYS A C 8
ATOM 5427 O O . LYS A 1 41 ? 27.830 -0.248 3.507 1.00 0.00 41 LYS A O 8
ATOM 5446 N N . ALA A 1 42 ? 27.988 -1.407 5.429 1.00 0.00 42 ALA A N 8
ATOM 5447 C CA . ALA A 1 42 ? 27.226 -0.435 6.204 1.00 0.00 42 ALA A CA 8
ATOM 5448 C C . ALA A 1 42 ? 26.671 -1.063 7.479 1.00 0.00 42 ALA A C 8
ATOM 5449 O O . ALA A 1 42 ? 27.401 -1.084 8.492 1.00 0.00 42 ALA A O 8
ATOM 5457 N N . ALA A 1 1 ? 34.646 -1.145 3.993 1.00 0.00 1 ALA A N 9
ATOM 5458 C CA . ALA A 1 1 ? 33.356 -0.436 4.194 1.00 0.00 1 ALA A CA 9
ATOM 5459 C C . ALA A 1 1 ? 32.278 -0.991 3.269 1.00 0.00 1 ALA A C 9
ATOM 5460 O O . ALA A 1 1 ? 32.558 -1.375 2.134 1.00 0.00 1 ALA A O 9
ATOM 5469 N N . LYS A 1 2 ? 31.045 -1.030 3.763 1.00 0.00 2 LYS A N 9
ATOM 5470 C CA . LYS A 1 2 ? 29.926 -1.539 2.979 1.00 0.00 2 LYS A CA 9
ATOM 5471 C C . LYS A 1 2 ? 28.602 -1.271 3.686 1.00 0.00 2 LYS A C 9
ATOM 5472 O O . LYS A 1 2 ? 27.736 -2.143 3.759 1.00 0.00 2 LYS A O 9
ATOM 5491 N N . ILE A 1 3 ? 28.456 -0.061 4.211 1.00 0.00 3 ILE A N 9
ATOM 5492 C CA . ILE A 1 3 ? 27.244 0.326 4.919 1.00 0.00 3 ILE A CA 9
ATOM 5493 C C . ILE A 1 3 ? 26.233 1.046 4.016 1.00 0.00 3 ILE A C 9
ATOM 5494 O O . ILE A 1 3 ? 25.028 0.954 4.250 1.00 0.00 3 ILE A O 9
ATOM 5510 N N . PRO A 1 4 ? 26.688 1.784 2.979 1.00 0.00 4 PRO A N 9
ATOM 5511 C CA . PRO A 1 4 ? 25.778 2.508 2.087 1.00 0.00 4 PRO A CA 9
ATOM 5512 C C . PRO A 1 4 ? 25.074 1.599 1.086 1.00 0.00 4 PRO A C 9
ATOM 5513 O O . PRO A 1 4 ? 23.989 1.922 0.604 1.00 0.00 4 PRO A O 9
ATOM 5524 N N . ILE A 1 5 ? 25.685 0.460 0.776 1.00 0.00 5 ILE A N 9
ATOM 5525 C CA . ILE A 1 5 ? 25.091 -0.482 -0.166 1.00 0.00 5 ILE A CA 9
ATOM 5526 C C . ILE A 1 5 ? 23.743 -0.967 0.342 1.00 0.00 5 ILE A C 9
ATOM 5527 O O . ILE A 1 5 ? 22.701 -0.676 -0.245 1.00 0.00 5 ILE A O 9
ATOM 5543 N N . LYS A 1 6 ? 23.774 -1.704 1.443 1.00 0.00 6 LYS A N 9
ATOM 5544 C CA . LYS A 1 6 ? 22.556 -2.228 2.045 1.00 0.00 6 LYS A CA 9
ATOM 5545 C C . LYS A 1 6 ? 21.612 -1.089 2.406 1.00 0.00 6 LYS A C 9
ATOM 5546 O O . LYS A 1 6 ? 20.405 -1.285 2.548 1.00 0.00 6 LYS A O 9
ATOM 5565 N N . ALA A 1 7 ? 22.176 0.106 2.550 1.00 0.00 7 ALA A N 9
ATOM 5566 C CA . ALA A 1 7 ? 21.395 1.287 2.893 1.00 0.00 7 ALA A CA 9
ATOM 5567 C C . ALA A 1 7 ? 20.629 1.805 1.682 1.00 0.00 7 ALA A C 9
ATOM 5568 O O . ALA A 1 7 ? 19.452 2.152 1.780 1.00 0.00 7 ALA A O 9
ATOM 5575 N N . ILE A 1 8 ? 21.307 1.853 0.543 1.00 0.00 8 ILE A N 9
ATOM 5576 C CA . ILE A 1 8 ? 20.698 2.327 -0.693 1.00 0.00 8 ILE A CA 9
ATOM 5577 C C . ILE A 1 8 ? 19.637 1.352 -1.190 1.00 0.00 8 ILE A C 9
ATOM 5578 O O . ILE A 1 8 ? 18.696 1.742 -1.882 1.00 0.00 8 ILE A O 9
ATOM 5594 N N . LYS A 1 9 ? 19.792 0.083 -0.829 1.00 0.00 9 LYS A N 9
ATOM 5595 C CA . LYS A 1 9 ? 18.843 -0.946 -1.235 1.00 0.00 9 LYS A CA 9
ATOM 5596 C C . LYS A 1 9 ? 17.558 -0.838 -0.424 1.00 0.00 9 LYS A C 9
ATOM 5597 O O . LYS A 1 9 ? 16.460 -1.011 -0.953 1.00 0.00 9 LYS A O 9
ATOM 5616 N N . THR A 1 10 ? 17.705 -0.544 0.862 1.00 0.00 10 THR A N 9
ATOM 5617 C CA . THR A 1 10 ? 16.558 -0.402 1.747 1.00 0.00 10 THR A CA 9
ATOM 5618 C C . THR A 1 10 ? 15.746 0.831 1.364 1.00 0.00 10 THR A C 9
ATOM 5619 O O . THR A 1 10 ? 14.515 0.795 1.338 1.00 0.00 10 THR A O 9
ATOM 5630 N N . VAL A 1 11 ? 16.445 1.917 1.054 1.00 0.00 11 VAL A N 9
ATOM 5631 C CA . VAL A 1 11 ? 15.795 3.154 0.660 1.00 0.00 11 VAL A CA 9
ATOM 5632 C C . VAL A 1 11 ? 15.097 2.984 -0.680 1.00 0.00 11 VAL A C 9
ATOM 5633 O O . VAL A 1 11 ? 13.951 3.400 -0.855 1.00 0.00 11 VAL A O 9
ATOM 5646 N N . GLY A 1 12 ? 15.791 2.352 -1.619 1.00 0.00 12 GLY A N 9
ATOM 5647 C CA . GLY A 1 12 ? 15.217 2.117 -2.927 1.00 0.00 12 GLY A CA 9
ATOM 5648 C C . GLY A 1 12 ? 13.982 1.250 -2.840 1.00 0.00 12 GLY A C 9
ATOM 5649 O O . GLY A 1 12 ? 13.004 1.469 -3.555 1.00 0.00 12 GLY A O 9
ATOM 5653 N N . LYS A 1 13 ? 14.023 0.269 -1.943 1.00 0.00 13 LYS A N 9
ATOM 5654 C CA . LYS A 1 13 ? 12.895 -0.629 -1.743 1.00 0.00 13 LYS A CA 9
ATOM 5655 C C . LYS A 1 13 ? 11.780 0.097 -1.003 1.00 0.00 13 LYS A C 9
ATOM 5656 O O . LYS A 1 13 ? 10.608 -0.268 -1.107 1.00 0.00 13 LYS A O 9
ATOM 5675 N N . ALA A 1 14 ? 12.155 1.137 -0.263 1.00 0.00 14 ALA A N 9
ATOM 5676 C CA . ALA A 1 14 ? 11.190 1.928 0.487 1.00 0.00 14 ALA A CA 9
ATOM 5677 C C . ALA A 1 14 ? 10.308 2.730 -0.459 1.00 0.00 14 ALA A C 9
ATOM 5678 O O . ALA A 1 14 ? 9.081 2.656 -0.398 1.00 0.00 14 ALA A O 9
ATOM 5685 N N . VAL A 1 15 ? 10.948 3.488 -1.341 1.00 0.00 15 VAL A N 9
ATOM 5686 C CA . VAL A 1 15 ? 10.230 4.301 -2.313 1.00 0.00 15 VAL A CA 9
ATOM 5687 C C . VAL A 1 15 ? 9.327 3.430 -3.177 1.00 0.00 15 VAL A C 9
ATOM 5688 O O . VAL A 1 15 ? 8.223 3.832 -3.546 1.00 0.00 15 VAL A O 9
ATOM 5701 N N . GLY A 1 16 ? 9.802 2.228 -3.488 1.00 0.00 16 GLY A N 9
ATOM 5702 C CA . GLY A 1 16 ? 9.023 1.310 -4.297 1.00 0.00 16 GLY A CA 9
ATOM 5703 C C . GLY A 1 16 ? 7.797 0.809 -3.562 1.00 0.00 16 GLY A C 9
ATOM 5704 O O . GLY A 1 16 ? 6.734 0.631 -4.158 1.00 0.00 16 GLY A O 9
ATOM 5708 N N . LYS A 1 17 ? 7.946 0.589 -2.258 1.00 0.00 17 LYS A N 9
ATOM 5709 C CA . LYS A 1 17 ? 6.844 0.116 -1.430 1.00 0.00 17 LYS A CA 9
ATOM 5710 C C . LYS A 1 17 ? 5.862 1.247 -1.156 1.00 0.00 17 LYS A C 9
ATOM 5711 O O . LYS A 1 17 ? 4.658 1.023 -1.043 1.00 0.00 17 LYS A O 9
ATOM 5730 N N . GLY A 1 18 ? 6.385 2.466 -1.061 1.00 0.00 18 GLY A N 9
ATOM 5731 C CA . GLY A 1 18 ? 5.537 3.615 -0.815 1.00 0.00 18 GLY A CA 9
ATOM 5732 C C . GLY A 1 18 ? 4.550 3.830 -1.942 1.00 0.00 18 GLY A C 9
ATOM 5733 O O . GLY A 1 18 ? 3.352 3.989 -1.709 1.00 0.00 18 GLY A O 9
ATOM 5737 N N . LEU A 1 19 ? 5.056 3.818 -3.171 1.00 0.00 19 LEU A N 9
ATOM 5738 C CA . LEU A 1 19 ? 4.214 3.995 -4.345 1.00 0.00 19 LEU A CA 9
ATOM 5739 C C . LEU A 1 19 ? 3.167 2.889 -4.406 1.00 0.00 19 LEU A C 9
ATOM 5740 O O . LEU A 1 19 ? 1.970 3.147 -4.560 1.00 0.00 19 LEU A O 9
ATOM 5756 N N . ARG A 1 20 ? 3.626 1.652 -4.271 1.00 0.00 20 ARG A N 9
ATOM 5757 C CA . ARG A 1 20 ? 2.726 0.513 -4.301 1.00 0.00 20 ARG A CA 9
ATOM 5758 C C . ARG A 1 20 ? 1.727 0.613 -3.161 1.00 0.00 20 ARG A C 9
ATOM 5759 O O . ARG A 1 20 ? 0.573 0.204 -3.293 1.00 0.00 20 ARG A O 9
ATOM 5780 N N . ALA A 1 21 ? 2.175 1.178 -2.045 1.00 0.00 21 ALA A N 9
ATOM 5781 C CA . ALA A 1 21 ? 1.314 1.353 -0.888 1.00 0.00 21 ALA A CA 9
ATOM 5782 C C . ALA A 1 21 ? 0.119 2.211 -1.266 1.00 0.00 21 ALA A C 9
ATOM 5783 O O . ALA A 1 21 ? -0.986 2.012 -0.767 1.00 0.00 21 ALA A O 9
ATOM 5790 N N . ILE A 1 22 ? 0.341 3.150 -2.177 1.00 0.00 22 ILE A N 9
ATOM 5791 C CA . ILE A 1 22 ? -0.732 4.007 -2.645 1.00 0.00 22 ILE A CA 9
ATOM 5792 C C . ILE A 1 22 ? -1.658 3.193 -3.533 1.00 0.00 22 ILE A C 9
ATOM 5793 O O . ILE A 1 22 ? -2.842 3.499 -3.670 1.00 0.00 22 ILE A O 9
ATOM 5809 N N . ASN A 1 23 ? -1.099 2.137 -4.122 1.00 0.00 23 ASN A N 9
ATOM 5810 C CA . ASN A 1 23 ? -1.859 1.250 -4.987 1.00 0.00 23 ASN A CA 9
ATOM 5811 C C . ASN A 1 23 ? -2.808 0.401 -4.164 1.00 0.00 23 ASN A C 9
ATOM 5812 O O . ASN A 1 23 ? -4.029 0.513 -4.281 1.00 0.00 23 ASN A O 9
ATOM 5823 N N . ILE A 1 24 ? -2.233 -0.430 -3.315 1.00 0.00 24 ILE A N 9
ATOM 5824 C CA . ILE A 1 24 ? -3.015 -1.279 -2.450 1.00 0.00 24 ILE A CA 9
ATOM 5825 C C . ILE A 1 24 ? -3.975 -0.411 -1.664 1.00 0.00 24 ILE A C 9
ATOM 5826 O O . ILE A 1 24 ? -5.012 -0.872 -1.186 1.00 0.00 24 ILE A O 9
ATOM 5842 N N . ALA A 1 25 ? -3.621 0.867 -1.558 1.00 0.00 25 ALA A N 9
ATOM 5843 C CA . ALA A 1 25 ? -4.444 1.824 -0.861 1.00 0.00 25 ALA A CA 9
ATOM 5844 C C . ALA A 1 25 ? -5.537 2.324 -1.790 1.00 0.00 25 ALA A C 9
ATOM 5845 O O . ALA A 1 25 ? -6.636 2.663 -1.353 1.00 0.00 25 ALA A O 9
ATOM 5852 N N . SER A 1 26 ? -5.227 2.348 -3.087 1.00 0.00 26 SER A N 9
ATOM 5853 C CA . SER A 1 26 ? -6.190 2.786 -4.088 1.00 0.00 26 SER A CA 9
ATOM 5854 C C . SER A 1 26 ? -7.235 1.702 -4.311 1.00 0.00 26 SER A C 9
ATOM 5855 O O . SER A 1 26 ? -8.394 1.990 -4.612 1.00 0.00 26 SER A O 9
ATOM 5863 N N . THR A 1 27 ? -6.817 0.451 -4.148 1.00 0.00 27 THR A N 9
ATOM 5864 C CA . THR A 1 27 ? -7.717 -0.681 -4.316 1.00 0.00 27 THR A CA 9
ATOM 5865 C C . THR A 1 27 ? -8.708 -0.738 -3.163 1.00 0.00 27 THR A C 9
ATOM 5866 O O . THR A 1 27 ? -9.897 -0.990 -3.361 1.00 0.00 27 THR A O 9
ATOM 5877 N N . ALA A 1 28 ? -8.208 -0.490 -1.957 1.00 0.00 28 ALA A N 9
ATOM 5878 C CA . ALA A 1 28 ? -9.047 -0.500 -0.768 1.00 0.00 28 ALA A CA 9
ATOM 5879 C C . ALA A 1 28 ? -10.198 0.487 -0.916 1.00 0.00 28 ALA A C 9
ATOM 5880 O O . ALA A 1 28 ? -11.272 0.293 -0.348 1.00 0.00 28 ALA A O 9
ATOM 5887 N N . ASN A 1 29 ? -9.967 1.546 -1.688 1.00 0.00 29 ASN A N 9
ATOM 5888 C CA . ASN A 1 29 ? -10.989 2.560 -1.914 1.00 0.00 29 ASN A CA 9
ATOM 5889 C C . ASN A 1 29 ? -12.250 1.928 -2.488 1.00 0.00 29 ASN A C 9
ATOM 5890 O O . ASN A 1 29 ? -13.276 1.837 -1.813 1.00 0.00 29 ASN A O 9
ATOM 5901 N N . ASP A 1 30 ? -12.164 1.487 -3.736 1.00 0.00 30 ASP A N 9
ATOM 5902 C CA . ASP A 1 30 ? -13.296 0.856 -4.402 1.00 0.00 30 ASP A CA 9
ATOM 5903 C C . ASP A 1 30 ? -13.893 -0.233 -3.519 1.00 0.00 30 ASP A C 9
ATOM 5904 O O . ASP A 1 30 ? -15.106 -0.434 -3.499 1.00 0.00 30 ASP A O 9
ATOM 5913 N N . VAL A 1 31 ? -13.031 -0.926 -2.783 1.00 0.00 31 VAL A N 9
ATOM 5914 C CA . VAL A 1 31 ? -13.475 -1.987 -1.889 1.00 0.00 31 VAL A CA 9
ATOM 5915 C C . VAL A 1 31 ? -14.343 -1.418 -0.776 1.00 0.00 31 VAL A C 9
ATOM 5916 O O . VAL A 1 31 ? -15.408 -1.952 -0.466 1.00 0.00 31 VAL A O 9
ATOM 5929 N N . PHE A 1 32 ? -13.880 -0.323 -0.185 1.00 0.00 32 PHE A N 9
ATOM 5930 C CA . PHE A 1 32 ? -14.610 0.336 0.890 1.00 0.00 32 PHE A CA 9
ATOM 5931 C C . PHE A 1 32 ? -16.039 0.640 0.455 1.00 0.00 32 PHE A C 9
ATOM 5932 O O . PHE A 1 32 ? -16.965 0.617 1.264 1.00 0.00 32 PHE A O 9
ATOM 5949 N N . ASN A 1 33 ? -16.207 0.918 -0.834 1.00 0.00 33 ASN A N 9
ATOM 5950 C CA . ASN A 1 33 ? -17.521 1.220 -1.387 1.00 0.00 33 ASN A CA 9
ATOM 5951 C C . ASN A 1 33 ? -18.330 -0.058 -1.578 1.00 0.00 33 ASN A C 9
ATOM 5952 O O . ASN A 1 33 ? -19.534 -0.089 -1.322 1.00 0.00 33 ASN A O 9
ATOM 5963 N N . PHE A 1 34 ? -17.657 -1.111 -2.030 1.00 0.00 34 PHE A N 9
ATOM 5964 C CA . PHE A 1 34 ? -18.307 -2.397 -2.259 1.00 0.00 34 PHE A CA 9
ATOM 5965 C C . PHE A 1 34 ? -18.716 -3.042 -0.938 1.00 0.00 34 PHE A C 9
ATOM 5966 O O . PHE A 1 34 ? -19.480 -4.008 -0.919 1.00 0.00 34 PHE A O 9
ATOM 5983 N N . LEU A 1 35 ? -18.209 -2.500 0.164 1.00 0.00 35 LEU A N 9
ATOM 5984 C CA . LEU A 1 35 ? -18.530 -3.021 1.488 1.00 0.00 35 LEU A CA 9
ATOM 5985 C C . LEU A 1 35 ? -19.725 -2.283 2.087 1.00 0.00 35 LEU A C 9
ATOM 5986 O O . LEU A 1 35 ? -20.096 -2.511 3.238 1.00 0.00 35 LEU A O 9
ATOM 6002 N N . LYS A 1 36 ? -20.325 -1.396 1.297 1.00 0.00 36 LYS A N 9
ATOM 6003 C CA . LYS A 1 36 ? -21.476 -0.623 1.746 1.00 0.00 36 LYS A CA 9
ATOM 6004 C C . LYS A 1 36 ? -22.684 -0.882 0.853 1.00 0.00 36 LYS A C 9
ATOM 6005 O O . LYS A 1 36 ? -23.084 -0.022 0.068 1.00 0.00 36 LYS A O 9
ATOM 6024 N N . PRO A 1 37 ? -23.283 -2.075 0.966 1.00 0.00 37 PRO A N 9
ATOM 6025 C CA . PRO A 1 37 ? -24.454 -2.454 0.172 1.00 0.00 37 PRO A CA 9
ATOM 6026 C C . PRO A 1 37 ? -25.560 -1.407 0.245 1.00 0.00 37 PRO A C 9
ATOM 6027 O O . PRO A 1 37 ? -25.535 -0.524 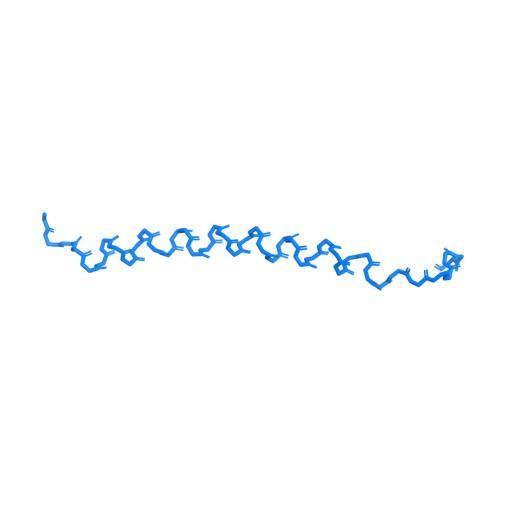1.101 1.00 0.00 37 PRO A O 9
ATOM 6038 N N . LYS A 1 38 ? -26.529 -1.511 -0.659 1.00 0.00 38 LYS A N 9
ATOM 6039 C CA . LYS A 1 38 ? -27.642 -0.569 -0.694 1.00 0.00 38 LYS A CA 9
ATOM 6040 C C . LYS A 1 38 ? -28.236 -0.375 0.698 1.00 0.00 38 LYS A C 9
ATOM 6041 O O . LYS A 1 38 ? -28.785 0.682 1.007 1.00 0.00 38 LYS A O 9
ATOM 6060 N N . LYS A 1 39 ? -28.124 -1.403 1.533 1.00 0.00 39 LYS A N 9
ATOM 6061 C CA . LYS A 1 39 ? -28.651 -1.346 2.891 1.00 0.00 39 LYS A CA 9
ATOM 6062 C C . LYS A 1 39 ? -27.521 -1.236 3.910 1.00 0.00 39 LYS A C 9
ATOM 6063 O O . LYS A 1 39 ? -27.521 -1.926 4.929 1.00 0.00 39 LYS A O 9
ATOM 6082 N N . ARG A 1 40 ? -26.559 -0.364 3.627 1.00 0.00 40 ARG A N 9
ATOM 6083 C CA . ARG A 1 40 ? -25.422 -0.165 4.520 1.00 0.00 40 ARG A CA 9
ATOM 6084 C C . ARG A 1 40 ? -25.869 0.425 5.853 1.00 0.00 40 ARG A C 9
ATOM 6085 O O . ARG A 1 40 ? -26.346 1.558 5.913 1.00 0.00 40 ARG A O 9
ATOM 6106 N N . LYS A 1 41 ? -25.710 -0.350 6.922 1.00 0.00 41 LYS A N 9
ATOM 6107 C CA . LYS A 1 41 ? -26.096 0.100 8.254 1.00 0.00 41 LYS A CA 9
ATOM 6108 C C . LYS A 1 41 ? -25.002 0.967 8.869 1.00 0.00 41 LYS A C 9
ATOM 6109 O O . LYS A 1 41 ? -23.949 1.173 8.266 1.00 0.00 41 LYS A O 9
ATOM 6128 N N . ALA A 1 42 ? -25.259 1.475 10.070 1.00 0.00 42 ALA A N 9
ATOM 6129 C CA . ALA A 1 42 ? -24.293 2.321 10.760 1.00 0.00 42 ALA A CA 9
ATOM 6130 C C . ALA A 1 42 ? -24.291 3.732 10.181 1.00 0.00 42 ALA A C 9
ATOM 6131 O O . ALA A 1 42 ? -25.136 4.012 9.306 1.00 0.00 42 ALA A O 9
ATOM 6139 N N . ALA A 1 1 ? 33.761 1.067 0.446 1.00 0.00 1 ALA A N 10
ATOM 6140 C CA . ALA A 1 1 ? 33.279 2.450 0.194 1.00 0.00 1 ALA A CA 10
ATOM 6141 C C . ALA A 1 1 ? 32.741 2.593 -1.225 1.00 0.00 1 ALA A C 10
ATOM 6142 O O . ALA A 1 1 ? 33.098 3.526 -1.944 1.00 0.00 1 ALA A O 10
ATOM 6151 N N . LYS A 1 2 ? 31.881 1.660 -1.622 1.00 0.00 2 LYS A N 10
ATOM 6152 C CA . LYS A 1 2 ? 31.292 1.678 -2.952 1.00 0.00 2 LYS A CA 10
ATOM 6153 C C . LYS A 1 2 ? 29.878 2.246 -2.911 1.00 0.00 2 LYS A C 10
ATOM 6154 O O . LYS A 1 2 ? 29.061 1.969 -3.789 1.00 0.00 2 LYS A O 10
ATOM 6173 N N . ILE A 1 3 ? 29.594 3.041 -1.884 1.00 0.00 3 ILE A N 10
ATOM 6174 C CA . ILE A 1 3 ? 28.278 3.644 -1.726 1.00 0.00 3 ILE A CA 10
ATOM 6175 C C . ILE A 1 3 ? 27.210 2.568 -1.561 1.00 0.00 3 ILE A C 10
ATOM 6176 O O . ILE A 1 3 ? 26.209 2.553 -2.276 1.00 0.00 3 ILE A O 10
ATOM 6192 N N . PRO A 1 4 ? 27.417 1.648 -0.607 1.00 0.00 4 PRO A N 10
ATOM 6193 C CA . PRO A 1 4 ? 26.476 0.557 -0.340 1.00 0.00 4 PRO A CA 10
ATOM 6194 C C . PRO A 1 4 ? 25.134 1.062 0.177 1.00 0.00 4 PRO A C 10
ATOM 6195 O O . PRO A 1 4 ? 24.112 0.391 0.038 1.00 0.00 4 PRO A O 10
ATOM 6206 N N . ILE A 1 5 ? 25.142 2.251 0.772 1.00 0.00 5 ILE A N 10
ATOM 6207 C CA . ILE A 1 5 ? 23.923 2.843 1.305 1.00 0.00 5 ILE A CA 10
ATOM 6208 C C . ILE A 1 5 ? 22.733 2.539 0.404 1.00 0.00 5 ILE A C 10
ATOM 6209 O O . ILE A 1 5 ? 21.839 1.776 0.772 1.00 0.00 5 ILE A O 10
ATOM 6225 N N . LYS A 1 6 ? 22.730 3.139 -0.779 1.00 0.00 6 LYS A N 10
ATOM 6226 C CA . LYS A 1 6 ? 21.650 2.934 -1.737 1.00 0.00 6 LYS A CA 10
ATOM 6227 C C . LYS A 1 6 ? 21.183 1.482 -1.722 1.00 0.00 6 LYS A C 10
ATOM 6228 O O . LYS A 1 6 ? 19.996 1.200 -1.888 1.00 0.00 6 LYS A O 10
ATOM 6247 N N . ALA A 1 7 ? 22.123 0.566 -1.518 1.00 0.00 7 ALA A N 10
ATOM 6248 C CA . ALA A 1 7 ? 21.807 -0.855 -1.477 1.00 0.00 7 ALA A CA 10
ATOM 6249 C C . ALA A 1 7 ? 20.862 -1.167 -0.324 1.00 0.00 7 ALA A C 10
ATOM 6250 O O . ALA A 1 7 ? 19.797 -1.752 -0.520 1.00 0.00 7 ALA A O 10
ATOM 6257 N N . ILE A 1 8 ? 21.259 -0.765 0.877 1.00 0.00 8 ILE A N 10
ATOM 6258 C CA . ILE A 1 8 ? 20.448 -0.995 2.066 1.00 0.00 8 ILE A CA 10
ATOM 6259 C C . ILE A 1 8 ? 19.096 -0.305 1.937 1.00 0.00 8 ILE A C 10
ATOM 6260 O O . ILE A 1 8 ? 18.158 -0.609 2.674 1.00 0.00 8 ILE A O 10
ATOM 6276 N N . LYS A 1 9 ? 19.003 0.624 0.991 1.00 0.00 9 LYS A N 10
ATOM 6277 C CA . LYS A 1 9 ? 17.764 1.357 0.758 1.00 0.00 9 LYS A CA 10
ATOM 6278 C C . LYS A 1 9 ? 16.815 0.549 -0.117 1.00 0.00 9 LYS A C 10
ATOM 6279 O O . LYS A 1 9 ? 15.596 0.639 0.027 1.00 0.00 9 LYS A O 10
ATOM 6298 N N . THR A 1 10 ? 17.381 -0.244 -1.021 1.00 0.00 10 THR A N 10
ATOM 6299 C CA . THR A 1 10 ? 16.583 -1.072 -1.916 1.00 0.00 10 THR A CA 10
ATOM 6300 C C . THR A 1 10 ? 15.936 -2.217 -1.150 1.00 0.00 10 THR A C 10
ATOM 6301 O O . THR A 1 10 ? 14.807 -2.611 -1.439 1.00 0.00 10 THR A O 10
ATOM 6312 N N . VAL A 1 11 ? 16.653 -2.738 -0.164 1.00 0.00 11 VAL A N 10
ATOM 6313 C CA . VAL A 1 11 ? 16.139 -3.826 0.652 1.00 0.00 11 VAL A CA 10
ATOM 6314 C C . VAL A 1 11 ? 15.102 -3.299 1.632 1.00 0.00 11 VAL A C 10
ATOM 6315 O O . VAL A 1 11 ? 14.031 -3.883 1.805 1.00 0.00 11 VAL A O 10
ATOM 6328 N N . GLY A 1 12 ? 15.434 -2.183 2.264 1.00 0.00 12 GLY A N 10
ATOM 6329 C CA . GLY A 1 12 ? 14.534 -1.569 3.219 1.00 0.00 12 GLY A CA 10
ATOM 6330 C C . GLY A 1 12 ? 13.289 -1.002 2.563 1.00 0.00 12 GLY A C 10
ATOM 6331 O O . GLY A 1 12 ? 12.226 -0.950 3.182 1.00 0.00 12 GLY A O 10
ATOM 6335 N N . LYS A 1 13 ? 13.415 -0.578 1.307 1.00 0.00 13 LYS A N 10
ATOM 6336 C CA . LYS A 1 13 ? 12.282 -0.017 0.580 1.00 0.00 13 LYS A CA 10
ATOM 6337 C C . LYS A 1 13 ? 11.365 -1.125 0.071 1.00 0.00 13 LYS A C 10
ATOM 6338 O O . LYS A 1 13 ? 10.160 -0.925 -0.081 1.00 0.00 13 LYS A O 10
ATOM 6357 N N . ALA A 1 14 ? 11.943 -2.294 -0.185 1.00 0.00 14 ALA A N 10
ATOM 6358 C CA . ALA A 1 14 ? 11.174 -3.434 -0.670 1.00 0.00 14 ALA A CA 10
ATOM 6359 C C . ALA A 1 14 ? 10.274 -3.984 0.427 1.00 0.00 14 ALA A C 10
ATOM 6360 O O . ALA A 1 14 ? 9.083 -4.212 0.214 1.00 0.00 14 ALA A O 10
ATOM 6367 N N . VAL A 1 15 ? 10.852 -4.187 1.604 1.00 0.00 15 VAL A N 10
ATOM 6368 C CA . VAL A 1 15 ? 10.107 -4.703 2.744 1.00 0.00 15 VAL A CA 10
ATOM 6369 C C . VAL A 1 15 ? 9.076 -3.688 3.220 1.00 0.00 15 VAL A C 10
ATOM 6370 O O . VAL A 1 15 ? 8.015 -4.054 3.725 1.00 0.00 15 VAL A O 10
ATOM 6383 N N . GLY A 1 16 ? 9.393 -2.409 3.049 1.00 0.00 16 GLY A N 10
ATOM 6384 C CA . GLY A 1 16 ? 8.481 -1.360 3.458 1.00 0.00 16 GLY A CA 10
ATOM 6385 C C . GLY A 1 16 ? 7.288 -1.249 2.532 1.00 0.00 16 GLY A C 10
ATOM 6386 O O . GLY A 1 16 ? 6.174 -0.964 2.973 1.00 0.00 16 GLY A O 10
ATOM 6390 N N . LYS A 1 17 ? 7.523 -1.479 1.244 1.00 0.00 17 LYS A N 10
ATOM 6391 C CA . LYS A 1 17 ? 6.460 -1.408 0.250 1.00 0.00 17 LYS A CA 10
ATOM 6392 C C . LYS A 1 17 ? 5.510 -2.590 0.387 1.00 0.00 17 LYS A C 10
ATOM 6393 O O . LYS A 1 17 ? 4.299 -2.449 0.220 1.00 0.00 17 LYS A O 10
ATOM 6412 N N . GLY A 1 18 ? 6.066 -3.755 0.698 1.00 0.00 18 GLY A N 10
ATOM 6413 C CA . GLY A 1 18 ? 5.249 -4.942 0.858 1.00 0.00 18 GLY A CA 10
ATOM 6414 C C . GLY A 1 18 ? 4.268 -4.808 2.004 1.00 0.00 18 GLY A C 10
ATOM 6415 O O . GLY A 1 18 ? 3.088 -5.132 1.865 1.00 0.00 18 GLY A O 10
ATOM 6419 N N . LEU A 1 19 ? 4.759 -4.323 3.141 1.00 0.00 19 LEU A N 10
ATOM 6420 C CA . LEU A 1 19 ? 3.920 -4.141 4.317 1.00 0.00 19 LEU A CA 10
ATOM 6421 C C . LEU A 1 19 ? 2.772 -3.183 4.013 1.00 0.00 19 LEU A C 10
ATOM 6422 O O . LEU A 1 19 ? 1.637 -3.403 4.438 1.00 0.00 19 LEU A O 10
ATOM 6438 N N . ARG A 1 20 ? 3.074 -2.123 3.272 1.00 0.00 20 ARG A N 10
ATOM 6439 C CA . ARG A 1 20 ? 2.063 -1.138 2.911 1.00 0.00 20 ARG A CA 10
ATOM 6440 C C . ARG A 1 20 ? 0.991 -1.770 2.036 1.00 0.00 20 ARG A C 10
ATOM 6441 O O . ARG A 1 20 ? -0.196 -1.486 2.190 1.00 0.00 20 ARG A O 10
ATOM 6462 N N . ALA A 1 21 ? 1.408 -2.644 1.130 1.00 0.00 21 ALA A N 10
ATOM 6463 C CA . ALA A 1 21 ? 0.461 -3.319 0.260 1.00 0.00 21 ALA A CA 10
ATOM 6464 C C . ALA A 1 21 ? -0.571 -4.052 1.101 1.00 0.00 21 ALA A C 10
ATOM 6465 O O . ALA A 1 21 ? -1.751 -4.109 0.756 1.00 0.00 21 ALA A O 10
ATOM 6472 N N . ILE A 1 22 ? -0.120 -4.589 2.227 1.00 0.00 22 ILE A N 10
ATOM 6473 C CA . ILE A 1 22 ? -1.011 -5.289 3.135 1.00 0.00 22 ILE A CA 10
ATOM 6474 C C . ILE A 1 22 ? -1.860 -4.281 3.897 1.00 0.00 22 ILE A C 10
ATOM 6475 O O . ILE A 1 22 ? -2.927 -4.613 4.414 1.00 0.00 22 ILE A O 10
ATOM 6491 N N . ASN A 1 23 ? -1.377 -3.039 3.953 1.00 0.00 23 ASN A N 10
ATOM 6492 C CA . ASN A 1 23 ? -2.090 -1.971 4.639 1.00 0.00 23 ASN A CA 10
ATOM 6493 C C . ASN A 1 23 ? -3.243 -1.468 3.792 1.00 0.00 23 ASN A C 10
ATOM 6494 O O . ASN A 1 23 ? -4.395 -1.499 4.214 1.00 0.00 23 ASN A O 10
ATOM 6505 N N . ILE A 1 24 ? -2.927 -1.024 2.586 1.00 0.00 24 ILE A N 10
ATOM 6506 C CA . ILE A 1 24 ? -3.951 -0.543 1.682 1.00 0.00 24 ILE A CA 10
ATOM 6507 C C . ILE A 1 24 ? -4.915 -1.679 1.403 1.00 0.00 24 ILE A C 10
ATOM 6508 O O . ILE A 1 24 ? -6.062 -1.465 1.009 1.00 0.00 24 ILE A O 10
ATOM 6524 N N . ALA A 1 25 ? -4.437 -2.898 1.646 1.00 0.00 25 ALA A N 10
ATOM 6525 C CA . ALA A 1 25 ? -5.247 -4.080 1.461 1.00 0.00 25 ALA A CA 10
ATOM 6526 C C . ALA A 1 25 ? -6.119 -4.299 2.687 1.00 0.00 25 ALA A C 10
ATOM 6527 O O . ALA A 1 25 ? -7.199 -4.881 2.600 1.00 0.00 25 ALA A O 10
ATOM 6534 N N . SER A 1 26 ? -5.644 -3.814 3.837 1.00 0.00 26 SER A N 10
ATOM 6535 C CA . SER A 1 26 ? -6.395 -3.951 5.079 1.00 0.00 26 SER A CA 10
ATOM 6536 C C . SER A 1 26 ? -7.332 -2.763 5.272 1.00 0.00 26 SER A C 10
ATOM 6537 O O . SER A 1 26 ? -8.346 -2.863 5.962 1.00 0.00 26 SER A O 10
ATOM 6545 N N . THR A 1 27 ? -6.988 -1.643 4.646 1.00 0.00 27 THR A N 10
ATOM 6546 C CA . THR A 1 27 ? -7.796 -0.435 4.733 1.00 0.00 27 THR A CA 10
ATOM 6547 C C . THR A 1 27 ? -8.882 -0.451 3.665 1.00 0.00 27 THR A C 10
ATOM 6548 O O . THR A 1 27 ? -9.950 0.136 3.839 1.00 0.00 27 THR A O 10
ATOM 6559 N N . ALA A 1 28 ? -8.601 -1.137 2.561 1.00 0.00 28 ALA A N 10
ATOM 6560 C CA . ALA A 1 28 ? -9.553 -1.244 1.466 1.00 0.00 28 ALA A CA 10
ATOM 6561 C C . ALA A 1 28 ? -10.665 -2.225 1.815 1.00 0.00 28 ALA A C 10
ATOM 6562 O O . ALA A 1 28 ? -11.761 -2.161 1.260 1.00 0.00 28 ALA A O 10
ATOM 6569 N N . ASN A 1 29 ? -10.374 -3.133 2.742 1.00 0.00 29 ASN A N 10
ATOM 6570 C CA . ASN A 1 29 ? -11.352 -4.126 3.168 1.00 0.00 29 ASN A CA 10
ATOM 6571 C C . ASN A 1 29 ? -12.607 -3.452 3.710 1.00 0.00 29 ASN A C 10
ATOM 6572 O O . ASN A 1 29 ? -13.657 -3.461 3.066 1.00 0.00 29 ASN A O 10
ATOM 6583 N N . ASP A 1 30 ? -12.490 -2.866 4.894 1.00 0.00 30 ASP A N 10
ATOM 6584 C CA . ASP A 1 30 ? -13.616 -2.183 5.520 1.00 0.00 30 ASP A CA 10
ATOM 6585 C C . ASP A 1 30 ? -14.373 -1.349 4.493 1.00 0.00 30 ASP A C 10
ATOM 6586 O O . ASP A 1 30 ? -15.598 -1.234 4.550 1.00 0.00 30 ASP A O 10
ATOM 6595 N N . VAL A 1 31 ? -13.633 -0.771 3.553 1.00 0.00 31 VAL A N 10
ATOM 6596 C CA . VAL A 1 31 ? -14.226 0.052 2.507 1.00 0.00 31 VAL A CA 10
ATOM 6597 C C . VAL A 1 31 ? -15.037 -0.797 1.538 1.00 0.00 31 VAL A C 10
ATOM 6598 O O . VAL A 1 31 ? -16.195 -0.498 1.249 1.00 0.00 31 VAL A O 10
ATOM 6611 N N . PHE A 1 32 ? -14.418 -1.859 1.041 1.00 0.00 32 PHE A N 10
ATOM 6612 C CA . PHE A 1 32 ? -15.076 -2.760 0.103 1.00 0.00 32 PHE A CA 10
ATOM 6613 C C . PHE A 1 32 ? -16.465 -3.141 0.603 1.00 0.00 32 PHE A C 10
ATOM 6614 O O . PHE A 1 32 ? -17.348 -3.482 -0.184 1.00 0.00 32 PHE A O 10
ATOM 6631 N N . ASN A 1 33 ? -16.650 -3.078 1.918 1.00 0.00 33 ASN A N 10
ATOM 6632 C CA . ASN A 1 33 ? -17.930 -3.415 2.530 1.00 0.00 33 ASN A CA 10
ATOM 6633 C C . ASN A 1 33 ? -18.821 -2.182 2.637 1.00 0.00 33 ASN A C 10
ATOM 6634 O O . ASN A 1 33 ? -20.047 -2.282 2.583 1.00 0.00 33 ASN A O 10
ATOM 6645 N N . PHE A 1 34 ? -18.195 -1.020 2.794 1.00 0.00 34 PHE A N 10
ATOM 6646 C CA . PHE A 1 34 ? -18.927 0.235 2.917 1.00 0.00 34 PHE A CA 10
ATOM 6647 C C . PHE A 1 34 ? -19.691 0.555 1.637 1.00 0.00 34 PHE A C 10
ATOM 6648 O O . PHE A 1 34 ? -20.828 1.026 1.682 1.00 0.00 34 PHE A O 10
ATOM 6665 N N . LEU A 1 35 ? -19.060 0.299 0.498 1.00 0.00 35 LEU A N 10
ATOM 6666 C CA . LEU A 1 35 ? -19.682 0.564 -0.794 1.00 0.00 35 LEU A CA 10
ATOM 6667 C C . LEU A 1 35 ? -20.023 -0.734 -1.516 1.00 0.00 35 LEU A C 10
ATOM 6668 O O . LEU A 1 35 ? -19.759 -0.880 -2.710 1.00 0.00 35 LEU A O 10
ATOM 6684 N N . LYS A 1 36 ? -20.616 -1.674 -0.787 1.00 0.00 36 LYS A N 10
ATOM 6685 C CA . LYS A 1 36 ? -20.997 -2.957 -1.362 1.00 0.00 36 LYS A CA 10
ATOM 6686 C C . LYS A 1 36 ? -21.739 -2.760 -2.674 1.00 0.00 36 LYS A C 10
ATOM 6687 O O . LYS A 1 36 ? -21.445 -3.412 -3.675 1.00 0.00 36 LYS A O 10
ATOM 6706 N N . PRO A 1 37 ? -22.715 -1.850 -2.677 1.00 0.00 37 PRO A N 10
ATOM 6707 C CA . PRO A 1 37 ? -23.513 -1.552 -3.857 1.00 0.00 37 PRO A CA 10
ATOM 6708 C C . PRO A 1 37 ? -22.818 -0.559 -4.789 1.00 0.00 37 PRO A C 10
ATOM 6709 O O . PRO A 1 37 ? -22.006 -0.951 -5.627 1.00 0.00 37 PRO A O 10
ATOM 6720 N N . LYS A 1 38 ? -23.133 0.725 -4.642 1.00 0.00 38 LYS A N 10
ATOM 6721 C CA . LYS A 1 38 ? -22.527 1.756 -5.474 1.00 0.00 38 LYS A CA 10
ATOM 6722 C C . LYS A 1 38 ? -22.967 3.144 -5.025 1.00 0.00 38 LYS A C 10
ATOM 6723 O O . LYS A 1 38 ? -23.305 3.995 -5.846 1.00 0.00 38 LYS A O 10
ATOM 6742 N N . LYS A 1 39 ? -22.958 3.366 -3.715 1.00 0.00 39 LYS A N 10
ATOM 6743 C CA . LYS A 1 39 ? -23.354 4.652 -3.153 1.00 0.00 39 LYS A CA 10
ATOM 6744 C C . LYS A 1 39 ? -24.790 4.998 -3.533 1.00 0.00 39 LYS A C 10
ATOM 6745 O O . LYS A 1 39 ? -25.181 6.166 -3.522 1.00 0.00 39 LYS A O 10
ATOM 6764 N N . ARG A 1 40 ? -25.572 3.977 -3.869 1.00 0.00 40 ARG A N 10
ATOM 6765 C CA . ARG A 1 40 ? -26.966 4.175 -4.252 1.00 0.00 40 ARG A CA 10
ATOM 6766 C C . ARG A 1 40 ? -27.070 4.970 -5.549 1.00 0.00 40 ARG A C 10
ATOM 6767 O O . ARG A 1 40 ? -28.155 5.399 -5.940 1.00 0.00 40 ARG A O 10
ATOM 6788 N N . LYS A 1 41 ? -25.934 5.163 -6.213 1.00 0.00 41 LYS A N 10
ATOM 6789 C CA . LYS A 1 41 ? -25.901 5.907 -7.466 1.00 0.00 41 LYS A CA 10
ATOM 6790 C C . LYS A 1 41 ? -26.773 5.233 -8.520 1.00 0.00 41 LYS A C 10
ATOM 6791 O O . LYS A 1 41 ? -27.345 4.170 -8.280 1.00 0.00 41 LYS A O 10
ATOM 6810 N N . ALA A 1 42 ? -26.870 5.858 -9.688 1.00 0.00 42 ALA A N 10
ATOM 6811 C CA . ALA A 1 42 ? -27.673 5.318 -10.778 1.00 0.00 42 ALA A CA 10
ATOM 6812 C C . ALA A 1 42 ? -27.004 5.562 -12.126 1.00 0.00 42 ALA A C 10
ATOM 6813 O O . ALA A 1 42 ? -26.202 4.704 -12.551 1.00 0.00 42 ALA A O 10
ATOM 6821 N N . ALA A 1 1 ? 31.568 -4.520 -2.902 1.00 0.00 1 ALA A N 11
ATOM 6822 C CA . ALA A 1 1 ? 30.229 -4.691 -2.278 1.00 0.00 1 ALA A CA 11
ATOM 6823 C C . ALA A 1 1 ? 30.166 -4.003 -0.920 1.00 0.00 1 ALA A C 11
ATOM 6824 O O . ALA A 1 1 ? 29.987 -4.655 0.109 1.00 0.00 1 ALA A O 11
ATOM 6833 N N . LYS A 1 2 ? 30.313 -2.682 -0.921 1.00 0.00 2 LYS A N 11
ATOM 6834 C CA . LYS A 1 2 ? 30.270 -1.910 0.314 1.00 0.00 2 LYS A CA 11
ATOM 6835 C C . LYS A 1 2 ? 28.914 -2.054 0.999 1.00 0.00 2 LYS A C 11
ATOM 6836 O O . LYS A 1 2 ? 28.077 -2.852 0.578 1.00 0.00 2 LYS A O 11
ATOM 6855 N N . ILE A 1 3 ? 28.706 -1.278 2.056 1.00 0.00 3 ILE A N 11
ATOM 6856 C CA . ILE A 1 3 ? 27.455 -1.319 2.802 1.00 0.00 3 ILE A CA 11
ATOM 6857 C C . ILE A 1 3 ? 26.386 -0.436 2.161 1.00 0.00 3 ILE A C 11
ATOM 6858 O O . ILE A 1 3 ? 25.216 -0.815 2.097 1.00 0.00 3 ILE A O 11
ATOM 6874 N N . PRO A 1 4 ? 26.770 0.759 1.680 1.00 0.00 4 PRO A N 11
ATOM 6875 C CA . PRO A 1 4 ? 25.836 1.694 1.049 1.00 0.00 4 PRO A CA 11
ATOM 6876 C C . PRO A 1 4 ? 24.842 1.004 0.124 1.00 0.00 4 PRO A C 11
ATOM 6877 O O . PRO A 1 4 ? 23.640 1.014 0.376 1.00 0.00 4 PRO A O 11
ATOM 6888 N N . ILE A 1 5 ? 25.352 0.413 -0.947 1.00 0.00 5 ILE A N 11
ATOM 6889 C CA . ILE A 1 5 ? 24.510 -0.280 -1.919 1.00 0.00 5 ILE A CA 11
ATOM 6890 C C . ILE A 1 5 ? 23.295 -0.919 -1.255 1.00 0.00 5 ILE A C 11
ATOM 6891 O O . ILE A 1 5 ? 22.160 -0.503 -1.485 1.00 0.00 5 ILE A O 11
ATOM 6907 N N . LYS A 1 6 ? 23.542 -1.932 -0.436 1.00 0.00 6 LYS A N 11
ATOM 6908 C CA . LYS A 1 6 ? 22.466 -2.633 0.258 1.00 0.00 6 LYS A CA 11
ATOM 6909 C C . LYS A 1 6 ? 21.644 -1.665 1.104 1.00 0.00 6 LYS A C 11
ATOM 6910 O O . LYS A 1 6 ? 20.452 -1.878 1.325 1.00 0.00 6 LYS A O 11
ATOM 6929 N N . ALA A 1 7 ? 22.288 -0.601 1.573 1.00 0.00 7 ALA A N 11
ATOM 6930 C CA . ALA A 1 7 ? 21.615 0.400 2.392 1.00 0.00 7 ALA A CA 11
ATOM 6931 C C . ALA A 1 7 ? 20.653 1.237 1.555 1.00 0.00 7 ALA A C 11
ATOM 6932 O O . ALA A 1 7 ? 19.594 1.642 2.033 1.00 0.00 7 ALA A O 11
ATOM 6939 N N . ILE A 1 8 ? 21.025 1.490 0.303 1.00 0.00 8 ILE A N 11
ATOM 6940 C CA . ILE A 1 8 ? 20.188 2.275 -0.594 1.00 0.00 8 ILE A CA 11
ATOM 6941 C C . ILE A 1 8 ? 19.033 1.436 -1.127 1.00 0.00 8 ILE A C 11
ATOM 6942 O O . ILE A 1 8 ? 17.968 1.961 -1.453 1.00 0.00 8 ILE A O 11
ATOM 6958 N N . LYS A 1 9 ? 19.250 0.128 -1.205 1.00 0.00 9 LYS A N 11
ATOM 6959 C CA . LYS A 1 9 ? 18.227 -0.788 -1.688 1.00 0.00 9 LYS A CA 11
ATOM 6960 C C . LYS A 1 9 ? 17.153 -0.991 -0.626 1.00 0.00 9 LYS A C 11
ATOM 6961 O O . LYS A 1 9 ? 15.991 -1.247 -0.942 1.00 0.00 9 LYS A O 11
ATOM 6980 N N . THR A 1 10 ? 17.550 -0.866 0.636 1.00 0.00 10 THR A N 11
ATOM 6981 C CA . THR A 1 10 ? 16.621 -1.026 1.746 1.00 0.00 10 THR A CA 11
ATOM 6982 C C . THR A 1 10 ? 15.710 0.190 1.850 1.00 0.00 10 THR A C 11
ATOM 6983 O O . THR A 1 10 ? 14.501 0.061 2.045 1.00 0.00 10 THR A O 11
ATOM 6994 N N . VAL A 1 11 ? 16.300 1.370 1.705 1.00 0.00 11 VAL A N 11
ATOM 6995 C CA . VAL A 1 11 ? 15.545 2.613 1.769 1.00 0.00 11 VAL A CA 11
ATOM 6996 C C . VAL A 1 11 ? 14.669 2.762 0.535 1.00 0.00 11 VAL A C 11
ATOM 6997 O O . VAL A 1 11 ? 13.503 3.145 0.629 1.00 0.00 11 VAL A O 11
ATOM 7010 N N . GLY A 1 12 ? 15.235 2.435 -0.621 1.00 0.00 12 GLY A N 11
ATOM 7011 C CA . GLY A 1 12 ? 14.485 2.519 -1.856 1.00 0.00 12 GLY A CA 11
ATOM 7012 C C . GLY A 1 12 ? 13.360 1.508 -1.885 1.00 0.00 12 GLY A C 11
ATOM 7013 O O . GLY A 1 12 ? 12.305 1.752 -2.474 1.00 0.00 12 GLY A O 11
ATOM 7017 N N . LYS A 1 13 ? 13.584 0.372 -1.231 1.00 0.00 13 LYS A N 11
ATOM 7018 C CA . LYS A 1 13 ? 12.584 -0.683 -1.164 1.00 0.00 13 LYS A CA 11
ATOM 7019 C C . LYS A 1 13 ? 11.561 -0.373 -0.078 1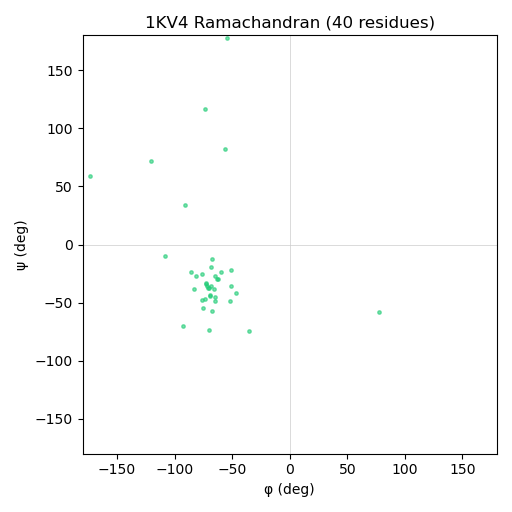.00 0.00 13 LYS A C 11
ATOM 7020 O O . LYS A 1 13 ? 10.424 -0.842 -0.130 1.00 0.00 13 LYS A O 11
ATOM 7039 N N . ALA A 1 14 ? 11.971 0.427 0.903 1.00 0.00 14 ALA A N 11
ATOM 7040 C CA . ALA A 1 14 ? 11.085 0.806 1.996 1.00 0.00 14 ALA A CA 11
ATOM 7041 C C . ALA A 1 14 ? 10.007 1.760 1.501 1.00 0.00 14 ALA A C 11
ATOM 7042 O O . ALA A 1 14 ? 8.816 1.539 1.720 1.00 0.00 14 ALA A O 11
ATOM 7049 N N . VAL A 1 15 ? 10.437 2.815 0.821 1.00 0.00 15 VAL A N 11
ATOM 7050 C CA . VAL A 1 15 ? 9.514 3.799 0.278 1.00 0.00 15 VAL A CA 11
ATOM 7051 C C . VAL A 1 15 ? 8.622 3.160 -0.776 1.00 0.00 15 VAL A C 11
ATOM 7052 O O . VAL A 1 15 ? 7.436 3.474 -0.879 1.00 0.00 15 VAL A O 11
ATOM 7065 N N . GLY A 1 16 ? 9.203 2.250 -1.552 1.00 0.00 16 GLY A N 11
ATOM 7066 C CA . GLY A 1 16 ? 8.451 1.565 -2.583 1.00 0.00 16 GLY A CA 11
ATOM 7067 C C . GLY A 1 16 ? 7.358 0.688 -2.005 1.00 0.00 16 GLY A C 11
ATOM 7068 O O . GLY A 1 16 ? 6.280 0.564 -2.585 1.00 0.00 16 GLY A O 11
ATOM 7072 N N . LYS A 1 17 ? 7.636 0.085 -0.852 1.00 0.00 17 LYS A N 11
ATOM 7073 C CA . LYS A 1 17 ? 6.666 -0.779 -0.190 1.00 0.00 17 LYS A CA 11
ATOM 7074 C C . LYS A 1 17 ? 5.620 0.054 0.541 1.00 0.00 17 LYS A C 11
ATOM 7075 O O . LYS A 1 17 ? 4.421 -0.201 0.434 1.00 0.00 17 LYS A O 11
ATOM 7094 N N . GLY A 1 18 ? 6.085 1.057 1.276 1.00 0.00 18 GLY A N 11
ATOM 7095 C CA . GLY A 1 18 ? 5.178 1.922 2.007 1.00 0.00 18 GLY A CA 11
ATOM 7096 C C . GLY A 1 18 ? 4.197 2.619 1.088 1.00 0.00 18 GLY A C 11
ATOM 7097 O O . GLY A 1 18 ? 3.012 2.732 1.401 1.00 0.00 18 GLY A O 11
ATOM 7101 N N . LEU A 1 19 ? 4.694 3.081 -0.055 1.00 0.00 19 LEU A N 11
ATOM 7102 C CA . LEU A 1 19 ? 3.856 3.764 -1.032 1.00 0.00 19 LEU A CA 11
ATOM 7103 C C . LEU A 1 19 ? 2.836 2.799 -1.620 1.00 0.00 19 LEU A C 11
ATOM 7104 O O . LEU A 1 19 ? 1.648 3.111 -1.720 1.00 0.00 19 LEU A O 11
ATOM 7120 N N . ARG A 1 20 ? 3.310 1.622 -2.006 1.00 0.00 20 ARG A N 11
ATOM 7121 C CA . ARG A 1 20 ? 2.446 0.605 -2.582 1.00 0.00 20 ARG A CA 11
ATOM 7122 C C . ARG A 1 20 ? 1.309 0.262 -1.629 1.00 0.00 20 ARG A C 11
ATOM 7123 O O . ARG A 1 20 ? 0.153 0.143 -2.036 1.00 0.00 20 ARG A O 11
ATOM 7144 N N . ALA A 1 21 ? 1.646 0.103 -0.357 1.00 0.00 21 ALA A N 11
ATOM 7145 C CA . ALA A 1 21 ? 0.656 -0.230 0.656 1.00 0.00 21 ALA A CA 11
ATOM 7146 C C . ALA A 1 21 ? -0.396 0.865 0.783 1.00 0.00 21 ALA A C 11
ATOM 7147 O O . ALA A 1 21 ? -1.560 0.589 1.069 1.00 0.00 21 ALA A O 11
ATOM 7154 N N . ILE A 1 22 ? 0.011 2.108 0.556 1.00 0.00 22 ILE A N 11
ATOM 7155 C CA . ILE A 1 22 ? -0.915 3.227 0.632 1.00 0.00 22 ILE A CA 11
ATOM 7156 C C . ILE A 1 22 ? -1.844 3.211 -0.570 1.00 0.00 22 ILE A C 11
ATOM 7157 O O . ILE A 1 22 ? -2.926 3.798 -0.546 1.00 0.00 22 ILE A O 11
ATOM 7173 N N . ASN A 1 23 ? -1.412 2.523 -1.619 1.00 0.00 23 ASN A N 11
ATOM 7174 C CA . ASN A 1 23 ? -2.199 2.411 -2.834 1.00 0.00 23 ASN A CA 11
ATOM 7175 C C . ASN A 1 23 ? -3.279 1.363 -2.650 1.00 0.00 23 ASN A C 11
ATOM 7176 O O . ASN A 1 23 ? -4.470 1.666 -2.672 1.00 0.00 23 ASN A O 11
ATOM 7187 N N . ILE A 1 24 ? -2.844 0.130 -2.442 1.00 0.00 24 ILE A N 11
ATOM 7188 C CA . ILE A 1 24 ? -3.774 -0.960 -2.225 1.00 0.00 24 ILE A CA 11
ATOM 7189 C C . ILE A 1 24 ? -4.634 -0.620 -1.023 1.00 0.00 24 ILE A C 11
ATOM 7190 O O . ILE A 1 24 ? -5.740 -1.135 -0.860 1.00 0.00 24 ILE A O 11
ATOM 7206 N N . ALA A 1 25 ? -4.116 0.283 -0.192 1.00 0.00 25 ALA A N 11
ATOM 7207 C CA . ALA A 1 25 ? -4.833 0.726 0.979 1.00 0.00 25 ALA A CA 11
ATOM 7208 C C . ALA A 1 25 ? -5.809 1.827 0.595 1.00 0.00 25 ALA A C 11
ATOM 7209 O O . ALA A 1 25 ? -6.835 2.019 1.248 1.00 0.00 25 ALA A O 11
ATOM 7216 N N . SER A 1 26 ? -5.488 2.540 -0.485 1.00 0.00 26 SER A N 11
ATOM 7217 C CA . SER A 1 26 ? -6.351 3.611 -0.966 1.00 0.00 26 SER A CA 11
ATOM 7218 C C . SER A 1 26 ? -7.466 3.039 -1.831 1.00 0.00 26 SER A C 11
ATOM 7219 O O . SER A 1 26 ? -8.629 3.417 -1.692 1.00 0.00 26 SER A O 11
ATOM 7227 N N . THR A 1 27 ? -7.105 2.112 -2.711 1.00 0.00 27 THR A N 11
ATOM 7228 C CA . THR A 1 27 ? -8.078 1.473 -3.583 1.00 0.00 27 THR A CA 11
ATOM 7229 C C . THR A 1 27 ? -8.931 0.501 -2.781 1.00 0.00 27 THR A C 11
ATOM 7230 O O . THR A 1 27 ? -10.081 0.232 -3.126 1.00 0.00 27 THR A O 11
ATOM 7241 N N . ALA A 1 28 ? -8.356 -0.014 -1.698 1.00 0.00 28 ALA A N 11
ATOM 7242 C CA . ALA A 1 28 ? -9.057 -0.950 -0.832 1.00 0.00 28 ALA A CA 11
ATOM 7243 C C . ALA A 1 28 ? -10.194 -0.253 -0.096 1.00 0.00 28 ALA A C 11
ATOM 7244 O O . ALA A 1 28 ? -11.191 -0.879 0.260 1.00 0.00 28 ALA A O 11
ATOM 7251 N N . ASN A 1 29 ? -10.039 1.050 0.126 1.00 0.00 29 ASN A N 11
ATOM 7252 C CA . ASN A 1 29 ? -11.060 1.827 0.816 1.00 0.00 29 ASN A CA 11
ATOM 7253 C C . ASN A 1 29 ? -12.409 1.678 0.123 1.00 0.00 29 ASN A C 11
ATOM 7254 O O . ASN A 1 29 ? -13.329 1.059 0.658 1.00 0.00 29 ASN A O 11
ATOM 7265 N N . ASP A 1 30 ? -12.517 2.243 -1.072 1.00 0.00 30 ASP A N 11
ATOM 7266 C CA . ASP A 1 30 ? -13.753 2.167 -1.842 1.00 0.00 30 ASP A CA 11
ATOM 7267 C C . ASP A 1 30 ? -14.280 0.739 -1.865 1.00 0.00 30 ASP A C 11
ATOM 7268 O O . ASP A 1 30 ? -15.472 0.501 -1.677 1.00 0.00 30 ASP A O 11
ATOM 7277 N N . VAL A 1 31 ? -13.378 -0.209 -2.087 1.00 0.00 31 VAL A N 11
ATOM 7278 C CA . VAL A 1 31 ? -13.746 -1.618 -2.123 1.00 0.00 31 VAL A CA 11
ATOM 7279 C C . VAL A 1 31 ? -14.357 -2.043 -0.794 1.00 0.00 31 VAL A C 11
ATOM 7280 O O . VAL A 1 31 ? -15.302 -2.830 -0.751 1.00 0.00 31 VAL A O 11
ATOM 7293 N N . PHE A 1 32 ? -13.804 -1.508 0.287 1.00 0.00 32 PHE A N 11
ATOM 7294 C CA . PHE A 1 32 ? -14.279 -1.816 1.630 1.00 0.00 32 PHE A CA 11
ATOM 7295 C C . PHE A 1 32 ? -15.695 -1.289 1.839 1.00 0.00 32 PHE A C 11
ATOM 7296 O O . PHE A 1 32 ? -16.423 -1.767 2.709 1.00 0.00 32 PHE A O 11
ATOM 7313 N N . ASN A 1 33 ? -16.078 -0.301 1.038 1.00 0.00 33 ASN A N 11
ATOM 7314 C CA . ASN A 1 33 ? -17.406 0.291 1.137 1.00 0.00 33 ASN A CA 11
ATOM 7315 C C . ASN A 1 33 ? -18.391 -0.424 0.217 1.00 0.00 33 ASN A C 11
ATOM 7316 O O . ASN A 1 33 ? -19.602 -0.377 0.430 1.00 0.00 33 ASN A O 11
ATOM 7327 N N . PHE A 1 34 ? -17.862 -1.083 -0.809 1.00 0.00 34 PHE A N 11
ATOM 7328 C CA . PHE A 1 34 ? -18.693 -1.805 -1.764 1.00 0.00 34 PHE A CA 11
ATOM 7329 C C . PHE A 1 34 ? -19.174 -3.130 -1.181 1.00 0.00 34 PHE A C 11
ATOM 7330 O O . PHE A 1 34 ? -20.238 -3.629 -1.545 1.00 0.00 34 PHE A O 11
ATOM 7347 N N . LEU A 1 35 ? -18.384 -3.696 -0.274 1.00 0.00 35 LEU A N 11
ATOM 7348 C CA . LEU A 1 35 ? -18.735 -4.964 0.355 1.00 0.00 35 LEU A CA 11
ATOM 7349 C C . LEU A 1 35 ? -19.571 -4.737 1.614 1.00 0.00 35 LEU A C 11
ATOM 7350 O O . LEU A 1 35 ? -20.020 -5.689 2.251 1.00 0.00 35 LEU A O 11
ATOM 7366 N N . LYS A 1 36 ? -19.772 -3.471 1.971 1.00 0.00 36 LYS A N 11
ATOM 7367 C CA . LYS A 1 36 ? -20.545 -3.128 3.154 1.00 0.00 36 LYS A CA 11
ATOM 7368 C C . LYS A 1 36 ? -21.673 -2.150 2.810 1.00 0.00 36 LYS A C 11
ATOM 7369 O O . LYS A 1 36 ? -21.726 -1.030 3.319 1.00 0.00 36 LYS A O 11
ATOM 7388 N N . PRO A 1 37 ? -22.593 -2.570 1.927 1.00 0.00 37 PRO A N 11
ATOM 7389 C CA . PRO A 1 37 ? -23.724 -1.749 1.502 1.00 0.00 37 PRO A CA 11
ATOM 7390 C C . PRO A 1 37 ? -24.924 -1.891 2.434 1.00 0.00 37 PRO A C 11
ATOM 7391 O O . PRO A 1 37 ? -26.068 -1.961 1.985 1.00 0.00 37 PRO A O 11
ATOM 7402 N N . LYS A 1 38 ? -24.651 -1.942 3.733 1.00 0.00 38 LYS A N 11
ATOM 7403 C CA . LYS A 1 38 ? -25.701 -2.088 4.735 1.00 0.00 38 LYS A CA 11
ATOM 7404 C C . LYS A 1 38 ? -26.799 -1.041 4.557 1.00 0.00 38 LYS A C 11
ATOM 7405 O O . LYS A 1 38 ? -27.915 -1.217 5.044 1.00 0.00 38 LYS A O 11
ATOM 7424 N N . LYS A 1 39 ? -26.481 0.049 3.866 1.00 0.00 39 LYS A N 11
ATOM 7425 C CA . LYS A 1 39 ? -27.454 1.114 3.645 1.00 0.00 39 LYS A CA 11
ATOM 7426 C C . LYS A 1 39 ? -27.410 1.624 2.209 1.00 0.00 39 LYS A C 11
ATOM 7427 O O . LYS A 1 39 ? -28.093 2.588 1.865 1.00 0.00 39 LYS A O 11
ATOM 7446 N N . ARG A 1 40 ? -26.607 0.976 1.374 1.00 0.00 40 ARG A N 11
ATOM 7447 C CA . ARG A 1 40 ? -26.486 1.376 -0.022 1.00 0.00 40 ARG A CA 11
ATOM 7448 C C . ARG A 1 40 ? -26.260 2.881 -0.134 1.00 0.00 40 ARG A C 11
ATOM 7449 O O . ARG A 1 40 ? -26.065 3.565 0.871 1.00 0.00 40 ARG A O 11
ATOM 7470 N N . LYS A 1 41 ? -26.288 3.389 -1.361 1.00 0.00 41 LYS A N 11
ATOM 7471 C CA . LYS A 1 41 ? -26.087 4.813 -1.604 1.00 0.00 41 LYS A CA 11
ATOM 7472 C C . LYS A 1 41 ? -26.847 5.654 -0.584 1.00 0.00 41 LYS A C 11
ATOM 7473 O O . LYS A 1 41 ? -26.274 6.530 0.064 1.00 0.00 41 LYS A O 11
ATOM 7492 N N . ALA A 1 42 ? -28.142 5.384 -0.448 1.00 0.00 42 ALA A N 11
ATOM 7493 C CA . ALA A 1 42 ? -28.982 6.118 0.491 1.00 0.00 42 ALA A CA 11
ATOM 7494 C C . ALA A 1 42 ? -28.785 7.622 0.342 1.00 0.00 42 ALA A C 11
ATOM 7495 O O . ALA A 1 42 ? -28.773 8.323 1.376 1.00 0.00 42 ALA A O 11
ATOM 7503 N N . ALA A 1 1 ? 29.818 10.452 1.248 1.00 0.00 1 ALA A N 12
ATOM 7504 C CA . ALA A 1 1 ? 29.769 9.187 0.470 1.00 0.00 1 ALA A CA 12
ATOM 7505 C C . ALA A 1 1 ? 30.895 8.245 0.885 1.00 0.00 1 ALA A C 12
ATOM 7506 O O . ALA A 1 1 ? 32.049 8.432 0.498 1.00 0.00 1 ALA A O 12
ATOM 7515 N N . LYS A 1 2 ? 30.553 7.231 1.674 1.00 0.00 2 LYS A N 12
ATOM 7516 C CA . LYS A 1 2 ? 31.536 6.260 2.140 1.00 0.00 2 LYS A CA 12
ATOM 7517 C C . LYS A 1 2 ? 30.899 4.887 2.340 1.00 0.00 2 LYS A C 12
ATOM 7518 O O . LYS A 1 2 ? 31.482 3.864 1.982 1.00 0.00 2 LYS A O 12
ATOM 7537 N N . ILE A 1 3 ? 29.698 4.872 2.912 1.00 0.00 3 ILE A N 12
ATOM 7538 C CA . ILE A 1 3 ? 28.984 3.622 3.156 1.00 0.00 3 ILE A CA 12
ATOM 7539 C C . ILE A 1 3 ? 27.486 3.864 3.297 1.00 0.00 3 ILE A C 12
ATOM 7540 O O . ILE A 1 3 ? 26.862 3.418 4.259 1.00 0.00 3 ILE A O 12
ATOM 7556 N N . PRO A 1 4 ? 26.890 4.578 2.331 1.00 0.00 4 PRO A N 12
ATOM 7557 C CA . PRO A 1 4 ? 25.461 4.886 2.341 1.00 0.00 4 PRO A CA 12
ATOM 7558 C C . PRO A 1 4 ? 24.611 3.720 1.843 1.00 0.00 4 PRO A C 12
ATOM 7559 O O . PRO A 1 4 ? 23.384 3.810 1.797 1.00 0.00 4 PRO A O 12
ATOM 7570 N N . ILE A 1 5 ? 25.269 2.627 1.472 1.00 0.00 5 ILE A N 12
ATOM 7571 C CA . ILE A 1 5 ? 24.568 1.447 0.980 1.00 0.00 5 ILE A CA 12
ATOM 7572 C C . ILE A 1 5 ? 23.464 1.030 1.942 1.00 0.00 5 ILE A C 12
ATOM 7573 O O . ILE A 1 5 ? 22.279 1.107 1.617 1.00 0.00 5 ILE A O 12
ATOM 7589 N N . LYS A 1 6 ? 23.862 0.593 3.129 1.00 0.00 6 LYS A N 12
ATOM 7590 C CA . LYS A 1 6 ? 22.909 0.166 4.146 1.00 0.00 6 LYS A CA 12
ATOM 7591 C C . LYS A 1 6 ? 21.708 1.106 4.189 1.00 0.00 6 LYS A C 12
ATOM 7592 O O . LYS A 1 6 ? 20.593 0.690 4.504 1.00 0.00 6 LYS A O 12
ATOM 7611 N N . ALA A 1 7 ? 21.942 2.374 3.864 1.00 0.00 7 ALA A N 12
ATOM 7612 C CA . ALA A 1 7 ? 20.877 3.368 3.860 1.00 0.00 7 ALA A CA 12
ATOM 7613 C C . ALA A 1 7 ? 19.857 3.060 2.773 1.00 0.00 7 ALA A C 12
ATOM 7614 O O . ALA A 1 7 ? 18.649 3.142 2.996 1.00 0.00 7 ALA A O 12
ATOM 7621 N N . ILE A 1 8 ? 20.353 2.696 1.596 1.00 0.00 8 ILE A N 12
ATOM 7622 C CA . ILE A 1 8 ? 19.487 2.363 0.474 1.00 0.00 8 ILE A CA 12
ATOM 7623 C C . ILE A 1 8 ? 18.725 1.074 0.752 1.00 0.00 8 ILE A C 12
ATOM 7624 O O . ILE A 1 8 ? 17.679 0.816 0.155 1.00 0.00 8 ILE A O 12
ATOM 7640 N N . LYS A 1 9 ? 19.254 0.271 1.670 1.00 0.00 9 LYS A N 12
ATOM 7641 C CA . LYS A 1 9 ? 18.621 -0.988 2.038 1.00 0.00 9 LYS A CA 12
ATOM 7642 C C . LYS A 1 9 ? 17.363 -0.731 2.857 1.00 0.00 9 LYS A C 12
ATOM 7643 O O . LYS A 1 9 ? 16.315 -1.327 2.610 1.00 0.00 9 LYS A O 12
ATOM 7662 N N . THR A 1 10 ? 17.473 0.171 3.825 1.00 0.00 10 THR A N 12
ATOM 7663 C CA . THR A 1 10 ? 16.339 0.519 4.671 1.00 0.00 10 THR A CA 12
ATOM 7664 C C . THR A 1 10 ? 15.269 1.219 3.847 1.00 0.00 10 THR A C 12
ATOM 7665 O O . THR A 1 10 ? 14.083 0.905 3.949 1.00 0.00 10 THR A O 12
ATOM 7676 N N . VAL A 1 11 ? 15.702 2.159 3.016 1.00 0.00 11 VAL A N 12
ATOM 7677 C CA . VAL A 1 11 ? 14.788 2.892 2.155 1.00 0.00 11 VAL A CA 12
ATOM 7678 C C . VAL A 1 11 ? 14.180 1.951 1.126 1.00 0.00 11 VAL A C 12
ATOM 7679 O O . VAL A 1 11 ? 12.985 2.009 0.836 1.00 0.00 11 VAL A O 12
ATOM 7692 N N . GLY A 1 12 ? 15.021 1.075 0.591 1.00 0.00 12 GLY A N 12
ATOM 7693 C CA . GLY A 1 12 ? 14.565 0.111 -0.390 1.00 0.00 12 GLY A CA 12
ATOM 7694 C C . GLY A 1 12 ? 13.470 -0.780 0.161 1.00 0.00 12 GLY A C 12
ATOM 7695 O O . GLY A 1 12 ? 12.493 -1.071 -0.529 1.00 0.00 12 GLY A O 12
ATOM 7699 N N . LYS A 1 13 ? 13.629 -1.204 1.413 1.00 0.00 13 LYS A N 12
ATOM 7700 C CA . LYS A 1 13 ? 12.637 -2.056 2.058 1.00 0.00 13 LYS A CA 12
ATOM 7701 C C . LYS A 1 13 ? 11.287 -1.353 2.095 1.00 0.00 13 LYS A C 12
ATOM 7702 O O . LYS A 1 13 ? 10.248 -1.960 1.836 1.00 0.00 13 LYS A O 12
ATOM 7721 N N . ALA A 1 14 ? 11.315 -0.060 2.405 1.00 0.00 14 ALA A N 12
ATOM 7722 C CA . ALA A 1 14 ? 10.100 0.739 2.461 1.00 0.00 14 ALA A CA 12
ATOM 7723 C C . ALA A 1 14 ? 9.503 0.892 1.068 1.00 0.00 14 ALA A C 12
ATOM 7724 O O . ALA A 1 14 ? 8.289 1.021 0.909 1.00 0.00 14 ALA A O 12
ATOM 7731 N N . VAL A 1 15 ? 10.370 0.864 0.061 1.00 0.00 15 VAL A N 12
ATOM 7732 C CA . VAL A 1 15 ? 9.937 0.986 -1.324 1.00 0.00 15 VAL A CA 12
ATOM 7733 C C . VAL A 1 15 ? 9.151 -0.248 -1.744 1.00 0.00 15 VAL A C 12
ATOM 7734 O O . VAL A 1 15 ? 8.156 -0.152 -2.462 1.00 0.00 15 VAL A O 12
ATOM 7747 N N . GLY A 1 16 ? 9.602 -1.408 -1.279 1.00 0.00 16 GLY A N 12
ATOM 7748 C CA . GLY A 1 16 ? 8.927 -2.649 -1.604 1.00 0.00 16 GLY A CA 12
ATOM 7749 C C . GLY A 1 16 ? 7.522 -2.689 -1.043 1.00 0.00 16 GLY A C 12
ATOM 7750 O O . GLY A 1 16 ? 6.577 -3.064 -1.738 1.00 0.00 16 GLY A O 12
ATOM 7754 N N . LYS A 1 17 ? 7.382 -2.291 0.217 1.00 0.00 17 LYS A N 12
ATOM 7755 C CA . LYS A 1 17 ? 6.081 -2.271 0.870 1.00 0.00 17 LYS A CA 12
ATOM 7756 C C . LYS A 1 17 ? 5.190 -1.207 0.239 1.00 0.00 17 LYS A C 12
ATOM 7757 O O . LYS A 1 17 ? 3.963 -1.285 0.310 1.00 0.00 17 LYS A O 12
ATOM 7776 N N . GLY A 1 18 ? 5.820 -0.214 -0.384 1.00 0.00 18 GLY A N 12
ATOM 7777 C CA . GLY A 1 18 ? 5.075 0.851 -1.026 1.00 0.00 18 GLY A CA 12
ATOM 7778 C C . GLY A 1 18 ? 4.254 0.349 -2.195 1.00 0.00 18 GLY A C 12
ATOM 7779 O O . GLY A 1 18 ? 3.050 0.591 -2.266 1.00 0.00 18 GLY A O 12
ATOM 7783 N N . LEU A 1 19 ? 4.906 -0.362 -3.111 1.00 0.00 19 LEU A N 12
ATOM 7784 C CA . LEU A 1 19 ? 4.222 -0.906 -4.277 1.00 0.00 19 LEU A CA 12
ATOM 7785 C C . LEU A 1 19 ? 3.140 -1.890 -3.844 1.00 0.00 19 LEU A C 12
ATOM 7786 O O . LEU A 1 19 ? 2.055 -1.939 -4.426 1.00 0.00 19 LEU A O 12
ATOM 7802 N N . ARG A 1 20 ? 3.436 -2.661 -2.803 1.00 0.00 20 ARG A N 12
ATOM 7803 C CA . ARG A 1 20 ? 2.482 -3.627 -2.284 1.00 0.00 20 ARG A CA 12
ATOM 7804 C C . ARG A 1 20 ? 1.374 -2.904 -1.535 1.00 0.00 20 ARG A C 12
ATOM 7805 O O . ARG A 1 20 ? 0.260 -3.410 -1.405 1.00 0.00 20 ARG A O 12
ATOM 7826 N N . ALA A 1 21 ? 1.684 -1.701 -1.062 1.00 0.00 21 ALA A N 12
ATOM 7827 C CA . ALA A 1 21 ? 0.707 -0.897 -0.349 1.00 0.00 21 ALA A CA 12
ATOM 7828 C C . ALA A 1 21 ? -0.393 -0.467 -1.304 1.00 0.00 21 ALA A C 12
ATOM 7829 O O . ALA A 1 21 ? -1.562 -0.401 -0.934 1.00 0.00 21 ALA A O 12
ATOM 7836 N N . ILE A 1 22 ? -0.013 -0.208 -2.550 1.00 0.00 22 ILE A N 12
ATOM 7837 C CA . ILE A 1 22 ? -0.978 0.173 -3.565 1.00 0.00 22 ILE A CA 12
ATOM 7838 C C . ILE A 1 22 ? -1.830 -1.037 -3.906 1.00 0.00 22 ILE A C 12
ATOM 7839 O O . ILE A 1 22 ? -3.019 -0.922 -4.201 1.00 0.00 22 ILE A O 12
ATOM 7855 N N . ASN A 1 23 ? -1.198 -2.204 -3.842 1.00 0.00 23 ASN A N 12
ATOM 7856 C CA . ASN A 1 23 ? -1.870 -3.464 -4.120 1.00 0.00 23 ASN A CA 12
ATOM 7857 C C . ASN A 1 23 ? -2.963 -3.717 -3.102 1.00 0.00 23 ASN A C 12
ATOM 7858 O O . ASN A 1 23 ? -4.144 -3.788 -3.438 1.00 0.00 23 ASN A O 12
ATOM 7869 N N . ILE A 1 24 ? -2.556 -3.828 -1.852 1.00 0.00 24 ILE A N 12
ATOM 7870 C CA . ILE A 1 24 ? -3.495 -4.041 -0.779 1.00 0.00 24 ILE A CA 12
ATOM 7871 C C . ILE A 1 24 ? -4.573 -2.983 -0.879 1.00 0.00 24 ILE A C 12
ATOM 7872 O O . ILE A 1 24 ? -5.701 -3.170 -0.423 1.00 0.00 24 ILE A O 12
ATOM 7888 N N . ALA A 1 25 ? -4.207 -1.870 -1.510 1.00 0.00 25 ALA A N 12
ATOM 7889 C CA . ALA A 1 25 ? -5.125 -0.775 -1.710 1.00 0.00 25 ALA A CA 12
ATOM 7890 C C . ALA A 1 25 ? -6.060 -1.098 -2.863 1.00 0.00 25 ALA A C 12
ATOM 7891 O O . ALA A 1 25 ? -7.220 -0.687 -2.874 1.00 0.00 25 ALA A O 12
ATOM 7898 N N . SER A 1 26 ? -5.547 -1.859 -3.829 1.00 0.00 26 SER A N 12
ATOM 7899 C CA . SER A 1 26 ? -6.344 -2.258 -4.980 1.00 0.00 26 SER A CA 12
ATOM 7900 C C . SER A 1 26 ? -7.398 -3.271 -4.556 1.00 0.00 26 SER A C 12
ATOM 7901 O O . SER A 1 26 ? -8.525 -3.257 -5.052 1.00 0.00 26 SER A O 12
ATOM 7909 N N . THR A 1 27 ? -7.028 -4.138 -3.619 1.00 0.00 27 THR A N 12
ATOM 7910 C CA . THR A 1 27 ? -7.948 -5.145 -3.110 1.00 0.00 27 THR A CA 12
ATOM 7911 C C . THR A 1 27 ? -9.043 -4.478 -2.290 1.00 0.00 27 THR A C 12
ATOM 7912 O O . THR A 1 27 ? -10.221 -4.811 -2.416 1.00 0.00 27 THR A O 12
ATOM 7923 N N . ALA A 1 28 ? -8.643 -3.520 -1.461 1.00 0.00 28 ALA A N 12
ATOM 7924 C CA . ALA A 1 28 ? -9.589 -2.788 -0.632 1.00 0.00 28 ALA A CA 12
ATOM 7925 C C . ALA A 1 28 ? -10.678 -2.173 -1.499 1.00 0.00 28 ALA A C 12
ATOM 7926 O O . ALA A 1 28 ? -11.801 -1.955 -1.045 1.00 0.00 28 ALA A O 12
ATOM 7933 N N . ASN A 1 29 ? -10.337 -1.907 -2.758 1.00 0.00 29 ASN A N 12
ATOM 7934 C CA . ASN A 1 29 ? -11.289 -1.331 -3.697 1.00 0.00 29 ASN A CA 12
ATOM 7935 C C . ASN A 1 29 ? -12.395 -2.332 -3.996 1.00 0.00 29 ASN A C 12
ATOM 7936 O O . ASN A 1 29 ? -13.579 -2.046 -3.810 1.00 0.00 29 ASN A O 12
ATOM 7947 N N . ASP A 1 30 ? -11.997 -3.517 -4.442 1.00 0.00 30 ASP A N 12
ATOM 7948 C CA . ASP A 1 30 ? -12.950 -4.572 -4.746 1.00 0.00 30 ASP A CA 12
ATOM 7949 C C . ASP A 1 30 ? -13.827 -4.833 -3.530 1.00 0.00 30 ASP A C 12
ATOM 7950 O O . ASP A 1 30 ? -15.021 -5.104 -3.654 1.00 0.00 30 ASP A O 12
ATOM 7959 N N . VAL A 1 31 ? -13.222 -4.729 -2.350 1.00 0.00 31 VAL A N 12
ATOM 7960 C CA . VAL A 1 31 ? -13.942 -4.931 -1.101 1.00 0.00 31 VAL A CA 12
ATOM 7961 C C . VAL A 1 31 ? -15.148 -4.007 -1.039 1.00 0.00 31 VAL A C 12
ATOM 7962 O O . VAL A 1 31 ? -16.248 -4.421 -0.674 1.00 0.00 31 VAL A O 12
ATOM 7975 N N . PHE A 1 32 ? -14.931 -2.752 -1.416 1.00 0.00 32 PHE A N 12
ATOM 7976 C CA . PHE A 1 32 ? -15.998 -1.762 -1.423 1.00 0.00 32 PHE A CA 12
ATOM 7977 C C . PHE A 1 32 ? -17.135 -2.225 -2.324 1.00 0.00 32 PHE A C 12
ATOM 7978 O O . PHE A 1 32 ? -18.310 -2.040 -2.010 1.00 0.00 32 PHE A O 12
ATOM 7995 N N . ASN A 1 33 ? -16.769 -2.837 -3.445 1.00 0.00 33 ASN A N 12
ATOM 7996 C CA . ASN A 1 33 ? -17.751 -3.341 -4.397 1.00 0.00 33 ASN A CA 12
ATOM 7997 C C . ASN A 1 33 ? -18.465 -4.566 -3.835 1.00 0.00 33 ASN A C 12
ATOM 7998 O O . ASN A 1 33 ? -19.537 -4.944 -4.307 1.00 0.00 33 ASN A O 12
ATOM 8009 N N . PHE A 1 34 ? -17.864 -5.179 -2.819 1.00 0.00 34 PHE A N 12
ATOM 8010 C CA . PHE A 1 34 ? -18.443 -6.358 -2.186 1.00 0.00 34 PHE A CA 12
ATOM 8011 C C . PHE A 1 34 ? -19.473 -5.953 -1.138 1.00 0.00 34 PHE A C 12
ATOM 8012 O O . PHE A 1 34 ? -20.384 -6.717 -0.819 1.00 0.00 34 PHE A O 12
ATOM 8029 N N . LEU A 1 35 ? -19.322 -4.743 -0.610 1.00 0.00 35 LEU A N 12
ATOM 8030 C CA . LEU A 1 35 ? -20.240 -4.228 0.399 1.00 0.00 35 LEU A CA 12
ATOM 8031 C C . LEU A 1 35 ? -21.189 -3.204 -0.210 1.00 0.00 35 LEU A C 12
ATOM 8032 O O . LEU A 1 35 ? -22.408 -3.311 -0.068 1.00 0.00 35 LEU A O 12
ATOM 8048 N N . LYS A 1 36 ? -20.616 -2.219 -0.894 1.00 0.00 36 LYS A N 12
ATOM 8049 C CA . LYS A 1 36 ? -21.394 -1.164 -1.541 1.00 0.00 36 LYS A CA 12
ATOM 8050 C C . LYS A 1 36 ? -22.686 -0.882 -0.782 1.00 0.00 36 LYS A C 12
ATOM 8051 O O . LYS A 1 36 ? -23.709 -1.523 -1.019 1.00 0.00 36 LYS A O 12
ATOM 8070 N N . PRO A 1 37 ? -22.654 0.089 0.142 1.00 0.00 37 PRO A N 12
ATOM 8071 C CA . PRO A 1 37 ? -23.827 0.460 0.937 1.00 0.00 37 PRO A CA 12
ATOM 8072 C C . PRO A 1 37 ? -24.988 0.925 0.063 1.00 0.00 37 PRO A C 12
ATOM 8073 O O . PRO A 1 37 ? -25.036 0.626 -1.131 1.00 0.00 37 PRO A O 12
ATOM 8084 N N . LYS A 1 38 ? -25.924 1.652 0.664 1.00 0.00 38 LYS A N 12
ATOM 8085 C CA . LYS A 1 38 ? -27.086 2.152 -0.061 1.00 0.00 38 LYS A CA 12
ATOM 8086 C C . LYS A 1 38 ? -26.785 3.489 -0.733 1.00 0.00 38 LYS A C 12
ATOM 8087 O O . LYS A 1 38 ? -27.613 4.400 -0.722 1.00 0.00 38 LYS A O 12
ATOM 8106 N N . LYS A 1 39 ? -25.598 3.597 -1.319 1.00 0.00 39 LYS A N 12
ATOM 8107 C CA . LYS A 1 39 ? -25.187 4.820 -2.001 1.00 0.00 39 LYS A CA 12
ATOM 8108 C C . LYS A 1 39 ? -25.583 6.055 -1.199 1.00 0.00 39 LYS A C 12
ATOM 8109 O O . LYS A 1 39 ? -26.280 6.937 -1.702 1.00 0.00 39 LYS A O 12
ATOM 8128 N N . ARG A 1 40 ? -25.133 6.112 0.049 1.00 0.00 40 ARG A N 12
ATOM 8129 C CA . ARG A 1 40 ? -25.439 7.239 0.922 1.00 0.00 40 ARG A CA 12
ATOM 8130 C C . ARG A 1 40 ? -24.395 7.367 2.028 1.00 0.00 40 ARG A C 12
ATOM 8131 O O . ARG A 1 40 ? -24.652 7.966 3.072 1.00 0.00 40 ARG A O 12
ATOM 8152 N N . LYS A 1 41 ? -23.217 6.798 1.790 1.00 0.00 41 LYS A N 12
ATOM 8153 C CA . LYS A 1 41 ? -22.132 6.845 2.763 1.00 0.00 41 LYS A CA 12
ATOM 8154 C C . LYS A 1 41 ? -20.861 7.404 2.131 1.00 0.00 41 LYS A C 12
ATOM 8155 O O . LYS A 1 41 ? -19.830 6.733 2.093 1.00 0.00 41 LYS A O 12
ATOM 8174 N N . ALA A 1 42 ? -20.942 8.634 1.637 1.00 0.00 42 ALA A N 12
ATOM 8175 C CA . ALA A 1 42 ? -19.797 9.280 1.006 1.00 0.00 42 ALA A CA 12
ATOM 8176 C C . ALA A 1 42 ? -20.060 10.764 0.776 1.00 0.00 42 ALA A C 12
ATOM 8177 O O . ALA A 1 42 ? -19.269 11.589 1.280 1.00 0.00 42 ALA A O 12
ATOM 8185 N N . ALA A 1 1 ? 30.327 3.760 0.841 1.00 0.00 1 ALA A N 13
ATOM 8186 C CA . ALA A 1 1 ? 29.217 2.827 1.167 1.00 0.00 1 ALA A CA 13
ATOM 8187 C C . ALA A 1 1 ? 28.984 1.837 0.031 1.00 0.00 1 ALA A C 13
ATOM 8188 O O . ALA A 1 1 ? 27.900 1.790 -0.551 1.00 0.00 1 ALA A O 13
ATOM 8197 N N . LYS A 1 2 ? 30.007 1.046 -0.280 1.00 0.00 2 LYS A N 13
ATOM 8198 C CA . LYS A 1 2 ? 29.910 0.057 -1.348 1.00 0.00 2 LYS A CA 13
ATOM 8199 C C . LYS A 1 2 ? 29.725 -1.347 -0.779 1.00 0.00 2 LYS A C 13
ATOM 8200 O O . LYS A 1 2 ? 29.497 -2.301 -1.522 1.00 0.00 2 LYS A O 13
ATOM 8219 N N . ILE A 1 3 ? 29.825 -1.468 0.542 1.00 0.00 3 ILE A N 13
ATOM 8220 C CA . ILE A 1 3 ? 29.666 -2.759 1.201 1.00 0.00 3 ILE A CA 13
ATOM 8221 C C . ILE A 1 3 ? 28.194 -3.067 1.453 1.00 0.00 3 ILE A C 13
ATOM 8222 O O . ILE A 1 3 ? 27.733 -4.185 1.216 1.00 0.00 3 ILE A O 13
ATOM 8238 N N . PRO A 1 4 ? 27.435 -2.073 1.939 1.00 0.00 4 PRO A N 13
ATOM 8239 C CA . PRO A 1 4 ? 26.011 -2.230 2.227 1.00 0.00 4 PRO A CA 13
ATOM 8240 C C . PRO A 1 4 ? 25.139 -2.028 0.992 1.00 0.00 4 PRO A C 13
ATOM 8241 O O . PRO A 1 4 ? 23.942 -1.761 1.103 1.00 0.00 4 PRO A O 13
ATOM 8252 N N . ILE A 1 5 ? 25.744 -2.157 -0.183 1.00 0.00 5 ILE A N 13
ATOM 8253 C CA . ILE A 1 5 ? 25.024 -1.987 -1.435 1.00 0.00 5 ILE A CA 13
ATOM 8254 C C . ILE A 1 5 ? 23.669 -2.684 -1.391 1.00 0.00 5 ILE A C 13
ATOM 8255 O O . ILE A 1 5 ? 22.650 -2.061 -1.094 1.00 0.00 5 ILE A O 13
ATOM 8271 N N . LYS A 1 6 ? 23.665 -3.978 -1.689 1.00 0.00 6 LYS A N 13
ATOM 8272 C CA . LYS A 1 6 ? 22.434 -4.758 -1.684 1.00 0.00 6 LYS A CA 13
ATOM 8273 C C . LYS A 1 6 ? 21.509 -4.300 -0.562 1.00 0.00 6 LYS A C 13
ATOM 8274 O O . LYS A 1 6 ? 20.286 -4.354 -0.690 1.00 0.00 6 LYS A O 13
ATOM 8293 N N . ALA A 1 7 ? 22.102 -3.844 0.536 1.00 0.00 7 ALA A N 13
ATOM 8294 C CA . ALA A 1 7 ? 21.334 -3.371 1.681 1.00 0.00 7 ALA A CA 13
ATOM 8295 C C . ALA A 1 7 ? 20.508 -2.144 1.317 1.00 0.00 7 ALA A C 13
ATOM 8296 O O . ALA A 1 7 ? 19.300 -2.104 1.547 1.00 0.00 7 ALA A O 13
ATOM 8303 N N . ILE A 1 8 ? 21.170 -1.146 0.748 1.00 0.00 8 ILE A N 13
ATOM 8304 C CA . ILE A 1 8 ? 20.507 0.084 0.349 1.00 0.00 8 ILE A CA 13
ATOM 8305 C C . ILE A 1 8 ? 19.408 -0.189 -0.671 1.00 0.00 8 ILE A C 13
ATOM 8306 O O . ILE A 1 8 ? 18.479 0.604 -0.825 1.00 0.00 8 ILE A O 13
ATOM 8322 N N . LYS A 1 9 ? 19.520 -1.318 -1.363 1.00 0.00 9 LYS A N 13
ATOM 8323 C CA . LYS A 1 9 ? 18.534 -1.698 -2.366 1.00 0.00 9 LYS A CA 13
ATOM 8324 C C . LYS A 1 9 ? 17.262 -2.213 -1.704 1.00 0.00 9 LYS A C 13
ATOM 8325 O O . LYS A 1 9 ? 16.154 -1.837 -2.085 1.00 0.00 9 LYS A O 13
ATOM 8344 N N . THR A 1 10 ? 17.432 -3.073 -0.709 1.00 0.00 10 THR A N 13
ATOM 8345 C CA . THR A 1 10 ? 16.300 -3.639 0.012 1.00 0.00 10 THR A CA 13
ATOM 8346 C C . THR A 1 10 ? 15.559 -2.559 0.789 1.00 0.00 10 THR A C 13
ATOM 8347 O O . THR A 1 10 ? 14.373 -2.699 1.089 1.00 0.00 10 THR A O 13
ATOM 8358 N N . VAL A 1 11 ? 16.261 -1.477 1.106 1.00 0.00 11 VAL A N 13
ATOM 8359 C CA . VAL A 1 11 ? 15.661 -0.373 1.840 1.00 0.00 11 VAL A CA 13
ATOM 8360 C C . VAL A 1 11 ? 14.756 0.443 0.931 1.00 0.00 11 VAL A C 13
ATOM 8361 O O . VAL A 1 11 ? 13.620 0.757 1.287 1.00 0.00 11 VAL A O 13
ATOM 8374 N N . GLY A 1 12 ? 15.263 0.770 -0.250 1.00 0.00 12 GLY A N 13
ATOM 8375 C CA . GLY A 1 12 ? 14.483 1.533 -1.203 1.00 0.00 12 GLY A CA 13
ATOM 8376 C C . GLY A 1 12 ? 13.209 0.811 -1.586 1.00 0.00 12 GLY A C 13
ATOM 8377 O O . GLY A 1 12 ? 12.169 1.436 -1.799 1.00 0.00 12 GLY A O 13
ATOM 8381 N N . LYS A 1 13 ? 13.290 -0.513 -1.663 1.00 0.00 13 LYS A N 13
ATOM 8382 C CA . LYS A 1 13 ? 12.135 -1.329 -2.011 1.00 0.00 13 LYS A CA 13
ATOM 8383 C C . LYS A 1 13 ? 11.221 -1.501 -0.805 1.00 0.00 13 LYS A C 13
ATOM 8384 O O . LYS A 1 13 ? 10.014 -1.699 -0.950 1.00 0.00 13 LYS A O 13
ATOM 8403 N N . ALA A 1 14 ? 11.802 -1.418 0.388 1.00 0.00 14 ALA A N 13
ATOM 8404 C CA . ALA A 1 14 ? 11.034 -1.558 1.617 1.00 0.00 14 ALA A CA 13
ATOM 8405 C C . ALA A 1 14 ? 10.075 -0.389 1.786 1.00 0.00 14 ALA A C 13
ATOM 8406 O O . ALA A 1 14 ? 8.877 -0.578 2.000 1.00 0.00 14 ALA A O 13
ATOM 8413 N N . VAL A 1 15 ? 10.610 0.819 1.675 1.00 0.00 15 VAL A N 13
ATOM 8414 C CA . VAL A 1 15 ? 9.806 2.022 1.801 1.00 0.00 15 VAL A CA 13
ATOM 8415 C C . VAL A 1 15 ? 8.769 2.085 0.688 1.00 0.00 15 VAL A C 13
ATOM 8416 O O . VAL A 1 15 ? 7.640 2.529 0.897 1.00 0.00 15 VAL A O 13
ATOM 8429 N N . GLY A 1 16 ? 9.163 1.627 -0.495 1.00 0.00 16 GLY A N 13
ATOM 8430 C CA . GLY A 1 16 ? 8.259 1.629 -1.628 1.00 0.00 16 GLY A CA 13
ATOM 8431 C C . GLY A 1 16 ? 7.060 0.731 -1.403 1.00 0.00 16 GLY A C 13
ATOM 8432 O O . GLY A 1 16 ? 5.969 1.003 -1.906 1.00 0.00 16 GLY A O 13
ATOM 8436 N N . LYS A 1 17 ? 7.262 -0.341 -0.642 1.00 0.00 17 LYS A N 13
ATOM 8437 C CA . LYS A 1 17 ? 6.188 -1.281 -0.347 1.00 0.00 17 LYS A CA 13
ATOM 8438 C C . LYS A 1 17 ? 5.136 -0.638 0.548 1.00 0.00 17 LYS A C 13
ATOM 8439 O O . LYS A 1 17 ? 3.938 -0.718 0.275 1.00 0.00 17 LYS A O 13
ATOM 8458 N N . GLY A 1 18 ? 5.593 0.005 1.616 1.00 0.00 18 GLY A N 13
ATOM 8459 C CA . GLY A 1 18 ? 4.679 0.659 2.534 1.00 0.00 18 GLY A CA 13
ATOM 8460 C C . GLY A 1 18 ? 3.749 1.624 1.825 1.00 0.00 18 GLY A C 13
ATOM 8461 O O . GLY A 1 18 ? 2.541 1.626 2.067 1.00 0.00 18 GLY A O 13
ATOM 8465 N N . LEU A 1 19 ? 4.314 2.443 0.944 1.00 0.00 19 LEU A N 13
ATOM 8466 C CA . LEU A 1 19 ? 3.532 3.416 0.190 1.00 0.00 19 LEU A CA 13
ATOM 8467 C C . LEU A 1 19 ? 2.539 2.710 -0.726 1.00 0.00 19 LEU A C 13
ATOM 8468 O O . LEU A 1 19 ? 1.358 3.060 -0.776 1.00 0.00 19 LEU A O 13
ATOM 8484 N N . ARG A 1 20 ? 3.029 1.710 -1.446 1.00 0.00 20 ARG A N 13
ATOM 8485 C CA . ARG A 1 20 ? 2.194 0.945 -2.361 1.00 0.00 20 ARG A CA 13
ATOM 8486 C C . ARG A 1 20 ? 1.012 0.323 -1.628 1.00 0.00 20 ARG A C 13
ATOM 8487 O O . ARG A 1 20 ? -0.081 0.200 -2.181 1.00 0.00 20 ARG A O 13
ATOM 8508 N N . ALA A 1 21 ? 1.237 -0.071 -0.381 1.00 0.00 21 ALA A N 13
ATOM 8509 C CA . ALA A 1 21 ? 0.184 -0.680 0.419 1.00 0.00 21 ALA A CA 13
ATOM 8510 C C . ALA A 1 21 ? -0.933 0.316 0.688 1.00 0.00 21 ALA A C 13
ATOM 8511 O O . ALA A 1 21 ? -2.114 -0.026 0.622 1.00 0.00 21 ALA A O 13
ATOM 8518 N N . ILE A 1 22 ? -0.555 1.557 0.965 1.00 0.00 22 ILE A N 13
ATOM 8519 C CA . ILE A 1 22 ? -1.531 2.604 1.213 1.00 0.00 22 ILE A CA 13
ATOM 8520 C C . ILE A 1 22 ? -2.310 2.882 -0.062 1.00 0.00 22 ILE A C 13
ATOM 8521 O O . ILE A 1 22 ? -3.411 3.429 -0.030 1.00 0.00 22 ILE A O 13
ATOM 8537 N N . ASN A 1 23 ? -1.717 2.492 -1.186 1.00 0.00 23 ASN A N 13
ATOM 8538 C CA . ASN A 1 23 ? -2.331 2.684 -2.489 1.00 0.00 23 ASN A CA 13
ATOM 8539 C C . ASN A 1 23 ? -3.583 1.837 -2.620 1.00 0.00 23 ASN A C 13
ATOM 8540 O O . ASN A 1 23 ? -4.690 2.356 -2.767 1.00 0.00 23 ASN A O 13
ATOM 8551 N N . ILE A 1 24 ? -3.396 0.528 -2.557 1.00 0.00 24 ILE A N 13
ATOM 8552 C CA . ILE A 1 24 ? -4.510 -0.388 -2.662 1.00 0.00 24 ILE A CA 13
ATOM 8553 C C . ILE A 1 24 ? -5.546 -0.008 -1.629 1.00 0.00 24 ILE A C 13
ATOM 8554 O O . ILE A 1 24 ? -6.744 -0.236 -1.804 1.00 0.00 24 ILE A O 13
ATOM 8570 N N . ALA A 1 25 ? -5.063 0.608 -0.557 1.00 0.00 25 ALA A N 13
ATOM 8571 C CA . ALA A 1 25 ? -5.930 1.059 0.504 1.00 0.00 25 ALA A CA 13
ATOM 8572 C C . ALA A 1 25 ? -6.623 2.346 0.086 1.00 0.00 25 ALA A C 13
ATOM 8573 O O . ALA A 1 25 ? -7.731 2.645 0.533 1.00 0.00 25 ALA A O 13
ATOM 8580 N N . SER A 1 26 ? -5.963 3.101 -0.791 1.00 0.00 26 SER A N 13
ATOM 8581 C CA . SER A 1 26 ? -6.520 4.353 -1.287 1.00 0.00 26 SER A CA 13
ATOM 8582 C C . SER A 1 26 ? -7.705 4.076 -2.203 1.00 0.00 26 SER A C 13
ATOM 8583 O O . SER A 1 26 ? -8.745 4.726 -2.103 1.00 0.00 26 SER A O 13
ATOM 8591 N N . THR A 1 27 ? -7.543 3.098 -3.090 1.00 0.00 27 THR A N 13
ATOM 8592 C CA . THR A 1 27 ? -8.606 2.727 -4.015 1.00 0.00 27 THR A CA 13
ATOM 8593 C C . THR A 1 27 ? -9.841 2.279 -3.246 1.00 0.00 27 THR A C 13
ATOM 8594 O O . THR A 1 27 ? -10.965 2.654 -3.578 1.00 0.00 27 THR A O 13
ATOM 8605 N N . ALA A 1 28 ? -9.620 1.479 -2.209 1.00 0.00 28 ALA A N 13
ATOM 8606 C CA . ALA A 1 28 ? -10.713 0.985 -1.382 1.00 0.00 28 ALA A CA 13
ATOM 8607 C C . ALA A 1 28 ? -11.524 2.144 -0.815 1.00 0.00 28 ALA A C 13
ATOM 8608 O O . ALA A 1 28 ? -12.689 1.982 -0.453 1.00 0.00 28 ALA A O 13
ATOM 8615 N N . ASN A 1 29 ? -10.899 3.316 -0.746 1.00 0.00 29 ASN A N 13
ATOM 8616 C CA . ASN A 1 29 ? -11.564 4.506 -0.228 1.00 0.00 29 ASN A CA 13
ATOM 8617 C C . ASN A 1 29 ? -12.619 5.001 -1.207 1.00 0.00 29 ASN A C 13
ATOM 8618 O O . ASN A 1 29 ? -13.803 5.076 -0.875 1.00 0.00 29 ASN A O 13
ATOM 8629 N N . ASP A 1 30 ? -12.185 5.329 -2.417 1.00 0.00 30 ASP A N 13
ATOM 8630 C CA . ASP A 1 30 ? -13.098 5.807 -3.448 1.00 0.00 30 ASP A CA 13
ATOM 8631 C C . ASP A 1 30 ? -14.210 4.791 -3.678 1.00 0.00 30 ASP A C 13
ATOM 8632 O O . ASP A 1 30 ? -15.373 5.151 -3.862 1.00 0.00 30 ASP A O 13
ATOM 8641 N N . VAL A 1 31 ? -13.838 3.516 -3.652 1.00 0.00 31 VAL A N 13
ATOM 8642 C CA . VAL A 1 31 ? -14.793 2.433 -3.843 1.00 0.00 31 VAL A CA 13
ATOM 8643 C C . VAL A 1 31 ? -15.749 2.348 -2.663 1.00 0.00 31 VAL A C 13
ATOM 8644 O O . VAL A 1 31 ? -16.966 2.266 -2.835 1.00 0.00 31 VAL A O 13
ATOM 8657 N N . PHE A 1 32 ? -15.185 2.373 -1.464 1.00 0.00 32 PHE A N 13
ATOM 8658 C CA . PHE A 1 32 ? -15.975 2.304 -0.242 1.00 0.00 32 PHE A CA 13
ATOM 8659 C C . PHE A 1 32 ? -16.956 3.469 -0.168 1.00 0.00 32 PHE A C 13
ATOM 8660 O O . PHE A 1 32 ? -18.066 3.328 0.346 1.00 0.00 32 PHE A O 13
ATOM 8677 N N . ASN A 1 33 ? -16.539 4.618 -0.686 1.00 0.00 33 ASN A N 13
ATOM 8678 C CA . ASN A 1 33 ? -17.381 5.807 -0.680 1.00 0.00 33 ASN A CA 13
ATOM 8679 C C . ASN A 1 33 ? -18.517 5.673 -1.688 1.00 0.00 33 ASN A C 13
ATOM 8680 O O . ASN A 1 33 ? -19.577 6.276 -1.528 1.00 0.00 33 ASN A O 13
ATOM 8691 N N . PHE A 1 34 ? -18.286 4.877 -2.728 1.00 0.00 34 PHE A N 13
ATOM 8692 C CA . PHE A 1 34 ? -19.289 4.662 -3.765 1.00 0.00 34 PHE A CA 13
ATOM 8693 C C . PHE A 1 34 ? -20.408 3.752 -3.266 1.00 0.00 34 PHE A C 13
ATOM 8694 O O . PHE A 1 34 ? -21.555 3.869 -3.698 1.00 0.00 34 PHE A O 13
ATOM 8711 N N . LEU A 1 35 ? -20.070 2.846 -2.352 1.00 0.00 35 LEU A N 13
ATOM 8712 C CA . LEU A 1 35 ? -21.051 1.919 -1.796 1.00 0.00 35 LEU A CA 13
ATOM 8713 C C . LEU A 1 35 ? -20.871 1.771 -0.293 1.00 0.00 35 LEU A C 13
ATOM 8714 O O . LEU A 1 35 ? -20.246 0.823 0.182 1.00 0.00 35 LEU A O 13
ATOM 8730 N N . LYS A 1 36 ? -21.428 2.715 0.447 1.00 0.00 36 LYS A N 13
ATOM 8731 C CA . LYS A 1 36 ? -21.340 2.701 1.903 1.00 0.00 36 LYS A CA 13
ATOM 8732 C C . LYS A 1 36 ? -22.729 2.639 2.530 1.00 0.00 36 LYS A C 13
ATOM 8733 O O . LYS A 1 36 ? -23.109 3.511 3.311 1.00 0.00 36 LYS A O 13
ATOM 8752 N N . PRO A 1 37 ? -23.508 1.602 2.188 1.00 0.00 37 PRO A N 13
ATOM 8753 C CA . PRO A 1 37 ? -24.863 1.422 2.713 1.00 0.00 37 PRO A CA 13
ATOM 8754 C C . PRO A 1 37 ? -24.870 0.890 4.143 1.00 0.00 37 PRO A C 13
ATOM 8755 O O . PRO A 1 37 ? -23.840 0.457 4.660 1.00 0.00 37 PRO A O 13
ATOM 8766 N N . LYS A 1 38 ? -26.038 0.925 4.774 1.00 0.00 38 LYS A N 13
ATOM 8767 C CA . LYS A 1 38 ? -26.184 0.445 6.144 1.00 0.00 38 LYS A CA 13
ATOM 8768 C C . LYS A 1 38 ? -26.299 -1.076 6.177 1.00 0.00 38 LYS A C 13
ATOM 8769 O O . LYS A 1 38 ? -26.231 -1.691 7.241 1.00 0.00 38 LYS A O 13
ATOM 8788 N N . LYS A 1 39 ? -26.474 -1.677 5.004 1.00 0.00 39 LYS A N 13
ATOM 8789 C CA . LYS A 1 39 ? -26.600 -3.127 4.897 1.00 0.00 39 LYS A CA 13
ATOM 8790 C C . LYS A 1 39 ? -25.268 -3.766 4.513 1.00 0.00 39 LYS A C 13
ATOM 8791 O O . LYS A 1 39 ? -25.173 -4.985 4.366 1.00 0.00 39 LYS A O 13
ATOM 8810 N N . ARG A 1 40 ? -24.240 -2.938 4.347 1.00 0.00 40 ARG A N 13
ATOM 8811 C CA . ARG A 1 40 ? -22.918 -3.427 3.976 1.00 0.00 40 ARG A CA 13
ATOM 8812 C C . ARG A 1 40 ? -22.928 -3.980 2.555 1.00 0.00 40 ARG A C 13
ATOM 8813 O O . ARG A 1 40 ? -23.987 -4.265 1.997 1.00 0.00 40 ARG A O 13
ATOM 8834 N N . LYS A 1 41 ? -21.743 -4.129 1.973 1.00 0.00 41 LYS A N 13
ATOM 8835 C CA . LYS A 1 41 ? -21.621 -4.649 0.616 1.00 0.00 41 LYS A CA 13
ATOM 8836 C C . LYS A 1 41 ? -22.203 -3.667 -0.396 1.00 0.00 41 LYS A C 13
ATOM 8837 O O . LYS A 1 41 ? -22.626 -2.568 -0.036 1.00 0.00 41 LYS A O 13
ATOM 8856 N N . ALA A 1 42 ? -22.221 -4.068 -1.663 1.00 0.00 42 ALA A N 13
ATOM 8857 C CA . ALA A 1 42 ? -22.752 -3.221 -2.723 1.00 0.00 42 ALA A CA 13
ATOM 8858 C C . ALA A 1 42 ? -24.148 -2.715 -2.375 1.00 0.00 42 ALA A C 13
ATOM 8859 O O . ALA A 1 42 ? -25.114 -3.492 -2.530 1.00 0.00 42 ALA A O 13
ATOM 8867 N N . ALA A 1 1 ? -33.064 2.549 -3.574 1.00 0.00 1 ALA A N 14
ATOM 8868 C CA . ALA A 1 1 ? -32.731 1.109 -3.428 1.00 0.00 1 ALA A CA 14
ATOM 8869 C C . ALA A 1 1 ? -32.022 0.843 -2.106 1.00 0.00 1 ALA A C 14
ATOM 8870 O O . ALA A 1 1 ? -31.796 1.759 -1.315 1.00 0.00 1 ALA A O 14
ATOM 8879 N N . LYS A 1 2 ? -31.670 -0.416 -1.876 1.00 0.00 2 LYS A N 14
ATOM 8880 C CA . LYS A 1 2 ? -30.981 -0.809 -0.653 1.00 0.00 2 LYS A CA 14
ATOM 8881 C C . LYS A 1 2 ? -29.655 -1.492 -0.972 1.00 0.00 2 LYS A C 14
ATOM 8882 O O . LYS A 1 2 ? -28.953 -1.955 -0.074 1.00 0.00 2 LYS A O 14
ATOM 8901 N N . ILE A 1 3 ? -29.319 -1.554 -2.257 1.00 0.00 3 ILE A N 14
ATOM 8902 C CA . ILE A 1 3 ? -28.080 -2.185 -2.694 1.00 0.00 3 ILE A CA 14
ATOM 8903 C C . ILE A 1 3 ? -26.925 -1.189 -2.691 1.00 0.00 3 ILE A C 14
ATOM 8904 O O . ILE A 1 3 ? -25.827 -1.495 -2.227 1.00 0.00 3 ILE A O 14
ATOM 8920 N N . PRO A 1 4 ? -27.163 0.021 -3.216 1.00 0.00 4 PRO A N 14
ATOM 8921 C CA . PRO A 1 4 ? -26.144 1.073 -3.281 1.00 0.00 4 PRO A CA 14
ATOM 8922 C C . PRO A 1 4 ? -25.455 1.305 -1.941 1.00 0.00 4 PRO A C 14
ATOM 8923 O O . PRO A 1 4 ? -24.316 1.770 -1.891 1.00 0.00 4 PRO A O 14
ATOM 8934 N N . ILE A 1 5 ? -26.149 0.980 -0.855 1.00 0.00 5 ILE A N 14
ATOM 8935 C CA . ILE A 1 5 ? -25.596 1.158 0.482 1.00 0.00 5 ILE A CA 14
ATOM 8936 C C . ILE A 1 5 ? -24.294 0.384 0.644 1.00 0.00 5 ILE A C 14
ATOM 8937 O O . ILE A 1 5 ? -23.288 0.929 1.097 1.00 0.00 5 ILE A O 14
ATOM 8953 N N . LYS A 1 6 ? -24.319 -0.887 0.269 1.00 0.00 6 LYS A N 14
ATOM 8954 C CA . LYS A 1 6 ? -23.136 -1.733 0.371 1.00 0.00 6 LYS A CA 14
ATOM 8955 C C . LYS A 1 6 ? -22.000 -1.163 -0.469 1.00 0.00 6 LYS A C 14
ATOM 8956 O O . LYS A 1 6 ? -20.824 -1.332 -0.144 1.00 0.00 6 LYS A O 14
ATOM 8975 N N . ALA A 1 7 ? -22.364 -0.485 -1.552 1.00 0.00 7 ALA A N 14
ATOM 8976 C CA . ALA A 1 7 ? -21.384 0.115 -2.446 1.00 0.00 7 ALA A CA 14
ATOM 8977 C C . ALA A 1 7 ? -20.588 1.208 -1.741 1.00 0.00 7 ALA A C 14
ATOM 8978 O O . ALA A 1 7 ? -19.366 1.278 -1.868 1.00 0.00 7 ALA A O 14
ATOM 8985 N N . ILE A 1 8 ? -21.288 2.059 -0.999 1.00 0.00 8 ILE A N 14
ATOM 8986 C CA . ILE A 1 8 ? -20.640 3.148 -0.279 1.00 0.00 8 ILE A CA 14
ATOM 8987 C C . ILE A 1 8 ? -19.643 2.613 0.745 1.00 0.00 8 ILE A C 14
ATOM 8988 O O . ILE A 1 8 ? -18.562 3.173 0.927 1.00 0.00 8 ILE A O 14
ATOM 9004 N N . LYS A 1 9 ? -20.014 1.523 1.406 1.00 0.00 9 LYS A N 14
ATOM 9005 C CA . LYS A 1 9 ? -19.155 0.907 2.409 1.00 0.00 9 LYS A CA 14
ATOM 9006 C C . LYS A 1 9 ? -17.880 0.369 1.770 1.00 0.00 9 LYS A C 14
ATOM 9007 O O . LYS A 1 9 ? -16.794 0.477 2.339 1.00 0.00 9 LYS A O 14
ATOM 9026 N N . THR A 1 10 ? -18.020 -0.206 0.581 1.00 0.00 10 THR A N 14
ATOM 9027 C CA . THR A 1 10 ? -16.877 -0.755 -0.137 1.00 0.00 10 THR A CA 14
ATOM 9028 C C . THR A 1 10 ? -15.869 0.341 -0.454 1.00 0.00 10 THR A C 14
ATOM 9029 O O . THR A 1 10 ? -14.660 0.142 -0.332 1.00 0.00 10 THR A O 14
ATOM 9040 N N . VAL A 1 11 ? -16.376 1.501 -0.858 1.00 0.00 11 VAL A N 14
ATOM 9041 C CA . VAL A 1 11 ? -15.519 2.632 -1.188 1.00 0.00 11 VAL A CA 14
ATOM 9042 C C . VAL A 1 11 ? -14.647 3.012 -0.001 1.00 0.00 11 VAL A C 14
ATOM 9043 O O . VAL A 1 11 ? -13.434 3.174 -0.136 1.00 0.00 11 VAL A O 14
ATOM 9056 N N . GLY A 1 12 ? -15.269 3.139 1.164 1.00 0.00 12 GLY A N 14
ATOM 9057 C CA . GLY A 1 12 ? -14.522 3.482 2.357 1.00 0.00 12 GLY A CA 14
ATOM 9058 C C . GLY A 1 12 ? -13.387 2.509 2.592 1.00 0.00 12 GLY A C 14
ATOM 9059 O O . GLY A 1 12 ? -12.296 2.896 3.014 1.00 0.00 12 GLY A O 14
ATOM 9063 N N . LYS A 1 13 ? -13.646 1.239 2.298 1.00 0.00 13 LYS A N 14
ATOM 9064 C CA . LYS A 1 13 ? -12.641 0.200 2.459 1.00 0.00 13 LYS A CA 14
ATOM 9065 C C . LYS A 1 13 ? -11.563 0.342 1.393 1.00 0.00 13 LYS A C 14
ATOM 9066 O O . LYS A 1 13 ? -10.391 0.061 1.640 1.00 0.00 13 LYS A O 14
ATOM 9085 N N . ALA A 1 14 ? -11.967 0.792 0.207 1.00 0.00 14 ALA A N 14
ATOM 9086 C CA . ALA A 1 14 ? -11.028 0.984 -0.888 1.00 0.00 14 ALA A CA 14
ATOM 9087 C C . ALA A 1 14 ? -9.864 1.850 -0.431 1.00 0.00 14 ALA A C 14
ATOM 9088 O O . ALA A 1 14 ? -8.704 1.442 -0.503 1.00 0.00 14 ALA A O 14
ATOM 9095 N N . VAL A 1 15 ? -10.187 3.040 0.060 1.00 0.00 15 VAL A N 14
ATOM 9096 C CA . VAL A 1 15 ? -9.174 3.959 0.553 1.00 0.00 15 VAL A CA 14
ATOM 9097 C C . VAL A 1 15 ? -8.368 3.302 1.663 1.00 0.00 15 VAL A C 14
ATOM 9098 O O . VAL A 1 15 ? -7.159 3.506 1.777 1.00 0.00 15 VAL A O 14
ATOM 9111 N N . GLY A 1 16 ? -9.050 2.502 2.476 1.00 0.00 16 GLY A N 14
ATOM 9112 C CA . GLY A 1 16 ? -8.387 1.812 3.564 1.00 0.00 16 GLY A CA 14
ATOM 9113 C C . GLY A 1 16 ? -7.296 0.884 3.069 1.00 0.00 16 GLY A C 14
ATOM 9114 O O . GLY A 1 16 ? -6.213 0.816 3.653 1.00 0.00 16 GLY A O 14
ATOM 9118 N N . LYS A 1 17 ? -7.578 0.173 1.983 1.00 0.00 17 LYS A N 14
ATOM 9119 C CA . LYS A 1 17 ? -6.608 -0.747 1.407 1.00 0.00 17 LYS A CA 14
ATOM 9120 C C . LYS A 1 17 ? -5.520 0.024 0.668 1.00 0.00 17 LYS A C 14
ATOM 9121 O O . LYS A 1 17 ? -4.394 -0.453 0.523 1.00 0.00 17 LYS A O 14
ATOM 9140 N N . GLY A 1 18 ? -5.864 1.225 0.211 1.00 0.00 18 GLY A N 14
ATOM 9141 C CA . GLY A 1 18 ? -4.904 2.050 -0.497 1.00 0.00 18 GLY A CA 14
ATOM 9142 C C . GLY A 1 18 ? -3.691 2.366 0.354 1.00 0.00 18 GLY A C 14
ATOM 9143 O O . GLY A 1 18 ? -2.556 2.130 -0.060 1.00 0.00 18 GLY A O 14
ATOM 9147 N N . LEU A 1 19 ? -3.930 2.894 1.551 1.00 0.00 19 LEU A N 14
ATOM 9148 C CA . LEU A 1 19 ? -2.845 3.232 2.465 1.00 0.00 19 LEU A CA 14
ATOM 9149 C C . LEU A 1 19 ? -2.089 1.976 2.877 1.00 0.00 19 LEU A C 14
ATOM 9150 O O . LEU A 1 19 ? -0.860 1.913 2.791 1.00 0.00 19 LEU A O 14
ATOM 9166 N N . ARG A 1 20 ? -2.830 0.965 3.306 1.00 0.00 20 ARG A N 14
ATOM 9167 C CA . ARG A 1 20 ? -2.218 -0.287 3.704 1.00 0.00 20 ARG A CA 14
ATOM 9168 C C . ARG A 1 20 ? -1.252 -0.728 2.615 1.00 0.00 20 ARG A C 14
ATOM 9169 O O . ARG A 1 20 ? -0.116 -1.117 2.891 1.00 0.00 20 ARG A O 14
ATOM 9190 N N . ALA A 1 21 ? -1.708 -0.650 1.371 1.00 0.00 21 ALA A N 14
ATOM 9191 C CA . ALA A 1 21 ? -0.879 -1.028 0.239 1.00 0.00 21 ALA A CA 14
ATOM 9192 C C . ALA A 1 21 ? 0.405 -0.217 0.250 1.00 0.00 21 ALA A C 14
ATOM 9193 O O . ALA A 1 21 ? 1.467 -0.703 -0.132 1.00 0.00 21 ALA A O 14
ATOM 9200 N N . ILE A 1 22 ? 0.303 1.017 0.723 1.00 0.00 22 ILE A N 14
ATOM 9201 C CA . ILE A 1 22 ? 1.461 1.883 0.820 1.00 0.00 22 ILE A CA 14
ATOM 9202 C C . ILE A 1 22 ? 2.366 1.398 1.948 1.00 0.00 22 ILE A C 14
ATOM 9203 O O . ILE A 1 22 ? 3.509 1.835 2.074 1.00 0.00 22 ILE A O 14
ATOM 9219 N N . ASN A 1 23 ? 1.842 0.481 2.765 1.00 0.00 23 ASN A N 14
ATOM 9220 C CA . ASN A 1 23 ? 2.604 -0.069 3.878 1.00 0.00 23 ASN A CA 14
ATOM 9221 C C . ASN A 1 23 ? 3.577 -1.130 3.393 1.00 0.00 23 ASN A C 14
ATOM 9222 O O . ASN A 1 23 ? 4.791 -1.000 3.558 1.00 0.00 23 ASN A O 14
ATOM 9233 N N . ILE A 1 24 ? 3.036 -2.173 2.786 1.00 0.00 24 ILE A N 14
ATOM 9234 C CA . ILE A 1 24 ? 3.859 -3.246 2.268 1.00 0.00 24 ILE A CA 14
ATOM 9235 C C . ILE A 1 24 ? 4.791 -2.684 1.215 1.00 0.00 24 ILE A C 14
ATOM 9236 O O . ILE A 1 24 ? 5.863 -3.230 0.950 1.00 0.00 24 ILE A O 14
ATOM 9252 N N . ALA A 1 25 ? 4.376 -1.561 0.638 1.00 0.00 25 ALA A N 14
ATOM 9253 C CA . ALA A 1 25 ? 5.170 -0.889 -0.364 1.00 0.00 25 ALA A CA 14
ATOM 9254 C C . ALA A 1 25 ? 6.160 0.051 0.307 1.00 0.00 25 ALA A C 14
ATOM 9255 O O . ALA A 1 25 ? 7.214 0.359 -0.248 1.00 0.00 25 ALA A O 14
ATOM 9262 N N . SER A 1 26 ? 5.820 0.493 1.519 1.00 0.00 26 SER A N 14
ATOM 9263 C CA . SER A 1 26 ? 6.695 1.385 2.270 1.00 0.00 26 SER A CA 14
ATOM 9264 C C . SER A 1 26 ? 7.859 0.598 2.857 1.00 0.00 26 SER A C 14
ATOM 9265 O O . SER A 1 26 ? 8.992 1.079 2.900 1.00 0.00 26 SER A O 14
ATOM 9273 N N . THR A 1 27 ? 7.572 -0.625 3.290 1.00 0.00 27 THR A N 14
ATOM 9274 C CA . THR A 1 27 ? 8.592 -1.494 3.855 1.00 0.00 27 THR A CA 14
ATOM 9275 C C . THR A 1 27 ? 9.506 -2.006 2.749 1.00 0.00 27 THR A C 14
ATOM 9276 O O . THR A 1 27 ? 10.712 -2.155 2.941 1.00 0.00 27 THR A O 14
ATOM 9287 N N . ALA A 1 28 ? 8.916 -2.263 1.585 1.00 0.00 28 ALA A N 14
ATOM 9288 C CA . ALA A 1 28 ? 9.667 -2.749 0.436 1.00 0.00 28 ALA A CA 14
ATOM 9289 C C . ALA A 1 28 ? 10.746 -1.752 0.032 1.00 0.00 28 ALA A C 14
ATOM 9290 O O . ALA A 1 28 ? 11.832 -2.140 -0.400 1.00 0.00 28 ALA A O 14
ATOM 9297 N N . ASN A 1 29 ? 10.446 -0.464 0.181 1.00 0.00 29 ASN A N 14
ATOM 9298 C CA . ASN A 1 29 ? 11.404 0.580 -0.166 1.00 0.00 29 ASN A CA 14
ATOM 9299 C C . ASN A 1 29 ? 12.604 0.528 0.773 1.00 0.00 29 ASN A C 14
ATOM 9300 O O . ASN A 1 29 ? 13.753 0.554 0.332 1.00 0.00 29 ASN A O 14
ATOM 9311 N N . ASP A 1 30 ? 12.325 0.437 2.068 1.00 0.00 30 ASP A N 14
ATOM 9312 C CA . ASP A 1 30 ? 13.378 0.361 3.071 1.00 0.00 30 ASP A CA 14
ATOM 9313 C C . ASP A 1 30 ? 14.163 -0.933 2.901 1.00 0.00 30 ASP A C 14
ATOM 9314 O O . ASP A 1 30 ? 15.380 -0.969 3.088 1.00 0.00 30 ASP A O 14
ATOM 9323 N N . VAL A 1 31 ? 13.454 -1.994 2.529 1.00 0.00 31 VAL A N 14
ATOM 9324 C CA . VAL A 1 31 ? 14.079 -3.290 2.315 1.00 0.00 31 VAL A CA 14
ATOM 9325 C C . VAL A 1 31 ? 15.170 -3.181 1.262 1.00 0.00 31 VAL A C 14
ATOM 9326 O O . VAL A 1 31 ? 16.250 -3.755 1.405 1.00 0.00 31 VAL A O 14
ATOM 9339 N N . PHE A 1 32 ? 14.884 -2.429 0.205 1.00 0.00 32 PHE A N 14
ATOM 9340 C CA . PHE A 1 32 ? 15.850 -2.236 -0.865 1.00 0.00 32 PHE A CA 14
ATOM 9341 C C . PHE A 1 32 ? 17.078 -1.515 -0.335 1.00 0.00 32 PHE A C 14
ATOM 9342 O O . PHE A 1 32 ? 18.206 -1.876 -0.656 1.00 0.00 32 PHE A O 14
ATOM 9359 N N . ASN A 1 33 ? 16.853 -0.502 0.494 1.00 0.00 33 ASN A N 14
ATOM 9360 C CA . ASN A 1 33 ? 17.952 0.252 1.078 1.00 0.00 33 ASN A CA 14
ATOM 9361 C C . ASN A 1 33 ? 18.930 -0.699 1.755 1.00 0.00 33 ASN A C 14
ATOM 9362 O O . ASN A 1 33 ? 20.135 -0.452 1.787 1.00 0.00 33 ASN A O 14
ATOM 9373 N N . PHE A 1 34 ? 18.400 -1.800 2.280 1.00 0.00 34 PHE A N 14
ATOM 9374 C CA . PHE A 1 34 ? 19.225 -2.804 2.939 1.00 0.00 34 PHE A CA 14
ATOM 9375 C C . PHE A 1 34 ? 20.016 -3.597 1.905 1.00 0.00 34 PHE A C 14
ATOM 9376 O O . PHE A 1 34 ? 21.148 -4.012 2.155 1.00 0.00 34 PHE A O 14
ATOM 9393 N N . LEU A 1 35 ? 19.409 -3.801 0.738 1.00 0.00 35 LEU A N 14
ATOM 9394 C CA . LEU A 1 35 ? 20.051 -4.542 -0.343 1.00 0.00 35 LEU A CA 14
ATOM 9395 C C . LEU A 1 35 ? 20.855 -3.606 -1.241 1.00 0.00 35 LEU A C 14
ATOM 9396 O O . LEU A 1 35 ? 21.782 -4.035 -1.927 1.00 0.00 35 LEU A O 14
ATOM 9412 N N . LYS A 1 36 ? 20.488 -2.327 -1.229 1.00 0.00 36 LYS A N 14
ATOM 9413 C CA . LYS A 1 36 ? 21.162 -1.316 -2.034 1.00 0.00 36 LYS A CA 14
ATOM 9414 C C . LYS A 1 36 ? 21.521 -1.854 -3.415 1.00 0.00 36 LYS A C 14
ATOM 9415 O O . LYS A 1 36 ? 22.508 -2.572 -3.578 1.00 0.00 36 LYS A O 14
ATOM 9434 N N . PRO A 1 37 ? 20.725 -1.502 -4.435 1.00 0.00 37 PRO A N 14
ATOM 9435 C CA . PRO A 1 37 ? 20.960 -1.941 -5.814 1.00 0.00 37 PRO A CA 14
ATOM 9436 C C . PRO A 1 37 ? 22.357 -1.573 -6.295 1.00 0.00 37 PRO A C 14
ATOM 9437 O O . PRO A 1 37 ? 23.217 -2.438 -6.463 1.00 0.00 37 PRO A O 14
ATOM 9448 N N . LYS A 1 38 ? 22.578 -0.282 -6.505 1.00 0.00 38 LYS A N 14
ATOM 9449 C CA . LYS A 1 38 ? 23.874 0.207 -6.956 1.00 0.00 38 LYS A CA 14
ATOM 9450 C C . LYS A 1 38 ? 24.826 0.349 -5.774 1.00 0.00 38 LYS A C 14
ATOM 9451 O O . LYS A 1 38 ? 24.522 -0.094 -4.667 1.00 0.00 38 LYS A O 14
ATOM 9470 N N . LYS A 1 39 ? 25.976 0.966 -6.011 1.00 0.00 39 LYS A N 14
ATOM 9471 C CA . LYS A 1 39 ? 26.964 1.160 -4.959 1.00 0.00 39 LYS A CA 14
ATOM 9472 C C . LYS A 1 39 ? 26.639 2.393 -4.122 1.00 0.00 39 LYS A C 14
ATOM 9473 O O . LYS A 1 39 ? 27.514 3.212 -3.842 1.00 0.00 39 LYS A O 14
ATOM 9492 N N . ARG A 1 40 ? 25.376 2.520 -3.722 1.00 0.00 40 ARG A N 14
ATOM 9493 C CA . ARG A 1 40 ? 24.943 3.654 -2.915 1.00 0.00 40 ARG A CA 14
ATOM 9494 C C . ARG A 1 40 ? 25.513 3.562 -1.504 1.00 0.00 40 ARG A C 14
ATOM 9495 O O . ARG A 1 40 ? 25.272 2.590 -0.788 1.00 0.00 40 ARG A O 14
ATOM 9516 N N . LYS A 1 41 ? 26.273 4.579 -1.112 1.00 0.00 41 LYS A N 14
ATOM 9517 C CA . LYS A 1 41 ? 26.881 4.611 0.213 1.00 0.00 41 LYS A CA 14
ATOM 9518 C C . LYS A 1 41 ? 25.956 5.281 1.223 1.00 0.00 41 LYS A C 14
ATOM 9519 O O . LYS A 1 41 ? 25.774 6.499 1.202 1.00 0.00 41 LYS A O 14
ATOM 9538 N N . ALA A 1 42 ? 25.374 4.479 2.109 1.00 0.00 42 ALA A N 14
ATOM 9539 C CA . ALA A 1 42 ? 24.468 4.995 3.129 1.00 0.00 42 ALA A CA 14
ATOM 9540 C C . ALA A 1 42 ? 25.217 5.314 4.418 1.00 0.00 42 ALA A C 14
ATOM 9541 O O . ALA A 1 42 ? 25.193 4.471 5.340 1.00 0.00 42 ALA A O 14
ATOM 9549 N N . ALA A 1 1 ? -27.721 6.745 -5.989 1.00 0.00 1 ALA A N 15
ATOM 9550 C CA . ALA A 1 1 ? -27.711 5.546 -5.111 1.00 0.00 1 ALA A CA 15
ATOM 9551 C C . ALA A 1 1 ? -28.756 5.665 -4.006 1.00 0.00 1 ALA A C 15
ATOM 9552 O O . ALA A 1 1 ? -28.614 6.475 -3.089 1.00 0.00 1 ALA A O 15
ATOM 9561 N N . LYS A 1 2 ? -29.804 4.854 -4.098 1.00 0.00 2 LYS A N 15
ATOM 9562 C CA . LYS A 1 2 ? -30.873 4.869 -3.106 1.00 0.00 2 LYS A CA 15
ATOM 9563 C C . LYS A 1 2 ? -30.303 4.881 -1.692 1.00 0.00 2 LYS A C 15
ATOM 9564 O O . LYS A 1 2 ? -30.047 5.944 -1.126 1.00 0.00 2 LYS A O 15
ATOM 9583 N N . ILE A 1 3 ? -30.106 3.694 -1.126 1.00 0.00 3 ILE A N 15
ATOM 9584 C CA . ILE A 1 3 ? -29.565 3.575 0.220 1.00 0.00 3 ILE A CA 15
ATOM 9585 C C . ILE A 1 3 ? -28.530 2.452 0.318 1.00 0.00 3 ILE A C 15
ATOM 9586 O O . ILE A 1 3 ? -28.494 1.722 1.308 1.00 0.00 3 ILE A O 15
ATOM 9602 N N . PRO A 1 4 ? -27.669 2.295 -0.705 1.00 0.00 4 PRO A N 15
ATOM 9603 C CA . PRO A 1 4 ? -26.637 1.258 -0.715 1.00 0.00 4 PRO A CA 15
ATOM 9604 C C . PRO A 1 4 ? -25.363 1.700 0.000 1.00 0.00 4 PRO A C 15
ATOM 9605 O O . PRO A 1 4 ? -24.277 1.193 -0.280 1.00 0.00 4 PRO A O 15
ATOM 9616 N N . ILE A 1 5 ? -25.500 2.655 0.914 1.00 0.00 5 ILE A N 15
ATOM 9617 C CA . ILE A 1 5 ? -24.355 3.170 1.656 1.00 0.00 5 ILE A CA 15
ATOM 9618 C C . ILE A 1 5 ? -23.406 2.051 2.068 1.00 0.00 5 ILE A C 15
ATOM 9619 O O . ILE A 1 5 ? -22.188 2.179 1.940 1.00 0.00 5 ILE A O 15
ATOM 9635 N N . LYS A 1 6 ? -23.966 0.957 2.565 1.00 0.00 6 LYS A N 15
ATOM 9636 C CA . LYS A 1 6 ? -23.161 -0.178 2.996 1.00 0.00 6 LYS A CA 15
ATOM 9637 C C . LYS A 1 6 ? -22.468 -0.837 1.808 1.00 0.00 6 LYS A C 15
ATOM 9638 O O . LYS A 1 6 ? -21.393 -1.421 1.950 1.00 0.00 6 LYS A O 15
ATOM 9657 N N . ALA A 1 7 ? -23.084 -0.738 0.635 1.00 0.00 7 ALA A N 15
ATOM 9658 C CA . ALA A 1 7 ? -22.516 -1.323 -0.573 1.00 0.00 7 ALA A CA 15
ATOM 9659 C C . ALA A 1 7 ? -21.345 -0.494 -1.079 1.00 0.00 7 ALA A C 15
ATOM 9660 O O . ALA A 1 7 ? -20.300 -1.034 -1.443 1.00 0.00 7 ALA A O 15
ATOM 9667 N N . ILE A 1 8 ? -21.524 0.821 -1.097 1.00 0.00 8 ILE A N 15
ATOM 9668 C CA . ILE A 1 8 ? -20.483 1.722 -1.555 1.00 0.00 8 ILE A CA 15
ATOM 9669 C C . ILE A 1 8 ? -19.292 1.707 -0.602 1.00 0.00 8 ILE A C 15
ATOM 9670 O O . ILE A 1 8 ? -18.182 2.088 -0.974 1.00 0.00 8 ILE A O 15
ATOM 9686 N N . LYS A 1 9 ? -19.530 1.258 0.627 1.00 0.00 9 LYS A N 15
ATOM 9687 C CA . LYS A 1 9 ? -18.474 1.187 1.630 1.00 0.00 9 LYS A CA 15
ATOM 9688 C C . LYS A 1 9 ? -17.583 -0.025 1.385 1.00 0.00 9 LYS A C 15
ATOM 9689 O O . LYS A 1 9 ? -16.356 0.084 1.379 1.00 0.00 9 LYS A O 15
ATOM 9708 N N . THR A 1 10 ? -18.207 -1.177 1.173 1.00 0.00 10 THR A N 15
ATOM 9709 C CA . THR A 1 10 ? -17.468 -2.405 0.915 1.00 0.00 10 THR A CA 15
ATOM 9710 C C . THR A 1 10 ? -16.745 -2.312 -0.421 1.00 0.00 10 THR A C 15
ATOM 9711 O O . THR A 1 10 ? -15.644 -2.840 -0.583 1.00 0.00 10 THR A O 15
ATOM 9722 N N . VAL A 1 11 ? -17.369 -1.627 -1.373 1.00 0.00 11 VAL A N 15
ATOM 9723 C CA . VAL A 1 11 ? -16.785 -1.451 -2.694 1.00 0.00 11 VAL A CA 15
ATOM 9724 C C . VAL A 1 11 ? -15.606 -0.493 -2.633 1.00 0.00 11 VAL A C 15
ATOM 9725 O O . VAL A 1 11 ? -14.541 -0.764 -3.187 1.00 0.00 11 VAL A O 15
ATOM 9738 N N . GLY A 1 12 ? -15.798 0.621 -1.937 1.00 0.00 12 GLY A N 15
ATOM 9739 C CA . GLY A 1 12 ? -14.733 1.592 -1.796 1.00 0.00 12 GLY A CA 15
ATOM 9740 C C . GLY A 1 12 ? -13.558 1.009 -1.043 1.00 0.00 12 GLY A C 15
ATOM 9741 O O . GLY A 1 12 ? -12.424 1.468 -1.183 1.00 0.00 12 GLY A O 15
ATOM 9745 N N . LYS A 1 13 ? -13.838 -0.017 -0.246 1.00 0.00 13 LYS A N 15
ATOM 9746 C CA . LYS A 1 13 ? -12.809 -0.688 0.535 1.00 0.00 13 LYS A CA 15
ATOM 9747 C C . LYS A 1 13 ? -12.049 -1.682 -0.333 1.00 0.00 13 LYS A C 15
ATOM 9748 O O . LYS A 1 13 ? -10.856 -1.910 -0.134 1.00 0.00 13 LYS A O 15
ATOM 9767 N N . ALA A 1 14 ? -12.746 -2.268 -1.303 1.00 0.00 14 ALA A N 15
ATOM 9768 C CA . ALA A 1 14 ? -12.130 -3.233 -2.203 1.00 0.00 14 ALA A CA 15
ATOM 9769 C C . ALA A 1 14 ? -11.066 -2.564 -3.062 1.00 0.00 14 ALA A C 15
ATOM 9770 O O . ALA A 1 14 ? -9.917 -3.006 -3.103 1.00 0.00 14 ALA A O 15
ATOM 9777 N N . VAL A 1 15 ? -11.455 -1.492 -3.738 1.00 0.00 15 VAL A N 15
ATOM 9778 C CA . VAL A 1 15 ? -10.531 -0.754 -4.589 1.00 0.00 15 VAL A CA 15
ATOM 9779 C C . VAL A 1 15 ? -9.412 -0.146 -3.756 1.00 0.00 15 VAL A C 15
ATOM 9780 O O . VAL A 1 15 ? -8.265 -0.067 -4.197 1.00 0.00 15 VAL A O 15
ATOM 9793 N N . GLY A 1 16 ? -9.754 0.272 -2.541 1.00 0.00 16 GLY A N 15
ATOM 9794 C CA . GLY A 1 16 ? -8.769 0.857 -1.654 1.00 0.00 16 GLY A CA 15
ATOM 9795 C C . GLY A 1 16 ? -7.721 -0.150 -1.228 1.00 0.00 16 GLY A C 15
ATOM 9796 O O . GLY A 1 16 ? -6.561 0.202 -1.015 1.00 0.00 16 GLY A O 15
ATOM 9800 N N . LYS A 1 17 ? -8.131 -1.409 -1.111 1.00 0.00 17 LYS A N 15
ATOM 9801 C CA . LYS A 1 17 ? -7.218 -2.472 -0.716 1.00 0.00 17 LYS A CA 15
ATOM 9802 C C . LYS A 1 17 ? -6.230 -2.767 -1.837 1.00 0.00 17 LYS A C 15
ATOM 9803 O O . LYS A 1 17 ? -5.036 -2.944 -1.597 1.00 0.00 17 LYS A O 15
ATOM 9822 N N . GLY A 1 18 ? -6.735 -2.805 -3.065 1.00 0.00 18 GLY A N 15
ATOM 9823 C CA . GLY A 1 18 ? -5.878 -3.063 -4.204 1.00 0.00 18 GLY A CA 15
ATOM 9824 C C . GLY A 1 18 ? -4.744 -2.063 -4.285 1.00 0.00 18 GLY A C 15
ATOM 9825 O O . GLY A 1 18 ? -3.574 -2.441 -4.354 1.00 0.00 18 GLY A O 15
ATOM 9829 N N . LEU A 1 19 ? -5.092 -0.781 -4.261 1.00 0.00 19 LEU A N 15
ATOM 9830 C CA . LEU A 1 19 ? -4.096 0.278 -4.317 1.00 0.00 19 LEU A CA 15
ATOM 9831 C C . LEU A 1 19 ? -3.079 0.104 -3.197 1.00 0.00 19 LEU A C 15
ATOM 9832 O O . LEU A 1 19 ? -1.868 0.168 -3.421 1.00 0.00 19 LEU A O 15
ATOM 9848 N N . ARG A 1 20 ? -3.579 -0.120 -1.988 1.00 0.00 20 ARG A N 15
ATOM 9849 C CA . ARG A 1 20 ? -2.712 -0.306 -0.835 1.00 0.00 20 ARG A CA 15
ATOM 9850 C C . ARG A 1 20 ? -1.729 -1.439 -1.086 1.00 0.00 20 ARG A C 15
ATOM 9851 O O . ARG A 1 20 ? -0.535 -1.312 -0.816 1.00 0.00 20 ARG A O 15
ATOM 9872 N N . ALA A 1 21 ? -2.237 -2.545 -1.617 1.00 0.00 21 ALA A N 15
ATOM 9873 C CA . ALA A 1 21 ? -1.396 -3.694 -1.917 1.00 0.00 21 ALA A CA 15
ATOM 9874 C C . ALA A 1 21 ? -0.252 -3.279 -2.827 1.00 0.00 21 ALA A C 15
ATOM 9875 O O . ALA A 1 21 ? 0.831 -3.860 -2.791 1.00 0.00 21 ALA A O 15
ATOM 9882 N N . ILE A 1 22 ? -0.488 -2.246 -3.624 1.00 0.00 22 ILE A N 15
ATOM 9883 C CA . ILE A 1 22 ? 0.541 -1.733 -4.510 1.00 0.00 22 ILE A CA 15
ATOM 9884 C C . ILE A 1 22 ? 1.529 -0.909 -3.699 1.00 0.00 22 ILE A C 15
ATOM 9885 O O . ILE A 1 22 ? 2.675 -0.709 -4.102 1.00 0.00 22 ILE A O 15
ATOM 9901 N N . ASN A 1 23 ? 1.068 -0.446 -2.539 1.00 0.00 23 ASN A N 15
ATOM 9902 C CA . ASN A 1 23 ? 1.891 0.346 -1.640 1.00 0.00 23 ASN A CA 15
ATOM 9903 C C . ASN A 1 23 ? 2.891 -0.543 -0.920 1.00 0.00 23 ASN A C 15
ATOM 9904 O O . ASN A 1 23 ? 4.101 -0.412 -1.102 1.00 0.00 23 ASN A O 15
ATOM 9915 N N . ILE A 1 24 ? 2.374 -1.461 -0.117 1.00 0.00 24 ILE A N 15
ATOM 9916 C CA . ILE A 1 24 ? 3.230 -2.380 0.608 1.00 0.00 24 ILE A CA 15
ATOM 9917 C C . ILE A 1 24 ? 4.072 -3.138 -0.399 1.00 0.00 24 ILE A C 15
ATOM 9918 O O . ILE A 1 24 ? 5.178 -3.591 -0.101 1.00 0.00 24 ILE A O 15
ATOM 9934 N N . ALA A 1 25 ? 3.540 -3.239 -1.613 1.00 0.00 25 ALA A N 15
ATOM 9935 C CA . ALA A 1 25 ? 4.240 -3.903 -2.687 1.00 0.00 25 ALA A CA 15
ATOM 9936 C C . ALA A 1 25 ? 5.295 -2.972 -3.259 1.00 0.00 25 ALA A C 15
ATOM 9937 O O . ALA A 1 25 ? 6.325 -3.417 -3.763 1.00 0.00 25 ALA A O 15
ATOM 9944 N N . SER A 1 26 ? 5.037 -1.668 -3.158 1.00 0.00 26 SER A N 15
ATOM 9945 C CA . SER A 1 26 ? 5.980 -0.674 -3.649 1.00 0.00 26 SER A CA 15
ATOM 9946 C C . SER A 1 26 ? 7.031 -0.380 -2.586 1.00 0.00 26 SER A C 15
ATOM 9947 O O . SER A 1 26 ? 8.079 0.196 -2.876 1.00 0.00 26 SER A O 15
ATOM 9955 N N . THR A 1 27 ? 6.743 -0.790 -1.353 1.00 0.00 27 THR A N 15
ATOM 9956 C CA . THR A 1 27 ? 7.665 -0.583 -0.247 1.00 0.00 27 THR A CA 15
ATOM 9957 C C . THR A 1 27 ? 8.772 -1.631 -0.276 1.00 0.00 27 THR A C 15
ATOM 9958 O O . THR A 1 27 ? 9.938 -1.324 -0.032 1.00 0.00 27 THR A O 15
ATOM 9969 N N . ALA A 1 28 ? 8.398 -2.868 -0.588 1.00 0.00 28 ALA A N 15
ATOM 9970 C CA . ALA A 1 28 ? 9.366 -3.955 -0.660 1.00 0.00 28 ALA A CA 15
ATOM 9971 C C . ALA A 1 28 ? 10.486 -3.610 -1.633 1.00 0.00 28 ALA A C 15
ATOM 9972 O O . ALA A 1 28 ? 11.647 -3.949 -1.406 1.00 0.00 28 ALA A O 15
ATOM 9979 N N . ASN A 1 29 ? 10.130 -2.921 -2.714 1.00 0.00 29 ASN A N 15
ATOM 9980 C CA . ASN A 1 29 ? 11.112 -2.517 -3.717 1.00 0.00 29 ASN A CA 15
ATOM 9981 C C . ASN A 1 29 ? 11.897 -1.307 -3.229 1.00 0.00 29 ASN A C 15
ATOM 9982 O O . ASN A 1 29 ? 13.129 -1.310 -3.226 1.00 0.00 29 ASN A O 15
ATOM 9993 N N . ASP A 1 30 ? 11.175 -0.278 -2.804 1.00 0.00 30 ASP A N 15
ATOM 9994 C CA . ASP A 1 30 ? 11.802 0.935 -2.298 1.00 0.00 30 ASP A CA 15
ATOM 9995 C C . ASP A 1 30 ? 12.697 0.603 -1.110 1.00 0.00 30 ASP A C 15
ATOM 9996 O O . ASP A 1 30 ? 13.649 1.324 -0.811 1.00 0.00 30 ASP A O 15
ATOM 10005 N N . VAL A 1 31 ? 12.383 -0.504 -0.443 1.00 0.00 31 VAL A N 15
ATOM 10006 C CA . VAL A 1 31 ? 13.152 -0.955 0.710 1.00 0.00 31 VAL A CA 15
ATOM 10007 C C . VAL A 1 31 ? 14.440 -1.634 0.261 1.00 0.00 31 VAL A C 15
ATOM 10008 O O . VAL A 1 31 ? 15.540 -1.212 0.618 1.00 0.00 31 VAL A O 15
ATOM 10021 N N . PHE A 1 32 ? 14.287 -2.687 -0.529 1.00 0.00 32 PHE A N 15
ATOM 10022 C CA . PHE A 1 32 ? 15.425 -3.437 -1.042 1.00 0.00 32 PHE A CA 15
ATOM 10023 C C . PHE A 1 32 ? 16.497 -2.492 -1.585 1.00 0.00 32 PHE A C 15
ATOM 10024 O O . PHE A 1 32 ? 17.674 -2.845 -1.648 1.00 0.00 32 PHE A O 15
ATOM 10041 N N . ASN A 1 33 ? 16.081 -1.291 -1.977 1.00 0.00 33 ASN A N 15
ATOM 10042 C CA . ASN A 1 33 ? 17.008 -0.303 -2.515 1.00 0.00 33 ASN A CA 15
ATOM 10043 C C . ASN A 1 33 ? 17.548 0.606 -1.413 1.00 0.00 33 ASN A C 15
ATOM 10044 O O . ASN A 1 33 ? 18.692 1.056 -1.474 1.00 0.00 33 ASN A O 15
ATOM 10055 N N . PHE A 1 34 ? 16.720 0.874 -0.409 1.00 0.00 34 PHE A N 15
ATOM 10056 C CA . PHE A 1 34 ? 17.120 1.731 0.702 1.00 0.00 34 PHE A CA 15
ATOM 10057 C C . PHE A 1 34 ? 18.305 1.135 1.453 1.00 0.00 34 PHE A C 15
ATOM 10058 O O . PHE A 1 34 ? 19.173 1.860 1.938 1.00 0.00 34 PHE A O 15
ATOM 10075 N N . LEU A 1 35 ? 18.332 -0.188 1.550 1.00 0.00 35 LEU A N 15
ATOM 10076 C CA . LEU A 1 35 ? 19.409 -0.879 2.248 1.00 0.00 35 LEU A CA 15
ATOM 10077 C C . LEU A 1 35 ? 20.146 -1.830 1.311 1.00 0.00 35 LEU A C 15
ATOM 10078 O O . LEU A 1 35 ? 20.080 -3.049 1.468 1.00 0.00 35 LEU A O 15
ATOM 10094 N N . LYS A 1 36 ? 20.848 -1.264 0.334 1.00 0.00 36 LYS A N 15
ATOM 10095 C CA . LYS A 1 36 ? 21.597 -2.063 -0.627 1.00 0.00 36 LYS A CA 15
ATOM 10096 C C . LYS A 1 36 ? 23.018 -2.314 -0.141 1.00 0.00 36 LYS A C 15
ATOM 10097 O O . LYS A 1 36 ? 23.499 -3.448 -0.157 1.00 0.00 36 LYS A O 15
ATOM 10116 N N . PRO A 1 37 ? 23.710 -1.256 0.297 1.00 0.00 37 PRO A N 15
ATOM 10117 C CA . PRO A 1 37 ? 25.079 -1.357 0.785 1.00 0.00 37 PRO A CA 15
ATOM 10118 C C . PRO A 1 37 ? 25.144 -1.687 2.274 1.00 0.00 37 PRO A C 15
ATOM 10119 O O . PRO A 1 37 ? 24.118 -1.911 2.916 1.00 0.00 37 PRO A O 15
ATOM 10130 N N . LYS A 1 38 ? 26.357 -1.715 2.816 1.00 0.00 38 LYS A N 15
ATOM 10131 C CA . LYS A 1 38 ? 26.557 -2.018 4.231 1.00 0.00 38 LYS A CA 15
ATOM 10132 C C . LYS A 1 38 ? 27.526 -1.029 4.872 1.00 0.00 38 LYS A C 15
ATOM 10133 O O . LYS A 1 38 ? 27.355 -0.638 6.027 1.00 0.00 38 LYS A O 15
ATOM 10152 N N . LYS A 1 39 ? 28.543 -0.630 4.116 1.00 0.00 39 LYS A N 15
ATOM 10153 C CA . LYS A 1 39 ? 29.541 0.312 4.611 1.00 0.00 39 LYS A CA 15
ATOM 10154 C C . LYS A 1 39 ? 29.039 1.750 4.508 1.00 0.00 39 LYS A C 15
ATOM 10155 O O . LYS A 1 39 ? 29.754 2.693 4.848 1.00 0.00 39 LYS A O 15
ATOM 10174 N N . ARG A 1 40 ? 27.807 1.913 4.034 1.00 0.00 40 ARG A N 15
ATOM 10175 C CA . ARG A 1 40 ? 27.217 3.239 3.886 1.00 0.00 40 ARG A CA 15
ATOM 10176 C C . ARG A 1 40 ? 25.697 3.153 3.795 1.00 0.00 40 ARG A C 15
ATOM 10177 O O . ARG A 1 40 ? 25.141 2.935 2.718 1.00 0.00 40 ARG A O 15
ATOM 10198 N N . LYS A 1 41 ? 25.029 3.330 4.930 1.00 0.00 41 LYS A N 15
ATOM 10199 C CA . LYS A 1 41 ? 23.573 3.276 4.974 1.00 0.00 41 LYS A CA 15
ATOM 10200 C C . LYS A 1 41 ? 22.966 4.500 4.296 1.00 0.00 41 LYS A C 15
ATOM 10201 O O . LYS A 1 41 ? 22.930 5.587 4.873 1.00 0.00 41 LYS A O 15
ATOM 10220 N N . ALA A 1 42 ? 22.493 4.316 3.068 1.00 0.00 42 ALA A N 15
ATOM 10221 C CA . ALA A 1 42 ? 21.889 5.405 2.311 1.00 0.00 42 ALA A CA 15
ATOM 10222 C C . ALA A 1 42 ? 20.453 5.652 2.757 1.00 0.00 42 ALA A C 15
ATOM 10223 O O . ALA A 1 42 ? 20.107 6.824 3.014 1.00 0.00 42 ALA A O 15
ATOM 10231 N N . ALA A 1 1 ? 33.410 2.775 3.754 1.00 0.00 1 ALA A N 16
ATOM 10232 C CA . ALA A 1 1 ? 32.387 1.828 3.242 1.00 0.00 1 ALA A CA 16
ATOM 10233 C C . ALA A 1 1 ? 33.042 0.614 2.590 1.00 0.00 1 ALA A C 16
ATOM 10234 O O . ALA A 1 1 ? 34.249 0.601 2.351 1.00 0.00 1 ALA A O 16
ATOM 10243 N N . LYS A 1 2 ? 32.236 -0.403 2.303 1.00 0.00 2 LYS A N 16
ATOM 10244 C CA . LYS A 1 2 ? 32.730 -1.620 1.676 1.00 0.00 2 LYS A CA 16
ATOM 10245 C C . LYS A 1 2 ? 31.756 -2.107 0.608 1.00 0.00 2 LYS A C 16
ATOM 10246 O O . LYS A 1 2 ? 32.103 -2.199 -0.569 1.00 0.00 2 LYS A O 16
ATOM 10265 N N . ILE A 1 3 ? 30.533 -2.413 1.030 1.00 0.00 3 ILE A N 16
ATOM 10266 C CA . ILE A 1 3 ? 29.503 -2.885 0.114 1.00 0.00 3 ILE A CA 16
ATOM 10267 C C . ILE A 1 3 ? 28.111 -2.572 0.652 1.00 0.00 3 ILE A C 16
ATOM 10268 O O . ILE A 1 3 ? 27.266 -3.458 0.770 1.00 0.00 3 ILE A O 16
ATOM 10284 N N . PRO A 1 4 ? 27.859 -1.299 0.991 1.00 0.00 4 PRO A N 16
ATOM 10285 C CA . PRO A 1 4 ? 26.573 -0.861 1.526 1.00 0.00 4 PRO A CA 16
ATOM 10286 C C . PRO A 1 4 ? 25.562 -0.526 0.435 1.00 0.00 4 PRO A C 16
ATOM 10287 O O . PRO A 1 4 ? 24.480 -0.014 0.718 1.00 0.00 4 PRO A O 16
ATOM 10298 N N . ILE A 1 5 ? 25.918 -0.815 -0.813 1.00 0.00 5 ILE A N 16
ATOM 10299 C CA . ILE A 1 5 ? 25.031 -0.538 -1.935 1.00 0.00 5 ILE A CA 16
ATOM 10300 C C . ILE A 1 5 ? 23.730 -1.320 -1.811 1.00 0.00 5 ILE A C 16
ATOM 10301 O O . ILE A 1 5 ? 22.681 -0.754 -1.507 1.00 0.00 5 ILE A O 16
ATOM 10317 N N . LYS A 1 6 ? 23.805 -2.622 -2.047 1.00 0.00 6 LYS A N 16
ATOM 10318 C CA . LYS A 1 6 ? 22.632 -3.482 -1.960 1.00 0.00 6 LYS A CA 16
ATOM 10319 C C . LYS A 1 6 ? 21.934 -3.310 -0.615 1.00 0.00 6 LYS A C 16
ATOM 10320 O O . LYS A 1 6 ? 20.733 -3.550 -0.492 1.00 0.00 6 LYS A O 16
ATOM 10339 N N . ALA A 1 7 ? 22.696 -2.893 0.391 1.00 0.00 7 ALA A N 16
ATOM 10340 C CA . ALA A 1 7 ? 22.152 -2.689 1.727 1.00 0.00 7 ALA A CA 16
ATOM 10341 C C . ALA A 1 7 ? 21.332 -1.407 1.799 1.00 0.00 7 ALA A C 16
ATOM 10342 O O . ALA A 1 7 ? 20.243 -1.387 2.371 1.00 0.00 7 ALA A O 16
ATOM 10349 N N . ILE A 1 8 ? 21.862 -0.339 1.213 1.00 0.00 8 ILE A N 16
ATOM 10350 C CA . ILE A 1 8 ? 21.175 0.946 1.209 1.00 0.00 8 ILE A CA 16
ATOM 10351 C C . ILE A 1 8 ? 19.933 0.890 0.328 1.00 0.00 8 ILE A C 16
ATOM 10352 O O . ILE A 1 8 ? 18.960 1.608 0.559 1.00 0.00 8 ILE A O 16
ATOM 10368 N N . LYS A 1 9 ? 19.976 0.025 -0.678 1.00 0.00 9 LYS A N 16
ATOM 10369 C CA . LYS A 1 9 ? 18.858 -0.141 -1.598 1.00 0.00 9 LYS A CA 16
ATOM 10370 C C . LYS A 1 9 ? 17.747 -0.955 -0.947 1.00 0.00 9 LYS A C 16
ATOM 10371 O O . LYS A 1 9 ? 16.563 -0.703 -1.173 1.00 0.00 9 LYS A O 16
ATOM 10390 N N . THR A 1 10 ? 18.140 -1.929 -0.132 1.00 0.00 10 THR A N 16
ATOM 10391 C CA . THR A 1 10 ? 17.181 -2.779 0.561 1.00 0.00 10 THR A CA 16
ATOM 10392 C C . THR A 1 10 ? 16.440 -1.985 1.627 1.00 0.00 10 THR A C 16
ATOM 10393 O O . THR A 1 10 ? 15.240 -2.164 1.830 1.00 0.00 10 THR A O 16
ATOM 10404 N N . VAL A 1 11 ? 17.164 -1.097 2.300 1.00 0.00 11 VAL A N 16
ATOM 10405 C CA . VAL A 1 11 ? 16.575 -0.265 3.339 1.00 0.00 11 VAL A CA 16
ATOM 10406 C C . VAL A 1 11 ? 15.645 0.773 2.729 1.00 0.00 11 VAL A C 16
ATOM 10407 O O . VAL A 1 11 ? 14.552 1.019 3.237 1.00 0.00 11 VAL A O 16
ATOM 10420 N N . GLY A 1 12 ? 16.082 1.367 1.625 1.00 0.00 12 GLY A N 16
ATOM 10421 C CA . GLY A 1 12 ? 15.268 2.359 0.951 1.00 0.00 12 GLY A CA 16
ATOM 10422 C C . GLY A 1 12 ? 13.983 1.758 0.419 1.00 0.00 12 GLY A C 16
ATOM 10423 O O . GLY A 1 12 ? 12.959 2.436 0.324 1.00 0.00 12 GLY A O 16
ATOM 10427 N N . LYS A 1 13 ? 14.040 0.473 0.077 1.00 0.00 13 LYS A N 16
ATOM 10428 C CA . LYS A 1 13 ? 12.876 -0.234 -0.442 1.00 0.00 13 LYS A CA 16
ATOM 10429 C C . LYS A 1 13 ? 11.970 -0.689 0.696 1.00 0.00 13 LYS A C 16
ATOM 10430 O O . LYS A 1 13 ? 10.757 -0.813 0.524 1.00 0.00 13 LYS A O 16
ATOM 10449 N N . ALA A 1 14 ? 12.566 -0.937 1.860 1.00 0.00 14 ALA A N 16
ATOM 10450 C CA . ALA A 1 14 ? 11.809 -1.376 3.025 1.00 0.00 14 ALA A CA 16
ATOM 10451 C C . ALA A 1 14 ? 10.889 -0.272 3.525 1.00 0.00 14 ALA A C 16
ATOM 10452 O O . ALA A 1 14 ? 9.720 -0.510 3.827 1.00 0.00 14 ALA A O 16
ATOM 10459 N N . VAL A 1 15 ? 11.425 0.939 3.605 1.00 0.00 15 VAL A N 16
ATOM 10460 C CA . VAL A 1 15 ? 10.655 2.083 4.063 1.00 0.00 15 VAL A CA 16
ATOM 10461 C C . VAL A 1 15 ? 9.577 2.447 3.053 1.00 0.00 15 VAL A C 16
ATOM 10462 O O . VAL A 1 15 ? 8.437 2.731 3.420 1.00 0.00 15 VAL A O 16
ATOM 10475 N N . GLY A 1 16 ? 9.943 2.429 1.778 1.00 0.00 16 GLY A N 16
ATOM 10476 C CA . GLY A 1 16 ? 8.991 2.751 0.735 1.00 0.00 16 GLY A CA 16
ATOM 10477 C C . GLY A 1 16 ? 7.951 1.662 0.558 1.00 0.00 16 GLY A C 16
ATOM 10478 O O . GLY A 1 16 ? 6.816 1.934 0.164 1.00 0.00 16 GLY A O 16
ATOM 10482 N N . LYS A 1 17 ? 8.340 0.425 0.853 1.00 0.00 17 LYS A N 16
ATOM 10483 C CA . LYS A 1 17 ? 7.436 -0.710 0.727 1.00 0.00 17 LYS A CA 16
ATOM 10484 C C . LYS A 1 17 ? 6.501 -0.795 1.928 1.00 0.00 17 LYS A C 16
ATOM 10485 O O . LYS A 1 17 ? 5.329 -1.145 1.791 1.00 0.00 17 LYS A O 16
ATOM 10504 N N . GLY A 1 18 ? 7.024 -0.466 3.104 1.00 0.00 18 GLY A N 16
ATOM 10505 C CA . GLY A 1 18 ? 6.215 -0.506 4.308 1.00 0.00 18 GLY A CA 16
ATOM 10506 C C . GLY A 1 18 ? 5.073 0.488 4.258 1.00 0.00 18 GLY A C 16
ATOM 10507 O O . GLY A 1 18 ? 3.923 0.139 4.525 1.00 0.00 18 GLY A O 16
ATOM 10511 N N . LEU A 1 19 ? 5.391 1.728 3.906 1.00 0.00 19 LEU A N 16
ATOM 10512 C CA . LEU A 1 19 ? 4.383 2.775 3.813 1.00 0.00 19 LEU A CA 16
ATOM 10513 C C . LEU A 1 19 ? 3.364 2.446 2.730 1.00 0.00 19 LEU A C 16
ATOM 10514 O O . LEU A 1 19 ? 2.163 2.652 2.909 1.00 0.00 19 LEU A O 16
ATOM 10530 N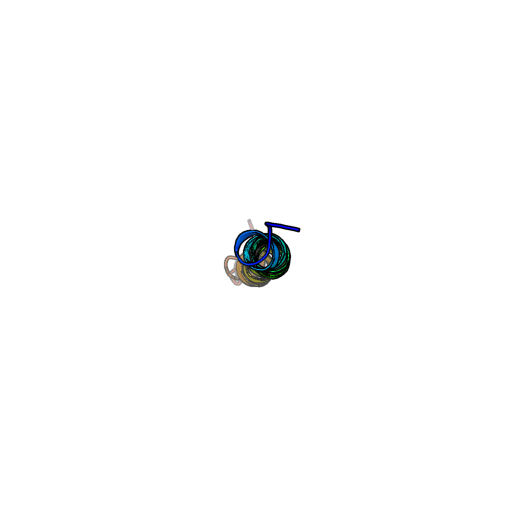 N . ARG A 1 20 ? 3.847 1.927 1.607 1.00 0.00 20 ARG A N 16
ATOM 10531 C CA . ARG A 1 20 ? 2.967 1.567 0.503 1.00 0.00 20 ARG A CA 16
ATOM 10532 C C . ARG A 1 20 ? 2.047 0.425 0.903 1.00 0.00 20 ARG A C 16
ATOM 10533 O O . ARG A 1 20 ? 0.861 0.430 0.575 1.00 0.00 20 ARG A O 16
ATOM 10554 N N . ALA A 1 21 ? 2.585 -0.542 1.632 1.00 0.00 21 ALA A N 16
ATOM 10555 C CA . ALA A 1 21 ? 1.779 -1.662 2.084 1.00 0.00 21 ALA A CA 16
ATOM 10556 C C . ALA A 1 21 ? 0.564 -1.146 2.834 1.00 0.00 21 ALA A C 16
ATOM 10557 O O . ALA A 1 21 ? -0.540 -1.667 2.690 1.00 0.00 21 ALA A O 16
ATOM 10564 N N . ILE A 1 22 ? 0.770 -0.096 3.618 1.00 0.00 22 ILE A N 16
ATOM 10565 C CA . ILE A 1 22 ? -0.317 0.510 4.366 1.00 0.00 22 ILE A CA 16
ATOM 10566 C C . ILE A 1 22 ? -1.212 1.296 3.416 1.00 0.00 22 ILE A C 16
ATOM 10567 O O . ILE A 1 22 ? -2.375 1.563 3.716 1.00 0.00 22 ILE A O 16
ATOM 10583 N N . ASN A 1 23 ? -0.657 1.657 2.263 1.00 0.00 23 ASN A N 16
ATOM 10584 C CA . ASN A 1 23 ? -1.398 2.404 1.261 1.00 0.00 23 ASN A CA 16
ATOM 10585 C C . ASN A 1 23 ? -2.360 1.493 0.520 1.00 0.00 23 ASN A C 16
ATOM 10586 O O . ASN A 1 23 ? -3.565 1.733 0.493 1.00 0.00 23 ASN A O 16
ATOM 10597 N N . ILE A 1 24 ? -1.817 0.438 -0.065 1.00 0.00 24 ILE A N 16
ATOM 10598 C CA . ILE A 1 24 ? -2.639 -0.520 -0.788 1.00 0.00 24 ILE A CA 16
ATOM 10599 C C . ILE A 1 24 ? -3.641 -1.121 0.182 1.00 0.00 24 ILE A C 16
ATOM 10600 O O . ILE A 1 24 ? -4.692 -1.627 -0.213 1.00 0.00 24 ILE A O 16
ATOM 10616 N N . ALA A 1 25 ? -3.301 -1.039 1.465 1.00 0.00 25 ALA A N 16
ATOM 10617 C CA . ALA A 1 25 ? -4.156 -1.549 2.512 1.00 0.00 25 ALA A CA 16
ATOM 10618 C C . ALA A 1 25 ? -5.156 -0.487 2.943 1.00 0.00 25 ALA A C 16
ATOM 10619 O O . ALA A 1 25 ? -6.256 -0.804 3.396 1.00 0.00 25 ALA A O 16
ATOM 10626 N N . SER A 1 26 ? -4.773 0.780 2.794 1.00 0.00 26 SER A N 16
ATOM 10627 C CA . SER A 1 26 ? -5.654 1.879 3.168 1.00 0.00 26 SER A CA 16
ATOM 10628 C C . SER A 1 26 ? -6.619 2.195 2.036 1.00 0.00 26 SER A C 16
ATOM 10629 O O . SER A 1 26 ? -7.722 2.693 2.264 1.00 0.00 26 SER A O 16
ATOM 10637 N N . THR A 1 27 ? -6.200 1.891 0.815 1.00 0.00 27 THR A N 16
ATOM 10638 C CA . THR A 1 27 ? -7.031 2.129 -0.353 1.00 0.00 27 THR A CA 16
ATOM 10639 C C . THR A 1 27 ? -8.069 1.025 -0.491 1.00 0.00 27 THR A C 16
ATOM 10640 O O . THR A 1 27 ? -9.218 1.281 -0.845 1.00 0.00 27 THR A O 16
ATOM 10651 N N . ALA A 1 28 ? -7.659 -0.205 -0.193 1.00 0.00 28 ALA A N 16
ATOM 10652 C CA . ALA A 1 28 ? -8.561 -1.346 -0.271 1.00 0.00 28 ALA A CA 16
ATOM 10653 C C . ALA A 1 28 ? -9.727 -1.176 0.692 1.00 0.00 28 ALA A C 16
ATOM 10654 O O . ALA A 1 28 ? -10.856 -1.561 0.387 1.00 0.00 28 ALA A O 16
ATOM 10661 N N . ASN A 1 29 ? -9.451 -0.589 1.853 1.00 0.00 29 ASN A N 16
ATOM 10662 C CA . ASN A 1 29 ? -10.488 -0.362 2.851 1.00 0.00 29 ASN A CA 16
ATOM 10663 C C . ASN A 1 29 ? -11.295 0.877 2.499 1.00 0.00 29 ASN A C 16
ATOM 10664 O O . ASN A 1 29 ? -12.525 0.846 2.474 1.00 0.00 29 ASN A O 16
ATOM 10675 N N . ASP A 1 30 ? -10.592 1.960 2.208 1.00 0.00 30 ASP A N 16
ATOM 10676 C CA . ASP A 1 30 ? -11.240 3.207 1.836 1.00 0.00 30 ASP A CA 16
ATOM 10677 C C . ASP A 1 30 ? -12.080 3.000 0.584 1.00 0.00 30 ASP A C 16
ATOM 10678 O O . ASP A 1 30 ? -13.155 3.582 0.436 1.00 0.00 30 ASP A O 16
ATOM 10687 N N . VAL A 1 31 ? -11.583 2.153 -0.311 1.00 0.00 31 VAL A N 16
ATOM 10688 C CA . VAL A 1 31 ? -12.283 1.846 -1.549 1.00 0.00 31 VAL A CA 16
ATOM 10689 C C . VAL A 1 31 ? -13.632 1.207 -1.253 1.00 0.00 31 VAL A C 16
ATOM 10690 O O . VAL A 1 31 ? -14.674 1.683 -1.702 1.00 0.00 31 VAL A O 16
ATOM 10703 N N . PHE A 1 32 ? -13.595 0.124 -0.492 1.00 0.00 32 PHE A N 16
ATOM 10704 C CA . PHE A 1 32 ? -14.808 -0.597 -0.124 1.00 0.00 32 PHE A CA 16
ATOM 10705 C C . PHE A 1 32 ? -15.711 0.265 0.753 1.00 0.00 32 PHE A C 16
ATOM 10706 O O . PHE A 1 32 ? -16.890 -0.039 0.933 1.00 0.00 32 PHE A O 16
ATOM 10723 N N . ASN A 1 33 ? -15.149 1.340 1.298 1.00 0.00 33 ASN A N 16
ATOM 10724 C CA . ASN A 1 33 ? -15.905 2.243 2.157 1.00 0.00 33 ASN A CA 16
ATOM 10725 C C . ASN A 1 33 ? -16.569 3.349 1.340 1.00 0.00 33 ASN A C 16
ATOM 10726 O O . ASN A 1 33 ? -17.652 3.823 1.686 1.00 0.00 33 ASN A O 16
ATOM 10737 N N . PHE A 1 34 ? -15.916 3.758 0.256 1.00 0.00 34 PHE A N 16
ATOM 10738 C CA . PHE A 1 34 ? -16.449 4.809 -0.605 1.00 0.00 34 PHE A CA 16
ATOM 10739 C C . PHE A 1 34 ? -17.725 4.349 -1.306 1.00 0.00 34 PHE A C 16
ATOM 10740 O O . PHE A 1 34 ? -18.697 5.098 -1.403 1.00 0.00 34 PHE A O 16
ATOM 10757 N N . LEU A 1 35 ? -17.712 3.112 -1.793 1.00 0.00 35 LEU A N 16
ATOM 10758 C CA . LEU A 1 35 ? -18.868 2.548 -2.485 1.00 0.00 35 LEU A CA 16
ATOM 10759 C C . LEU A 1 35 ? -20.032 2.356 -1.518 1.00 0.00 35 LEU A C 16
ATOM 10760 O O . LEU A 1 35 ? -20.943 3.182 -1.453 1.00 0.00 35 LEU A O 16
ATOM 10776 N N . LYS A 1 36 ? -19.987 1.266 -0.764 1.00 0.00 36 LYS A N 16
ATOM 10777 C CA . LYS A 1 36 ? -21.025 0.960 0.213 1.00 0.00 36 LYS A CA 16
ATOM 10778 C C . LYS A 1 36 ? -22.415 1.312 -0.309 1.00 0.00 36 LYS A C 16
ATOM 10779 O O . LYS A 1 36 ? -22.864 2.451 -0.188 1.00 0.00 36 LYS A O 16
ATOM 10798 N N . PRO A 1 37 ? -23.122 0.327 -0.886 1.00 0.00 37 PRO A N 16
ATOM 10799 C CA . PRO A 1 37 ? -24.474 0.528 -1.415 1.00 0.00 37 PRO A CA 16
ATOM 10800 C C . PRO A 1 37 ? -25.498 0.711 -0.298 1.00 0.00 37 PRO A C 16
ATOM 10801 O O . PRO A 1 37 ? -25.404 0.076 0.752 1.00 0.00 37 PRO A O 16
ATOM 10812 N N . LYS A 1 38 ? -26.469 1.588 -0.527 1.00 0.00 38 LYS A N 16
ATOM 10813 C CA . LYS A 1 38 ? -27.504 1.859 0.466 1.00 0.00 38 LYS A CA 16
ATOM 10814 C C . LYS A 1 38 ? -28.707 0.942 0.279 1.00 0.00 38 LYS A C 16
ATOM 10815 O O . LYS A 1 38 ? -29.194 0.336 1.234 1.00 0.00 38 LYS A O 16
ATOM 10834 N N . LYS A 1 39 ? -29.187 0.854 -0.954 1.00 0.00 39 LYS A N 16
ATOM 10835 C CA . LYS A 1 39 ? -30.340 0.019 -1.269 1.00 0.00 39 LYS A CA 16
ATOM 10836 C C . LYS A 1 39 ? -29.909 -1.344 -1.802 1.00 0.00 39 LYS A C 16
ATOM 10837 O O . LYS A 1 39 ? -30.742 -2.144 -2.228 1.00 0.00 39 LYS A O 16
ATOM 10856 N N . ARG A 1 40 ? -28.605 -1.603 -1.775 1.00 0.00 40 ARG A N 16
ATOM 10857 C CA . ARG A 1 40 ? -28.067 -2.871 -2.256 1.00 0.00 40 ARG A CA 16
ATOM 10858 C C . ARG A 1 40 ? -28.860 -3.379 -3.456 1.00 0.00 40 ARG A C 16
ATOM 10859 O O . ARG A 1 40 ? -29.529 -4.410 -3.379 1.00 0.00 40 ARG A O 16
ATOM 10880 N N . LYS A 1 41 ? -28.781 -2.647 -4.562 1.00 0.00 41 LYS A N 16
ATOM 10881 C CA . LYS A 1 41 ? -29.492 -3.021 -5.778 1.00 0.00 41 LYS A CA 16
ATOM 10882 C C . LYS A 1 41 ? -29.500 -4.536 -5.958 1.00 0.00 41 LYS A C 16
ATOM 10883 O O . LYS A 1 41 ? -28.512 -5.210 -5.668 1.00 0.00 41 LYS A O 16
ATOM 10902 N N . ALA A 1 42 ? -30.621 -5.065 -6.439 1.00 0.00 42 ALA A N 16
ATOM 10903 C CA . ALA A 1 42 ? -30.756 -6.501 -6.656 1.00 0.00 42 ALA A CA 16
ATOM 10904 C C . ALA A 1 42 ? -29.606 -7.038 -7.502 1.00 0.00 42 ALA A C 16
ATOM 10905 O O . ALA A 1 42 ? -29.415 -6.535 -8.629 1.00 0.00 42 ALA A O 16
ATOM 10913 N N . ALA A 1 1 ? -31.148 -9.341 6.010 1.00 0.00 1 ALA A N 17
ATOM 10914 C CA . ALA A 1 1 ? -30.810 -7.895 5.947 1.00 0.00 1 ALA A CA 17
ATOM 10915 C C . ALA A 1 1 ? -30.012 -7.576 4.688 1.00 0.00 1 ALA A C 17
ATOM 10916 O O . ALA A 1 1 ? -28.840 -7.935 4.574 1.00 0.00 1 ALA A O 17
ATOM 10925 N N . LYS A 1 2 ? -30.658 -6.900 3.743 1.00 0.00 2 LYS A N 17
ATOM 10926 C CA . LYS A 1 2 ? -30.015 -6.530 2.487 1.00 0.00 2 LYS A CA 17
ATOM 10927 C C . LYS A 1 2 ? -29.496 -5.094 2.544 1.00 0.00 2 LYS A C 17
ATOM 10928 O O . LYS A 1 2 ? -29.422 -4.495 3.617 1.00 0.00 2 LYS A O 17
ATOM 10947 N N . ILE A 1 3 ? -29.138 -4.550 1.383 1.00 0.00 3 ILE A N 17
ATOM 10948 C CA . ILE A 1 3 ? -28.629 -3.189 1.292 1.00 0.00 3 ILE A CA 17
ATOM 10949 C C . ILE A 1 3 ? -27.219 -3.074 1.876 1.00 0.00 3 ILE A C 17
ATOM 10950 O O . ILE A 1 3 ? -26.919 -2.141 2.620 1.00 0.00 3 ILE A O 17
ATOM 10966 N N . PRO A 1 4 ? -26.331 -4.026 1.541 1.00 0.00 4 PRO A N 17
ATOM 10967 C CA . PRO A 1 4 ? -24.951 -4.029 2.030 1.00 0.00 4 PRO A CA 17
ATOM 10968 C C . PRO A 1 4 ? -24.032 -3.141 1.193 1.00 0.00 4 PRO A C 17
ATOM 10969 O O . PRO A 1 4 ? -22.853 -2.980 1.508 1.00 0.00 4 PRO A O 17
ATOM 10980 N N . ILE A 1 5 ? -24.579 -2.577 0.121 1.00 0.00 5 ILE A N 17
ATOM 10981 C CA . ILE A 1 5 ? -23.810 -1.714 -0.769 1.00 0.00 5 ILE A CA 17
ATOM 10982 C C . ILE A 1 5 ? -22.939 -0.735 0.011 1.00 0.00 5 ILE A C 17
ATOM 10983 O O . ILE A 1 5 ? -21.817 -0.431 -0.393 1.00 0.00 5 ILE A O 17
ATOM 10999 N N . LYS A 1 6 ? -23.461 -0.242 1.127 1.00 0.00 6 LYS A N 17
ATOM 11000 C CA . LYS A 1 6 ? -22.725 0.704 1.958 1.00 0.00 6 LYS A CA 17
ATOM 11001 C C . LYS A 1 6 ? -21.523 0.035 2.614 1.00 0.00 6 LYS A C 17
ATOM 11002 O O . LYS A 1 6 ? -20.547 0.698 2.966 1.00 0.00 6 LYS A O 17
ATOM 11021 N N . ALA A 1 7 ? -21.596 -1.282 2.771 1.00 0.00 7 ALA A N 17
ATOM 11022 C CA . ALA A 1 7 ? -20.509 -2.037 3.382 1.00 0.00 7 ALA A CA 17
ATOM 11023 C C . ALA A 1 7 ? -19.356 -2.218 2.404 1.00 0.00 7 ALA A C 17
ATOM 11024 O O . ALA A 1 7 ? -18.188 -2.121 2.780 1.00 0.00 7 ALA A O 17
ATOM 11031 N N . ILE A 1 8 ? -19.691 -2.479 1.146 1.00 0.00 8 ILE A N 17
ATOM 11032 C CA . ILE A 1 8 ? -18.683 -2.670 0.112 1.00 0.00 8 ILE A CA 17
ATOM 11033 C C . ILE A 1 8 ? -17.919 -1.378 -0.145 1.00 0.00 8 ILE A C 17
ATOM 11034 O O . ILE A 1 8 ? -16.713 -1.395 -0.390 1.00 0.00 8 ILE A O 17
ATOM 11050 N N . LYS A 1 9 ? -18.628 -0.256 -0.081 1.00 0.00 9 LYS A N 17
ATOM 11051 C CA . LYS A 1 9 ? -18.015 1.046 -0.300 1.00 0.00 9 LYS A CA 17
ATOM 11052 C C . LYS A 1 9 ? -17.013 1.360 0.805 1.00 0.00 9 LYS A C 17
ATOM 11053 O O . LYS A 1 9 ? -15.919 1.861 0.543 1.00 0.00 9 LYS A O 17
ATOM 11072 N N . THR A 1 10 ? -17.394 1.054 2.040 1.00 0.00 10 THR A N 17
ATOM 11073 C CA . THR A 1 10 ? -16.528 1.296 3.188 1.00 0.00 10 THR A CA 17
ATOM 11074 C C . THR A 1 10 ? -15.225 0.522 3.047 1.00 0.00 10 THR A C 17
ATOM 11075 O O . THR A 1 10 ? -14.149 1.032 3.358 1.00 0.00 10 THR A O 17
ATOM 11086 N N . VAL A 1 11 ? -15.331 -0.713 2.571 1.00 0.00 11 VAL A N 17
ATOM 11087 C CA . VAL A 1 11 ? -14.162 -1.559 2.382 1.00 0.00 11 VAL A CA 17
ATOM 11088 C C . VAL A 1 11 ? -13.262 -0.997 1.291 1.00 0.00 11 VAL A C 17
ATOM 11089 O O . VAL A 1 11 ? -12.036 -1.052 1.392 1.00 0.00 11 VAL A O 17
ATOM 11102 N N . GLY A 1 12 ? -13.879 -0.443 0.254 1.00 0.00 12 GLY A N 17
ATOM 11103 C CA . GLY A 1 12 ? -13.117 0.137 -0.833 1.00 0.00 12 GLY A CA 17
ATOM 11104 C C . GLY A 1 12 ? -12.260 1.289 -0.357 1.00 0.00 12 GLY A C 17
ATOM 11105 O O . GLY A 1 12 ? -11.200 1.563 -0.921 1.00 0.00 12 GLY A O 17
ATOM 11109 N N . LYS A 1 13 ? -12.721 1.962 0.695 1.00 0.00 13 LYS A N 17
ATOM 11110 C CA . LYS A 1 13 ? -11.992 3.087 1.262 1.00 0.00 13 LYS A CA 17
ATOM 11111 C C . LYS A 1 13 ? -10.877 2.593 2.175 1.00 0.00 13 LYS A C 17
ATOM 11112 O O . LYS A 1 13 ? -9.791 3.171 2.213 1.00 0.00 13 LYS A O 17
ATOM 11131 N N . ALA A 1 14 ? -11.148 1.513 2.901 1.00 0.00 14 ALA A N 17
ATOM 11132 C CA . ALA A 1 14 ? -10.159 0.938 3.800 1.00 0.00 14 ALA A CA 17
ATOM 11133 C C . ALA A 1 14 ? -9.061 0.254 3.004 1.00 0.00 14 ALA A C 17
ATOM 11134 O O . ALA A 1 14 ? -7.879 0.555 3.167 1.00 0.00 14 ALA A O 17
ATOM 11141 N N . VAL A 1 15 ? -9.465 -0.652 2.124 1.00 0.00 15 VAL A N 17
ATOM 11142 C CA . VAL A 1 15 ? -8.518 -1.361 1.279 1.00 0.00 15 VAL A CA 17
ATOM 11143 C C . VAL A 1 15 ? -7.888 -0.398 0.285 1.00 0.00 15 VAL A C 17
ATOM 11144 O O . VAL A 1 15 ? -6.780 -0.622 -0.202 1.00 0.00 15 VAL A O 17
ATOM 11157 N N . GLY A 1 16 ? -8.604 0.687 0.000 1.00 0.00 16 GLY A N 17
ATOM 11158 C CA . GLY A 1 16 ? -8.103 1.684 -0.923 1.00 0.00 16 GLY A CA 17
ATOM 11159 C C . GLY A 1 16 ? -6.936 2.451 -0.341 1.00 0.00 16 GLY A C 17
ATOM 11160 O O . GLY A 1 16 ? -6.026 2.856 -1.065 1.00 0.00 16 GLY A O 17
ATOM 11164 N N . LYS A 1 17 ? -6.955 2.644 0.976 1.00 0.00 17 LYS A N 17
ATOM 11165 C CA . LYS A 1 17 ? -5.882 3.358 1.654 1.00 0.00 17 LYS A CA 17
ATOM 11166 C C . LYS A 1 17 ? -4.634 2.491 1.721 1.00 0.00 17 LYS A C 17
ATOM 11167 O O . LYS A 1 17 ? -3.554 2.905 1.302 1.00 0.00 17 LYS A O 17
ATOM 11186 N N . GLY A 1 18 ? -4.796 1.278 2.235 1.00 0.00 18 GLY A N 17
ATOM 11187 C CA . GLY A 1 18 ? -3.677 0.363 2.327 1.00 0.00 18 GLY A CA 17
ATOM 11188 C C . GLY A 1 18 ? -3.147 0.003 0.956 1.00 0.00 18 GLY A C 17
ATOM 11189 O O . GLY A 1 18 ? -1.950 -0.228 0.780 1.00 0.00 18 GLY A O 17
ATOM 11193 N N . LEU A 1 19 ? -4.048 -0.027 -0.021 1.00 0.00 19 LEU A N 17
ATOM 11194 C CA . LEU A 1 19 ? -3.682 -0.343 -1.395 1.00 0.00 19 LEU A CA 17
ATOM 11195 C C . LEU A 1 19 ? -2.788 0.747 -1.968 1.00 0.00 19 LEU A C 17
ATOM 11196 O O . LEU A 1 19 ? -1.744 0.468 -2.560 1.00 0.00 19 LEU A O 17
ATOM 11212 N N . ARG A 1 20 ? -3.202 1.995 -1.779 1.00 0.00 20 ARG A N 17
ATOM 11213 C CA . ARG A 1 20 ? -2.433 3.127 -2.273 1.00 0.00 20 ARG A CA 17
ATOM 11214 C C . ARG A 1 20 ? -1.050 3.143 -1.635 1.00 0.00 20 ARG A C 17
ATOM 11215 O O . ARG A 1 20 ? -0.084 3.623 -2.229 1.00 0.00 20 ARG A O 17
ATOM 11236 N N . ALA A 1 21 ? -0.961 2.603 -0.423 1.00 0.00 21 ALA A N 17
ATOM 11237 C CA . ALA A 1 21 ? 0.306 2.541 0.292 1.00 0.00 21 ALA A CA 17
ATOM 11238 C C . ALA A 1 21 ? 1.159 1.401 -0.243 1.00 0.00 21 ALA A C 17
ATOM 11239 O O . ALA A 1 21 ? 2.381 1.402 -0.098 1.00 0.00 21 ALA A O 17
ATOM 11246 N N . ILE A 1 22 ? 0.505 0.436 -0.881 1.00 0.00 22 ILE A N 17
ATOM 11247 C CA . ILE A 1 22 ? 1.205 -0.699 -1.459 1.00 0.00 22 ILE A CA 17
ATOM 11248 C C . ILE A 1 22 ? 1.910 -0.267 -2.736 1.00 0.00 22 ILE A C 17
ATOM 11249 O O . ILE A 1 22 ? 2.925 -0.843 -3.127 1.00 0.00 22 ILE A O 17
ATOM 11265 N N . ASN A 1 23 ? 1.367 0.767 -3.373 1.00 0.00 23 ASN A N 17
ATOM 11266 C CA . ASN A 1 23 ? 1.947 1.295 -4.599 1.00 0.00 23 ASN A CA 17
ATOM 11267 C C . ASN A 1 23 ? 3.199 2.086 -4.269 1.00 0.00 23 ASN A C 17
ATOM 11268 O O . ASN A 1 23 ? 4.304 1.744 -4.690 1.00 0.00 23 ASN A O 17
ATOM 11279 N N . ILE A 1 24 ? 3.006 3.134 -3.486 1.00 0.00 24 ILE A N 17
ATOM 11280 C CA . ILE A 1 24 ? 4.118 3.971 -3.061 1.00 0.00 24 ILE A CA 17
ATOM 11281 C C . ILE A 1 24 ? 5.156 3.074 -2.413 1.00 0.00 24 ILE A C 17
ATOM 11282 O O . ILE A 1 24 ? 6.351 3.376 -2.403 1.00 0.00 24 ILE A O 17
ATOM 11298 N N . ALA A 1 25 ? 4.678 1.951 -1.887 1.00 0.00 25 ALA A N 17
ATOM 11299 C CA . ALA A 1 25 ? 5.544 0.986 -1.252 1.00 0.00 25 ALA A CA 17
ATOM 11300 C C . ALA A 1 25 ? 6.177 0.084 -2.301 1.00 0.00 25 ALA A C 17
ATOM 11301 O O . ALA A 1 25 ? 7.268 -0.451 -2.102 1.00 0.00 25 ALA A O 17
ATOM 11308 N N . SER A 1 26 ? 5.486 -0.068 -3.429 1.00 0.00 26 SER A N 17
ATOM 11309 C CA . SER A 1 26 ? 5.984 -0.891 -4.522 1.00 0.00 26 SER A CA 17
ATOM 11310 C C . SER A 1 26 ? 7.067 -0.144 -5.291 1.00 0.00 26 SER A C 17
ATOM 11311 O O . SER A 1 26 ? 8.003 -0.747 -5.815 1.00 0.00 26 SER A O 17
ATOM 11319 N N . THR A 1 27 ? 6.933 1.179 -5.344 1.00 0.00 27 THR A N 17
ATOM 11320 C CA . THR A 1 27 ? 7.901 2.020 -6.037 1.00 0.00 27 THR A CA 17
ATOM 11321 C C . THR A 1 27 ? 9.219 2.052 -5.275 1.00 0.00 27 THR A C 17
ATOM 11322 O O . THR A 1 27 ? 10.291 1.890 -5.858 1.00 0.00 27 THR A O 17
ATOM 11333 N N . ALA A 1 28 ? 9.128 2.256 -3.966 1.00 0.00 28 ALA A N 17
ATOM 11334 C CA . ALA A 1 28 ? 10.313 2.302 -3.118 1.00 0.00 28 ALA A CA 17
ATOM 11335 C C . ALA A 1 28 ? 10.970 0.930 -3.042 1.00 0.00 28 ALA A C 17
ATOM 11336 O O . ALA A 1 28 ? 12.182 0.819 -2.857 1.00 0.00 28 ALA A O 17
ATOM 11343 N N . ASN A 1 29 ? 10.161 -0.115 -3.192 1.00 0.00 29 ASN A N 17
ATOM 11344 C CA . ASN A 1 29 ? 10.662 -1.483 -3.146 1.00 0.00 29 ASN A CA 17
ATOM 11345 C C . ASN A 1 29 ? 11.850 -1.646 -4.083 1.00 0.00 29 ASN A C 17
ATOM 11346 O O . ASN A 1 29 ? 12.953 -1.985 -3.653 1.00 0.00 29 ASN A O 17
ATOM 11357 N N . ASP A 1 30 ? 11.618 -1.393 -5.364 1.00 0.00 30 ASP A N 17
ATOM 11358 C CA . ASP A 1 30 ? 12.670 -1.499 -6.364 1.00 0.00 30 ASP A CA 17
ATOM 11359 C C . ASP A 1 30 ? 13.878 -0.674 -5.943 1.00 0.00 30 ASP A C 17
ATOM 11360 O O . ASP A 1 30 ? 15.024 -1.089 -6.121 1.00 0.00 30 ASP A O 17
ATOM 11369 N N . VAL A 1 31 ? 13.607 0.493 -5.371 1.00 0.00 31 VAL A N 17
ATOM 11370 C CA . VAL A 1 31 ? 14.662 1.382 -4.906 1.00 0.00 31 VAL A CA 17
ATOM 11371 C C . VAL A 1 31 ? 15.561 0.672 -3.904 1.00 0.00 31 VAL A C 17
ATOM 11372 O O . VAL A 1 31 ? 16.784 0.794 -3.951 1.00 0.00 31 VAL A O 17
ATOM 11385 N N . PHE A 1 32 ? 14.939 -0.073 -2.998 1.00 0.00 32 PHE A N 17
ATOM 11386 C CA . PHE A 1 32 ? 15.671 -0.812 -1.979 1.00 0.00 32 PHE A CA 17
ATOM 11387 C C . PHE A 1 32 ? 16.600 -1.838 -2.616 1.00 0.00 32 PHE A C 17
ATOM 11388 O O . PHE A 1 32 ? 17.755 -1.982 -2.214 1.00 0.00 32 PHE A O 17
ATOM 11405 N N . ASN A 1 33 ? 16.085 -2.547 -3.613 1.00 0.00 33 ASN A N 17
ATOM 11406 C CA . ASN A 1 33 ? 16.864 -3.562 -4.312 1.00 0.00 33 ASN A CA 17
ATOM 11407 C C . ASN A 1 33 ? 18.000 -2.924 -5.102 1.00 0.00 33 ASN A C 17
ATOM 11408 O O . ASN A 1 33 ? 18.987 -3.582 -5.433 1.00 0.00 33 ASN A O 17
ATOM 11419 N N . PHE A 1 34 ? 17.851 -1.639 -5.402 1.00 0.00 34 PHE A N 17
ATOM 11420 C CA . PHE A 1 34 ? 18.861 -0.906 -6.156 1.00 0.00 34 PHE A CA 17
ATOM 11421 C C . PHE A 1 34 ? 20.096 -0.639 -5.303 1.00 0.00 34 PHE A C 17
ATOM 11422 O O . PHE A 1 34 ? 21.226 -0.744 -5.779 1.00 0.00 34 PHE A O 17
ATOM 11439 N N . LEU A 1 35 ? 19.871 -0.293 -4.041 1.00 0.00 35 LEU A N 17
ATOM 11440 C CA . LEU A 1 35 ? 20.965 -0.010 -3.120 1.00 0.00 35 LEU A CA 17
ATOM 11441 C C . LEU A 1 35 ? 21.227 -1.201 -2.203 1.00 0.00 35 LEU A C 17
ATOM 11442 O O . LEU A 1 35 ? 22.352 -1.413 -1.751 1.00 0.00 35 LEU A O 17
ATOM 11458 N N . LYS A 1 36 ? 20.180 -1.973 -1.932 1.00 0.00 36 LYS A N 17
ATOM 11459 C CA . LYS A 1 36 ? 20.294 -3.142 -1.067 1.00 0.00 36 LYS A CA 17
ATOM 11460 C C . LYS A 1 36 ? 21.289 -2.893 0.063 1.00 0.00 36 LYS A C 17
ATOM 11461 O O . LYS A 1 36 ? 22.279 -3.610 0.201 1.00 0.00 36 LYS A O 17
ATOM 11480 N N . PRO A 1 37 ? 21.036 -1.866 0.889 1.00 0.00 37 PRO A N 17
ATOM 11481 C CA . PRO A 1 37 ? 21.912 -1.519 2.012 1.00 0.00 37 PRO A CA 17
ATOM 11482 C C . PRO A 1 37 ? 21.987 -2.632 3.052 1.00 0.00 37 PRO A C 17
ATOM 11483 O O . PRO A 1 37 ? 21.075 -2.799 3.862 1.00 0.00 37 PRO A O 17
ATOM 11494 N N . LYS A 1 38 ? 23.079 -3.389 3.028 1.00 0.00 38 LYS A N 17
ATOM 11495 C CA . LYS A 1 38 ? 23.267 -4.481 3.976 1.00 0.00 38 LYS A CA 17
ATOM 11496 C C . LYS A 1 38 ? 23.173 -3.969 5.409 1.00 0.00 38 LYS A C 17
ATOM 11497 O O . LYS A 1 38 ? 22.648 -4.651 6.290 1.00 0.00 38 LYS A O 17
ATOM 11516 N N . LYS A 1 39 ? 23.685 -2.764 5.632 1.00 0.00 39 LYS A N 17
ATOM 11517 C CA . LYS A 1 39 ? 23.662 -2.155 6.955 1.00 0.00 39 LYS A CA 17
ATOM 11518 C C . LYS A 1 39 ? 23.410 -0.655 6.857 1.00 0.00 39 LYS A C 17
ATOM 11519 O O . LYS A 1 39 ? 23.850 0.116 7.710 1.00 0.00 39 LYS A O 17
ATOM 11538 N N . ARG A 1 40 ? 22.701 -0.247 5.810 1.00 0.00 40 ARG A N 17
ATOM 11539 C CA . ARG A 1 40 ? 22.391 1.162 5.599 1.00 0.00 40 ARG A CA 17
ATOM 11540 C C . ARG A 1 40 ? 23.669 1.994 5.521 1.00 0.00 40 ARG A C 17
ATOM 11541 O O . ARG A 1 40 ? 24.768 1.478 5.723 1.00 0.00 40 ARG A O 17
ATOM 11562 N N . LYS A 1 41 ? 23.518 3.280 5.223 1.00 0.00 41 LYS A N 17
ATOM 11563 C CA . LYS A 1 41 ? 24.662 4.178 5.114 1.00 0.00 41 LYS A CA 17
ATOM 11564 C C . LYS A 1 41 ? 25.577 3.747 3.974 1.00 0.00 41 LYS A C 17
ATOM 11565 O O . LYS A 1 41 ? 25.693 2.559 3.674 1.00 0.00 41 LYS A O 17
ATOM 11584 N N . ALA A 1 42 ? 26.226 4.718 3.340 1.00 0.00 42 ALA A N 17
ATOM 11585 C CA . ALA A 1 42 ? 27.130 4.433 2.233 1.00 0.00 42 ALA A CA 17
ATOM 11586 C C . ALA A 1 42 ? 26.486 3.478 1.234 1.00 0.00 42 ALA A C 17
ATOM 11587 O O . ALA A 1 42 ? 27.067 2.400 0.989 1.00 0.00 42 ALA A O 17
ATOM 11595 N N . ALA A 1 1 ? 32.375 -7.209 1.700 1.00 0.00 1 ALA A N 18
ATOM 11596 C CA . ALA A 1 1 ? 31.723 -6.406 2.766 1.00 0.00 1 ALA A CA 18
ATOM 11597 C C . ALA A 1 1 ? 30.337 -6.952 3.090 1.00 0.00 1 ALA A C 18
ATOM 11598 O O . ALA A 1 1 ? 29.895 -7.940 2.505 1.00 0.00 1 ALA A O 18
ATOM 11607 N N . LYS A 1 2 ? 29.655 -6.298 4.024 1.00 0.00 2 LYS A N 18
ATOM 11608 C CA . LYS A 1 2 ? 28.316 -6.712 4.425 1.00 0.00 2 LYS A CA 18
ATOM 11609 C C . LYS A 1 2 ? 27.300 -6.371 3.337 1.00 0.00 2 LYS A C 18
ATOM 11610 O O . LYS A 1 2 ? 27.617 -6.419 2.148 1.00 0.00 2 LYS A O 18
ATOM 11629 N N . ILE A 1 3 ? 26.079 -6.026 3.740 1.00 0.00 3 ILE A N 18
ATOM 11630 C CA . ILE A 1 3 ? 25.037 -5.681 2.784 1.00 0.00 3 ILE A CA 18
ATOM 11631 C C . ILE A 1 3 ? 24.372 -4.353 3.135 1.00 0.00 3 ILE A C 18
ATOM 11632 O O . ILE A 1 3 ? 23.146 -4.252 3.150 1.00 0.00 3 ILE A O 18
ATOM 11648 N N . PRO A 1 4 ? 25.171 -3.310 3.419 1.00 0.00 4 PRO A N 18
ATOM 11649 C CA . PRO A 1 4 ? 24.639 -1.989 3.763 1.00 0.00 4 PRO A CA 18
ATOM 11650 C C . PRO A 1 4 ? 23.578 -1.522 2.773 1.00 0.00 4 PRO A C 18
ATOM 11651 O O . PRO A 1 4 ? 22.695 -0.738 3.119 1.00 0.00 4 PRO A O 18
ATOM 11662 N N . ILE A 1 5 ? 23.670 -2.011 1.539 1.00 0.00 5 ILE A N 18
ATOM 11663 C CA . ILE A 1 5 ? 22.720 -1.644 0.500 1.00 0.00 5 ILE A CA 18
ATOM 11664 C C . ILE A 1 5 ? 21.305 -2.075 0.871 1.00 0.00 5 ILE A C 18
ATOM 11665 O O . ILE A 1 5 ? 20.335 -1.385 0.564 1.00 0.00 5 ILE A O 18
ATOM 11681 N N . LYS A 1 6 ? 21.196 -3.218 1.536 1.00 0.00 6 LYS A N 18
ATOM 11682 C CA . LYS A 1 6 ? 19.899 -3.734 1.952 1.00 0.00 6 LYS A CA 18
ATOM 11683 C C . LYS A 1 6 ? 19.351 -2.907 3.111 1.00 0.00 6 LYS A C 18
ATOM 11684 O O . LYS A 1 6 ? 18.140 -2.833 3.317 1.00 0.00 6 LYS A O 18
ATOM 11703 N N . ALA A 1 7 ? 20.252 -2.283 3.861 1.00 0.00 7 ALA A N 18
ATOM 11704 C CA . ALA A 1 7 ? 19.860 -1.458 4.995 1.00 0.00 7 ALA A CA 18
ATOM 11705 C C . ALA A 1 7 ? 19.192 -0.170 4.530 1.00 0.00 7 ALA A C 18
ATOM 11706 O O . ALA A 1 7 ? 18.218 0.286 5.127 1.00 0.00 7 ALA A O 18
ATOM 11713 N N . ILE A 1 8 ? 19.719 0.410 3.458 1.00 0.00 8 ILE A N 18
ATOM 11714 C CA . ILE A 1 8 ? 19.166 1.643 2.912 1.00 0.00 8 ILE A CA 18
ATOM 11715 C C . ILE A 1 8 ? 17.845 1.374 2.204 1.00 0.00 8 ILE A C 18
ATOM 11716 O O . ILE A 1 8 ? 16.932 2.199 2.233 1.00 0.00 8 ILE A O 18
ATOM 11732 N N . LYS A 1 9 ? 17.749 0.210 1.571 1.00 0.00 9 LYS A N 18
ATOM 11733 C CA . LYS A 1 9 ? 16.539 -0.173 0.860 1.00 0.00 9 LYS A CA 18
ATOM 11734 C C . LYS A 1 9 ? 15.412 -0.468 1.841 1.00 0.00 9 LYS A C 18
ATOM 11735 O O . LYS A 1 9 ? 14.250 -0.170 1.571 1.00 0.00 9 LYS A O 18
ATOM 11754 N N . THR A 1 10 ? 15.765 -1.044 2.986 1.00 0.00 10 THR A N 18
ATOM 11755 C CA . THR A 1 10 ? 14.778 -1.364 4.009 1.00 0.00 10 THR A CA 18
ATOM 11756 C C . THR A 1 10 ? 14.200 -0.088 4.602 1.00 0.00 10 THR A C 18
ATOM 11757 O O . THR A 1 10 ? 12.987 0.042 4.763 1.00 0.00 10 THR A O 18
ATOM 11768 N N . VAL A 1 11 ? 15.078 0.857 4.912 1.00 0.00 11 VAL A N 18
ATOM 11769 C CA . VAL A 1 11 ? 14.662 2.129 5.471 1.00 0.00 11 VAL A CA 18
ATOM 11770 C C . VAL A 1 11 ? 13.943 2.958 4.419 1.00 0.00 11 VAL A C 18
ATOM 11771 O O . VAL A 1 11 ? 12.889 3.538 4.678 1.00 0.00 11 VAL A O 18
ATOM 11784 N N . GLY A 1 12 ? 14.516 2.989 3.223 1.00 0.00 12 GLY A N 18
ATOM 11785 C CA . GLY A 1 12 ? 13.912 3.729 2.134 1.00 0.00 12 GLY A CA 18
ATOM 11786 C C . GLY A 1 12 ? 12.595 3.115 1.713 1.00 0.00 12 GLY A C 18
ATOM 11787 O O . GLY A 1 12 ? 11.714 3.803 1.197 1.00 0.00 12 GLY A O 18
ATOM 11791 N N . LYS A 1 13 ? 12.457 1.812 1.948 1.00 0.00 13 LYS A N 18
ATOM 11792 C CA . LYS A 1 13 ? 11.234 1.100 1.605 1.00 0.00 13 LYS A CA 18
ATOM 11793 C C . LYS A 1 13 ? 10.206 1.252 2.718 1.00 0.00 13 LYS A C 18
ATOM 11794 O O . LYS A 1 13 ? 9.010 1.062 2.503 1.00 0.00 13 LYS A O 18
ATOM 11813 N N . ALA A 1 14 ? 10.681 1.602 3.912 1.00 0.00 14 ALA A N 18
ATOM 11814 C CA . ALA A 1 14 ? 9.798 1.787 5.055 1.00 0.00 14 ALA A CA 18
ATOM 11815 C C . ALA A 1 14 ? 8.963 3.049 4.891 1.00 0.00 14 ALA A C 18
ATOM 11816 O O . ALA A 1 14 ? 7.750 3.036 5.100 1.00 0.00 14 ALA A O 18
ATOM 11823 N N . VAL A 1 15 ? 9.619 4.134 4.501 1.00 0.00 15 VAL A N 18
ATOM 11824 C CA . VAL A 1 15 ? 8.932 5.400 4.291 1.00 0.00 15 VAL A CA 18
ATOM 11825 C C . VAL A 1 15 ? 8.078 5.331 3.034 1.00 0.00 15 VAL A C 18
ATOM 11826 O O . VAL A 1 15 ? 6.935 5.791 3.015 1.00 0.00 15 VAL A O 18
ATOM 11839 N N . GLY A 1 16 ? 8.641 4.737 1.989 1.00 0.00 16 GLY A N 18
ATOM 11840 C CA . GLY A 1 16 ? 7.923 4.597 0.740 1.00 0.00 16 GLY A CA 18
ATOM 11841 C C . GLY A 1 16 ? 6.788 3.601 0.850 1.00 0.00 16 GLY A C 18
ATOM 11842 O O . GLY A 1 16 ? 5.768 3.736 0.175 1.00 0.00 16 GLY A O 18
ATOM 11846 N N . LYS A 1 17 ? 6.961 2.601 1.711 1.00 0.00 17 LYS A N 18
ATOM 11847 C CA . LYS A 1 17 ? 5.936 1.585 1.911 1.00 0.00 17 LYS A CA 18
ATOM 11848 C C . LYS A 1 17 ? 4.741 2.174 2.650 1.00 0.00 17 LYS A C 18
ATOM 11849 O O . LYS A 1 17 ? 3.594 1.809 2.390 1.00 0.00 17 LYS A O 18
ATOM 11868 N N . GLY A 1 18 ? 5.017 3.097 3.567 1.00 0.00 18 GLY A N 18
ATOM 11869 C CA . GLY A 1 18 ? 3.952 3.730 4.319 1.00 0.00 18 GLY A CA 18
ATOM 11870 C C . GLY A 1 18 ? 3.014 4.503 3.417 1.00 0.00 18 GLY A C 18
ATOM 11871 O O . GLY A 1 18 ? 1.802 4.285 3.432 1.00 0.00 18 GLY A O 18
ATOM 11875 N N . LEU A 1 19 ? 3.580 5.401 2.617 1.00 0.00 19 LEU A N 18
ATOM 11876 C CA . LEU A 1 19 ? 2.791 6.201 1.692 1.00 0.00 19 LEU A CA 18
ATOM 11877 C C . LEU A 1 19 ? 2.289 5.337 0.542 1.00 0.00 19 LEU A C 18
ATOM 11878 O O . LEU A 1 19 ? 1.152 5.480 0.090 1.00 0.00 19 LEU A O 18
ATOM 11894 N N . ARG A 1 20 ? 3.143 4.429 0.080 1.00 0.00 20 ARG A N 18
ATOM 11895 C CA . ARG A 1 20 ? 2.783 3.531 -1.009 1.00 0.00 20 ARG A CA 18
ATOM 11896 C C . ARG A 1 20 ? 1.594 2.669 -0.607 1.00 0.00 20 ARG A C 18
ATOM 11897 O O . ARG A 1 20 ? 0.712 2.390 -1.418 1.00 0.00 20 ARG A O 18
ATOM 11918 N N . ALA A 1 21 ? 1.568 2.263 0.658 1.00 0.00 21 ALA A N 18
ATOM 11919 C CA . ALA A 1 21 ? 0.476 1.447 1.168 1.00 0.00 21 ALA A CA 18
ATOM 11920 C C . ALA A 1 21 ? -0.823 2.235 1.147 1.00 0.00 21 ALA A C 18
ATOM 11921 O O . ALA A 1 21 ? -1.879 1.703 0.810 1.00 0.00 21 ALA A O 18
ATOM 11928 N N . ILE A 1 22 ? -0.736 3.516 1.481 1.00 0.00 22 ILE A N 18
ATOM 11929 C CA . ILE A 1 22 ? -1.906 4.379 1.468 1.00 0.00 22 ILE A CA 18
ATOM 11930 C C . ILE A 1 22 ? -2.376 4.574 0.035 1.00 0.00 22 ILE A C 18
ATOM 11931 O O . ILE A 1 22 ? -3.512 4.976 -0.215 1.00 0.00 22 ILE A O 18
ATOM 11947 N N . ASN A 1 23 ? -1.482 4.272 -0.901 1.00 0.00 23 ASN A N 18
ATOM 11948 C CA . ASN A 1 23 ? -1.778 4.392 -2.318 1.00 0.00 23 ASN A CA 18
ATOM 11949 C C . ASN A 1 23 ? -2.670 3.250 -2.768 1.00 0.00 23 ASN A C 18
ATOM 11950 O O . ASN A 1 23 ? -3.819 3.454 -3.158 1.00 0.00 23 ASN A O 18
ATOM 11961 N N . ILE A 1 24 ? -2.133 2.046 -2.685 1.00 0.00 24 ILE A N 18
ATOM 11962 C CA . ILE A 1 24 ? -2.873 0.864 -3.057 1.00 0.00 24 ILE A CA 18
ATOM 11963 C C . ILE A 1 24 ? -4.211 0.892 -2.352 1.00 0.00 24 ILE A C 18
ATOM 11964 O O . ILE A 1 24 ? -5.195 0.313 -2.817 1.00 0.00 24 ILE A O 18
ATOM 11980 N N . ALA A 1 25 ? -4.236 1.596 -1.225 1.00 0.00 25 ALA A N 18
ATOM 11981 C CA . ALA A 1 25 ? -5.445 1.731 -0.449 1.00 0.00 25 ALA A CA 18
ATOM 11982 C C . ALA A 1 25 ? -6.288 2.875 -0.990 1.00 0.00 25 ALA A C 18
ATOM 11983 O O . ALA A 1 25 ? -7.516 2.857 -0.896 1.00 0.00 25 ALA A O 18
ATOM 11990 N N . SER A 1 26 ? -5.616 3.867 -1.569 1.00 0.00 26 SER A N 18
ATOM 11991 C CA . SER A 1 26 ? -6.300 5.017 -2.141 1.00 0.00 26 SER A CA 18
ATOM 11992 C C . SER A 1 26 ? -6.887 4.661 -3.501 1.00 0.00 26 SER A C 18
ATOM 11993 O O . SER A 1 26 ? -7.826 5.302 -3.972 1.00 0.00 26 SER A O 18
ATOM 12001 N N . THR A 1 27 ? -6.327 3.628 -4.123 1.00 0.00 27 THR A N 18
ATOM 12002 C CA . THR A 1 27 ? -6.793 3.174 -5.426 1.00 0.00 27 THR A CA 18
ATOM 12003 C C . THR A 1 27 ? -8.055 2.335 -5.280 1.00 0.00 27 THR A C 18
ATOM 12004 O O . THR A 1 27 ? -9.035 2.539 -5.996 1.00 0.00 27 THR A O 18
ATOM 12015 N N . ALA A 1 28 ? -8.028 1.395 -4.342 1.00 0.00 28 ALA A N 18
ATOM 12016 C CA . ALA A 1 28 ? -9.178 0.533 -4.098 1.00 0.00 28 ALA A CA 18
ATOM 12017 C C . ALA A 1 28 ? -10.315 1.323 -3.461 1.00 0.00 28 ALA A C 18
ATOM 12018 O O . ALA A 1 28 ? -11.477 0.924 -3.526 1.00 0.00 28 ALA A O 18
ATOM 12025 N N . ASN A 1 29 ? -9.969 2.452 -2.851 1.00 0.00 29 ASN A N 18
ATOM 12026 C CA . ASN A 1 29 ? -10.957 3.309 -2.208 1.00 0.00 29 ASN A CA 18
ATOM 12027 C C . ASN A 1 29 ? -11.776 4.055 -3.251 1.00 0.00 29 ASN A C 18
ATOM 12028 O O . ASN A 1 29 ? -12.952 3.759 -3.463 1.00 0.00 29 ASN A O 18
ATOM 12039 N N . ASP A 1 30 ? -11.142 5.017 -3.906 1.00 0.00 30 ASP A N 18
ATOM 12040 C CA . ASP A 1 30 ? -11.806 5.801 -4.937 1.00 0.00 30 ASP A CA 18
ATOM 12041 C C . ASP A 1 30 ? -12.688 4.905 -5.797 1.00 0.00 30 ASP A C 18
ATOM 12042 O O . ASP A 1 30 ? -13.776 5.300 -6.217 1.00 0.00 30 ASP A O 18
ATOM 12051 N N . VAL A 1 31 ? -12.209 3.692 -6.045 1.00 0.00 31 VAL A N 18
ATOM 12052 C CA . VAL A 1 31 ? -12.946 2.724 -6.845 1.00 0.00 31 VAL A CA 18
ATOM 12053 C C . VAL A 1 31 ? -14.178 2.238 -6.092 1.00 0.00 31 VAL A C 18
ATOM 12054 O O . VAL A 1 31 ? -15.306 2.369 -6.569 1.00 0.00 31 VAL A O 18
ATOM 12067 N N . PHE A 1 32 ? -13.950 1.686 -4.909 1.00 0.00 32 PHE A N 18
ATOM 12068 C CA . PHE A 1 32 ? -15.036 1.186 -4.076 1.00 0.00 32 PHE A CA 18
ATOM 12069 C C . PHE A 1 32 ? -16.109 2.260 -3.904 1.00 0.00 32 PHE A C 18
ATOM 12070 O O . PHE A 1 32 ? -17.295 1.955 -3.781 1.00 0.00 32 PHE A O 18
ATOM 12087 N N . ASN A 1 33 ? -15.679 3.518 -3.903 1.00 0.00 33 ASN A N 18
ATOM 12088 C CA . ASN A 1 33 ? -16.598 4.639 -3.754 1.00 0.00 33 ASN A CA 18
ATOM 12089 C C . ASN A 1 33 ? -17.296 4.939 -5.075 1.00 0.00 33 ASN A C 18
ATOM 12090 O O . ASN A 1 33 ? -18.420 5.439 -5.097 1.00 0.00 33 ASN A O 18
ATOM 12101 N N . PHE A 1 34 ? -16.622 4.624 -6.177 1.00 0.00 34 PHE A N 18
ATOM 12102 C CA . PHE A 1 34 ? -17.178 4.854 -7.504 1.00 0.00 34 PHE A CA 18
ATOM 12103 C C . PHE A 1 34 ? -18.231 3.800 -7.831 1.00 0.00 34 PHE A C 18
ATOM 12104 O O . PHE A 1 34 ? -19.167 4.056 -8.589 1.00 0.00 34 PHE A O 18
ATOM 12121 N N . LEU A 1 35 ? -18.071 2.616 -7.249 1.00 0.00 35 LEU A N 18
ATOM 12122 C CA . LEU A 1 35 ? -19.006 1.519 -7.468 1.00 0.00 35 LEU A CA 18
ATOM 12123 C C . LEU A 1 35 ? -19.814 1.243 -6.205 1.00 0.00 35 LEU A C 18
ATOM 12124 O O . LEU A 1 35 ? -21.027 1.449 -6.172 1.00 0.00 35 LEU A O 18
ATOM 12140 N N . LYS A 1 36 ? -19.129 0.780 -5.168 1.00 0.00 36 LYS A N 18
ATOM 12141 C CA . LYS A 1 36 ? -19.774 0.478 -3.894 1.00 0.00 36 LYS A CA 18
ATOM 12142 C C . LYS A 1 36 ? -20.754 -0.681 -4.035 1.00 0.00 36 LYS A C 18
ATOM 12143 O O . LYS A 1 36 ? -21.923 -0.484 -4.365 1.00 0.00 36 LYS A O 18
ATOM 12162 N N . PRO A 1 37 ? -20.285 -1.911 -3.779 1.00 0.00 37 PRO A N 18
ATOM 12163 C CA . PRO A 1 37 ? -21.120 -3.112 -3.872 1.00 0.00 37 PRO A CA 18
ATOM 12164 C C . PRO A 1 37 ? -22.281 -3.079 -2.883 1.00 0.00 37 PRO A C 18
ATOM 12165 O O . PRO A 1 37 ? -22.281 -2.291 -1.937 1.00 0.00 37 PRO A O 18
ATOM 12176 N N . LYS A 1 38 ? -23.271 -3.936 -3.109 1.00 0.00 38 LYS A N 18
ATOM 12177 C CA . LYS A 1 38 ? -24.440 -4.001 -2.239 1.00 0.00 38 LYS A CA 18
ATOM 12178 C C . LYS A 1 38 ? -24.052 -4.439 -0.830 1.00 0.00 38 LYS A C 18
ATOM 12179 O O . LYS A 1 38 ? -24.343 -5.562 -0.418 1.00 0.00 38 LYS A O 18
ATOM 12198 N N . LYS A 1 39 ? -23.396 -3.544 -0.097 1.00 0.00 39 LYS A N 18
ATOM 12199 C CA . LYS A 1 39 ? -22.968 -3.833 1.267 1.00 0.00 39 LYS A CA 18
ATOM 12200 C C . LYS A 1 39 ? -22.568 -5.297 1.413 1.00 0.00 39 LYS A C 18
ATOM 12201 O O . LYS A 1 39 ? -23.405 -6.157 1.688 1.00 0.00 39 LYS A O 18
ATOM 12220 N N . ARG A 1 40 ? -21.282 -5.573 1.224 1.00 0.00 40 ARG A N 18
ATOM 12221 C CA . ARG A 1 40 ? -20.768 -6.932 1.331 1.00 0.00 40 ARG A CA 18
ATOM 12222 C C . ARG A 1 40 ? -19.846 -7.072 2.538 1.00 0.00 40 ARG A C 18
ATOM 12223 O O . ARG A 1 40 ? -18.634 -6.888 2.431 1.00 0.00 40 ARG A O 18
ATOM 12244 N N . LYS A 1 41 ? -20.430 -7.399 3.687 1.00 0.00 41 LYS A N 18
ATOM 12245 C CA . LYS A 1 41 ? -19.663 -7.565 4.915 1.00 0.00 41 LYS A CA 18
ATOM 12246 C C . LYS A 1 41 ? -20.064 -8.847 5.638 1.00 0.00 41 LYS A C 18
ATOM 12247 O O . LYS A 1 41 ? -19.299 -9.809 5.689 1.00 0.00 41 LYS A O 18
ATOM 12266 N N . ALA A 1 42 ? -21.270 -8.850 6.198 1.00 0.00 42 ALA A N 18
ATOM 12267 C CA . ALA A 1 42 ? -21.776 -10.012 6.920 1.00 0.00 42 ALA A CA 18
ATOM 12268 C C . ALA A 1 42 ? -21.721 -11.266 6.055 1.00 0.00 42 ALA A C 18
ATOM 12269 O O . ALA A 1 42 ? -21.129 -11.202 4.957 1.00 0.00 42 ALA A O 18
ATOM 12277 N N . ALA A 1 1 ? -28.245 4.226 0.707 1.00 0.00 1 ALA A N 19
ATOM 12278 C CA . ALA A 1 1 ? -27.783 3.291 -0.352 1.00 0.00 1 ALA A CA 19
ATOM 12279 C C . ALA A 1 1 ? -28.313 1.883 -0.106 1.00 0.00 1 ALA A C 19
ATOM 12280 O O . ALA A 1 1 ? -27.826 1.170 0.771 1.00 0.00 1 ALA A O 19
ATOM 12289 N N . LYS A 1 2 ? -29.314 1.487 -0.886 1.00 0.00 2 LYS A N 19
ATOM 12290 C CA . LYS A 1 2 ? -29.909 0.163 -0.750 1.00 0.00 2 LYS A CA 19
ATOM 12291 C C . LYS A 1 2 ? -29.748 -0.645 -2.035 1.00 0.00 2 LYS A C 19
ATOM 12292 O O . LYS A 1 2 ? -29.824 -1.873 -2.019 1.00 0.00 2 LYS A O 19
ATOM 12311 N N . ILE A 1 3 ? -29.523 0.050 -3.147 1.00 0.00 3 ILE A N 19
ATOM 12312 C CA . ILE A 1 3 ? -29.350 -0.611 -4.437 1.00 0.00 3 ILE A CA 19
ATOM 12313 C C . ILE A 1 3 ? -27.871 -0.816 -4.760 1.00 0.00 3 ILE A C 19
ATOM 12314 O O . ILE A 1 3 ? -27.460 -1.907 -5.157 1.00 0.00 3 ILE A O 19
ATOM 12330 N N . PRO A 1 4 ? -27.051 0.235 -4.594 1.00 0.00 4 PRO A N 19
ATOM 12331 C CA . PRO A 1 4 ? -25.620 0.176 -4.867 1.00 0.00 4 PRO A CA 19
ATOM 12332 C C . PRO A 1 4 ? -24.811 -0.255 -3.649 1.00 0.00 4 PRO A C 19
ATOM 12333 O O . PRO A 1 4 ? -23.626 0.055 -3.535 1.00 0.00 4 PRO A O 19
ATOM 12344 N N . ILE A 1 5 ? -25.462 -0.971 -2.738 1.00 0.00 5 ILE A N 19
ATOM 12345 C CA . ILE A 1 5 ? -24.813 -1.445 -1.527 1.00 0.00 5 ILE A CA 19
ATOM 12346 C C . ILE A 1 5 ? -23.495 -2.142 -1.838 1.00 0.00 5 ILE A C 19
ATOM 12347 O O . ILE A 1 5 ? -22.470 -1.858 -1.219 1.00 0.00 5 ILE A O 19
ATOM 12363 N N . LYS A 1 6 ? -23.529 -3.055 -2.800 1.00 0.00 6 LYS A N 19
ATOM 12364 C CA . LYS A 1 6 ? -22.335 -3.794 -3.195 1.00 0.00 6 LYS A CA 19
ATOM 12365 C C . LYS A 1 6 ? -21.252 -2.843 -3.691 1.00 0.00 6 LYS A C 19
ATOM 12366 O O . LYS A 1 6 ? -20.065 -3.166 -3.658 1.00 0.00 6 LYS A O 19
ATOM 12385 N N . ALA A 1 7 ? -21.671 -1.667 -4.146 1.00 0.00 7 ALA A N 19
ATOM 12386 C CA . ALA A 1 7 ? -20.738 -0.666 -4.645 1.00 0.00 7 ALA A CA 19
ATOM 12387 C C . ALA A 1 7 ? -19.983 -0.010 -3.496 1.00 0.00 7 ALA A C 19
ATOM 12388 O O . ALA A 1 7 ? -18.781 0.239 -3.591 1.00 0.00 7 ALA A O 19
ATOM 12395 N N . ILE A 1 8 ? -20.697 0.267 -2.411 1.00 0.00 8 ILE A N 19
ATOM 12396 C CA . ILE A 1 8 ? -20.096 0.894 -1.243 1.00 0.00 8 ILE A CA 19
ATOM 12397 C C . ILE A 1 8 ? -19.043 -0.013 -0.615 1.00 0.00 8 ILE A C 19
ATOM 12398 O O . ILE A 1 8 ? -17.995 0.452 -0.166 1.00 0.00 8 ILE A O 19
ATOM 12414 N N . LYS A 1 9 ? -19.325 -1.310 -0.594 1.00 0.00 9 LYS A N 19
ATOM 12415 C CA . LYS A 1 9 ? -18.397 -2.279 -0.032 1.00 0.00 9 LYS A CA 19
ATOM 12416 C C . LYS A 1 9 ? -17.144 -2.367 -0.890 1.00 0.00 9 LYS A C 19
ATOM 12417 O O . LYS A 1 9 ? -16.034 -2.496 -0.378 1.00 0.00 9 LYS A O 19
ATOM 12436 N N . THR A 1 10 ? -17.334 -2.290 -2.203 1.00 0.00 10 THR A N 19
ATOM 12437 C CA . THR A 1 10 ? -16.222 -2.358 -3.140 1.00 0.00 10 THR A CA 19
ATOM 12438 C C . THR A 1 10 ? -15.205 -1.262 -2.855 1.00 0.00 10 THR A C 19
ATOM 12439 O O . THR A 1 10 ? -13.997 -1.494 -2.909 1.00 0.00 10 THR A O 19
ATOM 12450 N N . VAL A 1 11 ? -15.697 -0.068 -2.547 1.00 0.00 11 VAL A N 19
ATOM 12451 C CA . VAL A 1 11 ? -14.823 1.058 -2.250 1.00 0.00 11 VAL A CA 19
ATOM 12452 C C . VAL A 1 11 ? -13.999 0.787 -1.000 1.00 0.00 11 VAL A C 19
ATOM 12453 O O . VAL A 1 11 ? -12.781 0.970 -0.993 1.00 0.00 11 VAL A O 19
ATOM 12466 N N . GLY A 1 12 ? -14.670 0.340 0.053 1.00 0.00 12 GLY A N 19
ATOM 12467 C CA . GLY A 1 12 ? -13.982 0.038 1.292 1.00 0.00 12 GLY A CA 19
ATOM 12468 C C . GLY A 1 12 ? -12.898 -1.003 1.099 1.00 0.00 12 GLY A C 19
ATOM 12469 O O . GLY A 1 12 ? -11.931 -1.053 1.860 1.00 0.00 12 GLY A O 19
ATOM 12473 N N . LYS A 1 13 ? -13.060 -1.834 0.073 1.00 0.00 13 LYS A N 19
ATOM 12474 C CA . LYS A 1 13 ? -12.087 -2.877 -0.226 1.00 0.00 13 LYS A CA 19
ATOM 12475 C C . LYS A 1 13 ? -10.922 -2.314 -1.031 1.00 0.00 13 LYS A C 19
ATOM 12476 O O . LYS A 1 13 ? -9.777 -2.733 -0.861 1.00 0.00 13 LYS A O 19
ATOM 12495 N N . ALA A 1 14 ? -11.219 -1.358 -1.906 1.00 0.00 14 ALA A N 19
ATOM 12496 C CA . ALA A 1 14 ? -10.190 -0.737 -2.731 1.00 0.00 14 ALA A CA 19
ATOM 12497 C C . ALA A 1 14 ? -9.311 0.184 -1.895 1.00 0.00 14 ALA A C 19
ATOM 12498 O O . ALA A 1 14 ? -8.115 0.322 -2.152 1.00 0.00 14 ALA A O 19
ATOM 12505 N N . VAL A 1 15 ? -9.913 0.807 -0.887 1.00 0.00 15 VAL A N 19
ATOM 12506 C CA . VAL A 1 15 ? -9.187 1.710 -0.005 1.00 0.00 15 VAL A CA 19
ATOM 12507 C C . VAL A 1 15 ? -8.362 0.927 1.008 1.00 0.00 15 VAL A C 19
ATOM 12508 O O . VAL A 1 15 ? -7.284 1.359 1.416 1.00 0.00 15 VAL A O 19
ATOM 12521 N N . GLY A 1 16 ? -8.875 -0.233 1.404 1.00 0.00 16 GLY A N 19
ATOM 12522 C CA . GLY A 1 16 ? -8.171 -1.067 2.359 1.00 0.00 16 GLY A CA 19
ATOM 12523 C C . GLY A 1 16 ? -7.023 -1.820 1.719 1.00 0.00 16 GLY A C 19
ATOM 12524 O O . GLY A 1 16 ? -6.004 -2.077 2.360 1.00 0.00 16 GLY A O 19
ATOM 12528 N N . LYS A 1 17 ? -7.188 -2.169 0.446 1.00 0.00 17 LYS A N 19
ATOM 12529 C CA . LYS A 1 17 ? -6.157 -2.891 -0.287 1.00 0.00 17 LYS A CA 19
ATOM 12530 C C . LYS A 1 17 ? -5.154 -1.921 -0.899 1.00 0.00 17 LYS A C 19
ATOM 12531 O O . LYS A 1 17 ? -3.963 -2.218 -0.987 1.00 0.00 17 LYS A O 19
ATOM 12550 N N . GLY A 1 18 ? -5.641 -0.755 -1.310 1.00 0.00 18 GLY A N 19
ATOM 12551 C CA . GLY A 1 18 ? -4.766 0.242 -1.894 1.00 0.00 18 GLY A CA 19
ATOM 12552 C C . GLY A 1 18 ? -3.827 0.834 -0.864 1.00 0.00 18 GLY A C 19
ATOM 12553 O O . GLY A 1 18 ? -2.631 0.991 -1.116 1.00 0.00 18 GLY A O 19
ATOM 12557 N N . LEU A 1 19 ? -4.372 1.151 0.305 1.00 0.00 19 LEU A N 19
ATOM 12558 C CA . LEU A 1 19 ? -3.581 1.717 1.389 1.00 0.00 19 LEU A CA 19
ATOM 12559 C C . LEU A 1 19 ? -2.638 0.666 1.961 1.00 0.00 19 LEU A C 19
ATOM 12560 O O . LEU A 1 19 ? -1.475 0.950 2.252 1.00 0.00 19 LEU A O 19
ATOM 12576 N N . ARG A 1 20 ? -3.145 -0.554 2.110 1.00 0.00 20 ARG A N 19
ATOM 12577 C CA . ARG A 1 20 ? -2.343 -1.648 2.638 1.00 0.00 20 ARG A CA 19
ATOM 12578 C C . ARG A 1 20 ? -1.087 -1.835 1.798 1.00 0.00 20 ARG A C 19
ATOM 12579 O O . ARG A 1 20 ? -0.008 -2.116 2.323 1.00 0.00 20 ARG A O 19
ATOM 12600 N N . ALA A 1 21 ? -1.230 -1.666 0.488 1.00 0.00 21 ALA A N 19
ATOM 12601 C CA . ALA A 1 21 ? -0.102 -1.804 -0.421 1.00 0.00 21 ALA A CA 19
ATOM 12602 C C . ALA A 1 21 ? 0.929 -0.724 -0.146 1.00 0.00 21 ALA A C 19
ATOM 12603 O O . ALA A 1 21 ? 2.129 -0.994 -0.091 1.00 0.00 21 ALA A O 19
ATOM 12610 N N . ILE A 1 22 ? 0.451 0.497 0.057 1.00 0.00 22 ILE A N 19
ATOM 12611 C CA . ILE A 1 22 ? 1.332 1.609 0.363 1.00 0.00 22 ILE A CA 19
ATOM 12612 C C . ILE A 1 22 ? 1.978 1.385 1.726 1.00 0.00 22 ILE A C 19
ATOM 12613 O O . ILE A 1 22 ? 2.919 2.081 2.104 1.00 0.00 22 ILE A O 19
ATOM 12629 N N . ASN A 1 23 ? 1.459 0.398 2.458 1.00 0.00 23 ASN A N 19
ATOM 12630 C CA . ASN A 1 23 ? 1.976 0.064 3.775 1.00 0.00 23 ASN A CA 19
ATOM 12631 C C . ASN A 1 23 ? 3.296 -0.680 3.660 1.00 0.00 23 ASN A C 19
ATOM 12632 O O . ASN A 1 23 ? 4.340 -0.187 4.089 1.00 0.00 23 ASN A O 19
ATOM 12643 N N . ILE A 1 24 ? 3.246 -1.861 3.062 1.00 0.00 24 ILE A N 19
ATOM 12644 C CA . ILE A 1 24 ? 4.444 -2.652 2.880 1.00 0.00 24 ILE A CA 19
ATOM 12645 C C . ILE A 1 24 ? 5.433 -1.851 2.064 1.00 0.00 24 ILE A C 19
ATOM 12646 O O . ILE A 1 24 ? 6.646 -2.044 2.154 1.00 0.00 24 ILE A O 19
ATOM 12662 N N . ALA A 1 25 ? 4.893 -0.921 1.284 1.00 0.00 25 ALA A N 19
ATOM 12663 C CA . ALA A 1 25 ? 5.708 -0.053 0.467 1.00 0.00 25 ALA A CA 19
ATOM 12664 C C . ALA A 1 25 ? 6.207 1.115 1.305 1.00 0.00 25 ALA A C 19
ATOM 12665 O O . ALA A 1 25 ? 7.225 1.733 0.990 1.00 0.00 25 ALA A O 19
ATOM 12672 N N . SER A 1 26 ? 5.480 1.407 2.383 1.00 0.00 26 SER A N 19
ATOM 12673 C CA . SER A 1 26 ? 5.846 2.497 3.279 1.00 0.00 26 SER A CA 19
ATOM 12674 C C . SER A 1 26 ? 7.046 2.106 4.136 1.00 0.00 26 SER A C 19
ATOM 12675 O O . SER A 1 26 ? 7.934 2.920 4.389 1.00 0.00 26 SER A O 19
ATOM 12683 N N . THR A 1 27 ? 7.067 0.851 4.576 1.00 0.00 27 THR A N 19
ATOM 12684 C CA . THR A 1 27 ? 8.159 0.348 5.400 1.00 0.00 27 THR A CA 19
ATOM 12685 C C . THR A 1 27 ? 9.397 0.084 4.550 1.00 0.00 27 THR A C 19
ATOM 12686 O O . THR A 1 27 ? 10.526 0.278 5.000 1.00 0.00 27 THR A O 19
ATOM 12697 N N . ALA A 1 28 ? 9.175 -0.354 3.315 1.00 0.00 28 ALA A N 19
ATOM 12698 C CA . ALA A 1 28 ? 10.270 -0.638 2.397 1.00 0.00 28 ALA A CA 19
ATOM 12699 C C . ALA A 1 28 ? 10.804 0.649 1.779 1.00 0.00 28 ALA A C 19
ATOM 12700 O O . ALA A 1 28 ? 11.917 0.684 1.255 1.00 0.00 28 ALA A O 19
ATOM 12707 N N . ASN A 1 29 ? 10.002 1.706 1.849 1.00 0.00 29 ASN A N 19
ATOM 12708 C CA . ASN A 1 29 ? 10.390 2.999 1.304 1.00 0.00 29 ASN A CA 19
ATOM 12709 C C . ASN A 1 29 ? 11.515 3.610 2.136 1.00 0.00 29 ASN A C 19
ATOM 12710 O O . ASN A 1 29 ? 12.640 3.766 1.661 1.00 0.00 29 ASN A O 19
ATOM 12721 N N . ASP A 1 30 ? 11.201 3.948 3.380 1.00 0.00 30 ASP A N 19
ATOM 12722 C CA . ASP A 1 30 ? 12.185 4.534 4.283 1.00 0.00 30 ASP A CA 19
ATOM 12723 C C . ASP A 1 30 ? 13.476 3.725 4.261 1.00 0.00 30 ASP A C 19
ATOM 12724 O O . ASP A 1 30 ? 14.574 4.283 4.254 1.00 0.00 30 ASP A O 19
ATOM 12733 N N . VAL A 1 31 ? 13.332 2.406 4.242 1.00 0.00 31 VAL A N 19
ATOM 12734 C CA . VAL A 1 31 ? 14.479 1.507 4.211 1.00 0.00 31 VAL A CA 19
ATOM 12735 C C . VAL A 1 31 ? 15.282 1.699 2.934 1.00 0.00 31 VAL A C 19
ATOM 12736 O O . VAL A 1 31 ? 16.503 1.853 2.966 1.00 0.00 31 VAL A O 19
ATOM 12749 N N . PHE A 1 32 ? 14.580 1.685 1.811 1.00 0.00 32 PHE A N 19
ATOM 12750 C CA . PHE A 1 32 ? 15.209 1.854 0.506 1.00 0.00 32 PHE A CA 19
ATOM 12751 C C . PHE A 1 32 ? 15.927 3.197 0.411 1.00 0.00 32 PHE A C 19
ATOM 12752 O O . PHE A 1 32 ? 16.715 3.424 -0.507 1.00 0.00 32 PHE A O 19
ATOM 12769 N N . ASN A 1 33 ? 15.647 4.088 1.358 1.00 0.00 33 ASN A N 19
ATOM 12770 C CA . ASN A 1 33 ? 16.268 5.408 1.367 1.00 0.00 33 ASN A CA 19
ATOM 12771 C C . ASN A 1 33 ? 17.155 5.597 2.596 1.00 0.00 33 ASN A C 19
ATOM 12772 O O . ASN A 1 33 ? 17.802 6.633 2.748 1.00 0.00 33 ASN A O 19
ATOM 12783 N N . PHE A 1 34 ? 17.182 4.595 3.469 1.00 0.00 34 PHE A N 19
ATOM 12784 C CA . PHE A 1 34 ? 17.994 4.665 4.680 1.00 0.00 34 PHE A CA 19
ATOM 12785 C C . PHE A 1 34 ? 19.318 3.932 4.496 1.00 0.00 34 PHE A C 19
ATOM 12786 O O . PHE A 1 34 ? 20.387 4.489 4.743 1.00 0.00 34 PHE A O 19
ATOM 12803 N N . LEU A 1 35 ? 19.237 2.681 4.063 1.00 0.00 35 LEU A N 19
ATOM 12804 C CA . LEU A 1 35 ? 20.427 1.867 3.849 1.00 0.00 35 LEU A CA 19
ATOM 12805 C C . LEU A 1 35 ? 20.711 1.691 2.360 1.00 0.00 35 LEU A C 19
ATOM 12806 O O . LEU A 1 35 ? 21.868 1.626 1.945 1.00 0.00 35 LEU A O 19
ATOM 12822 N N . LYS A 1 36 ? 19.645 1.613 1.566 1.00 0.00 36 LYS A N 19
ATOM 12823 C CA . LYS A 1 36 ? 19.766 1.441 0.120 1.00 0.00 36 LYS A CA 19
ATOM 12824 C C . LYS A 1 36 ? 21.011 0.635 -0.240 1.00 0.00 36 LYS A C 19
ATOM 12825 O O . LYS A 1 36 ? 22.015 1.191 -0.686 1.00 0.00 36 LYS A O 19
ATOM 12844 N N . PRO A 1 37 ? 20.959 -0.691 -0.046 1.00 0.00 37 PRO A N 19
ATOM 12845 C CA . PRO A 1 37 ? 22.074 -1.580 -0.343 1.00 0.00 37 PRO A CA 19
ATOM 12846 C C . PRO A 1 37 ? 22.098 -2.011 -1.810 1.00 0.00 37 PRO A C 19
ATOM 12847 O O . PRO A 1 37 ? 22.593 -1.276 -2.663 1.00 0.00 37 PRO A O 19
ATOM 12858 N N . LYS A 1 38 ? 21.565 -3.199 -2.103 1.00 0.00 38 LYS A N 19
ATOM 12859 C CA . LYS A 1 38 ? 21.539 -3.708 -3.469 1.00 0.00 38 LYS A CA 19
ATOM 12860 C C . LYS A 1 38 ? 22.956 -3.881 -4.001 1.00 0.00 38 LYS A C 19
ATOM 12861 O O . LYS A 1 38 ? 23.432 -5.001 -4.183 1.00 0.00 38 LYS A O 19
ATOM 12880 N N . LYS A 1 39 ? 23.625 -2.761 -4.234 1.00 0.00 39 LYS A N 19
ATOM 12881 C CA . LYS A 1 39 ? 24.993 -2.772 -4.730 1.00 0.00 39 LYS A CA 19
ATOM 12882 C C . LYS A 1 39 ? 25.974 -2.454 -3.605 1.00 0.00 39 LYS A C 19
ATOM 12883 O O . LYS A 1 39 ? 27.186 -2.591 -3.769 1.00 0.00 39 LYS A O 19
ATOM 12902 N N . ARG A 1 40 ? 25.441 -2.028 -2.460 1.00 0.00 40 ARG A N 19
ATOM 12903 C CA . ARG A 1 40 ? 26.275 -1.691 -1.310 1.00 0.00 40 ARG A CA 19
ATOM 12904 C C . ARG A 1 40 ? 26.817 -0.270 -1.427 1.00 0.00 40 ARG A C 19
ATOM 12905 O O . ARG A 1 40 ? 27.975 -0.066 -1.790 1.00 0.00 40 ARG A O 19
ATOM 12926 N N . LYS A 1 41 ? 25.974 0.709 -1.115 1.00 0.00 41 LYS A N 19
ATOM 12927 C CA . LYS A 1 41 ? 26.371 2.110 -1.184 1.00 0.00 41 LYS A CA 19
ATOM 12928 C C . LYS A 1 41 ? 27.242 2.371 -2.409 1.00 0.00 41 LYS A C 19
ATOM 12929 O O . LYS A 1 41 ? 28.323 2.950 -2.302 1.00 0.00 41 LYS A O 19
ATOM 12948 N N . ALA A 1 42 ? 26.764 1.942 -3.573 1.00 0.00 42 ALA A N 19
ATOM 12949 C CA . ALA A 1 42 ? 27.499 2.130 -4.817 1.00 0.00 42 ALA A CA 19
ATOM 12950 C C . ALA A 1 42 ? 28.866 1.458 -4.755 1.00 0.00 42 ALA A C 19
ATOM 12951 O O . ALA A 1 42 ? 29.690 1.710 -5.660 1.00 0.00 42 ALA A O 19
ATOM 12959 N N . ALA A 1 1 ? -30.634 2.585 -0.857 1.00 0.00 1 ALA A N 20
ATOM 12960 C CA . ALA A 1 1 ? -31.899 2.172 -0.194 1.00 0.00 1 ALA A CA 20
ATOM 12961 C C . ALA A 1 1 ? -32.256 0.731 -0.543 1.00 0.00 1 ALA A C 20
ATOM 12962 O O . ALA A 1 1 ? -32.781 0.455 -1.621 1.00 0.00 1 ALA A O 20
ATOM 12971 N N . LYS A 1 2 ? -31.970 -0.185 0.377 1.00 0.00 2 LYS A N 20
ATOM 12972 C CA . LYS A 1 2 ? -32.264 -1.597 0.164 1.00 0.00 2 LYS A CA 20
ATOM 12973 C C . LYS A 1 2 ? -31.185 -2.257 -0.686 1.00 0.00 2 LYS A C 20
ATOM 12974 O O . LYS A 1 2 ? -31.413 -3.302 -1.296 1.00 0.00 2 LYS A O 20
ATOM 12993 N N . ILE A 1 3 ? -30.008 -1.642 -0.724 1.00 0.00 3 ILE A N 20
ATOM 12994 C CA . ILE A 1 3 ? -28.897 -2.174 -1.502 1.00 0.00 3 ILE A CA 20
ATOM 12995 C C . ILE A 1 3 ? -27.557 -1.739 -0.922 1.00 0.00 3 ILE A C 20
ATOM 12996 O O . ILE A 1 3 ? -26.815 -0.982 -1.547 1.00 0.00 3 ILE A O 20
ATOM 13012 N N . PRO A 1 4 ? -27.228 -2.222 0.283 1.00 0.00 4 PRO A N 20
ATOM 13013 C CA . PRO A 1 4 ? -25.967 -1.890 0.951 1.00 0.00 4 PRO A CA 20
ATOM 13014 C C . PRO A 1 4 ? -24.759 -2.383 0.162 1.00 0.00 4 PRO A C 20
ATOM 13015 O O . PRO A 1 4 ? -23.651 -1.870 0.314 1.00 0.00 4 PRO A O 20
ATOM 13026 N N . ILE A 1 5 ? -24.986 -3.381 -0.685 1.00 0.00 5 ILE A N 20
ATOM 13027 C CA . ILE A 1 5 ? -23.923 -3.949 -1.505 1.00 0.00 5 ILE A CA 20
ATOM 13028 C C . ILE A 1 5 ? -23.044 -2.857 -2.101 1.00 0.00 5 ILE A C 20
ATOM 13029 O O . ILE A 1 5 ? -21.908 -2.654 -1.672 1.00 0.00 5 ILE A O 20
ATOM 13045 N N . LYS A 1 6 ? -23.577 -2.158 -3.094 1.00 0.00 6 LYS A N 20
ATOM 13046 C CA . LYS A 1 6 ? -22.843 -1.087 -3.755 1.00 0.00 6 LYS A CA 20
ATOM 13047 C C . LYS A 1 6 ? -22.105 -0.225 -2.737 1.00 0.00 6 LYS A C 20
ATOM 13048 O O . LYS A 1 6 ? -21.079 0.378 -3.050 1.00 0.00 6 LYS A O 20
ATOM 13067 N N . ALA A 1 7 ? -22.631 -0.174 -1.519 1.00 0.00 7 ALA A N 20
ATOM 13068 C CA . ALA A 1 7 ? -22.016 0.613 -0.459 1.00 0.00 7 ALA A CA 20
ATOM 13069 C C . ALA A 1 7 ? -20.807 -0.107 0.122 1.00 0.00 7 ALA A C 20
ATOM 13070 O O . ALA A 1 7 ? -19.761 0.500 0.354 1.00 0.00 7 ALA A O 20
ATOM 13077 N N . ILE A 1 8 ? -20.955 -1.406 0.349 1.00 0.00 8 ILE A N 20
ATOM 13078 C CA . ILE A 1 8 ? -19.872 -2.210 0.896 1.00 0.00 8 ILE A CA 20
ATOM 13079 C C . ILE A 1 8 ? -18.802 -2.461 -0.161 1.00 0.00 8 ILE A C 20
ATOM 13080 O O . ILE A 1 8 ? -17.624 -2.621 0.159 1.00 0.00 8 ILE A O 20
ATOM 13096 N N . LYS A 1 9 ? -19.221 -2.487 -1.422 1.00 0.00 9 LYS A N 20
ATOM 13097 C CA . LYS A 1 9 ? -18.300 -2.709 -2.529 1.00 0.00 9 LYS A CA 20
ATOM 13098 C C . LYS A 1 9 ? -17.505 -1.442 -2.834 1.00 0.00 9 LYS A C 20
ATOM 13099 O O . LYS A 1 9 ? -16.331 -1.508 -3.201 1.00 0.00 9 LYS A O 20
ATOM 13118 N N . THR A 1 10 ? -18.147 -0.288 -2.671 1.00 0.00 10 THR A N 20
ATOM 13119 C CA . THR A 1 10 ? -17.489 0.990 -2.923 1.00 0.00 10 THR A CA 20
ATOM 13120 C C . THR A 1 10 ? -16.462 1.285 -1.838 1.00 0.00 10 THR A C 20
ATOM 13121 O O . THR A 1 10 ? -15.447 1.935 -2.087 1.00 0.00 10 THR A O 20
ATOM 13132 N N . VAL A 1 11 ? -16.730 0.796 -0.633 1.00 0.00 11 VAL A N 20
ATOM 13133 C CA . VAL A 1 11 ? -15.823 0.998 0.486 1.00 0.00 11 VAL A CA 20
ATOM 13134 C C . VAL A 1 11 ? -14.650 0.034 0.388 1.00 0.00 11 VAL A C 20
ATOM 13135 O O . VAL A 1 11 ? -13.531 0.356 0.787 1.00 0.00 11 VAL A O 20
ATOM 13148 N N . GLY A 1 12 ? -14.915 -1.148 -0.158 1.00 0.00 12 GLY A N 20
ATOM 13149 C CA . GLY A 1 12 ? -13.870 -2.136 -0.314 1.00 0.00 12 GLY A CA 20
ATOM 13150 C C . GLY A 1 12 ? -12.832 -1.699 -1.324 1.00 0.00 12 GLY A C 20
ATOM 13151 O O . GLY A 1 12 ? -11.654 -2.036 -1.200 1.00 0.00 12 GLY A O 20
ATOM 13155 N N . LYS A 1 13 ? -13.266 -0.932 -2.321 1.00 0.00 13 LYS A N 20
ATOM 13156 C CA . LYS A 1 13 ? -12.351 -0.440 -3.347 1.00 0.00 13 LYS A CA 20
ATOM 13157 C C . LYS A 1 13 ? -11.680 0.847 -2.886 1.00 0.00 13 LYS A C 20
ATOM 13158 O O . LYS A 1 13 ? -10.588 1.189 -3.339 1.00 0.00 13 LYS A O 20
ATOM 13177 N N . ALA A 1 14 ? -12.338 1.552 -1.970 1.00 0.00 14 ALA A N 20
ATOM 13178 C CA . ALA A 1 14 ? -11.801 2.795 -1.435 1.00 0.00 14 ALA A CA 20
ATOM 13179 C C . ALA A 1 14 ? -10.618 2.510 -0.525 1.00 0.00 14 ALA A C 20
ATOM 13180 O O . ALA A 1 14 ? -9.563 3.133 -0.642 1.00 0.00 14 ALA A O 20
ATOM 13187 N N . VAL A 1 15 ? -10.795 1.548 0.370 1.00 0.00 15 VAL A N 20
ATOM 13188 C CA . VAL A 1 15 ? -9.734 1.162 1.285 1.00 0.00 15 VAL A CA 20
ATOM 13189 C C . VAL A 1 15 ? -8.582 0.543 0.509 1.00 0.00 15 VAL A C 20
ATOM 13190 O O . VAL A 1 15 ? -7.414 0.839 0.763 1.00 0.00 15 VAL A O 20
ATOM 13203 N N . GLY A 1 16 ? -8.927 -0.310 -0.450 1.00 0.00 16 GLY A N 20
ATOM 13204 C CA . GLY A 1 16 ? -7.919 -0.955 -1.267 1.00 0.00 16 GLY A CA 20
ATOM 13205 C C . GLY A 1 16 ? -7.073 0.052 -2.017 1.00 0.00 16 GLY A C 20
ATOM 13206 O O . GLY A 1 16 ? -5.908 -0.204 -2.318 1.00 0.00 16 GLY A O 20
ATOM 13210 N N . LYS A 1 17 ? -7.664 1.207 -2.315 1.00 0.00 17 LYS A N 20
ATOM 13211 C CA . LYS A 1 17 ? -6.961 2.266 -3.028 1.00 0.00 17 LYS A CA 20
ATOM 13212 C C . LYS A 1 17 ? -6.005 2.995 -2.092 1.00 0.00 17 LYS A C 20
ATOM 13213 O O . LYS A 1 17 ? -4.805 3.078 -2.354 1.00 0.00 17 LYS A O 20
ATOM 13232 N N . GLY A 1 18 ? -6.545 3.511 -0.997 1.00 0.00 18 GLY A N 20
ATOM 13233 C CA . GLY A 1 18 ? -5.726 4.217 -0.030 1.00 0.00 18 GLY A CA 20
ATOM 13234 C C . GLY A 1 18 ? -4.654 3.326 0.562 1.00 0.00 18 GLY A C 20
ATOM 13235 O O . GLY A 1 18 ? -3.579 3.795 0.935 1.00 0.00 18 GLY A O 20
ATOM 13239 N N . LEU A 1 19 ? -4.950 2.032 0.643 1.00 0.00 19 LEU A N 20
ATOM 13240 C CA . LEU A 1 19 ? -4.006 1.065 1.187 1.00 0.00 19 LEU A CA 20
ATOM 13241 C C . LEU A 1 19 ? -2.895 0.775 0.186 1.00 0.00 19 LEU A C 20
ATOM 13242 O O . LEU A 1 19 ? -1.717 0.731 0.542 1.00 0.00 19 LEU A O 20
ATOM 13258 N N . ARG A 1 20 ? -3.276 0.577 -1.071 1.00 0.00 20 ARG A N 20
ATOM 13259 C CA . ARG A 1 20 ? -2.304 0.289 -2.115 1.00 0.00 20 ARG A CA 20
ATOM 13260 C C . ARG A 1 20 ? -1.372 1.472 -2.320 1.00 0.00 20 ARG A C 20
ATOM 13261 O O . ARG A 1 20 ? -0.175 1.297 -2.551 1.00 0.00 20 ARG A O 20
ATOM 13282 N N . ALA A 1 21 ? -1.913 2.678 -2.211 1.00 0.00 21 ALA A N 20
ATOM 13283 C CA . ALA A 1 21 ? -1.101 3.873 -2.359 1.00 0.00 21 ALA A CA 20
ATOM 13284 C C . ALA A 1 21 ? -0.081 3.926 -1.237 1.00 0.00 21 ALA A C 20
ATOM 13285 O O . ALA A 1 21 ? 1.072 4.306 -1.442 1.00 0.00 21 ALA A O 20
ATOM 13292 N N . ILE A 1 22 ? -0.511 3.501 -0.056 1.00 0.00 22 ILE A N 20
ATOM 13293 C CA . ILE A 1 22 ? 0.366 3.456 1.098 1.00 0.00 22 ILE A CA 20
ATOM 13294 C C . ILE A 1 22 ? 1.423 2.381 0.886 1.00 0.00 22 ILE A C 20
ATOM 13295 O O . ILE A 1 22 ? 2.450 2.361 1.559 1.00 0.00 22 ILE A O 20
ATOM 13311 N N . ASN A 1 23 ? 1.148 1.483 -0.061 1.00 0.00 23 ASN A N 20
ATOM 13312 C CA . ASN A 1 23 ? 2.059 0.395 -0.381 1.00 0.00 23 ASN A CA 20
ATOM 13313 C C . ASN A 1 23 ? 3.303 0.913 -1.084 1.00 0.00 23 ASN A C 20
ATOM 13314 O O . ASN A 1 23 ? 4.407 0.840 -0.545 1.00 0.00 23 ASN A O 20
ATOM 13325 N N . ILE A 1 24 ? 3.118 1.451 -2.282 1.00 0.00 24 ILE A N 20
ATOM 13326 C CA . ILE A 1 24 ? 4.236 1.989 -3.027 1.00 0.00 24 ILE A CA 20
ATOM 13327 C C . ILE A 1 24 ? 4.863 3.107 -2.223 1.00 0.00 24 ILE A C 20
ATOM 13328 O O . ILE A 1 24 ? 6.018 3.477 -2.433 1.00 0.00 24 ILE A O 20
ATOM 13344 N N . ALA A 1 25 ? 4.092 3.616 -1.266 1.00 0.00 25 ALA A N 20
ATOM 13345 C CA . ALA A 1 25 ? 4.566 4.661 -0.390 1.00 0.00 25 ALA A CA 20
ATOM 13346 C C . ALA A 1 25 ? 5.324 4.037 0.770 1.00 0.00 25 ALA A C 20
ATOM 13347 O O . ALA A 1 25 ? 6.186 4.670 1.380 1.00 0.00 25 ALA A O 20
ATOM 13354 N N . SER A 1 26 ? 5.002 2.775 1.059 1.00 0.00 26 SER A N 20
ATOM 13355 C CA . SER A 1 26 ? 5.665 2.052 2.136 1.00 0.00 26 SER A CA 20
ATOM 13356 C C . SER A 1 26 ? 7.014 1.535 1.658 1.00 0.00 26 SER A C 20
ATOM 13357 O O . SER A 1 26 ? 8.006 1.591 2.384 1.00 0.00 26 SER A O 20
ATOM 13365 N N . THR A 1 27 ? 7.045 1.050 0.421 1.00 0.00 27 THR A N 20
ATOM 13366 C CA . THR A 1 27 ? 8.278 0.547 -0.165 1.00 0.00 27 THR A CA 20
ATOM 13367 C C . THR A 1 27 ? 9.282 1.683 -0.304 1.00 0.00 27 THR A C 20
ATOM 13368 O O . THR A 1 27 ? 10.465 1.527 -0.002 1.00 0.00 27 THR A O 20
ATOM 13379 N N . ALA A 1 28 ? 8.790 2.830 -0.758 1.00 0.00 28 ALA A N 20
ATOM 13380 C CA . ALA A 1 28 ? 9.631 4.006 -0.936 1.00 0.00 28 ALA A CA 20
ATOM 13381 C C . ALA A 1 28 ? 10.442 4.292 0.321 1.00 0.00 28 ALA A C 20
ATOM 13382 O O . ALA A 1 28 ? 11.619 4.642 0.247 1.00 0.00 28 ALA A O 20
ATOM 13389 N N . ASN A 1 29 ? 9.805 4.136 1.477 1.00 0.00 29 ASN A N 20
ATOM 13390 C CA . ASN A 1 29 ? 10.474 4.374 2.749 1.00 0.00 29 ASN A CA 20
ATOM 13391 C C . ASN A 1 29 ? 11.531 3.309 3.004 1.00 0.00 29 ASN A C 20
ATOM 13392 O O . ASN A 1 29 ? 12.725 3.606 3.073 1.00 0.00 29 ASN A O 20
ATOM 13403 N N . ASP A 1 30 ? 11.087 2.067 3.131 1.00 0.00 30 ASP A N 20
ATOM 13404 C CA . ASP A 1 30 ? 11.999 0.956 3.364 1.00 0.00 30 ASP A CA 20
ATOM 13405 C C . ASP A 1 30 ? 13.122 0.977 2.337 1.00 0.00 30 ASP A C 20
ATOM 13406 O O . ASP A 1 30 ? 14.272 0.672 2.649 1.00 0.00 30 ASP A O 20
ATOM 13415 N N . VAL A 1 31 ? 12.777 1.353 1.111 1.00 0.00 31 VAL A N 20
ATOM 13416 C CA . VAL A 1 31 ? 13.752 1.430 0.033 1.00 0.00 31 VAL A CA 20
ATOM 13417 C C . VAL A 1 31 ? 14.853 2.420 0.380 1.00 0.00 31 VAL A C 20
ATOM 13418 O O . VAL A 1 31 ? 16.038 2.095 0.325 1.00 0.00 31 VAL A O 20
ATOM 13431 N N . PHE A 1 32 ? 14.447 3.629 0.742 1.00 0.00 32 PHE A N 20
ATOM 13432 C CA . PHE A 1 32 ? 15.391 4.679 1.105 1.00 0.00 32 PHE A CA 20
ATOM 13433 C C . PHE A 1 32 ? 16.337 4.208 2.204 1.00 0.00 32 PHE A C 20
ATOM 13434 O O . PHE A 1 32 ? 17.444 4.726 2.348 1.00 0.00 32 PHE A O 20
ATOM 13451 N N . ASN A 1 33 ? 15.894 3.226 2.980 1.00 0.00 33 ASN A N 20
ATOM 13452 C CA . ASN A 1 33 ? 16.703 2.691 4.067 1.00 0.00 33 ASN A CA 20
ATOM 13453 C C . ASN A 1 33 ? 17.183 1.277 3.752 1.00 0.00 33 ASN A C 20
ATOM 13454 O O . ASN A 1 33 ? 17.765 0.606 4.603 1.00 0.00 33 ASN A O 20
ATOM 13465 N N . PHE A 1 34 ? 16.930 0.828 2.527 1.00 0.00 34 PHE A N 20
ATOM 13466 C CA . PHE A 1 34 ? 17.334 -0.509 2.106 1.00 0.00 34 PHE A CA 20
ATOM 13467 C C . PHE A 1 34 ? 18.592 -0.462 1.245 1.00 0.00 34 PHE A C 20
ATOM 13468 O O . PHE A 1 34 ? 19.332 -1.441 1.159 1.00 0.00 34 PHE A O 20
ATOM 13485 N N . LEU A 1 35 ? 18.828 0.680 0.607 1.00 0.00 35 LEU A N 20
ATOM 13486 C CA . LEU A 1 35 ? 19.997 0.847 -0.249 1.00 0.00 35 LEU A CA 20
ATOM 13487 C C . LEU A 1 35 ? 21.122 1.561 0.493 1.00 0.00 35 LEU A C 20
ATOM 13488 O O . LEU A 1 35 ? 21.706 2.517 -0.017 1.00 0.00 35 LEU A O 20
ATOM 13504 N N . LYS A 1 36 ? 21.423 1.091 1.699 1.00 0.00 36 LYS A N 20
ATOM 13505 C CA . LYS A 1 36 ? 22.478 1.686 2.506 1.00 0.00 36 LYS A CA 20
ATOM 13506 C C . LYS A 1 36 ? 23.345 0.611 3.156 1.00 0.00 36 LYS A C 20
ATOM 13507 O O . LYS A 1 36 ? 23.684 0.703 4.336 1.00 0.00 36 LYS A O 20
ATOM 13526 N N . PRO A 1 37 ? 23.720 -0.424 2.387 1.00 0.00 37 PRO A N 20
ATOM 13527 C CA . PRO A 1 37 ? 24.554 -1.519 2.885 1.00 0.00 37 PRO A CA 20
ATOM 13528 C C . PRO A 1 37 ? 26.023 -1.120 2.993 1.00 0.00 37 PRO A C 20
ATOM 13529 O O . PRO A 1 37 ? 26.659 -0.784 1.994 1.00 0.00 37 PRO A O 20
ATOM 13540 N N . LYS A 1 38 ? 26.554 -1.155 4.210 1.00 0.00 38 LYS A N 20
ATOM 13541 C CA . LYS A 1 38 ? 27.947 -0.792 4.446 1.00 0.00 38 LYS A CA 20
ATOM 13542 C C . LYS A 1 38 ? 28.886 -1.915 4.022 1.00 0.00 38 LYS A C 20
ATOM 13543 O O . LYS A 1 38 ? 29.895 -1.676 3.358 1.00 0.00 38 LYS A O 20
ATOM 13562 N N . LYS A 1 39 ? 28.551 -3.138 4.413 1.00 0.00 39 LYS A N 20
ATOM 13563 C CA . LYS A 1 39 ? 29.368 -4.299 4.077 1.00 0.00 39 LYS A CA 20
ATOM 13564 C C . LYS A 1 39 ? 28.578 -5.302 3.243 1.00 0.00 39 LYS A C 20
ATOM 13565 O O . LYS A 1 39 ? 28.859 -6.501 3.267 1.00 0.00 39 LYS A O 20
ATOM 13584 N N . ARG A 1 40 ? 27.589 -4.808 2.506 1.00 0.00 40 ARG A N 20
ATOM 13585 C CA . ARG A 1 40 ? 26.764 -5.667 1.666 1.00 0.00 40 ARG A CA 20
ATOM 13586 C C . ARG A 1 40 ? 26.268 -4.914 0.435 1.00 0.00 40 ARG A C 20
ATOM 13587 O O . ARG A 1 40 ? 25.096 -5.008 0.069 1.00 0.00 40 ARG A O 20
ATOM 13608 N N . LYS A 1 41 ? 27.167 -4.169 -0.200 1.00 0.00 41 LYS A N 20
ATOM 13609 C CA . LYS A 1 41 ? 26.819 -3.403 -1.391 1.00 0.00 41 LYS A CA 20
ATOM 13610 C C . LYS A 1 41 ? 26.095 -4.280 -2.407 1.00 0.00 41 LYS A C 20
ATOM 13611 O O . LYS A 1 41 ? 26.326 -5.487 -2.475 1.00 0.00 41 LYS A O 20
ATOM 13630 N N . ALA A 1 42 ? 25.216 -3.667 -3.193 1.00 0.00 42 ALA A N 20
ATOM 13631 C CA . ALA A 1 42 ? 24.459 -4.394 -4.204 1.00 0.00 42 ALA A CA 20
ATOM 13632 C C . ALA A 1 42 ? 24.282 -3.557 -5.465 1.00 0.00 42 ALA A C 20
ATOM 13633 O O . ALA A 1 42 ? 23.125 -3.380 -5.900 1.00 0.00 42 ALA A O 20
#

Nearest PDB structures (foldseek):
  1kv4-assembly1_A  TM=1.024E+00  e=1.245E-05  Bombyx mori
  7oyc-assembly1_h1  TM=6.771E-01  e=8.488E+00  Xenopus laevis